Protein AF-A0A966DMR1-F1 (afdb_monomer_lite)

Foldseek 3Di:
DEAECAAADEAEDQDQDEAEDAHAYAYAYHYEYYHQHEYEQAYAEQHYNHEEEDAHHEYEYAHQQSRYHQHHAYEYDAQAAYEYDNPQDAYEHDQHAYEYEYCYHVSCWNYEYCEAHYEHNHAYEYPEATEYEYPEEEYEDQHEYELEQYEYEYEDAPNYAEYEYNAAYAYAWADDVIFNYEYDHAHEYEQQYQHQRQAYEYEDQHHEYEYAAQNSNHQHYEYEYHAHYEYEYPAQDAHEHNHAYEYHYEYEYYDQDPGGAEYEYNHAYEPQQEEYEYAYEDDPPYEYEDLHEYDRYEYEYHYAGEYEYNYAYDPPHHYEYCEHEYEYALRHPAAAYAAQYEYEHQYAAEHEHAHEYEEAYEYEYHHAYEYEDNHAYAHQEEYEFAAHEYEYQEHQQNHAYEAAQRYEYEYQYEYEEYEFQHEYEYDDDPLHFAEYEYEEYEQAFNGEYEKHAAAQPDDDEGHRIHEYEYPAEYEYRADLVGAGEYEYAYACHPPDLADKGKAFHYHHPDAYPPDDFSSYDYHDPNYDDDCNQQWDWTWDQDPVRGTIIIIWAKDKWKFWAPPRHTDAFPAEDQDNRRPLEPEEDEALDKDKTKMKMFTCIQAKKFWDFKDKAWPQPQKDWPAGWPRIAHHRGMTMTMIMGHHQAFAKTKMKIWTQMSHGPPVNTGIHMHIYGYDHDAKDDWDWEQDAFWKIKTFTGHDSFKKWKWKDKPDFQQAADDQQDDDDAQDDGSNTTTPDTGHDGIDMDTGHGQIKMKMWMWGWHDDHRRIDIDRTDGIDIYHRHDDDPPDWDDCQQQAAPDWQQPRQDTPQWGHTKDKDWPDWDKDKGWPPDDDDVPGDDTDGMDIDIDADDPIDIDIDTDGPDDPCPDDDDDDDDDDDDPCDQDADDFDFDADDDPGRDTQWTWTDGGPDPDIDIDGDD

Sequence (917 aa):
SDLTAAADQGWTNASANDFTIAGNVAGAGAIAKHGDGRIVLTGNDGTFTGPLTVQAGALQIRGTNALGSTGAGTTVADGAALELHGGGNAVDYAAEPLTISGTGVSGGGALRFVQNNVDYKGAITLAADARIQAASNSPIVSGAIAIGGYTLAVGVPADATELRLGGALSGTRAGSGEYALVKDGASRLLLTGNSIGLIGDVHLQEGEIRLGNANALGSLGTLVFGNNTVMKSASVADYSISRPLRIEGNVSFGEAATRTGTLEFGGNVDLSGGTRTVAVSNPVTKWVEFVGNLSNGNLTKAGPGLLILGGETAAGVGLSVTAGTLQGTTDNLKGDIANAGKVVFWQTEDGTYSGNLTGTGSLEKNGAGTLTLSGSSTHSGITMVNEGTLYVPGSVANSAFVVGSGGQLMGEGTVGDLMINGTVEPGTAAADVGTLNAGGVYLAGGGVLRFDIANTAGSTPGTDWDLIDASGGVTVNATEGDPFRVEVVGDGTGFDPETFFSWKIVDSALPVTAYLARRFTVDHTGFTNENMQGGSFMVAIDGDGDLALQFQIPDIEVRGGLNDTLIPDGDATPDPLDGTDFGVQSVNATYLQTFQIANPGLAPVEVSPVAIESASGFFTVTSQPPSTIESLGAGYFTVAYSPTATGTNTARVYVTNSVTGGKGVYTFDLQAIATIGAPSNLNVNAYLHEMVKIDWVKSASPVLLLHRGGADLTGGPANGTEYSEGDACGGGVVLYKGSATNLDHQVAQNTTNYYAVYSVAGSGAATVYSAGVTTWEAYTPPFLPGLILEPFSRTNGYDLAGFSRGQGWSGGWTEEASSETVSSGAGSLVPAIAYPPVGGNHAQAAVGNGQLAALTRWFTTPTLNTNLYVSWVMNVQNPGSVPYAGLEFLGGQGDTTPLFRAGLTPGSANAGIQCLL

Radius of gyration: 61.54 Å; chains: 1; bounding box: 111×116×157 Å

Structure (mmCIF, N/CA/C/O backbone):
data_AF-A0A966DMR1-F1
#
_entry.id   AF-A0A966DMR1-F1
#
loop_
_atom_site.group_PDB
_atom_site.id
_atom_site.type_symbol
_atom_site.label_atom_id
_atom_site.label_alt_id
_atom_site.label_comp_id
_atom_site.label_asym_id
_atom_site.label_entity_id
_atom_site.label_seq_id
_atom_site.pdbx_PDB_ins_code
_atom_site.Cartn_x
_atom_site.Cartn_y
_atom_site.Cartn_z
_atom_site.occupancy
_atom_site.B_iso_or_equiv
_atom_site.auth_seq_id
_atom_site.auth_comp_id
_atom_site.auth_asym_id
_atom_site.auth_atom_id
_atom_site.pdbx_PDB_model_num
ATOM 1 N N . SER A 1 1 ? -30.822 20.677 71.010 1.00 76.94 1 SER A N 1
ATOM 2 C CA . SER A 1 1 ? -29.896 20.383 72.118 1.00 76.94 1 SER A CA 1
ATOM 3 C C . SER A 1 1 ? -29.177 19.096 71.797 1.00 76.94 1 SER A C 1
ATOM 5 O O . SER A 1 1 ? -29.730 18.297 71.045 1.00 76.94 1 SER A O 1
ATOM 7 N N . ASP A 1 2 ? -27.977 18.916 72.337 1.00 87.25 2 ASP A N 1
ATOM 8 C CA . ASP A 1 2 ? -27.272 17.638 72.245 1.00 87.25 2 ASP A CA 1
ATOM 9 C C . ASP A 1 2 ? -28.062 16.538 72.967 1.00 87.25 2 ASP A C 1
ATOM 11 O O . ASP A 1 2 ? -28.862 16.810 73.871 1.00 87.25 2 ASP A O 1
ATOM 15 N N . LEU A 1 3 ? -27.858 15.304 72.523 1.00 90.44 3 LEU A N 1
ATOM 16 C CA . LEU A 1 3 ? -28.457 14.086 73.043 1.00 90.44 3 LEU A CA 1
ATOM 17 C C . LEU A 1 3 ? -27.338 13.190 73.587 1.00 90.44 3 LEU A C 1
ATOM 19 O O . LEU A 1 3 ? -26.244 13.153 73.034 1.00 90.44 3 LEU A O 1
ATOM 23 N N . THR A 1 4 ? -27.587 12.459 74.673 1.00 92.19 4 THR A N 1
ATOM 24 C CA . THR A 1 4 ? -26.608 11.515 75.234 1.00 92.19 4 THR A CA 1
ATOM 25 C C . THR A 1 4 ? -27.243 10.140 75.415 1.00 92.19 4 THR A C 1
ATOM 27 O O . THR A 1 4 ? -28.152 9.971 76.228 1.00 92.19 4 THR A O 1
ATOM 30 N N . ALA A 1 5 ? -26.751 9.149 74.675 1.00 91.50 5 ALA A N 1
ATOM 31 C CA . ALA A 1 5 ? -27.107 7.739 74.786 1.00 91.50 5 ALA A CA 1
ATOM 32 C C . ALA A 1 5 ? -26.179 7.040 75.799 1.00 91.50 5 ALA A C 1
ATOM 34 O O . ALA A 1 5 ? -25.201 6.381 75.450 1.00 91.50 5 ALA A O 1
ATOM 35 N N . ALA A 1 6 ? -26.451 7.230 77.095 1.00 90.88 6 ALA A N 1
ATOM 36 C CA . ALA A 1 6 ? -25.649 6.637 78.174 1.00 90.88 6 ALA A CA 1
ATOM 37 C C . ALA A 1 6 ? -25.904 5.127 78.398 1.00 90.88 6 ALA A C 1
ATOM 39 O O . ALA A 1 6 ? -25.091 4.461 79.031 1.00 90.88 6 ALA A O 1
ATOM 40 N N . ALA A 1 7 ? -27.021 4.601 77.892 1.00 94.25 7 ALA A N 1
ATOM 41 C CA . ALA A 1 7 ? -27.420 3.191 77.905 1.00 94.25 7 ALA A CA 1
ATOM 42 C C . ALA A 1 7 ? -28.092 2.854 76.564 1.00 94.25 7 ALA A C 1
ATOM 44 O O . ALA A 1 7 ? -28.405 3.780 75.816 1.00 94.25 7 ALA A O 1
ATOM 45 N N . ASP A 1 8 ? -28.322 1.574 76.271 1.00 96.12 8 ASP A N 1
ATOM 46 C CA . ASP A 1 8 ? -28.909 1.127 75.001 1.00 96.12 8 ASP A CA 1
ATOM 47 C C . ASP A 1 8 ? -30.300 1.737 74.742 1.00 96.12 8 ASP A C 1
ATOM 49 O O . ASP A 1 8 ? -31.153 1.791 75.631 1.00 96.12 8 ASP A O 1
ATOM 53 N N . GLN A 1 9 ? -30.539 2.195 73.510 1.00 95.25 9 GLN A N 1
ATOM 54 C CA . GLN A 1 9 ? -31.752 2.894 73.086 1.00 95.25 9 GLN A CA 1
ATOM 55 C C . GLN A 1 9 ? -32.302 2.352 71.764 1.00 95.25 9 GLN A C 1
ATOM 57 O O . GLN A 1 9 ? -31.563 2.088 70.816 1.00 95.25 9 GLN A O 1
ATOM 62 N N . GLY A 1 10 ? -33.632 2.279 71.677 1.00 95.75 10 GLY A N 1
ATOM 63 C CA . GLY A 1 10 ? -34.364 2.108 70.423 1.00 95.75 10 GLY A CA 1
ATOM 64 C C . GLY A 1 10 ? -34.939 3.443 69.949 1.00 95.75 10 GLY A C 1
ATOM 65 O O . GLY A 1 10 ? -35.741 4.061 70.649 1.00 95.75 10 GLY A O 1
ATOM 66 N N . TRP A 1 11 ? -34.551 3.899 68.762 1.00 96.62 11 TRP A N 1
ATOM 67 C CA . TRP A 1 11 ? -35.043 5.127 68.139 1.00 96.62 11 TRP A CA 1
ATOM 68 C C . TRP A 1 11 ? -36.044 4.785 67.045 1.00 96.62 11 TRP A C 1
ATOM 70 O O . TRP A 1 11 ? -35.671 4.274 65.994 1.00 96.62 11 TRP A O 1
ATOM 80 N N . THR A 1 12 ? -37.325 5.069 67.269 1.00 96.88 12 THR A N 1
ATOM 81 C CA . THR A 1 12 ? -38.387 4.719 66.314 1.00 96.88 12 THR A CA 1
ATOM 82 C C . THR A 1 12 ? -38.956 5.966 65.653 1.00 96.88 12 THR A C 1
ATOM 84 O O . THR A 1 12 ? -39.489 6.831 66.344 1.00 96.88 12 THR A O 1
ATOM 87 N N . ASN A 1 13 ? -38.911 6.031 64.319 1.00 96.50 13 ASN A N 1
ATOM 88 C CA . ASN A 1 13 ? -39.729 6.969 63.548 1.00 96.50 13 ASN A CA 1
ATOM 89 C C . ASN A 1 13 ? -40.786 6.189 62.751 1.00 96.50 13 ASN A C 1
ATOM 91 O O . ASN A 1 13 ? -40.476 5.581 61.732 1.00 96.50 13 ASN A O 1
ATOM 95 N N . ALA A 1 14 ? -42.031 6.203 63.228 1.00 93.19 14 ALA A N 1
ATOM 96 C CA . ALA A 1 14 ? -43.171 5.570 62.558 1.00 93.19 14 ALA A CA 1
ATOM 97 C C . ALA A 1 14 ? -43.926 6.525 61.605 1.00 93.19 14 ALA A C 1
ATOM 99 O O . ALA A 1 14 ? -44.940 6.144 61.027 1.00 93.19 14 ALA A O 1
ATOM 100 N N . SER A 1 15 ? -43.475 7.777 61.476 1.00 93.12 15 SER A N 1
ATOM 101 C CA . SER A 1 15 ? -44.073 8.783 60.595 1.00 93.12 15 SER A CA 1
ATOM 102 C C . SER A 1 15 ? -43.463 8.727 59.195 1.00 93.12 15 SER A C 1
ATOM 104 O O . SER A 1 15 ? -42.294 8.390 59.036 1.00 93.12 15 SER A O 1
ATOM 106 N N . ALA A 1 16 ? -44.223 9.150 58.184 1.00 88.56 16 ALA A N 1
ATOM 107 C CA . ALA A 1 16 ? -43.688 9.397 56.843 1.00 88.56 16 ALA A CA 1
ATOM 108 C C . ALA A 1 16 ? -42.803 10.660 56.769 1.00 88.56 16 ALA A C 1
ATOM 110 O O . ALA A 1 16 ? -42.079 10.848 55.796 1.00 88.56 16 ALA A O 1
ATOM 111 N N . ASN A 1 17 ? -42.865 11.534 57.781 1.00 94.00 17 ASN A N 1
ATOM 112 C CA . ASN A 1 17 ? -42.043 12.741 57.852 1.00 94.00 17 ASN A CA 1
ATOM 113 C C . ASN A 1 17 ? -40.648 12.442 58.413 1.00 94.00 17 ASN A C 1
ATOM 115 O O . ASN A 1 17 ? -40.483 11.587 59.288 1.00 94.00 17 ASN A O 1
ATOM 119 N N . ASP A 1 18 ? -39.666 13.229 57.977 1.00 95.06 18 ASP A N 1
ATOM 120 C CA . ASP A 1 18 ? -38.313 13.193 58.526 1.00 95.06 18 ASP A CA 1
ATOM 121 C C . ASP A 1 18 ? -38.302 13.611 60.000 1.00 95.06 18 ASP A C 1
ATOM 123 O O . ASP A 1 18 ? -38.848 14.652 60.374 1.00 95.06 18 ASP A O 1
ATOM 127 N N . PHE A 1 19 ? -37.625 12.823 60.835 1.00 95.69 19 PHE A N 1
ATOM 128 C CA . PHE A 1 19 ? -37.321 13.194 62.213 1.00 95.69 19 PHE A CA 1
ATOM 129 C C . PHE A 1 19 ? -35.857 13.630 62.320 1.00 95.69 19 PHE A C 1
ATOM 131 O O . PHE A 1 19 ? -34.942 12.809 62.240 1.00 95.69 19 PHE A O 1
ATOM 138 N N . THR A 1 20 ? -35.630 14.933 62.483 1.00 94.56 20 THR A N 1
ATOM 139 C CA . THR A 1 20 ? -34.283 15.520 62.491 1.00 94.56 20 THR A CA 1
ATOM 140 C C . THR A 1 20 ? -33.755 15.704 63.908 1.00 94.56 20 THR A C 1
ATOM 142 O O . THR A 1 20 ? -34.350 16.418 64.716 1.00 94.56 20 THR A O 1
ATOM 145 N N . ILE A 1 21 ? -32.585 15.131 64.181 1.00 93.44 21 ILE A N 1
ATOM 146 C CA . ILE A 1 21 ? -31.808 15.349 65.400 1.00 93.44 21 ILE A CA 1
ATOM 147 C C . ILE A 1 21 ? -30.691 16.338 65.064 1.00 93.44 21 ILE A C 1
ATOM 149 O O . ILE A 1 21 ? -29.727 16.013 64.367 1.00 93.44 21 ILE A O 1
ATOM 153 N N . ALA A 1 22 ? -30.868 17.575 65.537 1.00 90.50 22 ALA A N 1
ATOM 154 C CA . ALA A 1 22 ? -29.996 18.689 65.175 1.00 90.50 22 ALA A CA 1
ATOM 155 C C . ALA A 1 22 ? -28.710 18.798 66.016 1.00 90.50 22 ALA A C 1
ATOM 157 O O . ALA A 1 22 ? -27.737 19.388 65.553 1.00 90.50 22 ALA A O 1
ATOM 158 N N . GLY A 1 23 ? -28.723 18.287 67.254 1.00 89.50 23 GLY A N 1
ATOM 159 C CA . GLY A 1 23 ? -27.564 18.298 68.156 1.00 89.50 23 GLY A CA 1
ATOM 160 C C . GLY A 1 23 ? -26.618 17.118 67.935 1.00 89.50 23 GLY A C 1
ATOM 161 O O . GLY A 1 23 ? -26.928 16.204 67.170 1.00 89.50 23 GLY A O 1
ATOM 162 N N . ASN A 1 24 ? -25.483 17.134 68.632 1.00 92.25 24 ASN A N 1
ATOM 163 C CA . ASN A 1 24 ? -24.569 15.992 68.696 1.00 92.25 24 ASN A CA 1
ATOM 164 C C . ASN A 1 24 ? -25.189 14.855 69.538 1.00 92.25 24 ASN A C 1
ATOM 166 O O . ASN A 1 24 ? -26.094 15.094 70.341 1.00 92.25 24 ASN A O 1
ATOM 170 N N . VAL A 1 25 ? -24.737 13.619 69.333 1.00 92.75 25 VAL A N 1
ATOM 171 C CA . VAL A 1 25 ? -25.248 12.383 69.946 1.00 92.75 25 VAL A CA 1
ATOM 172 C C . VAL A 1 25 ? -24.106 11.698 70.703 1.00 92.75 25 VAL A C 1
ATOM 174 O O . VAL A 1 25 ? -23.414 10.884 70.125 1.00 92.75 25 VAL A O 1
ATOM 177 N N . ALA A 1 26 ? -23.870 11.998 71.978 1.00 92.94 26 ALA A N 1
ATOM 178 C CA . ALA A 1 26 ? -22.733 11.435 72.722 1.00 92.94 26 ALA A CA 1
ATOM 179 C C . ALA A 1 26 ? -23.096 10.137 73.477 1.00 92.94 26 ALA A C 1
ATOM 181 O O . ALA A 1 26 ? -24.272 9.818 73.648 1.00 92.94 26 ALA A O 1
ATOM 182 N N . GLY A 1 27 ? -22.105 9.426 74.026 1.00 93.50 27 GLY A N 1
ATOM 183 C CA . GLY A 1 27 ? -22.312 8.296 74.951 1.00 93.50 27 GLY A CA 1
ATOM 184 C C . GLY A 1 27 ? -21.803 6.948 74.434 1.00 93.50 27 GLY A C 1
ATOM 185 O O . GLY A 1 27 ? -21.208 6.872 73.364 1.00 93.50 27 GLY A O 1
ATOM 186 N N . ALA A 1 28 ? -21.994 5.887 75.221 1.00 94.50 28 ALA A N 1
ATOM 187 C CA . ALA A 1 28 ? -21.477 4.539 74.937 1.00 94.50 28 ALA A CA 1
ATOM 188 C C . ALA A 1 28 ? -22.575 3.484 74.707 1.00 94.50 28 ALA A C 1
ATOM 190 O O . ALA A 1 28 ? -22.264 2.330 74.426 1.00 94.50 28 ALA A O 1
ATOM 191 N N . GLY A 1 29 ? -23.849 3.855 74.864 1.00 95.56 29 GLY A N 1
ATOM 192 C CA . GLY A 1 29 ? -24.971 2.934 74.721 1.00 95.56 29 GLY A CA 1
ATOM 193 C C . GLY A 1 29 ? -25.286 2.564 73.271 1.00 95.56 29 GLY A C 1
ATOM 194 O O . GLY A 1 29 ? -25.089 3.363 72.357 1.00 95.56 29 GLY A O 1
ATOM 195 N N . ALA A 1 30 ? -25.850 1.369 73.109 1.00 96.06 30 ALA A N 1
ATOM 196 C CA . ALA A 1 30 ? -26.591 0.872 71.954 1.00 96.06 30 ALA A CA 1
ATOM 197 C C . ALA A 1 30 ? -27.463 1.930 71.259 1.00 96.06 30 ALA A C 1
ATOM 199 O O . ALA A 1 30 ? -28.297 2.503 71.952 1.00 96.06 30 ALA A O 1
ATOM 200 N N . ILE A 1 31 ? -27.415 2.137 69.937 1.00 97.00 31 ILE A N 1
ATOM 201 C CA . ILE A 1 31 ? -28.524 2.808 69.227 1.00 97.00 31 ILE A CA 1
ATOM 202 C C . ILE A 1 31 ? -29.088 1.888 68.145 1.00 97.00 31 ILE A C 1
ATOM 204 O O . ILE A 1 31 ? -28.394 1.530 67.199 1.00 97.00 31 ILE A O 1
ATOM 208 N N . ALA A 1 32 ? -30.374 1.547 68.249 1.00 97.44 32 ALA A N 1
ATOM 209 C CA . ALA A 1 32 ? -31.115 0.800 67.236 1.00 97.44 32 ALA A CA 1
ATOM 210 C C . ALA A 1 32 ? -32.217 1.668 66.607 1.00 97.44 32 ALA A C 1
ATOM 212 O O . ALA A 1 32 ? -33.194 2.028 67.260 1.00 97.44 32 ALA A O 1
ATOM 213 N N . LYS A 1 33 ? -32.083 2.007 65.323 1.00 97.06 33 LYS A N 1
ATOM 214 C CA . LYS A 1 33 ? -33.088 2.727 64.534 1.00 97.06 33 LYS A CA 1
ATOM 215 C C . LYS A 1 33 ? -34.163 1.762 64.017 1.00 97.06 33 LYS A C 1
ATOM 217 O O . LYS A 1 33 ? -33.864 0.860 63.242 1.00 97.06 33 LYS A O 1
ATOM 222 N N . HIS A 1 34 ? -35.420 2.011 64.377 1.00 96.19 34 HIS A N 1
ATOM 223 C CA . HIS A 1 34 ? -36.615 1.282 63.937 1.00 96.19 34 HIS A CA 1
ATOM 224 C C . HIS A 1 34 ? -37.635 2.203 63.239 1.00 96.19 34 HIS A C 1
ATOM 226 O O . HIS A 1 34 ? -37.501 3.434 63.240 1.00 96.19 34 HIS A O 1
ATOM 232 N N . GLY A 1 35 ? -38.689 1.600 62.681 1.00 95.56 35 GLY A N 1
ATOM 233 C CA . GLY A 1 35 ? -39.775 2.278 61.968 1.00 95.56 35 GLY A CA 1
ATOM 234 C C . GLY A 1 35 ? -39.390 2.717 60.553 1.00 95.56 35 GLY A C 1
ATOM 235 O O . GLY A 1 35 ? -38.232 3.034 60.291 1.00 95.56 35 GLY A O 1
ATOM 236 N N . ASP A 1 36 ? -40.366 2.748 59.649 1.00 93.19 36 ASP A N 1
ATOM 237 C CA . ASP A 1 36 ? -40.135 2.982 58.215 1.00 93.19 36 ASP A CA 1
ATOM 238 C C . ASP A 1 36 ? -39.713 4.426 57.895 1.00 93.19 36 ASP A C 1
ATOM 240 O O . ASP A 1 36 ? -39.089 4.689 56.866 1.00 93.19 36 ASP A O 1
ATOM 244 N N . GLY A 1 37 ? -40.013 5.366 58.796 1.00 95.38 37 GLY A N 1
ATOM 245 C CA . GLY A 1 37 ? -39.673 6.776 58.659 1.00 95.38 37 GLY A CA 1
ATOM 246 C C . GLY A 1 37 ? -38.174 7.048 58.738 1.00 95.38 37 GLY A C 1
ATOM 247 O O . GLY A 1 37 ? -37.411 6.324 59.390 1.00 95.38 37 GLY A O 1
ATOM 248 N N . ARG A 1 38 ? -37.735 8.142 58.111 1.00 97.25 38 ARG A N 1
ATOM 249 C CA . ARG A 1 38 ? -36.327 8.556 58.106 1.00 97.25 38 ARG A CA 1
ATOM 250 C C . ARG A 1 38 ? -35.947 9.312 59.381 1.00 97.25 38 ARG A C 1
ATOM 252 O O . ARG A 1 38 ? -36.681 10.199 59.815 1.00 97.25 38 ARG A O 1
ATOM 259 N N . ILE A 1 39 ? -34.796 8.993 59.974 1.00 97.44 39 ILE A N 1
ATOM 260 C CA . ILE A 1 39 ? -34.139 9.854 60.976 1.00 97.44 39 ILE A CA 1
ATOM 261 C C . ILE A 1 39 ? -32.963 10.565 60.312 1.00 97.44 39 ILE A C 1
ATOM 263 O O . ILE A 1 39 ? -32.211 9.937 59.574 1.00 97.44 39 ILE A O 1
ATOM 267 N N . VAL A 1 40 ? -32.808 11.865 60.563 1.00 96.12 40 VAL A N 1
ATOM 268 C CA . VAL A 1 40 ? -31.723 12.688 60.012 1.00 96.12 40 VAL A CA 1
ATOM 269 C C . VAL A 1 40 ? -30.817 13.162 61.144 1.00 96.12 40 VAL A C 1
ATOM 271 O O . VAL A 1 40 ? -31.265 13.901 62.019 1.00 96.12 40 VAL A O 1
ATOM 274 N N . LEU A 1 41 ? -29.543 12.774 61.113 1.00 94.75 41 LEU A N 1
ATOM 275 C CA . LEU A 1 41 ? -28.506 13.254 62.025 1.00 94.75 41 LEU A CA 1
ATOM 276 C C . LEU A 1 41 ? -27.714 14.361 61.339 1.00 94.75 41 LEU A C 1
ATOM 278 O O . LEU A 1 41 ? -26.996 14.121 60.362 1.00 94.75 41 LEU A O 1
ATOM 282 N N . THR A 1 42 ? -27.851 15.588 61.840 1.00 91.44 42 THR A N 1
ATOM 283 C CA . THR A 1 42 ? -27.077 16.727 61.321 1.00 91.44 42 THR A CA 1
ATOM 284 C C . THR A 1 42 ? -25.874 17.083 62.187 1.00 91.44 42 THR A C 1
ATOM 286 O O . THR A 1 42 ? -25.017 17.831 61.725 1.00 91.44 42 THR A O 1
ATOM 289 N N . GLY A 1 43 ? -25.811 16.564 63.418 1.00 87.50 43 GLY A N 1
ATOM 290 C CA . GLY A 1 43 ? -24.654 16.696 64.304 1.00 87.50 43 GLY A CA 1
ATOM 291 C C . GLY A 1 43 ? -23.402 16.011 63.743 1.00 87.50 43 GLY A C 1
ATOM 292 O O . GLY A 1 43 ? -23.480 15.147 62.869 1.00 87.50 43 GLY A O 1
ATOM 293 N N . ASN A 1 44 ? -22.235 16.412 64.241 1.00 87.25 44 ASN A N 1
ATOM 294 C CA . ASN A 1 44 ? -20.929 15.917 63.801 1.00 87.25 44 ASN A CA 1
ATOM 295 C C . ASN A 1 44 ? -20.149 15.380 65.010 1.00 87.25 44 ASN A C 1
ATOM 297 O O . ASN A 1 44 ? -19.250 16.050 65.519 1.00 87.25 44 ASN A O 1
ATOM 301 N N . ASP A 1 45 ? -20.532 14.205 65.507 1.00 83.31 45 ASP A N 1
ATOM 302 C CA . ASP A 1 45 ? -20.149 13.748 66.844 1.00 83.31 45 ASP A CA 1
ATOM 303 C C . ASP A 1 45 ? -18.968 12.763 66.873 1.00 83.31 45 ASP A C 1
ATOM 305 O O . ASP A 1 45 ? -19.105 11.590 66.566 1.00 83.31 45 ASP A O 1
ATOM 309 N N . GLY A 1 46 ? -17.795 13.197 67.336 1.00 80.19 46 GLY A N 1
ATOM 310 C CA . GLY A 1 46 ? -16.647 12.294 67.520 1.00 80.19 46 GLY A CA 1
ATOM 311 C C . GLY A 1 46 ? -16.639 11.480 68.825 1.00 80.19 46 GLY A C 1
ATOM 312 O O . GLY A 1 46 ? -15.686 10.744 69.066 1.00 80.19 46 GLY A O 1
ATOM 313 N N . THR A 1 47 ? -17.629 11.648 69.702 1.00 90.88 47 THR A N 1
ATOM 314 C CA . THR A 1 47 ? -17.643 11.145 71.089 1.00 90.88 47 THR A CA 1
ATOM 315 C C . THR A 1 47 ? -18.645 10.024 71.353 1.00 90.88 47 THR A C 1
ATOM 317 O O . THR A 1 47 ? -18.587 9.399 72.415 1.00 90.88 47 THR A O 1
ATOM 320 N N . PHE A 1 48 ? -19.543 9.727 70.411 1.00 93.69 48 PHE A N 1
ATOM 321 C CA . PHE A 1 48 ? -20.347 8.507 70.464 1.00 93.69 48 PHE A CA 1
ATOM 322 C C . PHE A 1 48 ? -19.456 7.276 70.277 1.00 93.69 48 PHE A C 1
ATOM 324 O O . PHE A 1 48 ? -18.660 7.209 69.345 1.00 93.69 48 PHE A O 1
ATOM 331 N N . THR A 1 49 ? -19.568 6.293 71.159 1.00 94.31 49 THR A N 1
ATOM 332 C CA . THR A 1 49 ? -18.715 5.090 71.156 1.00 94.31 49 THR A CA 1
ATOM 333 C C . THR A 1 49 ? -19.509 3.789 71.131 1.00 94.31 49 THR A C 1
ATOM 335 O O . THR A 1 49 ? -18.905 2.725 71.023 1.00 94.31 49 THR A O 1
ATOM 338 N N . GLY A 1 50 ? -20.840 3.859 71.233 1.00 93.62 50 GLY A N 1
ATOM 339 C CA . GLY A 1 50 ? -21.708 2.689 71.135 1.00 93.62 50 GLY A CA 1
ATOM 340 C C . GLY A 1 50 ? -21.893 2.230 69.683 1.00 93.62 50 GLY A C 1
ATOM 341 O O . GLY A 1 50 ? -21.691 3.019 68.762 1.00 93.62 50 GLY A O 1
ATOM 342 N N . PRO A 1 51 ? -22.275 0.965 69.442 1.00 94.50 51 PRO A N 1
ATOM 343 C CA . PRO A 1 51 ? -22.630 0.514 68.100 1.00 94.50 51 PRO A CA 1
ATOM 344 C C . PRO A 1 51 ? -23.969 1.102 67.633 1.00 94.50 51 PRO A C 1
ATOM 346 O O . PRO A 1 51 ? -24.903 1.285 68.419 1.00 94.50 51 PRO A O 1
ATOM 349 N N . LEU A 1 52 ? -24.096 1.342 66.327 1.00 96.69 52 LEU A N 1
ATOM 350 C CA . LEU A 1 52 ? -25.333 1.833 65.718 1.00 96.69 52 LEU A CA 1
ATOM 351 C C . LEU A 1 52 ? -25.923 0.786 64.768 1.00 96.69 52 LEU A C 1
ATOM 353 O O . LEU A 1 52 ? -25.241 0.255 63.899 1.00 96.69 52 LEU A O 1
ATOM 357 N N . THR A 1 53 ? -27.211 0.475 64.907 1.00 97.94 53 THR A N 1
ATOM 358 C CA . THR A 1 53 ? -27.924 -0.458 64.022 1.00 97.94 53 THR A CA 1
ATOM 359 C C . THR A 1 53 ? -29.121 0.224 63.373 1.00 97.94 53 THR A C 1
ATOM 361 O O . THR A 1 53 ? -29.981 0.753 64.069 1.00 97.94 53 THR A O 1
ATOM 364 N N . VAL A 1 54 ? -29.234 0.169 62.049 1.00 98.50 54 VAL A N 1
ATOM 365 C CA . VAL A 1 54 ? -30.424 0.583 61.297 1.00 98.50 54 VAL A CA 1
ATOM 366 C C . VAL A 1 54 ? -31.241 -0.663 60.972 1.00 98.50 54 VAL A C 1
ATOM 368 O O . VAL A 1 54 ? -30.885 -1.421 60.077 1.00 98.50 54 VAL A O 1
ATOM 371 N N . GLN A 1 55 ? -32.312 -0.902 61.731 1.00 97.50 55 GLN A N 1
ATOM 372 C CA . GLN A 1 55 ? -33.165 -2.085 61.571 1.00 97.50 55 GLN A CA 1
ATOM 373 C C . GLN A 1 55 ? -34.309 -1.884 60.574 1.00 97.50 55 GLN A C 1
ATOM 375 O O . GLN A 1 55 ? -34.745 -2.847 59.958 1.00 97.50 55 GLN A O 1
ATOM 380 N N . ALA A 1 56 ? -34.823 -0.658 60.438 1.00 95.69 56 ALA A N 1
ATOM 381 C CA . ALA A 1 56 ? -35.890 -0.326 59.494 1.00 95.69 56 ALA A CA 1
ATOM 382 C C . ALA A 1 56 ? -35.854 1.157 59.094 1.00 95.69 56 ALA A C 1
ATOM 384 O O . ALA A 1 56 ? -35.365 2.016 59.846 1.00 95.69 56 ALA A O 1
ATOM 385 N N . GLY A 1 57 ? -36.408 1.452 57.916 1.00 96.25 57 GLY A N 1
ATOM 386 C CA . GLY A 1 57 ? -36.416 2.791 57.330 1.00 96.25 57 GLY A CA 1
ATOM 387 C C . GLY A 1 57 ? -35.013 3.297 56.988 1.00 96.25 57 GLY A C 1
ATOM 388 O O . GLY A 1 57 ? -34.067 2.522 56.838 1.00 96.25 57 GLY A O 1
ATOM 389 N N . ALA A 1 58 ? -34.877 4.617 56.865 1.00 97.06 58 ALA A N 1
ATOM 390 C CA . ALA A 1 58 ? -33.606 5.262 56.543 1.00 97.06 58 ALA A CA 1
ATOM 391 C C . ALA A 1 58 ? -32.998 6.004 57.747 1.00 97.06 58 ALA A C 1
ATOM 393 O O . ALA A 1 58 ? -33.701 6.685 58.501 1.00 97.06 58 ALA A O 1
ATOM 394 N N . LEU A 1 59 ? -31.678 5.930 57.895 1.00 97.75 59 LEU A N 1
ATOM 395 C CA . LEU A 1 59 ? -30.890 6.854 58.708 1.00 97.75 59 LEU A CA 1
ATOM 396 C C . LEU A 1 59 ? -30.053 7.720 57.771 1.00 97.75 59 LEU A C 1
ATOM 398 O O . LEU A 1 59 ? -29.199 7.203 57.063 1.00 97.75 59 LEU A O 1
ATOM 402 N N . GLN A 1 60 ? -30.282 9.028 57.758 1.00 96.38 60 GLN A N 1
ATOM 403 C CA . GLN A 1 60 ? -29.500 9.968 56.962 1.00 96.38 60 GLN A CA 1
ATOM 404 C C . GLN A 1 60 ? -28.485 10.692 57.832 1.00 96.38 60 GLN A C 1
ATOM 406 O O . GLN A 1 60 ? -28.851 11.272 58.853 1.00 96.38 60 GLN A O 1
ATOM 411 N N . ILE A 1 61 ? -27.231 10.722 57.391 1.00 95.56 61 ILE A N 1
ATOM 412 C CA . ILE A 1 61 ? -26.151 11.419 58.083 1.00 95.56 61 ILE A CA 1
ATOM 413 C C . ILE A 1 61 ? -25.616 12.592 57.266 1.00 95.56 61 ILE A C 1
ATOM 415 O O . ILE A 1 61 ? -25.454 12.497 56.046 1.00 95.56 61 ILE A O 1
ATOM 419 N N . ARG A 1 62 ? -25.326 13.709 57.945 1.00 92.25 62 ARG A N 1
ATOM 420 C CA . ARG A 1 62 ? -24.797 14.925 57.299 1.00 92.25 62 ARG A CA 1
ATOM 421 C C . ARG A 1 62 ? -23.444 15.409 57.811 1.00 92.25 62 ARG A C 1
ATOM 423 O O . ARG A 1 62 ? -22.748 16.100 57.075 1.00 92.25 62 ARG A O 1
ATOM 430 N N . GLY A 1 63 ? -23.072 15.063 59.041 1.00 89.56 63 GLY A N 1
ATOM 431 C CA . GLY A 1 63 ? -21.754 15.364 59.605 1.00 89.56 63 GLY A CA 1
ATOM 432 C C . GLY A 1 63 ? -20.732 14.262 59.317 1.00 89.56 63 GLY A C 1
ATOM 433 O O . GLY A 1 63 ? -21.093 13.090 59.244 1.00 89.56 63 GLY A O 1
ATOM 434 N N . THR A 1 64 ? -19.453 14.630 59.211 1.00 92.00 64 THR A N 1
ATOM 435 C CA . THR A 1 64 ? -18.321 13.703 59.014 1.00 92.00 64 THR A CA 1
ATOM 436 C C . THR A 1 64 ? -18.301 12.552 60.027 1.00 92.00 64 THR A C 1
ATOM 438 O O . THR A 1 64 ? -18.153 11.401 59.635 1.00 92.00 64 THR A O 1
ATOM 441 N N . ASN A 1 65 ? -18.503 12.846 61.309 1.00 92.38 65 ASN A N 1
ATOM 442 C CA . ASN A 1 65 ? -18.525 11.903 62.428 1.00 92.38 65 ASN A CA 1
ATOM 443 C C . ASN A 1 65 ? -19.960 11.650 62.925 1.00 92.38 65 ASN A C 1
ATOM 445 O O . ASN A 1 65 ? -20.172 11.357 64.087 1.00 92.38 65 ASN A O 1
ATOM 449 N N . ALA A 1 66 ? -20.996 11.829 62.103 1.00 92.75 66 ALA A N 1
ATOM 450 C CA . ALA A 1 66 ? -22.386 11.709 62.571 1.00 92.75 66 ALA A CA 1
ATOM 451 C C . ALA A 1 66 ? -22.759 10.315 63.122 1.00 92.75 66 ALA A C 1
ATOM 453 O O . ALA A 1 66 ? -23.761 10.195 63.824 1.00 92.75 66 ALA A O 1
ATOM 454 N N . LEU A 1 67 ? -21.979 9.283 62.788 1.00 93.94 67 LEU A N 1
ATOM 455 C CA . LEU A 1 67 ? -22.134 7.918 63.291 1.00 93.94 67 LEU A CA 1
ATOM 456 C C . LEU A 1 67 ? -21.306 7.634 64.558 1.00 93.94 67 LEU A C 1
ATOM 458 O O . LEU A 1 67 ? -21.548 6.622 65.205 1.00 93.94 67 LEU A O 1
ATOM 462 N N . GLY A 1 68 ? -20.413 8.546 64.964 1.00 92.06 68 GLY A N 1
ATOM 463 C CA . GLY A 1 68 ? -19.585 8.403 66.157 1.00 92.06 68 GLY A CA 1
ATOM 464 C C . GLY A 1 68 ? -18.097 8.186 65.902 1.00 92.06 68 GLY A C 1
ATOM 465 O O . GLY A 1 68 ? -17.520 8.574 64.884 1.00 92.06 68 GLY A O 1
ATOM 466 N N . SER A 1 69 ? -17.453 7.587 66.902 1.00 90.44 69 SER A N 1
ATOM 467 C CA . SER A 1 69 ? -16.084 7.086 66.835 1.00 90.44 69 SER A CA 1
ATOM 468 C C . SER A 1 69 ? -16.011 5.824 65.973 1.00 90.44 69 SER A C 1
ATOM 470 O O . SER A 1 69 ? -16.919 5.000 65.947 1.00 90.44 69 SER A O 1
ATOM 472 N N . THR A 1 70 ? -14.870 5.600 65.328 1.00 88.88 70 THR A N 1
ATOM 473 C CA . THR A 1 70 ? -14.703 4.529 64.334 1.00 88.88 70 THR A CA 1
ATOM 474 C C . THR A 1 70 ? -14.540 3.120 64.929 1.00 88.88 70 THR A C 1
ATOM 476 O O . THR A 1 70 ? -14.138 2.205 64.216 1.00 88.88 70 THR A O 1
ATOM 479 N N . GLY A 1 71 ? -14.760 2.935 66.236 1.00 84.44 71 GLY A N 1
ATOM 480 C CA . GLY A 1 71 ? -14.438 1.693 66.949 1.00 84.44 71 GLY A CA 1
ATOM 481 C C . GLY A 1 71 ? -15.557 0.649 66.985 1.00 84.44 71 GLY A C 1
ATOM 482 O O . GLY A 1 71 ? -15.266 -0.541 66.914 1.00 84.44 71 GLY A O 1
ATOM 483 N N . ALA A 1 72 ? -16.819 1.075 67.110 1.00 85.88 72 ALA A N 1
ATOM 484 C CA . ALA A 1 72 ? -17.953 0.166 67.315 1.00 85.88 72 ALA A CA 1
ATOM 485 C C . ALA A 1 72 ? -18.627 -0.282 66.009 1.00 85.88 72 ALA A C 1
ATOM 487 O O . ALA A 1 72 ? -19.108 -1.412 65.922 1.00 85.88 72 ALA A O 1
ATOM 488 N N . GLY A 1 73 ? -18.609 0.584 64.993 1.00 93.12 73 GLY A N 1
ATOM 489 C CA . GLY A 1 73 ? -19.184 0.320 63.682 1.00 93.12 73 GLY A CA 1
ATOM 490 C C . GLY A 1 73 ? -20.703 0.489 63.618 1.00 93.12 73 GLY A C 1
ATOM 491 O O . GLY A 1 73 ? -21.417 0.526 64.626 1.00 93.12 73 GLY A O 1
ATOM 492 N N . THR A 1 74 ? -21.192 0.530 62.383 1.00 97.69 74 THR A N 1
ATOM 493 C CA . THR A 1 74 ? -22.606 0.661 62.045 1.00 97.69 74 THR A CA 1
ATOM 494 C C . THR A 1 74 ? -23.090 -0.580 61.287 1.00 97.69 74 THR A C 1
ATOM 496 O O . THR A 1 74 ? -22.410 -1.074 60.391 1.00 97.69 74 THR A O 1
ATOM 499 N N . THR A 1 75 ? -24.278 -1.093 61.614 1.00 98.38 75 THR A N 1
ATOM 500 C CA . THR A 1 75 ? -24.925 -2.216 60.908 1.00 98.38 75 THR A CA 1
ATOM 501 C C . THR A 1 75 ? -26.244 -1.779 60.277 1.00 98.38 75 THR A C 1
ATOM 503 O O . THR A 1 75 ? -27.092 -1.207 60.954 1.00 98.38 75 THR A O 1
ATOM 506 N N . VAL A 1 76 ? -26.456 -2.075 58.997 1.00 98.69 76 VAL A N 1
ATOM 507 C CA . VAL A 1 76 ? -27.709 -1.834 58.268 1.00 98.69 76 VAL A CA 1
ATOM 508 C C . VAL A 1 76 ? -28.348 -3.180 57.938 1.00 98.69 76 VAL A C 1
ATOM 510 O O . VAL A 1 76 ? -27.761 -3.989 57.218 1.00 98.69 76 VAL A O 1
ATOM 513 N N . ALA A 1 77 ? -29.531 -3.424 58.499 1.00 98.12 77 ALA A N 1
ATOM 514 C CA . ALA A 1 77 ? -30.295 -4.648 58.287 1.00 98.12 77 ALA A CA 1
ATOM 515 C C . ALA A 1 77 ? -30.964 -4.678 56.903 1.00 98.12 77 ALA A C 1
ATOM 517 O O . ALA A 1 77 ? -31.104 -3.648 56.240 1.00 98.12 77 ALA A O 1
ATOM 518 N N . ASP A 1 78 ? -31.423 -5.864 56.497 1.00 97.12 78 ASP A N 1
ATOM 519 C CA . ASP A 1 78 ? -32.195 -6.030 55.265 1.00 97.12 78 ASP A CA 1
ATOM 520 C C . ASP A 1 78 ? -33.441 -5.123 55.250 1.00 97.12 78 ASP A C 1
ATOM 522 O O . ASP A 1 78 ? -34.124 -4.946 56.258 1.00 97.12 78 ASP A O 1
ATOM 526 N N . GLY A 1 79 ? -33.702 -4.501 54.100 1.00 95.44 79 GLY A N 1
ATOM 527 C CA . GLY A 1 79 ? -34.765 -3.510 53.911 1.00 95.44 79 GLY A CA 1
ATOM 528 C C . GLY A 1 79 ? -34.504 -2.110 54.494 1.00 95.44 79 GLY A C 1
ATOM 529 O O . GLY A 1 79 ? -35.278 -1.197 54.201 1.00 95.44 79 GLY A O 1
ATOM 530 N N . ALA A 1 80 ? -33.430 -1.891 55.260 1.00 98.25 80 ALA A N 1
ATOM 531 C CA . ALA A 1 80 ? -33.067 -0.586 55.824 1.00 98.25 80 ALA A CA 1
ATOM 532 C C . ALA A 1 80 ? -31.984 0.138 54.999 1.00 98.25 80 ALA A C 1
ATOM 534 O O . ALA A 1 80 ? -31.330 -0.464 54.152 1.00 98.25 80 ALA A O 1
ATOM 535 N N . ALA A 1 81 ? -31.785 1.443 55.217 1.00 98.19 81 ALA A N 1
ATOM 536 C CA . ALA A 1 81 ? -30.780 2.218 54.480 1.00 98.19 81 ALA A CA 1
ATOM 537 C C . ALA A 1 81 ? -29.999 3.204 55.361 1.00 98.19 81 ALA A C 1
ATOM 539 O O . ALA A 1 81 ? -30.578 3.922 56.178 1.00 98.19 81 ALA A O 1
ATOM 540 N N . LEU A 1 82 ? -28.691 3.299 55.121 1.00 97.81 82 LEU A N 1
ATOM 541 C CA . LEU A 1 82 ? -27.858 4.433 55.516 1.00 97.81 82 LEU A CA 1
ATOM 542 C C . LEU A 1 82 ? -27.742 5.403 54.331 1.00 97.81 82 LEU A C 1
ATOM 544 O O . LEU A 1 82 ? -27.241 5.045 53.264 1.00 97.81 82 LEU A O 1
ATOM 548 N N . GLU A 1 83 ? -28.201 6.638 54.517 1.00 96.69 83 GLU A N 1
ATOM 549 C CA . GLU A 1 83 ? -28.165 7.699 53.512 1.00 96.69 83 GLU A CA 1
ATOM 550 C C . GLU A 1 83 ? -27.050 8.706 53.798 1.00 96.69 83 GLU A C 1
ATOM 552 O O . GLU A 1 83 ? -26.993 9.313 54.870 1.00 96.69 83 GLU A O 1
ATOM 557 N N . LEU A 1 84 ? -26.206 8.947 52.800 1.00 95.19 84 LEU A N 1
ATOM 558 C CA . LEU A 1 84 ? -25.120 9.918 52.869 1.00 95.19 84 LEU A CA 1
ATOM 559 C C . LEU A 1 84 ? -25.533 11.221 52.180 1.00 95.19 84 LEU A C 1
ATOM 561 O O . LEU A 1 84 ? -25.714 11.259 50.959 1.00 95.19 84 LEU A O 1
ATOM 565 N N . HIS A 1 85 ? -25.707 12.282 52.973 1.00 91.69 85 HIS A N 1
ATOM 566 C CA . HIS A 1 85 ? -26.163 13.595 52.525 1.00 91.69 85 HIS A CA 1
ATOM 567 C C . HIS A 1 85 ? -25.287 14.725 53.094 1.00 91.69 85 HIS A C 1
ATOM 569 O O . HIS A 1 85 ? -25.513 15.177 54.211 1.00 91.69 85 HIS A O 1
ATOM 575 N N . GLY A 1 86 ? -24.347 15.273 52.322 1.00 80.38 86 GLY A N 1
ATOM 576 C CA . GLY A 1 86 ? -23.435 16.348 52.756 1.00 80.38 86 GLY A CA 1
ATOM 577 C C . GLY A 1 86 ? -24.037 17.734 53.089 1.00 80.38 86 GLY A C 1
ATOM 578 O O . GLY A 1 86 ? -23.320 18.727 53.193 1.00 80.38 86 GLY A O 1
ATOM 579 N N . GLY A 1 87 ? -25.361 17.860 53.211 1.00 74.31 87 GLY A N 1
ATOM 580 C CA . GLY A 1 87 ? -26.065 19.090 53.597 1.00 74.31 87 GLY A CA 1
ATOM 581 C C . GLY A 1 87 ? -25.974 20.246 52.593 1.00 74.31 87 GLY A C 1
ATOM 582 O O . GLY A 1 87 ? -26.281 21.376 52.953 1.00 74.31 87 GLY A O 1
ATOM 583 N N . GLY A 1 88 ? -25.546 19.984 51.360 1.00 78.25 88 GLY A N 1
ATOM 584 C CA . GLY A 1 88 ? -25.203 21.002 50.354 1.00 78.25 88 GLY A CA 1
ATOM 585 C C . GLY A 1 88 ? -23.730 20.974 49.932 1.00 78.25 88 GLY A C 1
ATOM 586 O O . GLY A 1 88 ? -23.399 21.515 48.883 1.00 78.25 88 GLY A O 1
ATOM 587 N N . ASN A 1 89 ? -22.865 20.320 50.713 1.00 81.19 89 ASN A N 1
ATOM 588 C CA . ASN A 1 89 ? -21.410 20.372 50.571 1.00 81.19 89 ASN A CA 1
ATOM 589 C C . ASN A 1 89 ? -20.807 18.995 50.263 1.00 81.19 89 ASN A C 1
ATOM 591 O O . ASN A 1 89 ? -21.440 17.964 50.492 1.00 81.19 89 ASN A O 1
ATOM 595 N N . ALA A 1 90 ? -19.560 18.991 49.788 1.00 88.62 90 ALA A N 1
ATOM 596 C CA . ALA A 1 90 ? -18.739 17.786 49.776 1.00 88.62 90 ALA A CA 1
ATOM 597 C C . ALA A 1 90 ? -18.412 17.376 51.220 1.00 88.62 90 ALA A C 1
ATOM 599 O O . ALA A 1 90 ? -18.060 18.232 52.037 1.00 88.62 90 ALA A O 1
ATOM 600 N N . VAL A 1 91 ? -18.544 16.088 51.535 1.00 91.06 91 VAL A N 1
ATOM 601 C CA . VAL A 1 91 ? -18.301 15.559 52.884 1.00 91.06 91 VAL A CA 1
ATOM 602 C C . VAL A 1 91 ? -17.510 14.268 52.798 1.00 91.06 91 VAL A C 1
ATOM 604 O O . VAL A 1 91 ? -17.940 13.302 52.171 1.00 91.06 91 VAL A O 1
ATOM 607 N N . ASP A 1 92 ? -16.388 14.257 53.504 1.00 92.94 92 ASP A N 1
ATOM 608 C CA . ASP A 1 92 ? -15.625 13.060 53.811 1.00 92.94 92 ASP A CA 1
ATOM 609 C C . ASP A 1 92 ? -16.140 12.504 55.139 1.00 92.94 92 ASP A C 1
ATOM 611 O O . ASP A 1 92 ? -15.961 13.142 56.180 1.00 92.94 92 ASP A O 1
ATOM 615 N N . TYR A 1 93 ? -16.792 11.345 55.118 1.00 93.94 93 TYR A N 1
ATOM 616 C CA . TYR A 1 93 ? -17.251 10.675 56.332 1.00 93.94 93 TYR A CA 1
ATOM 617 C C . TYR A 1 93 ? -16.098 9.944 57.028 1.00 93.94 93 TYR A C 1
ATOM 619 O O . TYR A 1 93 ? -15.131 9.510 56.393 1.00 93.94 93 TYR A O 1
ATOM 627 N N . ALA A 1 94 ? -16.194 9.822 58.352 1.00 92.06 94 ALA A N 1
ATOM 628 C CA . ALA A 1 94 ? -15.229 9.111 59.176 1.00 92.06 94 ALA A CA 1
ATOM 629 C C . ALA A 1 94 ? -15.069 7.653 58.719 1.00 92.06 94 ALA A C 1
ATOM 631 O O . ALA A 1 94 ? -15.978 7.054 58.143 1.00 92.06 94 ALA A O 1
ATOM 632 N N . ALA A 1 95 ? -13.903 7.068 58.995 1.00 93.44 95 ALA A N 1
ATOM 633 C CA . ALA A 1 95 ? -13.577 5.694 58.620 1.00 93.44 95 ALA A CA 1
ATOM 634 C C . ALA A 1 95 ? -14.227 4.655 59.555 1.00 93.44 95 ALA A C 1
ATOM 636 O O . ALA A 1 95 ? -13.564 3.746 60.049 1.00 93.44 95 ALA A O 1
ATOM 637 N N . GLU A 1 96 ? -15.514 4.812 59.841 1.00 94.81 96 GLU A N 1
ATOM 638 C CA . GLU A 1 96 ? -16.260 3.896 60.695 1.00 94.81 96 GLU A CA 1
ATOM 639 C C . GLU A 1 96 ? -16.623 2.611 59.935 1.00 94.81 96 GLU A C 1
ATOM 641 O O . GLU A 1 96 ? -17.130 2.707 58.824 1.00 94.81 96 GLU A O 1
ATOM 646 N N . PRO A 1 97 ? -16.380 1.407 60.479 1.00 96.12 97 PRO A N 1
ATOM 647 C CA . PRO A 1 97 ? -16.763 0.164 59.814 1.00 96.12 97 PRO A CA 1
ATOM 648 C C . PRO A 1 97 ? -18.277 0.056 59.582 1.00 96.12 97 PRO A C 1
ATOM 650 O O . PRO A 1 97 ? -19.068 0.339 60.481 1.00 96.12 97 PRO A O 1
ATOM 653 N N . LEU A 1 98 ? -18.675 -0.424 58.404 1.00 98.19 98 LEU A N 1
ATOM 654 C CA . LEU A 1 98 ? -20.067 -0.622 58.008 1.00 98.19 98 LEU A CA 1
ATOM 655 C C . LEU A 1 98 ? -20.341 -2.091 57.706 1.00 98.19 98 LEU A C 1
ATOM 657 O O . LEU A 1 98 ? -19.640 -2.700 56.904 1.00 98.19 98 LEU A O 1
ATOM 661 N N . THR A 1 99 ? -21.408 -2.642 58.271 1.00 98.50 99 THR A N 1
ATOM 662 C CA . THR A 1 99 ? -21.962 -3.934 57.852 1.00 98.50 99 THR A CA 1
ATOM 663 C C . THR A 1 99 ? -23.302 -3.705 57.167 1.00 98.50 99 THR A C 1
ATOM 665 O O . THR A 1 99 ? -24.179 -3.087 57.763 1.00 98.50 99 THR A O 1
ATOM 668 N N . ILE A 1 100 ? -23.486 -4.177 55.932 1.00 98.62 100 ILE A N 1
ATOM 669 C CA . ILE A 1 100 ? -24.734 -3.993 55.170 1.00 98.62 100 ILE A CA 1
ATOM 670 C C . ILE A 1 100 ? -25.372 -5.322 54.767 1.00 98.62 100 ILE A C 1
ATOM 672 O O . ILE A 1 100 ? -24.687 -6.321 54.542 1.00 98.62 100 ILE A O 1
ATOM 676 N N . SER A 1 101 ? -26.699 -5.324 54.675 1.00 98.44 101 SER A N 1
ATOM 677 C CA . SER A 1 101 ? -27.521 -6.423 54.163 1.00 98.44 101 SER A CA 1
ATOM 678 C C . SER A 1 101 ? -28.684 -5.865 53.350 1.00 98.44 101 SER A C 1
ATOM 680 O O . SER A 1 101 ? -29.239 -4.825 53.697 1.00 98.44 101 SER A O 1
ATOM 682 N N . GLY A 1 102 ? -29.084 -6.574 52.301 1.00 97.69 102 GLY A N 1
ATOM 683 C CA . GLY A 1 102 ? -30.305 -6.293 51.563 1.00 97.69 102 GLY A CA 1
ATOM 684 C C . GLY A 1 102 ? -30.204 -5.203 50.501 1.00 97.69 102 GLY A C 1
ATOM 685 O O . GLY A 1 102 ? -29.211 -4.486 50.341 1.00 97.69 102 GLY A O 1
ATOM 686 N N . THR A 1 103 ? -31.298 -5.038 49.762 1.00 95.75 103 THR A N 1
ATOM 687 C CA . THR A 1 103 ? -31.418 -4.026 48.700 1.00 95.75 103 THR A CA 1
ATOM 688 C C . THR A 1 103 ? -31.698 -2.620 49.234 1.00 95.75 103 THR A C 1
ATOM 690 O O . THR A 1 103 ? -31.784 -1.675 48.452 1.00 95.75 103 THR A O 1
ATOM 693 N N . GLY A 1 104 ? -31.873 -2.486 50.549 1.00 96.25 104 GLY A N 1
ATOM 694 C CA . GLY A 1 104 ? -32.302 -1.277 51.242 1.00 96.25 104 GLY A CA 1
ATOM 695 C C . GLY A 1 104 ? -33.725 -0.822 50.919 1.00 96.25 104 GLY A C 1
ATOM 696 O O . GLY A 1 104 ? -34.484 -1.504 50.222 1.00 96.25 104 GLY A O 1
ATOM 697 N N . VAL A 1 105 ? -34.092 0.349 51.443 1.00 93.75 105 VAL A N 1
ATOM 698 C CA . VAL A 1 105 ? -35.451 0.906 51.345 1.00 93.75 105 VAL A CA 1
ATOM 699 C C . VAL A 1 105 ? -35.855 1.075 49.879 1.00 93.75 105 VAL A C 1
ATOM 701 O O . VAL A 1 105 ? -35.195 1.786 49.122 1.00 93.75 105 VAL A O 1
ATOM 704 N N . SER A 1 106 ? -36.959 0.434 49.478 1.00 91.69 106 SER A N 1
ATOM 705 C CA . SER A 1 106 ? -37.489 0.454 48.099 1.00 91.69 106 SER A CA 1
ATOM 706 C C . SER A 1 106 ? -36.475 0.037 47.018 1.00 91.69 106 SER A C 1
ATOM 708 O O . SER A 1 106 ? -36.573 0.482 45.878 1.00 91.69 106 SER A O 1
ATOM 710 N N . GLY A 1 107 ? -35.473 -0.778 47.367 1.00 91.75 107 GLY A N 1
ATOM 711 C CA . GLY A 1 107 ? -34.411 -1.182 46.439 1.00 91.75 107 GLY A CA 1
ATOM 712 C C . GLY A 1 107 ? -33.360 -0.100 46.161 1.00 91.75 107 GLY A C 1
ATOM 713 O O . GLY A 1 107 ? -32.549 -0.253 45.252 1.00 91.75 107 GLY A O 1
ATOM 714 N N . GLY A 1 108 ? -33.356 0.995 46.927 1.00 91.50 108 GLY A N 1
ATOM 715 C CA . GLY A 1 108 ? -32.466 2.140 46.738 1.00 91.50 108 GLY A CA 1
ATOM 716 C C . GLY A 1 108 ? -31.054 1.982 47.308 1.00 91.50 108 GLY A C 1
ATOM 717 O O . GLY A 1 108 ? -30.335 2.972 47.349 1.00 91.50 108 GLY A O 1
ATOM 718 N N . GLY A 1 109 ? -30.654 0.795 47.762 1.00 96.12 109 GLY A N 1
ATOM 719 C CA . GLY A 1 109 ? -29.362 0.529 48.395 1.00 96.12 109 GLY A CA 1
ATOM 720 C C . GLY A 1 109 ? -29.421 0.530 49.923 1.00 96.12 109 GLY A C 1
ATOM 721 O O . GLY A 1 109 ? -30.013 1.424 50.527 1.00 96.12 109 GLY A O 1
ATOM 722 N N . ALA A 1 110 ? -28.770 -0.454 50.550 1.00 98.12 110 ALA A N 1
ATOM 723 C CA . ALA A 1 110 ? -28.505 -0.452 51.992 1.00 98.12 110 ALA A CA 1
ATOM 724 C C . ALA A 1 110 ? -27.512 0.663 52.371 1.00 98.12 110 ALA A C 1
ATOM 726 O O . ALA A 1 110 ? -27.601 1.246 53.449 1.00 98.12 110 ALA A O 1
ATOM 727 N N . LEU A 1 111 ? -26.615 1.018 51.445 1.00 97.81 111 LEU A N 1
ATOM 728 C CA . LEU A 1 111 ? -25.862 2.270 51.462 1.00 97.81 111 LEU A CA 1
ATOM 729 C C . LEU A 1 111 ? -26.271 3.114 50.252 1.00 97.81 111 LEU A C 1
ATOM 731 O O . LEU A 1 111 ? -26.140 2.675 49.106 1.00 97.81 111 LEU A O 1
ATOM 735 N N . ARG A 1 112 ? -26.753 4.332 50.505 1.00 96.12 112 ARG A N 1
ATOM 736 C CA . ARG A 1 112 ? -27.321 5.206 49.478 1.00 96.12 112 ARG A CA 1
ATOM 737 C C . ARG A 1 112 ? -26.694 6.592 49.510 1.00 96.12 112 ARG A C 1
ATOM 739 O O . ARG A 1 112 ? -26.805 7.324 50.492 1.00 96.12 112 ARG A O 1
ATOM 746 N N . PHE A 1 113 ? -26.078 6.985 48.405 1.00 94.75 113 PHE A N 1
ATOM 747 C CA . PHE A 1 113 ? -25.529 8.324 48.222 1.00 94.75 113 PHE A CA 1
ATOM 748 C C . PHE A 1 113 ? -26.612 9.246 47.673 1.00 94.75 113 PHE A C 1
ATOM 750 O O . PHE A 1 113 ? -27.057 9.064 46.546 1.00 94.75 113 PHE A O 1
ATOM 757 N N . VAL A 1 114 ? -27.059 10.218 48.467 1.00 92.19 114 VAL A N 1
ATOM 758 C CA . VAL A 1 114 ? -28.175 11.118 48.108 1.00 92.19 114 VAL A CA 1
ATOM 759 C C . VAL A 1 114 ? -27.726 12.563 47.879 1.00 92.19 114 VAL A C 1
ATOM 761 O O . VAL A 1 114 ? -28.549 13.464 47.749 1.00 92.19 114 VAL A O 1
ATOM 764 N N . GLN A 1 115 ? -26.412 12.793 47.849 1.00 88.62 115 GLN A N 1
ATOM 765 C CA . GLN A 1 115 ? -25.770 14.089 47.646 1.00 88.62 115 GLN A CA 1
ATOM 766 C C . GLN A 1 115 ? -24.499 13.934 46.810 1.00 88.62 115 GLN A C 1
ATOM 768 O O . GLN A 1 115 ? -23.794 12.933 46.922 1.00 88.62 115 GLN A O 1
ATOM 773 N N . ASN A 1 116 ? -24.216 14.920 45.959 1.00 88.06 116 ASN A N 1
ATOM 774 C CA . ASN A 1 116 ? -23.008 14.956 45.142 1.00 88.06 116 ASN A CA 1
ATOM 775 C C . ASN A 1 116 ? -21.735 15.011 46.006 1.00 88.06 116 ASN A C 1
ATOM 777 O O . ASN A 1 116 ? -21.730 15.661 47.051 1.00 88.06 116 ASN A O 1
ATOM 781 N N . ASN A 1 117 ? -20.650 14.416 45.506 1.00 87.00 117 ASN A N 1
ATOM 782 C CA . ASN A 1 117 ? -19.282 14.562 46.023 1.00 87.00 117 ASN A CA 1
ATOM 783 C C . ASN A 1 117 ? -19.105 14.209 47.513 1.00 87.00 117 ASN A C 1
ATOM 785 O O . ASN A 1 117 ? -18.446 14.941 48.253 1.00 87.00 117 ASN A O 1
ATOM 789 N N . VAL A 1 118 ? -19.693 13.104 47.966 1.00 92.56 118 VAL A N 1
ATOM 790 C CA . VAL A 1 118 ? -19.454 12.581 49.319 1.00 92.56 118 VAL A CA 1
ATOM 791 C C . VAL A 1 118 ? -18.594 11.315 49.277 1.00 92.56 118 VAL A C 1
ATOM 793 O O . VAL A 1 118 ? -18.697 10.540 48.325 1.00 92.56 118 VAL A O 1
ATOM 796 N N . ASP A 1 119 ? -17.769 11.100 50.303 1.00 94.94 119 ASP A N 1
ATOM 797 C CA . ASP A 1 119 ? -16.854 9.956 50.413 1.00 94.94 119 ASP A CA 1
ATOM 798 C C . ASP A 1 119 ? -17.097 9.154 51.698 1.00 94.94 119 ASP A C 1
ATOM 800 O O . ASP A 1 119 ? -17.014 9.698 52.801 1.00 94.94 119 ASP A O 1
ATOM 804 N N . TYR A 1 120 ? -17.360 7.853 51.564 1.00 96.50 120 TYR A N 1
ATOM 805 C CA . TYR A 1 120 ? -17.387 6.922 52.689 1.00 96.50 120 TYR A CA 1
ATOM 806 C C . TYR A 1 120 ? -16.049 6.187 52.835 1.00 96.50 120 TYR A C 1
ATOM 808 O O . TYR A 1 120 ? -15.692 5.334 52.018 1.00 96.50 120 TYR A O 1
ATOM 816 N N . LYS A 1 121 ? -15.312 6.494 53.909 1.00 95.56 121 LYS A N 1
ATOM 817 C CA . LYS A 1 121 ? -13.947 5.983 54.141 1.00 95.56 121 LYS A CA 1
ATOM 818 C C . LYS A 1 121 ? -13.892 4.677 54.935 1.00 95.56 121 LYS A C 1
ATOM 820 O O . LYS A 1 121 ? -12.846 4.033 54.979 1.00 95.56 121 LYS A O 1
ATOM 825 N N . GLY A 1 122 ? -14.991 4.308 55.585 1.00 96.19 122 GLY A N 1
ATOM 826 C CA . GLY A 1 122 ? -15.096 3.120 56.422 1.00 96.19 122 GLY A CA 1
ATOM 827 C C . GLY A 1 122 ? -15.045 1.815 55.636 1.00 96.19 122 GLY A C 1
ATOM 828 O O . GLY A 1 122 ? -15.576 1.739 54.530 1.00 96.19 122 GLY A O 1
ATOM 829 N N . ALA A 1 123 ? -14.425 0.778 56.205 1.00 96.94 123 ALA A N 1
ATOM 830 C CA . ALA A 1 123 ? -14.457 -0.558 55.612 1.00 96.94 123 ALA A CA 1
ATOM 831 C C . ALA A 1 123 ? -15.895 -1.101 55.600 1.00 96.94 123 ALA A C 1
ATOM 833 O O . ALA A 1 123 ? -16.583 -1.035 56.615 1.00 96.94 123 ALA A O 1
ATOM 834 N N . ILE A 1 124 ? -16.334 -1.656 54.472 1.00 98.56 124 ILE A N 1
ATOM 835 C CA . ILE A 1 124 ? -17.681 -2.200 54.281 1.00 98.56 124 ILE A CA 1
ATOM 836 C C . ILE A 1 124 ? -17.607 -3.727 54.266 1.00 98.56 124 ILE A C 1
ATOM 838 O O . ILE A 1 124 ? -16.817 -4.302 53.524 1.00 98.56 124 ILE A O 1
ATOM 842 N N . THR A 1 125 ? -18.448 -4.391 55.053 1.00 98.50 125 THR A N 1
ATOM 843 C CA . THR A 1 125 ? -18.623 -5.849 55.064 1.00 98.50 125 THR A CA 1
ATOM 844 C C . THR A 1 125 ? -20.064 -6.201 54.707 1.00 98.50 125 THR A C 1
ATOM 846 O O . THR A 1 125 ? -21.002 -5.577 55.203 1.00 98.50 125 THR A O 1
ATOM 849 N N . LEU A 1 126 ? -20.266 -7.197 53.847 1.00 98.69 126 LEU A N 1
ATOM 850 C CA . LEU A 1 126 ? -21.600 -7.726 53.552 1.00 98.69 126 LEU A CA 1
ATOM 851 C C . LEU A 1 126 ? -21.948 -8.857 54.525 1.00 98.69 126 LEU A C 1
ATOM 853 O O . LEU A 1 126 ? -21.171 -9.796 54.694 1.00 98.69 126 LEU A O 1
ATOM 857 N N . ALA A 1 127 ? -23.130 -8.782 55.140 1.00 98.12 127 ALA A N 1
ATOM 858 C CA . ALA A 1 127 ? -23.694 -9.867 55.953 1.00 98.12 127 ALA A CA 1
ATOM 859 C C . ALA A 1 127 ? -24.755 -10.700 55.203 1.00 98.12 127 ALA A C 1
ATOM 861 O O . ALA A 1 127 ? -25.110 -11.786 55.657 1.00 98.12 127 ALA A O 1
ATOM 862 N N . ALA A 1 128 ? -25.210 -10.212 54.049 1.00 98.31 128 ALA A N 1
ATOM 863 C CA . ALA A 1 128 ? -26.053 -10.872 53.054 1.00 98.31 128 ALA A CA 1
ATOM 864 C C . ALA A 1 128 ? -25.847 -10.160 51.701 1.00 98.31 128 ALA A C 1
ATOM 866 O O . ALA A 1 128 ? -25.104 -9.175 51.633 1.00 98.31 128 ALA A O 1
ATOM 867 N N . ASP A 1 129 ? -26.517 -10.620 50.639 1.00 98.38 129 ASP A N 1
ATOM 868 C CA . ASP A 1 129 ? -26.582 -9.882 49.370 1.00 98.38 129 ASP A CA 1
ATOM 869 C C . ASP A 1 129 ? -27.022 -8.442 49.633 1.00 98.38 129 ASP A C 1
ATOM 871 O O . ASP A 1 129 ? -28.011 -8.212 50.330 1.00 98.38 129 ASP A O 1
ATOM 875 N N . ALA A 1 130 ? -26.268 -7.472 49.120 1.00 98.50 130 ALA A N 1
ATOM 876 C CA . ALA A 1 130 ? -26.473 -6.071 49.454 1.00 98.50 130 ALA A CA 1
ATOM 877 C C . ALA A 1 130 ? -26.306 -5.149 48.251 1.00 98.50 130 ALA A C 1
ATOM 879 O O . ALA A 1 130 ? -25.664 -5.490 47.255 1.00 98.50 130 ALA A O 1
ATOM 880 N N . ARG A 1 131 ? -26.867 -3.943 48.366 1.00 98.19 131 ARG A N 1
ATOM 881 C CA . ARG A 1 131 ? -26.801 -2.922 47.319 1.00 98.19 131 ARG A CA 1
ATOM 882 C C . ARG A 1 131 ? -26.171 -1.622 47.810 1.00 98.19 131 ARG A C 1
ATOM 884 O O . ARG A 1 131 ? -26.567 -1.090 48.848 1.00 98.19 131 ARG A O 1
ATOM 891 N N . ILE A 1 132 ? -25.246 -1.088 47.017 1.00 98.00 132 ILE A N 1
ATOM 892 C CA . ILE A 1 132 ? -24.761 0.292 47.105 1.00 98.00 132 ILE A CA 1
ATOM 893 C C . ILE A 1 132 ? -25.340 1.064 45.918 1.00 98.00 132 ILE A C 1
ATOM 895 O O . ILE A 1 132 ? -25.267 0.605 44.780 1.00 98.00 132 ILE A O 1
ATOM 899 N N . GLN A 1 133 ? -25.907 2.239 46.168 1.00 95.88 133 GLN A N 1
ATOM 900 C CA . GLN A 1 133 ? -26.572 3.032 45.136 1.00 95.88 133 GLN A CA 1
ATOM 901 C C . GLN A 1 133 ? -26.063 4.471 45.133 1.00 95.88 133 GLN A C 1
ATOM 903 O O . GLN A 1 133 ? -26.096 5.151 46.162 1.00 95.88 133 GLN A O 1
ATOM 908 N N . ALA A 1 134 ? -25.680 4.965 43.958 1.00 94.31 134 ALA A N 1
ATOM 909 C CA . ALA A 1 134 ? -25.555 6.395 43.719 1.00 94.31 134 ALA A CA 1
ATOM 910 C C . ALA A 1 134 ? -26.907 6.962 43.274 1.00 94.31 134 ALA A C 1
ATOM 912 O O . ALA A 1 134 ? -27.443 6.546 42.259 1.00 94.31 134 ALA A O 1
ATOM 913 N N . ALA A 1 135 ? -27.474 7.898 44.030 1.00 85.62 135 ALA A N 1
ATOM 914 C CA . ALA A 1 135 ? -28.618 8.721 43.617 1.00 85.62 135 ALA A CA 1
ATOM 915 C C . ALA A 1 135 ? -28.184 10.186 43.398 1.00 85.62 135 ALA A C 1
ATOM 917 O O . ALA A 1 135 ? -28.983 11.114 43.502 1.00 85.62 135 ALA A O 1
ATOM 918 N N . SER A 1 136 ? -26.883 10.397 43.189 1.00 84.81 136 SER A N 1
ATOM 919 C CA . SER A 1 136 ? -26.223 11.696 43.105 1.00 84.81 136 SER A CA 1
ATOM 920 C C . SER A 1 136 ? -24.912 11.596 42.317 1.00 84.81 136 SER A C 1
ATOM 922 O O . SER A 1 136 ? -24.438 10.504 42.002 1.00 84.81 136 SER A O 1
ATOM 924 N N . ASN A 1 137 ? -24.308 12.743 42.000 1.00 86.56 137 ASN A N 1
ATOM 925 C CA . ASN A 1 137 ? -23.142 12.823 41.125 1.00 86.56 137 ASN A CA 1
ATOM 926 C C . ASN A 1 137 ? -21.816 12.632 41.868 1.00 86.56 137 ASN A C 1
ATOM 928 O O . ASN A 1 137 ? -21.530 13.314 42.854 1.00 86.56 137 ASN A O 1
ATOM 932 N N . SER A 1 138 ? -20.992 11.731 41.337 1.00 87.81 138 SER A N 1
ATOM 933 C CA . SER A 1 138 ? -19.607 11.475 41.743 1.00 87.81 138 SER A CA 1
ATOM 934 C C . SER A 1 138 ? -19.355 11.144 43.234 1.00 87.81 138 SER A C 1
ATOM 936 O O . SER A 1 138 ? -18.362 11.631 43.784 1.00 87.81 138 SER A O 1
ATOM 938 N N . PRO A 1 139 ? -20.188 10.336 43.930 1.00 93.69 139 PRO A N 1
ATOM 939 C CA . PRO A 1 139 ? -19.813 9.773 45.229 1.00 93.69 139 PRO A CA 1
ATOM 940 C C . PRO A 1 139 ? -18.611 8.820 45.157 1.00 93.69 139 PRO A C 1
ATOM 942 O O . PRO A 1 139 ? -18.313 8.223 44.116 1.00 93.69 139 PRO A O 1
ATOM 945 N N . ILE A 1 140 ? -17.951 8.647 46.304 1.00 95.38 140 ILE A N 1
ATOM 946 C CA . ILE A 1 140 ? -16.781 7.786 46.481 1.00 95.38 140 ILE A CA 1
ATOM 947 C C . ILE A 1 140 ? -17.009 6.829 47.661 1.00 95.38 140 ILE A C 1
ATOM 949 O O . ILE A 1 140 ? -17.544 7.199 48.704 1.00 95.38 140 ILE A O 1
ATOM 953 N N . VAL A 1 141 ? -16.587 5.577 47.494 1.00 97.19 141 VAL A N 1
ATOM 954 C CA . VAL A 1 141 ? -16.361 4.627 48.590 1.00 97.19 141 VAL A CA 1
ATOM 955 C C . VAL A 1 141 ? -14.859 4.373 48.678 1.00 97.19 141 VAL A C 1
ATOM 957 O O . VAL A 1 141 ? -14.324 3.547 47.936 1.00 97.19 141 VAL A O 1
ATOM 960 N N . SER A 1 142 ? -14.151 5.103 49.536 1.00 96.44 142 SER A N 1
ATOM 961 C CA . SER A 1 142 ? -12.704 4.928 49.724 1.00 96.44 142 SER A CA 1
ATOM 962 C C . SER A 1 142 ? -12.342 3.713 50.585 1.00 96.44 142 SER A C 1
ATOM 964 O O . SER A 1 142 ? -11.238 3.182 50.458 1.00 96.44 142 SER A O 1
ATOM 966 N N . GLY A 1 143 ? -13.250 3.258 51.452 1.00 96.38 143 GLY A N 1
ATOM 967 C CA . GLY A 1 143 ? -13.031 2.076 52.286 1.00 96.38 143 GLY A CA 1
ATOM 968 C C . GLY A 1 143 ? -13.040 0.762 51.499 1.00 96.38 143 GLY A C 1
ATOM 969 O O . GLY A 1 143 ? -13.711 0.638 50.475 1.00 96.38 143 GLY A O 1
ATOM 970 N N . ALA A 1 144 ? -12.280 -0.233 51.970 1.00 97.75 144 ALA A N 1
ATOM 971 C CA . ALA A 1 144 ? -12.279 -1.576 51.384 1.00 97.75 144 ALA A CA 1
ATOM 972 C C . ALA A 1 144 ? -13.657 -2.242 51.523 1.00 97.75 144 ALA A C 1
ATOM 974 O O . ALA A 1 144 ? -14.342 -2.021 52.521 1.00 97.75 144 ALA A O 1
ATOM 975 N N . ILE A 1 145 ? -14.041 -3.072 50.551 1.00 98.56 145 ILE A N 1
ATOM 976 C CA . ILE A 1 145 ? -15.347 -3.737 50.521 1.00 98.56 145 ILE A CA 1
ATOM 977 C C . ILE A 1 145 ? -15.154 -5.256 50.522 1.00 98.56 145 ILE A C 1
ATOM 979 O O . ILE A 1 145 ? -14.731 -5.844 49.526 1.00 98.56 145 ILE A O 1
ATOM 983 N N . ALA A 1 146 ? -15.484 -5.883 51.648 1.00 98.38 146 ALA A N 1
ATOM 984 C CA . ALA A 1 146 ? -15.494 -7.325 51.838 1.00 98.38 146 ALA A CA 1
ATOM 985 C C . ALA A 1 146 ? -16.885 -7.894 51.512 1.00 98.38 146 ALA A C 1
ATOM 987 O O . ALA A 1 146 ? -17.801 -7.867 52.334 1.00 98.38 146 ALA A O 1
ATOM 988 N N . ILE A 1 147 ? -17.035 -8.413 50.294 1.00 98.50 147 ILE A N 1
ATOM 989 C CA . ILE A 1 147 ? -18.267 -9.013 49.756 1.00 98.50 147 ILE A CA 1
ATOM 990 C C . ILE A 1 147 ? -18.463 -10.437 50.306 1.00 98.50 147 ILE A C 1
ATOM 992 O O . ILE A 1 147 ? -19.588 -10.875 50.537 1.00 98.50 147 ILE A O 1
ATOM 996 N N . GLY A 1 148 ? -17.372 -11.177 50.536 1.00 97.19 148 GLY A N 1
ATOM 997 C CA . GLY A 1 148 ? -17.436 -12.564 51.008 1.00 97.19 148 GLY A CA 1
ATOM 998 C C . GLY A 1 148 ? -18.109 -13.497 49.993 1.00 97.19 148 GLY A C 1
ATOM 999 O O . GLY A 1 148 ? -17.789 -13.458 48.804 1.00 97.19 148 GLY A O 1
ATOM 1000 N N . GLY A 1 149 ? -19.029 -14.341 50.468 1.00 97.44 149 GLY A N 1
ATOM 1001 C CA . GLY A 1 149 ? -19.811 -15.275 49.645 1.00 97.44 149 GLY A CA 1
ATOM 1002 C C . GLY A 1 149 ? -21.106 -14.695 49.064 1.00 97.44 149 GLY A C 1
ATOM 1003 O O . GLY A 1 149 ? -21.931 -15.459 48.573 1.00 97.44 149 GLY A O 1
ATOM 1004 N N . TYR A 1 150 ? -21.304 -13.378 49.144 1.00 98.19 150 TYR A N 1
ATOM 1005 C CA . TYR A 1 150 ? -22.535 -12.693 48.741 1.00 98.19 150 TYR A CA 1
ATOM 1006 C C . TYR A 1 150 ? -22.385 -11.955 47.404 1.00 98.19 150 TYR A C 1
ATOM 1008 O O . TYR A 1 150 ? -21.329 -11.985 46.769 1.00 98.19 150 TYR A O 1
ATOM 1016 N N . THR A 1 151 ? -23.453 -11.287 46.975 1.00 98.44 151 THR A N 1
ATOM 1017 C CA . THR A 1 151 ? -23.459 -10.341 45.857 1.00 98.44 151 THR A CA 1
ATOM 1018 C C . THR A 1 151 ? -23.479 -8.907 46.359 1.00 98.44 151 THR A C 1
ATOM 1020 O O . THR A 1 151 ? -24.353 -8.514 47.131 1.00 98.44 151 THR A O 1
ATOM 1023 N N . LEU A 1 152 ? -22.561 -8.098 45.837 1.00 98.56 152 LEU A N 1
ATOM 1024 C CA . LEU A 1 152 ? -22.658 -6.649 45.880 1.00 98.56 152 LEU A CA 1
ATOM 1025 C C . LEU A 1 152 ? -23.267 -6.139 44.570 1.00 98.56 152 LEU A C 1
ATOM 1027 O O . LEU A 1 152 ? -22.614 -6.165 43.527 1.00 98.56 152 LEU A O 1
ATOM 1031 N N . ALA A 1 153 ? -24.498 -5.639 44.631 1.00 98.25 153 ALA A N 1
ATOM 1032 C CA . ALA A 1 153 ? -25.097 -4.871 43.546 1.00 98.25 153 ALA A CA 1
ATOM 1033 C C . ALA A 1 153 ? -24.699 -3.393 43.664 1.00 98.25 153 ALA A C 1
ATOM 1035 O O . ALA A 1 153 ? -24.801 -2.788 44.733 1.00 98.25 153 ALA A O 1
ATOM 1036 N N . VAL A 1 154 ? -24.260 -2.798 42.561 1.00 98.19 154 VAL A N 1
ATOM 1037 C CA . VAL A 1 154 ? -23.832 -1.404 42.486 1.00 98.19 154 VAL A CA 1
ATOM 1038 C C . VAL A 1 154 ? -24.650 -0.697 41.424 1.00 98.19 154 VAL A C 1
ATOM 1040 O O . VAL A 1 154 ? -24.435 -0.921 40.234 1.00 98.19 154 VAL A O 1
ATOM 1043 N N . GLY A 1 155 ? -25.550 0.179 41.865 1.00 96.19 155 GLY A N 1
ATOM 1044 C CA . GLY A 1 155 ? -26.415 0.931 40.968 1.00 96.19 155 GLY A CA 1
ATOM 1045 C C . GLY A 1 155 ? -25.956 2.351 40.732 1.00 96.19 155 GLY A C 1
ATOM 1046 O O . GLY A 1 155 ? -25.804 3.137 41.671 1.00 96.19 155 GLY A O 1
ATOM 1047 N N . VAL A 1 156 ? -25.777 2.677 39.451 1.00 95.94 156 VAL A N 1
ATOM 1048 C CA . VAL A 1 156 ? -25.469 4.031 38.978 1.00 95.94 156 VAL A CA 1
ATOM 1049 C C . VAL A 1 156 ? -26.499 4.414 37.906 1.00 95.94 156 VAL A C 1
ATOM 1051 O O . VAL A 1 156 ? -26.301 4.123 36.726 1.00 95.94 156 VAL A O 1
ATOM 1054 N N . PRO A 1 157 ? -27.642 4.985 38.310 1.00 92.88 157 PRO A N 1
ATOM 1055 C CA . PRO A 1 157 ? -28.768 5.292 37.439 1.00 92.88 157 PRO A CA 1
ATOM 1056 C C . PRO A 1 157 ? -28.445 6.473 36.511 1.00 92.88 157 PRO A C 1
ATOM 1058 O O . PRO A 1 157 ? -27.447 7.168 36.696 1.00 92.88 157 PRO A O 1
ATOM 1061 N N . ALA A 1 158 ? -29.286 6.691 35.497 1.00 91.31 158 ALA A N 1
ATOM 1062 C CA . ALA A 1 158 ? -29.044 7.672 34.432 1.00 91.31 158 ALA A CA 1
ATOM 1063 C C . ALA A 1 158 ? -28.958 9.136 34.915 1.00 91.31 158 ALA A C 1
ATOM 1065 O O . ALA A 1 158 ? -28.393 9.982 34.227 1.00 91.31 158 ALA A O 1
ATOM 1066 N N . ASP A 1 159 ? -29.524 9.444 36.081 1.00 87.56 159 ASP A N 1
ATOM 1067 C CA . ASP A 1 159 ? -29.480 10.751 36.741 1.00 87.56 159 ASP A CA 1
ATOM 1068 C C . ASP A 1 159 ? -28.182 10.999 37.532 1.00 87.56 159 ASP A C 1
ATOM 1070 O O . ASP A 1 159 ? -27.896 12.145 37.883 1.00 87.56 159 ASP A O 1
ATOM 1074 N N . ALA A 1 160 ? -27.372 9.960 37.764 1.00 89.88 160 ALA A N 1
ATOM 1075 C CA . ALA A 1 160 ? -26.036 10.067 38.343 1.00 89.88 160 ALA A CA 1
ATOM 1076 C C . ALA A 1 160 ? -24.951 10.090 37.250 1.00 89.88 160 ALA A C 1
ATOM 1078 O O . ALA A 1 160 ? -25.065 9.421 36.227 1.00 89.88 160 ALA A O 1
ATOM 1079 N N . THR A 1 161 ? -23.849 10.809 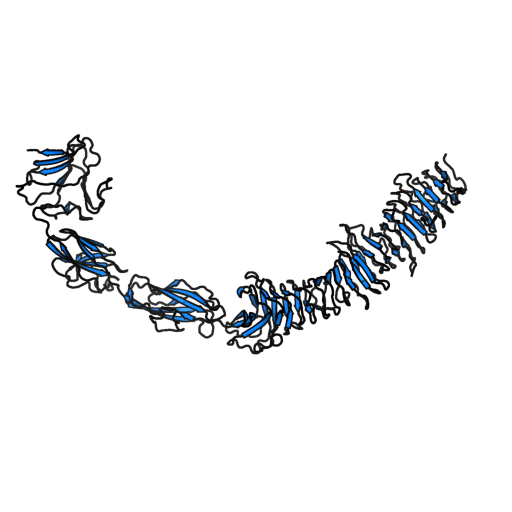37.473 1.00 89.12 161 THR A N 1
ATOM 1080 C CA . THR A 1 161 ? -22.701 10.835 36.544 1.00 89.12 161 THR A CA 1
ATOM 1081 C C . THR A 1 161 ? -21.767 9.635 36.696 1.00 89.12 161 THR A C 1
ATOM 1083 O O . THR A 1 161 ? -21.281 9.090 35.704 1.00 89.12 161 THR A O 1
ATOM 1086 N N . GLU A 1 162 ? -21.455 9.260 37.935 1.00 93.81 162 GLU A N 1
ATOM 1087 C CA . GLU A 1 162 ? -20.456 8.245 38.280 1.00 93.81 162 GLU A CA 1
ATOM 1088 C C . GLU A 1 162 ? -20.592 7.830 39.750 1.00 93.81 162 GLU A C 1
ATOM 1090 O O . GLU A 1 162 ? -20.894 8.677 40.582 1.00 93.81 162 GLU A O 1
ATOM 1095 N N . LEU A 1 163 ? -20.276 6.575 40.079 1.00 96.00 163 LEU A N 1
ATOM 1096 C CA . LEU A 1 163 ? -19.891 6.137 41.428 1.00 96.00 163 LEU A CA 1
ATOM 1097 C C . LEU A 1 163 ? -18.464 5.590 41.380 1.00 96.00 163 LEU A C 1
ATOM 1099 O O . LEU A 1 163 ? -18.151 4.764 40.520 1.00 96.00 163 LEU A O 1
ATOM 1103 N N . ARG A 1 164 ? -17.598 6.020 42.301 1.00 96.62 164 ARG A N 1
ATOM 1104 C CA . ARG A 1 164 ? -16.229 5.507 42.408 1.00 96.62 164 ARG A CA 1
ATOM 1105 C C . ARG A 1 164 ? -16.088 4.545 43.583 1.00 96.62 164 ARG A C 1
ATOM 1107 O O . ARG A 1 164 ? -16.315 4.928 44.726 1.00 96.62 164 ARG A O 1
ATOM 1114 N N . LEU A 1 165 ? -15.601 3.336 43.318 1.00 97.50 165 LEU A N 1
ATOM 1115 C CA . LEU A 1 165 ? -15.118 2.422 44.355 1.00 97.50 165 LEU A CA 1
ATOM 1116 C C . LEU A 1 165 ? -13.594 2.549 44.440 1.00 97.50 165 LEU A C 1
ATOM 1118 O O . LEU A 1 165 ? -12.843 2.102 43.566 1.00 97.50 165 LEU A O 1
ATOM 1122 N N . GLY A 1 166 ? -13.159 3.271 45.469 1.00 95.88 166 GLY A N 1
ATOM 1123 C CA . GLY A 1 166 ? -11.768 3.589 45.762 1.00 95.88 166 GLY A CA 1
ATOM 1124 C C . GLY A 1 166 ? -11.032 2.480 46.504 1.00 95.88 166 GLY A C 1
ATOM 1125 O O . GLY A 1 166 ? -9.864 2.234 46.206 1.00 95.88 166 GLY A O 1
ATOM 1126 N N . GLY A 1 167 ? -11.711 1.807 47.435 1.00 96.44 167 GLY A N 1
ATOM 1127 C CA . GLY A 1 167 ? -11.144 0.708 48.212 1.00 96.44 167 GLY A CA 1
ATOM 1128 C C . GLY A 1 167 ? -11.049 -0.610 47.442 1.00 96.44 167 GLY A C 1
ATOM 1129 O O . GLY A 1 167 ? -11.713 -0.815 46.426 1.00 96.44 167 GLY A O 1
ATOM 1130 N N . ALA A 1 168 ? -10.201 -1.518 47.932 1.00 97.31 168 ALA A N 1
ATOM 1131 C CA . ALA A 1 168 ? -10.067 -2.864 47.375 1.00 97.31 168 ALA A CA 1
ATOM 1132 C C . ALA A 1 168 ? -11.357 -3.676 47.575 1.00 97.31 168 ALA A C 1
ATOM 1134 O O . ALA A 1 168 ? -11.919 -3.680 48.673 1.00 97.31 168 ALA A O 1
ATOM 1135 N N . LEU A 1 169 ? -11.791 -4.384 46.530 1.00 98.25 169 LEU A N 1
ATOM 1136 C CA . LEU A 1 169 ? -12.896 -5.342 46.597 1.00 98.25 169 LEU A CA 1
ATOM 1137 C C . LEU A 1 169 ? -12.356 -6.751 46.886 1.00 98.25 169 LEU A C 1
ATOM 1139 O O . LEU A 1 169 ? -11.330 -7.155 46.328 1.00 98.25 169 LEU A O 1
ATOM 1143 N N . SER A 1 170 ? -13.064 -7.516 47.717 1.00 97.88 170 SER A N 1
ATOM 1144 C CA . SER A 1 170 ? -12.835 -8.954 47.891 1.00 97.88 170 SER A CA 1
ATOM 1145 C C . SER A 1 170 ? -14.145 -9.731 47.913 1.00 97.88 170 SER A C 1
ATOM 1147 O O . SER A 1 170 ? -15.118 -9.282 48.507 1.00 97.88 170 SER A O 1
ATOM 1149 N N . GLY A 1 171 ? -14.193 -10.894 47.267 1.00 97.62 171 GLY A N 1
ATOM 1150 C CA . GLY A 1 171 ? -15.420 -11.681 47.139 1.00 97.62 171 GLY A CA 1
ATOM 1151 C C . GLY A 1 171 ? -15.212 -12.945 46.319 1.00 97.62 171 GLY A C 1
ATOM 1152 O O . GLY A 1 171 ? -14.388 -12.960 45.406 1.00 97.62 171 GLY A O 1
ATOM 1153 N N . THR A 1 172 ? -15.948 -14.004 46.655 1.00 97.50 172 THR A N 1
ATOM 1154 C CA . THR A 1 172 ? -15.717 -15.360 46.131 1.00 97.50 172 THR A CA 1
ATOM 1155 C C . THR A 1 172 ? -16.911 -15.958 45.395 1.00 97.50 172 THR A C 1
ATOM 1157 O O . THR A 1 172 ? -16.799 -17.066 44.880 1.00 97.50 172 THR A O 1
ATOM 1160 N N . ARG A 1 173 ? -18.061 -15.275 45.366 1.00 97.56 173 ARG A N 1
ATOM 1161 C CA . ARG A 1 173 ? -19.284 -15.806 44.754 1.00 97.56 173 ARG A CA 1
ATOM 1162 C C . ARG A 1 173 ? -19.133 -15.933 43.236 1.00 97.56 173 ARG A C 1
ATOM 1164 O O . ARG A 1 173 ? -18.840 -14.948 42.562 1.00 97.56 173 ARG A O 1
ATOM 1171 N N . ALA A 1 174 ? -19.332 -17.135 42.711 1.00 94.81 174 ALA A N 1
ATOM 1172 C CA . ALA A 1 174 ? -19.221 -17.458 41.292 1.00 94.81 174 ALA A CA 1
ATOM 1173 C C . ALA A 1 174 ? -20.193 -18.585 40.932 1.00 94.81 174 ALA A C 1
ATOM 1175 O O . ALA A 1 174 ? -20.523 -19.407 41.789 1.00 94.81 174 ALA A O 1
ATOM 1176 N N . GLY A 1 175 ? -20.613 -18.647 39.670 1.00 89.62 175 GLY A N 1
ATOM 1177 C CA . GLY A 1 175 ? -21.544 -19.658 39.177 1.00 89.62 175 GLY A CA 1
ATOM 1178 C C . GLY A 1 175 ? -22.538 -19.108 38.157 1.00 89.62 175 GLY A C 1
ATOM 1179 O O . GLY A 1 175 ? -22.657 -17.906 37.924 1.00 89.62 175 GLY A O 1
ATOM 1180 N N . SER A 1 176 ? -23.297 -20.002 37.525 1.00 86.69 176 SER A N 1
ATOM 1181 C CA . SER A 1 176 ? -24.315 -19.596 36.552 1.00 86.69 176 SER A CA 1
ATOM 1182 C C . SER A 1 176 ? -25.421 -18.778 37.226 1.00 86.69 176 SER A C 1
ATOM 1184 O O . SER A 1 176 ? -26.242 -19.328 37.954 1.00 86.69 176 SER A O 1
ATOM 1186 N N . GLY A 1 177 ? -25.462 -17.475 36.943 1.00 88.06 177 GLY A N 1
ATOM 1187 C CA . GLY A 1 177 ? -26.418 -16.540 37.546 1.00 88.06 177 GLY A CA 1
ATOM 1188 C C . GLY A 1 177 ? -26.007 -16.031 38.931 1.00 88.06 177 GLY A C 1
ATOM 1189 O O . GLY A 1 177 ? -26.783 -15.319 39.563 1.00 88.06 177 GLY A O 1
ATOM 1190 N N . GLU A 1 178 ? -24.800 -16.362 39.395 1.00 94.44 178 GLU A N 1
ATOM 1191 C CA . GLU A 1 178 ? -24.262 -15.941 40.686 1.00 94.44 178 GLU A CA 1
ATOM 1192 C C . GLU A 1 178 ? -23.014 -15.079 40.500 1.00 94.44 178 GLU A C 1
ATOM 1194 O O . GLU A 1 178 ? -22.074 -15.472 39.817 1.00 94.44 178 GLU A O 1
ATOM 1199 N N . TYR A 1 179 ? -22.982 -13.907 41.137 1.00 97.44 179 TYR A N 1
ATOM 1200 C CA . TYR A 1 179 ? -21.929 -12.916 40.907 1.00 97.44 179 TYR A CA 1
ATOM 1201 C C . TYR A 1 179 ? -21.482 -12.287 42.222 1.00 97.44 179 TYR A C 1
ATOM 1203 O O . TYR A 1 179 ? -22.320 -11.902 43.035 1.00 97.44 179 TYR A O 1
ATOM 1211 N N . ALA A 1 180 ? -20.179 -12.121 42.428 1.00 98.06 180 ALA A N 1
ATOM 1212 C CA . ALA A 1 180 ? -19.659 -11.351 43.554 1.00 98.06 180 ALA A CA 1
ATOM 1213 C C . ALA A 1 180 ? -19.968 -9.856 43.383 1.00 98.06 180 ALA A C 1
ATOM 1215 O O . ALA A 1 180 ? -20.374 -9.193 44.335 1.00 98.06 180 ALA A O 1
ATOM 1216 N N . LEU A 1 181 ? -19.826 -9.330 42.164 1.00 98.31 181 LEU A N 1
ATOM 1217 C CA . LEU A 1 181 ? -20.102 -7.930 41.844 1.00 98.31 181 LEU A CA 1
ATOM 1218 C C . LEU A 1 181 ? -21.072 -7.836 40.666 1.00 98.31 181 LEU A C 1
ATOM 1220 O O . LEU A 1 181 ? -20.806 -8.385 39.599 1.00 98.31 181 LEU A O 1
ATOM 1224 N N . VAL A 1 182 ? -22.160 -7.092 40.845 1.00 98.12 182 VAL A N 1
ATOM 1225 C CA . VAL A 1 182 ? -23.107 -6.743 39.782 1.00 98.12 182 VAL A CA 1
ATOM 1226 C C . VAL A 1 182 ? -23.131 -5.232 39.630 1.00 98.12 182 VAL A C 1
ATOM 1228 O O . VAL A 1 182 ? -23.370 -4.519 40.599 1.00 98.12 182 VAL A O 1
ATOM 1231 N N . LYS A 1 183 ? -22.914 -4.736 38.415 1.00 97.19 183 LYS A N 1
ATOM 1232 C CA . LYS A 1 183 ? -23.111 -3.328 38.068 1.00 97.19 183 LYS A CA 1
ATOM 1233 C C . LYS A 1 183 ? -24.371 -3.186 37.220 1.00 97.19 183 LYS A C 1
ATOM 1235 O O . LYS A 1 183 ? -24.436 -3.742 36.124 1.00 97.19 183 LYS A O 1
ATOM 1240 N N . ASP A 1 184 ? -25.324 -2.404 37.719 1.00 95.25 184 ASP A N 1
ATOM 1241 C CA . ASP A 1 184 ? -26.544 -1.993 37.021 1.00 95.25 184 ASP A CA 1
ATOM 1242 C C . ASP A 1 184 ? -26.675 -0.451 36.979 1.00 95.25 184 ASP A C 1
ATOM 1244 O O . ASP A 1 184 ? -25.829 0.298 37.490 1.00 95.25 184 ASP A O 1
ATOM 1248 N N . GLY A 1 185 ? -27.686 0.057 36.284 1.00 94.06 185 GLY A N 1
ATOM 1249 C CA . GLY A 1 185 ? -27.851 1.475 35.979 1.00 94.06 185 GLY A CA 1
ATOM 1250 C C . GLY A 1 185 ? -27.041 1.939 34.759 1.00 94.06 185 GLY A C 1
ATOM 1251 O O . GLY A 1 185 ? -25.918 1.500 34.517 1.00 94.06 185 GLY A O 1
ATOM 1252 N N . ALA A 1 186 ? -27.594 2.880 33.995 1.00 93.38 186 ALA A N 1
ATOM 1253 C CA . ALA A 1 186 ? -27.026 3.339 32.723 1.00 93.38 186 ALA A CA 1
ATOM 1254 C C . ALA A 1 186 ? -25.673 4.080 32.827 1.00 93.38 186 ALA A C 1
ATOM 1256 O O . ALA A 1 186 ? -24.960 4.200 31.831 1.00 93.38 186 ALA A O 1
ATOM 1257 N N . SER A 1 187 ? -25.306 4.581 34.007 1.00 94.50 187 SER A N 1
ATOM 1258 C CA . SER A 1 187 ? -24.148 5.461 34.200 1.00 94.50 187 SER A CA 1
ATOM 1259 C C . SER A 1 187 ? -22.893 4.719 34.672 1.00 94.50 187 SER A C 1
ATOM 1261 O O . SER A 1 187 ? -22.872 3.493 34.818 1.00 94.50 187 SER A O 1
ATOM 1263 N N . ARG A 1 188 ? -21.797 5.464 34.860 1.00 94.50 188 ARG A N 1
ATOM 1264 C CA . ARG A 1 188 ? -20.445 4.920 35.031 1.00 94.50 188 ARG A CA 1
ATOM 1265 C C . ARG A 1 188 ? -20.146 4.418 36.447 1.00 94.50 188 ARG A C 1
ATOM 1267 O O . ARG A 1 188 ? -20.346 5.132 37.423 1.00 94.50 188 ARG A O 1
ATOM 1274 N N . LEU A 1 189 ? -19.541 3.239 36.551 1.00 97.25 189 LEU A N 1
ATOM 1275 C CA . LEU A 1 189 ? -18.836 2.771 37.746 1.00 97.25 189 LEU A CA 1
ATOM 1276 C C . LEU A 1 189 ? -17.326 2.847 37.517 1.00 97.25 189 LEU A C 1
ATOM 1278 O O . LEU A 1 189 ? -16.805 2.193 36.617 1.00 97.25 189 LEU A O 1
ATOM 1282 N N . LEU A 1 190 ? -16.620 3.621 38.338 1.00 95.75 190 LEU A N 1
ATOM 1283 C CA . LEU A 1 190 ? -15.162 3.716 38.301 1.00 95.75 190 LEU A CA 1
ATOM 1284 C C . LEU A 1 190 ? -14.544 2.881 39.421 1.00 95.75 190 LEU A C 1
ATOM 1286 O O . LEU A 1 190 ? -14.757 3.150 40.602 1.00 95.75 190 LEU A O 1
ATOM 1290 N N . LEU A 1 191 ? -13.728 1.899 39.050 1.00 96.56 191 LEU A N 1
ATOM 1291 C CA . LEU A 1 191 ? -13.013 1.039 39.987 1.00 96.56 191 LEU A CA 1
ATOM 1292 C C . LEU A 1 191 ? -11.549 1.458 40.059 1.00 96.56 191 LEU A C 1
ATOM 1294 O O . LEU A 1 191 ? -10.814 1.290 39.090 1.00 96.56 191 LEU A O 1
ATOM 1298 N N . THR A 1 192 ? -11.103 1.999 41.193 1.00 95.38 192 THR A N 1
ATOM 1299 C CA . THR A 1 192 ? -9.690 2.392 41.369 1.00 95.38 192 THR A CA 1
ATOM 1300 C C . THR A 1 192 ? -8.945 1.592 42.427 1.00 95.38 192 THR A C 1
ATOM 1302 O O . THR A 1 192 ? -7.728 1.732 42.517 1.00 95.38 192 THR A O 1
ATOM 1305 N N . GLY A 1 193 ? -9.645 0.774 43.215 1.00 94.75 193 GLY A N 1
ATOM 1306 C CA . GLY A 1 193 ? -9.029 -0.124 44.190 1.00 94.75 193 GLY A CA 1
ATOM 1307 C C . GLY A 1 193 ? -8.205 -1.237 43.536 1.00 94.75 193 GLY A C 1
ATOM 1308 O O . GLY A 1 193 ? -8.429 -1.598 42.382 1.00 94.75 193 GLY A O 1
ATOM 1309 N N . ASN A 1 194 ? -7.235 -1.776 44.275 1.00 95.25 194 ASN A N 1
ATOM 1310 C CA . ASN A 1 194 ? -6.479 -2.966 43.880 1.00 95.25 194 ASN A CA 1
ATOM 1311 C C . ASN A 1 194 ? -7.212 -4.218 44.392 1.00 95.25 194 ASN A C 1
ATOM 1313 O O . ASN A 1 194 ? -7.054 -4.597 45.551 1.00 95.25 194 ASN A O 1
ATOM 1317 N N . SER A 1 195 ? -8.042 -4.831 43.551 1.00 96.69 195 SER A N 1
ATOM 1318 C CA . SER A 1 195 ? -9.048 -5.824 43.955 1.00 96.69 195 SER A CA 1
ATOM 1319 C C . SER A 1 195 ? -8.598 -7.271 43.742 1.00 96.69 195 SER A C 1
ATOM 1321 O O . SER A 1 195 ? -9.374 -8.108 43.295 1.00 96.69 195 SER A O 1
ATOM 1323 N N . ILE A 1 196 ? -7.347 -7.604 44.079 1.00 95.12 196 ILE A N 1
ATOM 1324 C CA . ILE A 1 196 ? -6.812 -8.976 43.930 1.00 95.12 196 ILE A CA 1
ATOM 1325 C C . ILE A 1 196 ? -7.622 -10.048 44.681 1.00 95.12 196 ILE A C 1
ATOM 1327 O O . ILE A 1 196 ? -7.564 -11.219 44.324 1.00 95.12 196 ILE A O 1
ATOM 1331 N N . GLY A 1 197 ? -8.375 -9.663 45.717 1.00 95.50 197 GLY A N 1
ATOM 1332 C CA . GLY A 1 197 ? -9.246 -10.566 46.472 1.00 95.50 197 GLY A CA 1
ATOM 1333 C C . GLY A 1 197 ? -10.617 -10.802 45.832 1.00 95.50 197 GLY A C 1
ATOM 1334 O O . GLY A 1 197 ? -11.409 -11.570 46.379 1.00 95.50 197 GLY A O 1
ATOM 1335 N N . LEU A 1 198 ? -10.941 -10.124 44.726 1.00 97.25 198 LEU A N 1
ATOM 1336 C CA . LEU A 1 198 ? -12.168 -10.340 43.964 1.00 97.25 198 LEU A CA 1
ATOM 1337 C C . LEU A 1 198 ? -11.955 -11.516 43.004 1.00 97.25 198 LEU A C 1
ATOM 1339 O O . LEU A 1 198 ? -11.495 -11.347 41.876 1.00 97.25 198 LEU A O 1
ATOM 1343 N N . ILE A 1 199 ? -12.253 -12.717 43.493 1.00 96.12 199 ILE A N 1
ATOM 1344 C CA . ILE A 1 199 ? -12.048 -13.983 42.774 1.00 96.12 199 ILE A CA 1
ATOM 1345 C C . ILE A 1 199 ? -13.353 -14.603 42.254 1.00 96.12 199 ILE A C 1
ATOM 1347 O O . ILE A 1 199 ? -13.312 -15.570 41.499 1.00 96.12 199 ILE A O 1
ATOM 1351 N N . GLY A 1 200 ? -14.503 -14.073 42.680 1.00 97.06 200 GLY A N 1
ATOM 1352 C CA . GLY A 1 200 ? -15.825 -14.446 42.181 1.00 97.06 200 GLY A CA 1
ATOM 1353 C C . GLY A 1 200 ? -16.171 -13.799 40.837 1.00 97.06 200 GLY A C 1
ATOM 1354 O O . GLY A 1 200 ? -15.425 -12.952 40.348 1.00 97.06 200 GLY A O 1
ATOM 1355 N N . ASP A 1 201 ? -17.309 -14.165 40.245 1.00 97.81 201 ASP A N 1
ATOM 1356 C CA . ASP A 1 201 ? -17.758 -13.648 38.946 1.00 97.81 201 ASP A CA 1
ATOM 1357 C C . ASP A 1 201 ? -18.189 -12.171 39.038 1.00 97.81 201 ASP A C 1
ATOM 1359 O O . ASP A 1 201 ? -18.735 -11.722 40.050 1.00 97.81 201 ASP A O 1
ATOM 1363 N N . VAL A 1 202 ? -17.961 -11.406 37.967 1.00 97.94 202 VAL A N 1
ATOM 1364 C CA . VAL A 1 202 ? -18.346 -9.990 37.859 1.00 97.94 202 VAL A CA 1
ATOM 1365 C C . VAL A 1 202 ? -19.295 -9.824 36.685 1.00 97.94 202 VAL A C 1
ATOM 1367 O O . VAL A 1 202 ? -18.966 -10.242 35.580 1.00 97.94 202 VAL A O 1
ATOM 1370 N N . HIS A 1 203 ? -20.439 -9.183 36.899 1.00 97.88 203 HIS A N 1
ATOM 1371 C CA . HIS A 1 203 ? -21.437 -8.948 35.864 1.00 97.88 203 HIS A CA 1
ATOM 1372 C C . HIS A 1 203 ? -21.695 -7.457 35.678 1.00 97.88 203 HIS A C 1
ATOM 1374 O O . HIS A 1 203 ? -22.210 -6.778 36.565 1.00 97.88 203 HIS A O 1
ATOM 1380 N N . LEU A 1 204 ? -21.365 -6.949 34.497 1.00 97.88 204 LEU A N 1
ATOM 1381 C CA . LEU A 1 204 ? -21.824 -5.655 34.028 1.00 97.88 204 LEU A CA 1
ATOM 1382 C C . LEU A 1 204 ? -23.140 -5.868 33.278 1.00 97.88 204 LEU A C 1
ATOM 1384 O O . LEU A 1 204 ? -23.114 -6.374 32.165 1.00 97.88 204 LEU A O 1
ATOM 1388 N N . GLN A 1 205 ? -24.281 -5.543 33.884 1.00 96.38 205 GLN A N 1
ATOM 1389 C CA . GLN A 1 205 ? -25.593 -5.752 33.255 1.00 96.38 205 GLN A CA 1
ATOM 1390 C C . GLN A 1 205 ? -25.916 -4.651 32.243 1.00 96.38 205 GLN A C 1
ATOM 1392 O O . GLN A 1 205 ? -26.423 -4.935 31.160 1.00 96.38 205 GLN A O 1
ATOM 1397 N N . GLU A 1 206 ? -25.593 -3.405 32.594 1.00 93.94 206 GLU A N 1
ATOM 1398 C CA . GLU A 1 206 ? -25.779 -2.223 31.753 1.00 93.94 206 GLU A CA 1
ATOM 1399 C C . GLU A 1 206 ? -24.809 -1.089 32.137 1.00 93.94 206 GLU A C 1
ATOM 1401 O O . GLU A 1 206 ? -24.207 -1.072 33.221 1.00 93.94 206 GLU A O 1
ATOM 1406 N N . GLY A 1 207 ? -24.673 -0.116 31.234 1.00 94.44 207 GLY A N 1
ATOM 1407 C CA . GLY A 1 207 ? -23.894 1.099 31.456 1.00 94.44 207 GLY A CA 1
ATOM 1408 C C . GLY A 1 207 ? -22.385 0.906 31.309 1.00 94.44 207 GLY A C 1
ATOM 1409 O O . GLY A 1 207 ? -21.907 -0.018 30.649 1.00 94.44 207 GLY A O 1
ATOM 1410 N N . GLU A 1 208 ? -21.621 1.823 31.902 1.00 94.88 208 GLU A N 1
ATOM 1411 C CA . GLU A 1 208 ? -20.163 1.864 31.768 1.00 94.88 208 GLU A CA 1
ATOM 1412 C C . GLU A 1 208 ? -19.456 1.338 33.022 1.00 94.88 208 GLU A C 1
ATOM 1414 O O . GLU A 1 208 ? -19.767 1.743 34.145 1.00 94.88 208 GLU A O 1
ATOM 1419 N N . ILE A 1 209 ? -18.431 0.510 32.822 1.00 95.31 209 ILE A N 1
ATOM 1420 C CA . ILE A 1 209 ? -17.376 0.273 33.802 1.00 95.31 209 ILE A CA 1
ATOM 1421 C C . ILE A 1 209 ? -16.078 0.925 33.330 1.00 95.31 209 ILE A C 1
ATOM 1423 O O . ILE A 1 209 ? -15.666 0.795 32.175 1.00 95.31 209 ILE A O 1
ATOM 1427 N N . ARG A 1 210 ? -15.406 1.627 34.236 1.00 92.75 210 ARG A N 1
ATOM 1428 C CA . ARG A 1 210 ? -14.106 2.230 33.972 1.00 92.75 210 ARG A CA 1
ATOM 1429 C C . ARG A 1 210 ? -13.080 1.714 34.966 1.00 92.75 210 ARG A C 1
ATOM 1431 O O . ARG A 1 210 ? -13.297 1.771 36.175 1.00 92.75 210 ARG A O 1
ATOM 1438 N N . LEU A 1 211 ? -11.956 1.221 34.456 1.00 92.69 211 LEU A N 1
ATOM 1439 C CA . LEU A 1 211 ? -10.874 0.689 35.281 1.00 92.69 211 LEU A CA 1
ATOM 1440 C C . LEU A 1 211 ? -9.812 1.752 35.546 1.00 92.69 211 LEU A C 1
ATOM 1442 O O . LEU A 1 211 ? -9.325 2.397 34.623 1.00 92.69 211 LEU A O 1
ATOM 1446 N N . GLY A 1 212 ? -9.430 1.919 36.807 1.00 92.19 212 GLY A N 1
ATOM 1447 C CA . GLY A 1 212 ? -8.321 2.774 37.227 1.00 92.19 212 GLY A CA 1
ATOM 1448 C C . GLY A 1 212 ? -6.963 2.071 37.256 1.00 92.19 212 GLY A C 1
ATOM 1449 O O . GLY A 1 212 ? -5.939 2.745 37.329 1.00 92.19 212 GLY A O 1
ATOM 1450 N N . ASN A 1 213 ? -6.941 0.736 37.240 1.00 91.06 213 ASN A N 1
ATOM 1451 C CA . ASN A 1 213 ? -5.740 -0.100 37.229 1.00 91.06 213 ASN A CA 1
ATOM 1452 C C . ASN A 1 213 ? -6.084 -1.525 36.739 1.00 91.06 213 ASN A C 1
ATOM 1454 O O . ASN A 1 213 ? -7.257 -1.897 36.720 1.00 91.06 213 ASN A O 1
ATOM 1458 N N . ALA A 1 214 ? -5.071 -2.328 36.394 1.00 88.94 214 ALA A N 1
ATOM 1459 C CA . ALA A 1 214 ? -5.251 -3.686 35.858 1.00 88.94 214 ALA A CA 1
ATOM 1460 C C . ALA A 1 214 ? -5.912 -4.672 36.846 1.00 88.94 214 ALA A C 1
ATOM 1462 O O . ALA A 1 214 ? -6.643 -5.567 36.439 1.00 88.94 214 ALA A O 1
ATOM 1463 N N . ASN A 1 215 ? -5.727 -4.473 38.153 1.00 93.31 215 ASN A N 1
ATOM 1464 C CA . ASN A 1 215 ? -6.262 -5.356 39.193 1.00 93.31 215 ASN A CA 1
ATOM 1465 C C . ASN A 1 215 ? -7.647 -4.925 39.697 1.00 93.31 215 ASN A C 1
ATOM 1467 O O . ASN A 1 215 ? -8.159 -5.507 40.655 1.00 93.31 215 ASN A O 1
ATOM 1471 N N . ALA A 1 216 ? -8.261 -3.902 39.100 1.00 94.69 216 ALA A N 1
ATOM 1472 C CA . ALA A 1 216 ? -9.521 -3.332 39.571 1.00 94.69 216 ALA A CA 1
ATOM 1473 C C . ALA A 1 216 ? -10.674 -4.355 39.605 1.00 94.69 216 ALA A C 1
ATOM 1475 O O . ALA A 1 216 ? -11.571 -4.236 40.442 1.00 94.69 216 ALA A O 1
ATOM 1476 N N . LEU A 1 217 ? -10.610 -5.376 38.743 1.00 94.56 217 LEU A N 1
ATOM 1477 C CA . LEU A 1 217 ? -11.565 -6.485 38.648 1.00 94.56 217 LEU A CA 1
ATOM 1478 C C . LEU A 1 217 ? -11.050 -7.814 39.229 1.00 94.56 217 LEU A C 1
ATOM 1480 O O . LEU A 1 217 ? -11.743 -8.823 39.111 1.00 94.56 217 LEU A O 1
ATOM 1484 N N . GLY A 1 218 ? -9.856 -7.849 39.827 1.00 93.12 218 GLY A N 1
ATOM 1485 C CA . GLY A 1 218 ? -9.200 -9.107 40.204 1.00 93.12 218 GLY A CA 1
ATOM 1486 C C . GLY A 1 218 ? -8.838 -9.987 38.995 1.00 93.12 218 GLY A C 1
ATOM 1487 O O . GLY A 1 218 ? -9.022 -9.592 37.843 1.00 93.12 218 GLY A O 1
ATOM 1488 N N . SER A 1 219 ? -8.291 -11.178 39.251 1.00 89.38 219 SER A N 1
ATOM 1489 C CA . SER A 1 219 ? -7.721 -12.059 38.213 1.00 89.38 219 SER A CA 1
ATOM 1490 C C . SER A 1 219 ? -8.451 -13.392 38.010 1.00 89.38 219 SER A C 1
ATOM 1492 O O . SER A 1 219 ? -8.126 -14.110 37.070 1.00 89.38 219 SER A O 1
ATOM 1494 N N . LEU A 1 220 ? -9.426 -13.737 38.858 1.00 93.06 220 LEU A N 1
ATOM 1495 C CA . LEU A 1 220 ? -10.137 -15.024 38.831 1.00 93.06 220 LEU A CA 1
ATOM 1496 C C . LEU A 1 220 ? -11.647 -14.841 38.721 1.00 93.06 220 LEU A C 1
ATOM 1498 O O . LEU A 1 220 ? -12.175 -13.841 39.190 1.00 93.06 220 LEU A O 1
ATOM 1502 N N . GLY A 1 221 ? -12.334 -15.841 38.172 1.00 94.88 221 GLY A N 1
ATOM 1503 C CA . GLY A 1 221 ? -13.767 -15.786 37.892 1.00 94.88 221 GLY A CA 1
ATOM 1504 C C . GLY A 1 221 ? -14.062 -15.156 36.530 1.00 94.88 221 GLY A C 1
ATOM 1505 O O . GLY A 1 221 ? -13.221 -14.496 35.920 1.00 94.88 221 GLY A O 1
ATOM 1506 N N . THR A 1 222 ? -15.281 -15.347 36.048 1.00 96.88 222 THR A N 1
ATOM 1507 C CA . THR A 1 222 ? -15.749 -14.865 34.745 1.00 96.88 222 THR A CA 1
ATOM 1508 C C . THR A 1 222 ? -16.112 -13.385 34.828 1.00 96.88 222 THR A C 1
ATOM 1510 O O . THR A 1 222 ? -16.672 -12.922 35.824 1.00 96.88 222 THR A O 1
ATOM 1513 N N . LEU A 1 223 ? -15.772 -12.616 33.799 1.00 97.25 223 LEU A N 1
ATOM 1514 C CA . LEU A 1 223 ? -16.290 -11.275 33.555 1.00 97.25 223 LEU A CA 1
ATOM 1515 C C . LEU A 1 223 ? -17.427 -11.375 32.534 1.00 97.25 223 LEU A C 1
ATOM 1517 O O . LEU A 1 223 ? -17.224 -11.846 31.418 1.00 97.25 223 LEU A O 1
ATOM 1521 N N . VAL A 1 224 ? -18.625 -10.954 32.924 1.00 97.94 224 VAL A N 1
ATOM 1522 C CA . VAL A 1 224 ? -19.848 -11.081 32.129 1.00 97.94 224 VAL A CA 1
ATOM 1523 C C . VAL A 1 224 ? -20.325 -9.703 31.693 1.00 97.94 224 VAL A C 1
ATOM 1525 O O . VAL A 1 224 ? -20.490 -8.813 32.528 1.00 97.94 224 VAL A O 1
ATOM 1528 N N . PHE A 1 225 ? -20.567 -9.537 30.396 1.00 97.94 225 PHE A N 1
ATOM 1529 C CA . PHE A 1 225 ? -21.131 -8.324 29.813 1.00 97.94 225 PHE A CA 1
ATOM 1530 C C . PHE A 1 225 ? -22.539 -8.583 29.289 1.00 97.94 225 PHE A C 1
ATOM 1532 O O . PHE A 1 225 ? -22.733 -9.364 28.357 1.00 97.94 225 PHE A O 1
ATOM 1539 N N . GLY A 1 226 ? -23.507 -7.875 29.860 1.00 97.00 226 GLY A N 1
ATOM 1540 C CA . GLY A 1 226 ? -24.856 -7.739 29.336 1.00 97.00 226 GLY A CA 1
ATOM 1541 C C . GLY A 1 226 ? -24.916 -6.824 28.111 1.00 97.00 226 GLY A C 1
ATOM 1542 O O . GLY A 1 226 ? -23.904 -6.431 27.523 1.00 97.00 226 GLY A O 1
ATOM 1543 N N . ASN A 1 227 ? -26.133 -6.472 27.708 1.00 95.12 227 ASN A N 1
ATOM 1544 C CA . ASN A 1 227 ? -26.367 -5.665 26.515 1.00 95.12 227 ASN A CA 1
ATOM 1545 C C . ASN A 1 227 ? -26.125 -4.167 26.755 1.00 95.12 227 ASN A C 1
ATOM 1547 O O . ASN A 1 227 ? -26.455 -3.641 27.812 1.00 95.12 227 ASN A O 1
ATOM 1551 N N . ASN A 1 228 ? -25.617 -3.466 25.737 1.00 91.12 228 ASN A N 1
ATOM 1552 C CA . ASN A 1 228 ? -25.295 -2.032 25.771 1.00 91.12 228 ASN A CA 1
ATOM 1553 C C . ASN A 1 228 ? -24.301 -1.654 26.877 1.00 91.12 228 ASN A C 1
ATOM 1555 O O . ASN A 1 228 ? -24.364 -0.569 27.457 1.00 91.12 228 ASN A O 1
ATOM 1559 N N . THR A 1 229 ? -23.386 -2.565 27.177 1.00 96.50 229 THR A N 1
ATOM 1560 C CA . THR A 1 229 ? -22.372 -2.363 28.201 1.00 96.50 229 THR A CA 1
ATOM 1561 C C . THR A 1 229 ? -21.104 -1.792 27.592 1.00 96.50 229 THR A C 1
ATOM 1563 O O . THR A 1 229 ? -20.759 -2.053 26.436 1.00 96.50 229 THR A O 1
ATOM 1566 N N . VAL A 1 230 ? -20.413 -0.965 28.370 1.00 94.50 230 VAL A N 1
ATOM 1567 C CA . VAL A 1 230 ? -19.222 -0.253 27.917 1.00 94.50 230 VAL A CA 1
ATOM 1568 C C . VAL A 1 230 ? -18.094 -0.471 28.909 1.00 94.50 230 VAL A C 1
ATOM 1570 O O . VAL A 1 230 ? -18.287 -0.301 30.110 1.00 94.50 230 VAL A O 1
ATOM 1573 N N . MET A 1 231 ? -16.902 -0.795 28.420 1.00 93.44 231 MET A N 1
ATOM 1574 C CA . MET A 1 231 ? -15.703 -0.852 29.250 1.00 93.44 231 MET A CA 1
ATOM 1575 C C . MET A 1 231 ? -14.608 0.067 28.723 1.00 93.44 231 MET A C 1
ATOM 1577 O O . MET A 1 231 ? -14.251 0.041 27.543 1.00 93.44 231 MET A O 1
ATOM 1581 N N . LYS A 1 232 ? -14.055 0.871 29.636 1.00 88.94 232 LYS A N 1
ATOM 1582 C CA . LYS A 1 232 ? -13.012 1.861 29.349 1.00 88.94 232 LYS A CA 1
ATOM 1583 C C . LYS A 1 232 ? -11.863 1.781 30.348 1.00 88.94 232 LYS A C 1
ATOM 1585 O O . LYS A 1 232 ? -12.040 1.394 31.503 1.00 88.94 232 LYS A O 1
ATOM 1590 N N . SER A 1 233 ? -10.693 2.233 29.915 1.00 86.19 233 SER A N 1
ATOM 1591 C CA . SER A 1 233 ? -9.584 2.568 30.810 1.00 86.19 233 SER A CA 1
ATOM 1592 C C . SER A 1 233 ? -9.740 4.005 31.325 1.00 86.19 233 SER A C 1
ATOM 1594 O O . SER A 1 233 ? -10.266 4.867 30.626 1.00 86.19 233 SER A O 1
ATOM 1596 N N . ALA A 1 234 ? -9.308 4.290 32.555 1.00 83.50 234 ALA A N 1
ATOM 1597 C CA . ALA A 1 234 ? -9.207 5.656 33.077 1.00 83.50 234 ALA A CA 1
ATOM 1598 C C . ALA A 1 234 ? -7.884 6.353 32.690 1.00 83.50 234 ALA A C 1
ATOM 1600 O O . ALA A 1 234 ? -7.690 7.537 33.005 1.00 83.50 234 ALA A O 1
ATOM 1601 N N . SER A 1 235 ? -6.960 5.623 32.055 1.00 83.75 235 SER A N 1
ATOM 1602 C CA . SER A 1 235 ? -5.575 6.023 31.806 1.00 83.75 235 SER A CA 1
ATOM 1603 C C . SER A 1 235 ? -5.085 5.592 30.416 1.00 83.75 235 SER A C 1
ATOM 1605 O O . SER A 1 235 ? -5.674 4.751 29.747 1.00 83.75 235 SER A O 1
ATOM 1607 N N . VAL A 1 236 ? -3.939 6.133 30.007 1.00 85.06 236 VAL A N 1
ATOM 1608 C CA . VAL A 1 236 ? -3.190 5.695 28.813 1.00 85.06 236 VAL A CA 1
ATOM 1609 C C . VAL A 1 236 ? -2.423 4.382 29.029 1.00 85.06 236 VAL A C 1
ATOM 1611 O O . VAL A 1 236 ? -1.755 3.910 28.117 1.00 85.06 236 VAL A O 1
ATOM 1614 N N . ALA A 1 237 ? -2.473 3.818 30.240 1.00 87.50 237 ALA A N 1
ATOM 1615 C CA . ALA A 1 237 ? -1.833 2.549 30.566 1.00 87.50 237 ALA A CA 1
ATOM 1616 C C . ALA A 1 237 ? -2.573 1.369 29.924 1.00 87.50 237 ALA A C 1
ATOM 1618 O O . ALA A 1 237 ? -3.807 1.343 29.914 1.00 87.50 237 ALA A O 1
ATOM 1619 N N . ASP A 1 238 ? -1.800 0.401 29.438 1.00 88.88 238 ASP A N 1
ATOM 1620 C CA . ASP A 1 238 ? -2.305 -0.867 28.921 1.00 88.88 238 ASP A CA 1
ATOM 1621 C C . ASP A 1 238 ? -2.787 -1.739 30.095 1.00 88.88 238 ASP A C 1
ATOM 1623 O O . ASP A 1 238 ? -2.115 -1.830 31.129 1.00 88.88 238 ASP A O 1
ATOM 1627 N N . TYR A 1 239 ? -3.958 -2.362 29.957 1.00 90.44 239 TYR A N 1
ATOM 1628 C CA . TYR A 1 239 ? -4.542 -3.244 30.966 1.00 90.44 239 TYR A CA 1
ATOM 1629 C C . TYR A 1 239 ? -4.795 -4.633 30.384 1.00 90.44 239 TYR A C 1
ATOM 1631 O O . TYR A 1 239 ? -5.572 -4.784 29.443 1.00 90.44 239 TYR A O 1
ATOM 1639 N N . SER A 1 240 ? -4.179 -5.639 31.009 1.00 91.25 240 SER A N 1
ATOM 1640 C CA . SER A 1 240 ? -4.470 -7.051 30.759 1.00 91.25 240 SER A CA 1
ATOM 1641 C C . SER A 1 240 ? -5.462 -7.562 31.801 1.00 91.25 240 SER A C 1
ATOM 1643 O O . SER A 1 240 ? -5.281 -7.385 33.009 1.00 91.25 240 SER A O 1
ATOM 1645 N N . ILE A 1 241 ? -6.547 -8.153 31.316 1.00 91.94 241 ILE A N 1
ATOM 1646 C CA . ILE A 1 241 ? -7.662 -8.689 32.085 1.00 91.94 241 ILE A CA 1
ATOM 1647 C C . ILE A 1 241 ? -7.617 -10.204 31.906 1.00 91.94 241 ILE A C 1
ATOM 1649 O O . ILE A 1 241 ? -8.078 -10.746 30.905 1.00 91.94 241 ILE A O 1
ATOM 1653 N N . SER A 1 242 ? -7.059 -10.910 32.888 1.00 90.75 242 SER A N 1
ATOM 1654 C CA . SER A 1 242 ? -6.850 -12.366 32.807 1.00 90.75 242 SER A CA 1
ATOM 1655 C C . SER A 1 242 ? -8.128 -13.200 32.982 1.00 90.75 242 SER A C 1
ATOM 1657 O O . SER A 1 242 ? -8.089 -14.425 32.890 1.00 90.75 242 SER A O 1
ATOM 1659 N N . ARG A 1 243 ? -9.262 -12.553 33.264 1.00 94.00 243 ARG A N 1
ATOM 1660 C CA . ARG A 1 243 ? -10.553 -13.209 33.503 1.00 94.00 243 ARG A CA 1
ATOM 1661 C C . ARG A 1 243 ? -11.113 -13.783 32.193 1.00 94.00 243 ARG A C 1
ATOM 1663 O O . ARG A 1 243 ? -11.076 -13.074 31.186 1.00 94.00 243 ARG A O 1
ATOM 1670 N N . PRO A 1 244 ? -11.700 -14.996 32.191 1.00 96.19 244 PRO A N 1
ATOM 1671 C CA . PRO A 1 244 ? -12.568 -15.435 31.103 1.00 96.19 244 PRO A CA 1
ATOM 1672 C C . PRO A 1 244 ? -13.692 -14.427 30.865 1.00 96.19 244 PRO A C 1
ATOM 1674 O O . PRO A 1 244 ? -14.228 -13.849 31.814 1.00 96.19 244 PRO A O 1
ATOM 1677 N N . LEU A 1 245 ? -14.050 -14.230 29.605 1.00 97.31 245 LEU A N 1
ATOM 1678 C CA . LEU A 1 245 ? -15.020 -13.247 29.156 1.00 97.31 245 LEU A CA 1
ATOM 1679 C C . LEU A 1 245 ? -16.275 -13.956 28.643 1.00 97.31 245 LEU A C 1
ATOM 1681 O O . LEU A 1 245 ? -16.189 -14.804 27.762 1.00 97.31 245 LEU A O 1
ATOM 1685 N N . ARG A 1 246 ? -17.451 -13.579 29.146 1.00 97.69 246 ARG A N 1
ATOM 1686 C CA . ARG A 1 246 ? -18.746 -14.009 28.602 1.00 97.69 246 ARG A CA 1
ATOM 1687 C C . ARG A 1 246 ? -19.548 -12.799 28.141 1.00 97.69 246 ARG A C 1
ATOM 1689 O O . ARG A 1 246 ? -19.823 -11.898 28.930 1.00 97.69 246 ARG A O 1
ATOM 1696 N N . ILE A 1 247 ? -19.933 -12.780 26.872 1.00 98.12 247 ILE A N 1
ATOM 1697 C CA . ILE A 1 247 ? -20.650 -11.674 26.237 1.00 98.12 247 ILE A CA 1
ATOM 1698 C C . ILE A 1 247 ? -22.082 -12.113 25.931 1.00 98.12 247 ILE A C 1
ATOM 1700 O O . ILE A 1 247 ? -22.333 -12.886 25.009 1.00 98.12 247 ILE A O 1
ATOM 1704 N N . GLU A 1 248 ? -23.031 -11.597 26.707 1.00 97.06 248 GLU A N 1
ATOM 1705 C CA . GLU A 1 248 ? -24.466 -11.901 26.637 1.00 97.06 248 GLU A CA 1
ATOM 1706 C C . GLU A 1 248 ? -25.273 -10.881 25.828 1.00 97.06 248 GLU A C 1
ATOM 1708 O O . GLU A 1 248 ? -26.451 -11.104 25.531 1.00 97.06 248 GLU A O 1
ATOM 1713 N N . GLY A 1 249 ? -24.648 -9.778 25.418 1.00 96.69 249 GLY A N 1
ATOM 1714 C CA . GLY A 1 249 ? -25.259 -8.718 24.622 1.00 96.69 249 GLY A CA 1
ATOM 1715 C C . GLY A 1 249 ? -24.246 -7.972 23.755 1.00 96.69 249 GLY A C 1
ATOM 1716 O O . GLY A 1 249 ? -23.108 -8.401 23.608 1.00 96.69 249 GLY A O 1
ATOM 1717 N N . ASN A 1 250 ? -24.662 -6.866 23.144 1.00 96.44 250 ASN A N 1
ATOM 1718 C CA . ASN A 1 250 ? -23.752 -6.009 22.386 1.00 96.44 250 ASN A CA 1
ATOM 1719 C C . ASN A 1 250 ? -22.925 -5.148 23.341 1.00 96.44 250 ASN A C 1
ATOM 1721 O O . ASN A 1 250 ? -23.468 -4.582 24.292 1.00 96.44 250 ASN A O 1
ATOM 1725 N N . VAL A 1 251 ? -21.630 -5.024 23.063 1.00 97.25 251 VAL A N 1
ATOM 1726 C CA . VAL A 1 251 ? -20.662 -4.383 23.960 1.00 97.25 251 VAL A CA 1
ATOM 1727 C C . VAL A 1 251 ? -19.837 -3.343 23.220 1.00 97.25 251 VAL A C 1
ATOM 1729 O O . VAL A 1 251 ? -19.637 -3.423 22.006 1.00 97.25 251 VAL A O 1
ATOM 1732 N N . SER A 1 252 ? -19.339 -2.357 23.959 1.00 94.75 252 SER A N 1
ATOM 1733 C CA . SER A 1 252 ? -18.365 -1.393 23.453 1.00 94.75 252 SER A CA 1
ATOM 1734 C C . SER A 1 252 ? -17.111 -1.371 24.317 1.00 94.75 252 SER A C 1
ATOM 1736 O O . SER A 1 252 ? -17.182 -1.262 25.540 1.00 94.75 252 SER A O 1
ATOM 1738 N N . PHE A 1 253 ? -15.953 -1.413 23.670 1.00 93.38 253 PHE A N 1
ATOM 1739 C CA . PHE A 1 253 ? -14.650 -1.329 24.314 1.00 93.38 253 PHE A CA 1
ATOM 1740 C C . PHE A 1 253 ? -13.897 -0.084 23.853 1.00 93.38 253 PHE A C 1
ATOM 1742 O O . PHE A 1 253 ? -14.022 0.361 22.708 1.00 93.38 253 PHE A O 1
ATOM 1749 N N . GLY A 1 254 ? -13.096 0.471 24.757 1.00 86.06 254 GLY A N 1
ATOM 1750 C CA . GLY A 1 254 ? -12.284 1.652 24.486 1.00 86.06 254 GLY A CA 1
ATOM 1751 C C . GLY A 1 254 ? -13.060 2.966 24.601 1.00 86.06 254 GLY A C 1
ATOM 1752 O O . GLY A 1 254 ? -14.265 3.011 24.854 1.00 86.06 254 GLY A O 1
ATOM 1753 N N . GLU A 1 255 ? -12.345 4.072 24.437 1.00 78.31 255 GLU A N 1
ATOM 1754 C CA . GLU A 1 255 ? -12.868 5.428 24.593 1.00 78.31 255 GLU A CA 1
ATOM 1755 C C . GLU A 1 255 ? -12.634 6.243 23.323 1.00 78.31 255 GLU A C 1
ATOM 1757 O O . GLU A 1 255 ? -11.673 6.014 22.607 1.00 78.31 255 GLU A O 1
ATOM 1762 N N . ALA A 1 256 ? -13.510 7.209 23.038 1.00 64.69 256 ALA A N 1
ATOM 1763 C CA . ALA A 1 256 ? -13.390 8.073 21.861 1.00 64.69 256 ALA A CA 1
ATOM 1764 C C . ALA A 1 256 ? -12.332 9.194 22.008 1.00 64.69 256 ALA A C 1
ATOM 1766 O O . ALA A 1 256 ? -12.079 9.922 21.050 1.00 64.69 256 ALA A O 1
ATOM 1767 N N . ALA A 1 257 ? -11.745 9.367 23.200 1.00 63.72 257 ALA A N 1
ATOM 1768 C CA . ALA A 1 257 ? -10.775 10.413 23.542 1.00 63.72 257 ALA A CA 1
ATOM 1769 C C . ALA A 1 257 ? -9.352 9.846 23.737 1.00 63.72 257 ALA A C 1
ATOM 1771 O O . ALA A 1 257 ? -9.166 8.643 23.869 1.00 63.72 257 ALA A O 1
ATOM 1772 N N . THR A 1 258 ? -8.341 10.719 23.836 1.00 58.78 258 THR A N 1
ATOM 1773 C CA . THR A 1 258 ? -6.889 10.409 23.873 1.00 58.78 258 THR A CA 1
ATOM 1774 C C . THR A 1 258 ? -6.373 9.617 25.093 1.00 58.78 258 THR A C 1
ATOM 1776 O O . THR A 1 258 ? -5.167 9.555 25.319 1.00 58.78 258 THR A O 1
ATOM 1779 N N . ARG A 1 259 ? -7.244 9.022 25.917 1.00 65.12 259 ARG A N 1
ATOM 1780 C CA . ARG A 1 259 ? -6.891 8.416 27.216 1.00 65.12 259 ARG A CA 1
ATOM 1781 C C . ARG A 1 259 ? -7.077 6.895 27.252 1.00 65.12 259 ARG A C 1
ATOM 1783 O O . ARG A 1 259 ? -7.655 6.389 28.207 1.00 65.12 259 ARG A O 1
ATOM 1790 N N . THR A 1 260 ? -6.595 6.168 26.246 1.00 66.38 260 THR A N 1
ATOM 1791 C CA . THR A 1 260 ? -6.707 4.698 26.214 1.00 66.38 260 THR A CA 1
ATOM 1792 C C . THR A 1 260 ? -5.363 4.027 25.981 1.00 66.38 260 THR A C 1
ATOM 1794 O O . THR A 1 260 ? -4.739 4.255 24.945 1.00 66.38 260 THR A O 1
ATOM 1797 N N . GLY A 1 261 ? -4.947 3.175 26.917 1.00 79.75 261 GLY A N 1
ATOM 1798 C CA . GLY A 1 261 ? -4.046 2.063 26.608 1.00 79.75 261 GLY A CA 1
ATOM 1799 C C . GLY A 1 261 ? -4.801 0.882 25.988 1.00 79.75 261 GLY A C 1
ATOM 1800 O O . GLY A 1 261 ? -6.026 0.933 25.837 1.00 79.75 261 GLY A O 1
ATOM 1801 N N . THR A 1 262 ? -4.073 -0.175 25.638 1.00 87.31 262 THR A N 1
ATOM 1802 C CA . THR A 1 262 ? -4.622 -1.454 25.169 1.00 87.31 262 THR A CA 1
ATOM 1803 C C . THR A 1 262 ? -5.533 -2.078 26.231 1.00 87.31 262 THR A C 1
ATOM 1805 O O . THR A 1 262 ? -5.247 -1.999 27.428 1.00 87.31 262 THR A O 1
ATOM 1808 N N . LEU A 1 263 ? -6.627 -2.706 25.792 1.00 90.62 263 LEU A N 1
ATOM 1809 C CA . LEU A 1 263 ? -7.430 -3.617 26.614 1.00 90.62 263 LEU A CA 1
ATOM 1810 C C . LEU A 1 263 ? -7.240 -5.037 26.086 1.00 90.62 263 LEU A C 1
ATOM 1812 O O . LEU A 1 263 ? -7.740 -5.375 25.014 1.00 90.62 263 LEU A O 1
ATOM 1816 N N . GLU A 1 264 ? -6.514 -5.847 26.841 1.00 93.25 264 GLU A N 1
ATOM 1817 C CA . GLU A 1 264 ? -6.197 -7.226 26.487 1.00 93.25 264 GLU A CA 1
ATOM 1818 C C . GLU A 1 264 ? -7.010 -8.180 27.365 1.00 93.25 264 GLU A C 1
ATOM 1820 O O . GLU A 1 264 ? -7.016 -8.058 28.590 1.00 93.25 264 GLU A O 1
ATOM 1825 N N . PHE A 1 265 ? -7.706 -9.130 26.748 1.00 94.12 265 PHE A N 1
ATOM 1826 C CA . PHE A 1 265 ? -8.466 -10.168 27.436 1.00 94.12 265 PHE A CA 1
ATOM 1827 C C . PHE A 1 265 ? -7.727 -11.501 27.310 1.00 94.12 265 PHE A C 1
ATOM 1829 O O . PHE A 1 265 ? -7.730 -12.131 26.252 1.00 94.12 265 PHE A O 1
ATOM 1836 N N . GLY A 1 266 ? -7.080 -11.911 28.404 1.00 94.00 266 GLY A N 1
ATOM 1837 C CA . GLY A 1 266 ? -6.242 -13.113 28.461 1.00 94.00 266 GLY A CA 1
ATOM 1838 C C . GLY A 1 266 ? -7.026 -14.423 28.576 1.00 94.00 266 GLY A C 1
ATOM 1839 O O . GLY A 1 266 ? -6.523 -15.478 28.202 1.00 94.00 266 GLY A O 1
ATOM 1840 N N . GLY A 1 267 ? -8.248 -14.376 29.113 1.00 95.94 267 GLY A N 1
ATOM 1841 C CA . GLY A 1 267 ? -9.118 -15.546 29.231 1.00 95.94 267 GLY A CA 1
ATOM 1842 C C . GLY A 1 267 ? -9.959 -15.793 27.975 1.00 95.94 267 GLY A C 1
ATOM 1843 O O . GLY A 1 267 ? -10.169 -14.888 27.171 1.00 95.94 267 GLY A O 1
ATOM 1844 N N . ASN A 1 268 ? -10.478 -17.017 27.827 1.00 97.25 268 ASN A N 1
ATOM 1845 C CA . ASN A 1 268 ? -11.366 -17.386 26.716 1.00 97.25 268 ASN A CA 1
ATOM 1846 C C . ASN A 1 268 ? -12.591 -16.466 26.628 1.00 97.25 268 ASN A C 1
ATOM 1848 O O . ASN A 1 268 ? -13.130 -16.049 27.656 1.00 97.25 268 ASN A O 1
ATOM 1852 N N . VAL A 1 269 ? -13.052 -16.219 25.403 1.00 98.38 269 VAL A N 1
ATOM 1853 C CA . VAL A 1 269 ? -14.204 -15.380 25.073 1.00 98.38 269 VAL A CA 1
ATOM 1854 C C . VAL A 1 269 ? -15.371 -16.252 24.597 1.00 98.38 269 VAL A C 1
ATOM 1856 O O . VAL A 1 269 ? -15.314 -16.892 23.548 1.00 98.38 269 VAL A O 1
ATOM 1859 N N . ASP A 1 270 ? -16.453 -16.264 25.367 1.00 97.94 270 ASP A N 1
ATOM 1860 C CA . ASP A 1 270 ? -17.713 -16.954 25.075 1.00 97.94 270 ASP A CA 1
ATOM 1861 C C . ASP A 1 270 ? -18.778 -15.936 24.628 1.00 97.94 270 ASP A C 1
ATOM 1863 O O . ASP A 1 270 ? -19.129 -15.018 25.373 1.00 97.94 270 ASP A O 1
ATOM 1867 N N . LEU A 1 271 ? -19.308 -16.093 23.412 1.00 98.31 271 LEU A N 1
ATOM 1868 C CA . LEU A 1 271 ? -20.333 -15.221 22.820 1.00 98.31 271 LEU A CA 1
ATOM 1869 C C . LEU A 1 271 ? -21.777 -15.619 23.189 1.00 98.31 271 LEU A C 1
ATOM 1871 O O . LEU A 1 271 ? -22.740 -15.024 22.688 1.00 98.31 271 LEU A O 1
ATOM 1875 N N . SER A 1 272 ? -21.933 -16.592 24.093 1.00 97.19 272 SER A N 1
ATOM 1876 C CA . SER A 1 272 ? -23.184 -17.072 24.698 1.00 97.19 272 SER A CA 1
ATOM 1877 C C . SER A 1 272 ? -24.275 -17.504 23.705 1.00 97.19 272 SER A C 1
ATOM 1879 O O . SER A 1 272 ? -25.469 -17.288 23.913 1.00 97.19 272 SER A O 1
ATOM 1881 N N . GLY A 1 273 ? -23.862 -18.104 22.594 1.00 96.88 273 GLY A N 1
ATOM 1882 C CA . GLY A 1 273 ? -24.693 -18.656 21.522 1.00 96.88 273 GLY A CA 1
ATOM 1883 C C . GLY A 1 273 ? -25.323 -17.624 20.581 1.00 96.88 273 GLY A C 1
ATOM 1884 O O . GLY A 1 273 ? -26.013 -18.006 19.638 1.00 96.88 273 GLY A O 1
ATOM 1885 N N . GLY A 1 274 ? -25.118 -16.325 20.820 1.00 96.62 274 GLY A N 1
ATOM 1886 C CA . GLY A 1 274 ? -25.722 -15.239 20.043 1.00 96.62 274 GLY A CA 1
ATOM 1887 C C . GLY A 1 274 ? -24.776 -14.612 19.020 1.00 96.62 274 GLY A C 1
ATOM 1888 O O . GLY A 1 274 ? -23.572 -14.851 19.024 1.00 96.62 274 GLY A O 1
ATOM 1889 N N . THR A 1 275 ? -25.319 -13.747 18.161 1.00 98.00 275 THR A N 1
ATOM 1890 C CA . THR A 1 275 ? -24.496 -12.793 17.400 1.00 98.00 275 THR A CA 1
ATOM 1891 C C . THR A 1 275 ? -24.248 -11.567 18.269 1.00 98.00 275 THR A C 1
ATOM 1893 O O . THR A 1 275 ? -25.202 -10.954 18.751 1.00 98.00 275 THR A O 1
ATOM 1896 N N . ARG A 1 276 ? -22.978 -11.237 18.508 1.00 98.25 276 ARG A N 1
ATOM 1897 C CA . ARG A 1 276 ? -22.550 -10.170 19.415 1.00 98.25 276 ARG A CA 1
ATOM 1898 C C . ARG A 1 276 ? -21.796 -9.105 18.651 1.00 98.25 276 ARG A C 1
ATOM 1900 O O . ARG A 1 276 ? -20.747 -9.367 18.063 1.00 98.25 276 ARG A O 1
ATOM 1907 N N . THR A 1 277 ? -22.308 -7.885 18.711 1.00 98.38 277 THR A N 1
ATOM 1908 C CA . THR A 1 277 ? -21.574 -6.725 18.226 1.00 98.38 277 THR A CA 1
ATOM 1909 C C . THR A 1 277 ? -20.556 -6.300 19.272 1.00 98.38 277 THR A C 1
ATOM 1911 O O . THR A 1 277 ? -20.926 -5.922 20.384 1.00 98.38 277 THR A O 1
ATOM 1914 N N . VAL A 1 278 ? -19.281 -6.325 18.893 1.00 97.69 278 VAL A N 1
ATOM 1915 C CA . VAL A 1 278 ? -18.170 -5.761 19.659 1.00 97.69 278 VAL A CA 1
ATOM 1916 C C . VAL A 1 278 ? -17.734 -4.483 18.958 1.00 97.69 278 VAL A C 1
ATOM 1918 O O . VAL A 1 278 ? -17.048 -4.508 17.932 1.00 97.69 278 VAL A O 1
ATOM 1921 N N . ALA A 1 279 ? -18.169 -3.346 19.495 1.00 95.81 279 ALA A N 1
ATOM 1922 C CA . ALA A 1 279 ? -17.764 -2.043 18.997 1.00 95.81 279 ALA A CA 1
ATOM 1923 C C . ALA A 1 279 ? -16.454 -1.612 19.662 1.00 95.81 279 ALA A C 1
ATOM 1925 O O . ALA A 1 279 ? -16.410 -1.381 20.868 1.00 95.81 279 ALA A O 1
ATOM 1926 N N . VAL A 1 280 ? -15.387 -1.463 18.881 1.00 93.75 280 VAL A N 1
ATOM 1927 C CA . VAL A 1 280 ? -14.132 -0.891 19.383 1.00 93.75 280 VAL A CA 1
ATOM 1928 C C . VAL A 1 280 ? -14.092 0.586 19.018 1.00 93.75 280 VAL A C 1
ATOM 1930 O O . VAL A 1 280 ? -14.093 0.958 17.840 1.00 93.75 280 VAL A O 1
ATOM 1933 N N . SER A 1 281 ? -14.105 1.435 20.042 1.00 87.69 281 SER A N 1
ATOM 1934 C CA . SER A 1 281 ? -13.962 2.882 19.886 1.00 87.69 281 SER A CA 1
ATOM 1935 C C . SER A 1 281 ? -12.548 3.231 19.415 1.00 87.69 281 SER A C 1
ATOM 1937 O O . SER A 1 281 ? -11.619 2.451 19.594 1.00 87.69 281 SER A O 1
ATOM 1939 N N . ASN A 1 282 ? -12.392 4.388 18.772 1.00 75.88 282 ASN A N 1
ATOM 1940 C CA . ASN A 1 282 ? -11.143 4.784 18.118 1.00 75.88 282 ASN A CA 1
ATOM 1941 C C . ASN A 1 282 ? -9.971 4.834 19.117 1.00 75.88 282 ASN A C 1
ATOM 1943 O O . ASN A 1 282 ? -10.079 5.552 20.108 1.00 75.88 282 ASN A O 1
ATOM 1947 N N . PRO A 1 283 ? -8.808 4.245 18.796 1.00 59.97 283 PRO A N 1
ATOM 1948 C CA . PRO A 1 283 ? -7.657 5.136 18.821 1.00 59.97 283 PRO A CA 1
ATOM 1949 C C . PRO A 1 283 ? -6.711 4.882 17.654 1.00 59.97 283 PRO A C 1
ATOM 1951 O O . PRO A 1 283 ? -6.338 3.757 17.346 1.00 59.97 283 PRO A O 1
ATOM 1954 N N . VAL A 1 284 ? -6.195 5.972 17.096 1.00 49.31 284 VAL A N 1
ATOM 1955 C CA . VAL A 1 284 ? -5.080 5.981 16.134 1.00 49.31 284 VAL A CA 1
ATOM 1956 C C . VAL A 1 284 ? -3.762 5.487 16.789 1.00 49.31 284 VAL A C 1
ATOM 1958 O O . VAL A 1 284 ? -2.705 5.556 16.178 1.00 49.31 284 VAL A O 1
ATOM 1961 N N . THR A 1 285 ? -3.785 4.970 18.031 1.00 53.09 285 THR A N 1
ATOM 1962 C CA . THR A 1 285 ? -2.577 4.555 18.770 1.00 53.09 285 THR A CA 1
ATOM 1963 C C . THR A 1 285 ? -2.627 3.205 19.508 1.00 53.09 285 THR A C 1
ATOM 1965 O O . THR A 1 285 ? -1.556 2.742 19.895 1.00 53.09 285 THR A O 1
ATOM 1968 N N . LYS A 1 286 ? -3.785 2.557 19.740 1.00 83.44 286 LYS A N 1
ATOM 1969 C CA . LYS A 1 286 ? -3.901 1.317 20.559 1.00 83.44 286 LYS A CA 1
ATOM 1970 C C . LYS A 1 286 ? -5.054 0.403 20.094 1.00 83.44 286 LYS A C 1
ATOM 1972 O O . LYS A 1 286 ? -5.805 0.777 19.197 1.00 83.44 286 LYS A O 1
ATOM 1977 N N . TRP A 1 287 ? -5.199 -0.786 20.690 1.00 90.12 287 TRP A N 1
ATOM 1978 C CA . TRP A 1 287 ? -6.164 -1.814 20.263 1.00 90.12 287 TRP A CA 1
ATOM 1979 C C . TRP A 1 287 ? -6.889 -2.516 21.420 1.00 90.12 287 TRP A C 1
ATOM 1981 O O . TRP A 1 287 ? -6.544 -2.360 22.592 1.00 90.12 287 TRP A O 1
ATOM 1991 N N . VAL A 1 288 ? -7.925 -3.280 21.071 1.00 93.44 288 VAL A N 1
ATOM 1992 C CA . VAL A 1 288 ? -8.531 -4.299 21.938 1.00 93.44 288 VAL A CA 1
ATOM 1993 C C . VAL A 1 288 ? -8.091 -5.662 21.426 1.00 93.44 288 VAL A C 1
ATOM 1995 O O . VAL A 1 288 ? -8.103 -5.883 20.217 1.00 93.44 288 VAL A O 1
ATOM 1998 N N . GLU A 1 289 ? -7.717 -6.568 22.321 1.00 95.38 289 GLU A N 1
ATOM 1999 C CA . GLU A 1 289 ? -7.231 -7.897 21.952 1.00 95.38 289 GLU A CA 1
ATOM 2000 C C . GLU A 1 289 ? -7.945 -8.998 22.722 1.00 95.38 289 GLU A C 1
ATOM 2002 O O . GLU A 1 289 ? -8.056 -8.950 23.947 1.00 95.38 289 GLU A O 1
ATOM 2007 N N . PHE A 1 290 ? -8.408 -10.007 21.991 1.00 97.50 290 PHE A N 1
ATOM 2008 C CA . PHE A 1 290 ? -8.856 -11.275 22.549 1.00 97.50 290 PHE A CA 1
ATOM 2009 C C . PHE A 1 290 ? -7.728 -12.291 22.395 1.00 97.50 290 PHE A C 1
ATOM 2011 O O . PHE A 1 290 ? -7.589 -12.922 21.350 1.00 97.50 290 PHE A O 1
ATOM 2018 N N . VAL A 1 291 ? -6.901 -12.416 23.434 1.00 97.19 291 VAL A N 1
ATOM 2019 C CA . VAL A 1 291 ? -5.795 -13.386 23.471 1.00 97.19 291 VAL A CA 1
ATOM 2020 C C . VAL A 1 291 ? -6.333 -14.795 23.709 1.00 97.19 291 VAL A C 1
ATOM 2022 O O . VAL A 1 291 ? -5.808 -15.758 23.161 1.00 97.19 291 VAL A O 1
ATOM 2025 N N . GLY A 1 292 ? -7.391 -14.931 24.512 1.00 96.12 292 GLY A N 1
ATOM 2026 C CA . GLY A 1 292 ? -8.074 -16.209 24.706 1.00 96.12 292 GLY A CA 1
ATOM 2027 C C . GLY A 1 292 ? -8.941 -16.620 23.511 1.00 96.12 292 GLY A C 1
ATOM 2028 O O . GLY A 1 292 ? -9.346 -15.792 22.696 1.00 96.12 292 GLY A O 1
ATOM 2029 N N . ASN A 1 293 ? -9.267 -17.913 23.437 1.00 96.94 293 ASN A N 1
ATOM 2030 C CA . ASN A 1 293 ? -10.037 -18.486 22.328 1.00 96.94 293 ASN A CA 1
ATOM 2031 C C . ASN A 1 293 ? -11.459 -17.911 22.251 1.00 96.94 293 ASN A C 1
ATOM 2033 O O . ASN A 1 293 ? -12.123 -17.764 23.279 1.00 96.94 293 ASN A O 1
ATOM 2037 N N . LEU A 1 294 ? -11.950 -17.665 21.035 1.00 98.12 294 LEU A N 1
ATOM 2038 C CA . LEU A 1 294 ? -13.299 -17.169 20.753 1.00 98.12 294 LEU A CA 1
ATOM 2039 C C . LEU A 1 294 ? -14.253 -18.333 20.459 1.00 98.12 294 LEU A C 1
ATOM 2041 O O . LEU A 1 294 ? -13.954 -19.189 19.629 1.00 98.12 294 LEU A O 1
ATOM 2045 N N . SER A 1 295 ? -15.419 -18.378 21.106 1.00 98.00 295 SER A N 1
ATOM 2046 C CA . SER A 1 295 ? -16.328 -19.526 20.998 1.00 98.00 295 SER A CA 1
ATOM 2047 C C . SER A 1 295 ? -17.812 -19.181 21.134 1.00 98.00 295 SER A C 1
ATOM 2049 O O . SER A 1 295 ? -18.180 -18.104 21.602 1.00 98.00 295 SER A O 1
ATOM 2051 N N . ASN A 1 296 ? -18.656 -20.151 20.753 1.00 97.00 296 ASN A N 1
ATOM 2052 C CA . ASN A 1 296 ? -20.083 -20.215 21.077 1.00 97.00 296 ASN A CA 1
ATOM 2053 C C . ASN A 1 296 ? -20.887 -18.971 20.648 1.00 97.00 296 ASN A C 1
ATOM 2055 O O . ASN A 1 296 ? -21.411 -18.252 21.488 1.00 97.00 296 ASN A O 1
ATOM 2059 N N . GLY A 1 297 ? -21.001 -18.703 19.346 1.00 97.38 297 GLY A N 1
ATOM 2060 C CA . GLY A 1 297 ? -21.802 -17.598 18.799 1.00 97.38 297 GLY A CA 1
ATOM 2061 C C . GLY A 1 297 ? -21.149 -16.971 17.571 1.00 97.38 297 GLY A C 1
ATOM 2062 O O . GLY A 1 297 ? -20.256 -17.572 16.994 1.00 97.38 297 GLY A O 1
ATOM 2063 N N . ASN A 1 298 ? -21.563 -15.762 17.188 1.00 98.12 298 ASN A N 1
ATOM 2064 C CA . ASN A 1 298 ? -20.977 -15.015 16.068 1.00 98.12 298 ASN A CA 1
ATOM 2065 C C . ASN A 1 298 ? -20.476 -13.647 16.531 1.00 98.12 298 ASN A C 1
ATOM 2067 O O . ASN A 1 298 ? -21.131 -12.987 17.340 1.00 98.12 298 ASN A O 1
ATOM 2071 N N . LEU A 1 299 ? -19.353 -13.193 15.985 1.00 98.56 299 LEU A N 1
ATOM 2072 C CA . LEU A 1 299 ? -18.757 -11.897 16.291 1.00 98.56 299 LEU A CA 1
ATOM 2073 C C . LEU A 1 299 ? -19.005 -10.905 15.148 1.00 98.56 299 LEU A C 1
ATOM 2075 O O . LEU A 1 299 ? -18.601 -11.129 14.007 1.00 98.56 299 LEU A O 1
ATOM 2079 N N . THR A 1 300 ? -19.612 -9.765 15.473 1.00 98.56 300 THR A N 1
ATOM 2080 C CA . THR A 1 300 ? -19.683 -8.599 14.587 1.00 98.56 300 THR A CA 1
ATOM 2081 C C . THR A 1 300 ? -18.761 -7.508 15.111 1.00 98.56 300 THR A C 1
ATOM 2083 O O . THR A 1 300 ? -19.056 -6.843 16.104 1.00 98.56 300 THR A O 1
ATOM 2086 N N . LYS A 1 301 ? -17.635 -7.290 14.435 1.00 98.00 301 LYS A N 1
ATOM 2087 C CA . LYS A 1 301 ? -16.731 -6.178 14.715 1.00 98.00 301 LYS A CA 1
ATOM 2088 C C . LYS A 1 301 ? -17.332 -4.871 14.194 1.00 98.00 301 LYS A C 1
ATOM 2090 O O . LYS A 1 301 ? -17.538 -4.701 12.994 1.00 98.00 301 LYS A O 1
ATOM 2095 N N . ALA A 1 302 ? -17.554 -3.927 15.104 1.00 96.81 302 ALA A N 1
ATOM 2096 C CA . ALA A 1 302 ? -18.025 -2.578 14.809 1.00 96.81 302 ALA A CA 1
ATOM 2097 C C . ALA A 1 302 ? -17.095 -1.510 15.409 1.00 96.81 302 ALA A C 1
ATOM 2099 O O . ALA A 1 302 ? -16.094 -1.814 16.067 1.00 96.81 302 ALA A O 1
ATOM 2100 N N . GLY A 1 303 ? -17.438 -0.239 15.195 1.00 94.00 303 GLY A N 1
ATOM 2101 C CA . GLY A 1 303 ? -16.646 0.903 15.651 1.00 94.00 303 GLY A CA 1
ATOM 2102 C C . GLY A 1 303 ? -15.330 1.077 14.874 1.00 94.00 303 GLY A C 1
ATOM 2103 O O . GLY A 1 303 ? -14.850 0.136 14.244 1.00 94.00 303 GLY A O 1
ATOM 2104 N N . PRO A 1 304 ? -14.744 2.282 14.881 1.00 91.62 304 PRO A N 1
ATOM 2105 C CA . PRO A 1 304 ? -13.596 2.611 14.035 1.00 91.62 304 PRO A CA 1
ATOM 2106 C C . PRO A 1 304 ? -12.269 1.966 14.471 1.00 91.62 304 PRO A C 1
ATOM 2108 O O . PRO A 1 304 ? -11.345 1.923 13.669 1.00 91.62 304 PRO A O 1
ATOM 2111 N N . GLY A 1 305 ? -12.148 1.482 15.713 1.00 92.25 305 GLY A N 1
ATOM 2112 C CA . GLY A 1 305 ? -10.883 0.976 16.258 1.00 92.25 305 GLY A CA 1
ATOM 2113 C C . GLY A 1 305 ? -10.483 -0.423 15.771 1.00 92.25 305 GLY A C 1
ATOM 2114 O O . GLY A 1 305 ? -11.210 -1.073 15.012 1.00 92.25 305 GLY A O 1
ATOM 2115 N N . LEU A 1 306 ? -9.326 -0.890 16.247 1.00 94.50 306 LEU A N 1
ATOM 2116 C CA . LEU A 1 306 ? -8.747 -2.205 15.954 1.00 94.50 306 LEU A CA 1
ATOM 2117 C C . LEU A 1 306 ? -9.158 -3.247 17.006 1.00 94.50 306 LEU A C 1
ATOM 2119 O O . LEU A 1 306 ? -8.930 -3.044 18.200 1.00 94.50 306 LEU A O 1
ATOM 2123 N N . LEU A 1 307 ? -9.732 -4.362 16.547 1.00 96.75 307 LEU A N 1
ATOM 2124 C CA . LEU A 1 307 ? -9.878 -5.595 17.323 1.00 96.75 307 LEU A CA 1
ATOM 2125 C C . LEU A 1 307 ? -8.900 -6.642 16.787 1.00 96.75 307 LEU A C 1
ATOM 2127 O O . LEU A 1 307 ? -8.952 -6.965 15.601 1.00 96.75 307 LEU A O 1
ATOM 2131 N N . ILE A 1 308 ? -8.053 -7.175 17.662 1.00 97.19 308 ILE A N 1
ATOM 2132 C CA . ILE A 1 308 ? -7.146 -8.285 17.365 1.00 97.19 308 ILE A CA 1
ATOM 2133 C C . ILE A 1 308 ? -7.729 -9.570 17.956 1.00 97.19 308 ILE A C 1
ATOM 2135 O O . ILE A 1 308 ? -8.115 -9.600 19.127 1.00 97.19 308 ILE A O 1
ATOM 2139 N N . LEU A 1 309 ? -7.787 -10.626 17.148 1.00 98.31 309 LEU A N 1
ATOM 2140 C CA . LEU A 1 309 ? -7.990 -11.992 17.620 1.00 98.31 309 LEU A CA 1
ATOM 2141 C C . LEU A 1 309 ? -6.613 -12.657 17.714 1.00 98.31 309 LEU A C 1
ATOM 2143 O O . LEU A 1 309 ? -5.955 -12.862 16.697 1.00 98.31 309 LEU A O 1
ATOM 2147 N N . GLY A 1 310 ? -6.162 -12.925 18.938 1.00 96.25 310 GLY A N 1
ATOM 2148 C CA . GLY A 1 310 ? -4.910 -13.627 19.224 1.00 96.25 310 GLY A CA 1
ATOM 2149 C C . GLY A 1 310 ? -5.124 -15.121 19.483 1.00 96.25 310 GLY A C 1
ATOM 2150 O O . GLY A 1 310 ? -4.313 -15.937 19.056 1.00 96.25 310 GLY A O 1
ATOM 2151 N N . GLY A 1 311 ? -6.233 -15.485 20.135 1.00 95.69 311 GLY A N 1
ATOM 2152 C CA . GLY A 1 311 ? -6.613 -16.878 20.396 1.00 95.69 311 GLY A CA 1
ATOM 2153 C C . GLY A 1 311 ? -7.364 -17.532 19.236 1.00 95.69 311 GLY A C 1
ATOM 2154 O O . GLY A 1 311 ? -7.869 -16.849 18.346 1.00 95.69 311 GLY A O 1
ATOM 2155 N N . GLU A 1 312 ? -7.478 -18.862 19.252 1.00 95.75 312 GLU A N 1
ATOM 2156 C CA . GLU A 1 312 ? -8.172 -19.617 18.201 1.00 95.75 312 GLU A CA 1
ATOM 2157 C C . GLU A 1 312 ? -9.674 -19.286 18.169 1.00 95.75 312 GLU A C 1
ATOM 2159 O O . GLU A 1 312 ? -10.338 -19.223 19.209 1.00 95.75 312 GLU A O 1
ATOM 2164 N N . THR A 1 313 ? -10.238 -19.147 16.967 1.00 96.88 313 THR A N 1
ATOM 2165 C CA . THR A 1 313 ? -11.692 -19.066 16.773 1.00 96.88 313 THR A CA 1
ATOM 2166 C C . THR A 1 313 ? -12.267 -20.466 16.576 1.00 96.88 313 THR A C 1
ATOM 2168 O O . THR A 1 313 ? -11.910 -21.172 15.629 1.00 96.88 313 THR A O 1
ATOM 2171 N N . ALA A 1 314 ? -13.168 -20.874 17.470 1.00 96.00 314 ALA A N 1
ATOM 2172 C CA . ALA A 1 314 ? -13.790 -22.191 17.448 1.00 96.00 314 ALA A CA 1
ATOM 2173 C C . ALA A 1 314 ? -14.645 -22.418 16.188 1.00 96.00 314 ALA A C 1
ATOM 2175 O O . ALA A 1 314 ? -15.254 -21.497 15.639 1.00 96.00 314 ALA A O 1
ATOM 2176 N N . ALA A 1 315 ? -14.748 -23.680 15.763 1.00 93.75 315 ALA A N 1
ATOM 2177 C CA . ALA A 1 315 ? -15.574 -24.062 14.622 1.00 93.75 315 ALA A CA 1
ATOM 2178 C C . ALA A 1 315 ? -17.044 -23.638 14.809 1.00 93.75 315 ALA A C 1
ATOM 2180 O O . ALA A 1 315 ? -17.633 -23.833 15.873 1.00 93.75 315 ALA A O 1
ATOM 2181 N N . GLY A 1 316 ? -17.640 -23.083 13.751 1.00 92.69 316 GLY A N 1
ATOM 2182 C CA . GLY A 1 316 ? -19.024 -22.601 13.748 1.00 92.69 316 GLY A CA 1
ATOM 2183 C C . GLY A 1 316 ? -19.208 -21.159 14.232 1.00 92.69 316 GLY A C 1
ATOM 2184 O O . GLY A 1 316 ? -20.324 -20.655 14.144 1.00 92.69 316 GLY A O 1
ATOM 2185 N N . VAL A 1 317 ? -18.148 -20.485 14.696 1.00 97.00 317 VAL A N 1
ATOM 2186 C CA . VAL A 1 317 ? -18.199 -19.048 14.992 1.00 97.00 317 VAL A CA 1
ATOM 2187 C C . VAL A 1 317 ? -18.132 -18.248 13.694 1.00 97.00 317 VAL A C 1
ATOM 2189 O O . VAL A 1 317 ? -17.123 -18.279 12.993 1.00 97.00 317 VAL A O 1
ATOM 2192 N N . GLY A 1 318 ? -19.203 -17.523 13.370 1.00 96.75 318 GLY A N 1
ATOM 2193 C CA . GLY A 1 318 ? -19.238 -16.603 12.235 1.00 96.75 318 GLY A CA 1
ATOM 2194 C C . GLY A 1 318 ? -18.590 -15.259 12.565 1.00 96.75 318 GLY A C 1
ATOM 2195 O O . GLY A 1 318 ? -18.768 -14.727 13.664 1.00 96.75 318 GLY A O 1
ATOM 2196 N N . LEU A 1 319 ? -17.878 -14.682 11.598 1.00 98.44 319 LEU A N 1
ATOM 2197 C CA . LEU A 1 319 ? -17.193 -13.400 11.728 1.00 98.44 319 LEU A CA 1
ATOM 2198 C C . LEU A 1 319 ? -17.772 -12.382 10.734 1.00 98.44 319 LEU A C 1
ATOM 2200 O O . LEU A 1 319 ? -18.046 -12.681 9.575 1.00 98.44 319 LEU A O 1
ATOM 2204 N N . SER A 1 320 ? -17.966 -11.145 11.181 1.00 98.44 320 SER A N 1
ATOM 2205 C CA . SER A 1 320 ? -18.403 -10.037 10.323 1.00 98.44 320 SER A CA 1
ATOM 2206 C C . SER A 1 320 ? -17.769 -8.726 10.770 1.00 98.44 320 SER A C 1
ATOM 2208 O O . SER A 1 320 ? -17.528 -8.519 11.958 1.00 98.44 320 SER A O 1
ATOM 2210 N N . VAL A 1 321 ? -17.504 -7.826 9.827 1.00 98.69 321 VAL A N 1
ATOM 2211 C CA . VAL A 1 321 ? -16.901 -6.513 10.071 1.00 98.69 321 VAL A CA 1
ATOM 2212 C C . VAL A 1 321 ? -17.796 -5.453 9.451 1.00 98.69 321 VAL A C 1
ATOM 2214 O O . VAL A 1 321 ? -17.909 -5.367 8.233 1.00 98.69 321 VAL A O 1
ATOM 2217 N N . THR A 1 322 ? -18.422 -4.618 10.277 1.00 98.19 322 THR A N 1
ATOM 2218 C CA . THR A 1 322 ? -19.241 -3.494 9.797 1.00 98.19 322 THR A CA 1
ATOM 2219 C C . THR A 1 322 ? -18.465 -2.180 9.763 1.00 98.19 322 THR A C 1
ATOM 2221 O O . THR A 1 322 ? -18.856 -1.271 9.040 1.00 98.19 322 THR A O 1
ATOM 2224 N N . ALA A 1 323 ? -17.407 -2.045 10.575 1.00 96.06 323 ALA A N 1
ATOM 2225 C CA . ALA A 1 323 ? -16.534 -0.870 10.620 1.00 96.06 323 ALA A CA 1
ATOM 2226 C C . ALA A 1 323 ? -15.196 -1.159 11.333 1.00 96.06 323 ALA A C 1
ATOM 2228 O O . ALA A 1 323 ? -15.091 -2.078 12.155 1.00 96.06 323 ALA A O 1
ATOM 2229 N N . GLY A 1 324 ? -14.200 -0.308 11.065 1.00 94.88 324 GLY A N 1
ATOM 2230 C CA . GLY A 1 324 ? -12.861 -0.390 11.652 1.00 94.88 324 GLY A CA 1
ATOM 2231 C C . GLY A 1 324 ? -12.082 -1.606 11.162 1.00 94.88 324 GLY A C 1
ATOM 2232 O O . GLY A 1 324 ? -12.362 -2.127 10.082 1.00 94.88 324 GLY A O 1
ATOM 2233 N N . THR A 1 325 ? -11.126 -2.059 11.973 1.00 96.94 325 THR A N 1
ATOM 2234 C CA . THR A 1 325 ? -10.212 -3.146 11.600 1.00 96.94 325 THR A CA 1
ATOM 2235 C C . THR A 1 325 ? -10.433 -4.382 12.467 1.00 96.94 325 THR A C 1
ATOM 2237 O O . THR A 1 325 ? -10.463 -4.278 13.696 1.00 96.94 325 THR A O 1
ATOM 2240 N N . LEU A 1 326 ? -10.564 -5.543 11.827 1.00 98.25 326 LEU A N 1
ATOM 2241 C CA . LEU A 1 326 ? -10.406 -6.859 12.444 1.00 98.25 326 LEU A CA 1
ATOM 2242 C C . LEU A 1 326 ? -9.064 -7.439 11.990 1.00 98.25 326 LEU A C 1
ATOM 2244 O O . LEU A 1 326 ? -8.813 -7.516 10.789 1.00 98.25 326 LEU A O 1
ATOM 2248 N N . GLN A 1 327 ? -8.209 -7.823 12.930 1.00 98.31 327 GLN A N 1
ATOM 2249 C CA . GLN A 1 327 ? -6.895 -8.392 12.642 1.00 98.31 327 GLN A CA 1
ATOM 2250 C C . GLN A 1 327 ? -6.744 -9.774 13.265 1.00 98.31 327 GLN A C 1
ATOM 2252 O O . GLN A 1 327 ? -7.249 -10.021 14.360 1.00 98.31 327 GLN A O 1
ATOM 2257 N N . GLY A 1 328 ? -6.001 -10.637 12.580 1.00 98.31 328 GLY A N 1
ATOM 2258 C CA . GLY A 1 328 ? -5.671 -11.969 13.053 1.00 98.31 328 GLY A CA 1
ATOM 2259 C C . GLY A 1 328 ? -4.774 -12.736 12.082 1.00 98.31 328 GLY A C 1
ATOM 2260 O O . GLY A 1 328 ? -4.127 -12.135 11.224 1.00 98.31 328 GLY A O 1
ATOM 2261 N N . THR A 1 329 ? -4.751 -14.058 12.216 1.00 98.00 329 THR A N 1
ATOM 2262 C CA . THR A 1 329 ? -4.079 -15.011 11.313 1.00 98.00 329 THR A CA 1
ATOM 2263 C C . THR A 1 329 ? -5.107 -16.002 10.771 1.00 98.00 329 THR A C 1
ATOM 2265 O O . THR A 1 329 ? -6.274 -15.981 11.165 1.00 98.00 329 THR A O 1
ATOM 2268 N N . THR A 1 330 ? -4.694 -16.928 9.911 1.00 97.00 330 THR A N 1
ATOM 2269 C CA . THR A 1 330 ? -5.552 -18.042 9.469 1.00 97.00 330 THR A CA 1
ATOM 2270 C C . THR A 1 330 ? -6.020 -18.975 10.599 1.00 97.00 330 THR A C 1
ATOM 2272 O O . THR A 1 330 ? -6.958 -19.747 10.403 1.00 97.00 330 THR A O 1
ATOM 2275 N N . ASP A 1 331 ? -5.434 -18.896 11.799 1.00 93.44 331 ASP A N 1
ATOM 2276 C CA . ASP A 1 331 ? -5.858 -19.702 12.956 1.00 93.44 331 ASP A CA 1
ATOM 2277 C C . ASP A 1 331 ? -7.125 -19.164 13.628 1.00 93.44 331 ASP A C 1
ATOM 2279 O O . ASP A 1 331 ? -7.870 -19.912 14.273 1.00 93.44 331 ASP A O 1
ATOM 2283 N N . ASN A 1 332 ? -7.393 -17.869 13.474 1.00 95.94 332 ASN A N 1
ATOM 2284 C CA . ASN A 1 332 ? -8.465 -17.175 14.183 1.00 95.94 332 ASN A CA 1
ATOM 2285 C C . ASN A 1 332 ? -9.403 -16.382 13.262 1.00 95.94 332 ASN A C 1
ATOM 2287 O O . ASN A 1 332 ? -10.582 -16.229 13.583 1.00 95.94 332 ASN A O 1
ATOM 2291 N N . LEU A 1 333 ? -8.956 -15.979 12.076 1.00 97.88 333 LEU A N 1
ATOM 2292 C CA . LEU A 1 333 ? -9.823 -15.540 10.990 1.00 97.88 333 LEU A CA 1
ATOM 2293 C C . LEU A 1 333 ? -10.244 -16.780 10.190 1.00 97.88 333 LEU A C 1
ATOM 2295 O O . LEU A 1 333 ? -9.508 -17.253 9.329 1.00 97.88 333 LEU A O 1
ATOM 2299 N N . LYS A 1 334 ? -11.418 -17.337 10.508 1.00 94.25 334 LYS A N 1
ATOM 2300 C CA . LYS A 1 334 ? -11.955 -18.580 9.924 1.00 94.25 334 LYS A CA 1
ATOM 2301 C C . LYS A 1 334 ? -13.383 -18.387 9.407 1.00 94.25 334 LYS A C 1
ATOM 2303 O O . LYS A 1 334 ? -14.114 -17.531 9.901 1.00 94.25 334 LYS A O 1
ATOM 2308 N N . GLY A 1 335 ? -13.788 -19.250 8.472 1.00 95.19 335 GLY A N 1
ATOM 2309 C CA . GLY A 1 335 ? -15.119 -19.219 7.854 1.00 95.19 335 GLY A CA 1
ATOM 2310 C C . GLY A 1 335 ? -15.317 -18.013 6.937 1.00 95.19 335 GLY A C 1
ATOM 2311 O O . GLY A 1 335 ? -14.375 -17.278 6.681 1.00 95.19 335 GLY A O 1
ATOM 2312 N N . ASP A 1 336 ? -16.531 -17.820 6.423 1.00 96.69 336 ASP A N 1
ATOM 2313 C CA . ASP A 1 336 ? -16.850 -16.644 5.608 1.00 96.69 336 ASP A CA 1
ATOM 2314 C C . ASP A 1 336 ? -16.837 -15.366 6.461 1.00 96.69 336 ASP A C 1
ATOM 2316 O O . ASP A 1 336 ? -17.364 -15.353 7.578 1.00 96.69 336 ASP A O 1
ATOM 2320 N N . ILE A 1 337 ? -16.295 -14.274 5.911 1.00 98.31 337 ILE A N 1
ATOM 2321 C CA . ILE A 1 337 ? -16.297 -12.957 6.560 1.00 98.31 337 ILE A CA 1
ATOM 2322 C C . ILE A 1 337 ? -17.005 -11.947 5.660 1.00 98.31 337 ILE A C 1
ATOM 2324 O O . ILE A 1 337 ? -16.538 -11.597 4.573 1.00 98.31 337 ILE A O 1
ATOM 2328 N N . ALA A 1 338 ? -18.120 -11.412 6.156 1.00 98.25 338 ALA A N 1
ATOM 2329 C CA . ALA A 1 338 ? -18.742 -10.222 5.586 1.00 98.25 338 ALA A CA 1
ATOM 2330 C C . ALA A 1 338 ? -17.942 -8.982 6.010 1.00 98.25 338 ALA A C 1
ATOM 2332 O O . ALA A 1 338 ? -17.997 -8.576 7.172 1.00 98.25 338 ALA A O 1
ATOM 2333 N N . ASN A 1 339 ? -17.186 -8.393 5.087 1.00 98.31 339 ASN A N 1
ATOM 2334 C CA . ASN A 1 339 ? -16.258 -7.294 5.321 1.00 98.31 339 ASN A CA 1
ATOM 2335 C C . ASN A 1 339 ? -16.759 -5.983 4.693 1.00 98.31 339 ASN A C 1
ATOM 2337 O O . ASN A 1 339 ? -16.691 -5.783 3.483 1.00 98.31 339 ASN A O 1
ATOM 2341 N N . ALA A 1 340 ? -17.216 -5.052 5.527 1.00 98.38 340 ALA A N 1
ATOM 2342 C CA . ALA A 1 340 ? -17.508 -3.664 5.158 1.00 98.38 340 ALA A CA 1
ATOM 2343 C C . ALA A 1 340 ? -16.505 -2.658 5.764 1.00 98.38 340 ALA A C 1
ATOM 2345 O O . ALA A 1 340 ? -16.665 -1.452 5.588 1.00 98.38 340 ALA A O 1
ATOM 2346 N N . GLY A 1 341 ? -15.490 -3.140 6.491 1.00 97.81 341 GLY A N 1
ATOM 2347 C CA . GLY A 1 341 ? -14.432 -2.335 7.102 1.00 97.81 341 GLY A CA 1
ATOM 2348 C C . GLY A 1 341 ? -13.065 -2.706 6.533 1.00 97.81 341 GLY A C 1
ATOM 2349 O O . GLY A 1 341 ? -12.826 -2.563 5.337 1.00 97.81 341 GLY A O 1
ATOM 2350 N N . LYS A 1 342 ? -12.166 -3.181 7.394 1.00 98.19 342 LYS A N 1
ATOM 2351 C CA . LYS A 1 342 ? -10.857 -3.709 7.010 1.00 98.19 342 LYS A CA 1
ATOM 2352 C C . LYS A 1 342 ? -10.595 -5.033 7.725 1.00 98.19 342 LYS A C 1
ATOM 2354 O O . LYS A 1 342 ? -10.772 -5.123 8.941 1.00 98.19 342 LYS A O 1
ATOM 2359 N N . VAL A 1 343 ? -10.133 -6.032 6.980 1.00 98.75 343 VAL A N 1
ATOM 2360 C CA . VAL A 1 343 ? -9.608 -7.294 7.520 1.00 98.75 343 VAL A CA 1
ATOM 2361 C C . VAL A 1 343 ? -8.101 -7.324 7.289 1.00 98.75 343 VAL A C 1
ATOM 2363 O O . VAL A 1 343 ? -7.645 -7.051 6.181 1.00 98.75 343 VAL A O 1
ATOM 2366 N N . VAL A 1 344 ? -7.334 -7.627 8.335 1.00 98.69 344 VAL A N 1
ATOM 2367 C CA . VAL A 1 344 ? -5.870 -7.738 8.283 1.00 98.69 344 VAL A CA 1
ATOM 2368 C C . VAL A 1 344 ? -5.457 -9.155 8.641 1.00 98.69 344 VAL A C 1
ATOM 2370 O O . VAL A 1 344 ? -5.698 -9.602 9.762 1.00 98.69 344 VAL A O 1
ATOM 2373 N N . PHE A 1 345 ? -4.771 -9.822 7.721 1.00 98.75 345 PHE A N 1
ATOM 2374 C CA . PHE A 1 345 ? -4.022 -11.036 8.017 1.00 98.75 345 PHE A CA 1
ATOM 2375 C C . PHE A 1 345 ? -2.582 -10.648 8.353 1.00 98.75 345 PHE A C 1
ATOM 2377 O O . PHE A 1 345 ? -1.810 -10.264 7.473 1.00 98.75 345 PHE A O 1
ATOM 2384 N N . TRP A 1 346 ? -2.225 -10.729 9.635 1.00 98.06 346 TRP A N 1
ATOM 2385 C CA . TRP A 1 346 ? -0.854 -10.561 10.116 1.00 98.06 346 TRP A CA 1
ATOM 2386 C C . TRP A 1 346 ? -0.164 -11.925 10.154 1.00 98.06 346 TRP A C 1
ATOM 2388 O O . TRP A 1 346 ? -0.028 -12.553 11.199 1.00 98.06 346 TRP A O 1
ATOM 2398 N N . GLN A 1 347 ? 0.209 -12.422 8.982 1.00 98.12 347 GLN A N 1
ATOM 2399 C CA . GLN A 1 347 ? 0.559 -13.821 8.778 1.00 98.12 347 GLN A CA 1
ATOM 2400 C C . GLN A 1 347 ? 2.088 -13.986 8.762 1.00 98.12 347 GLN A C 1
ATOM 2402 O O . GLN A 1 347 ? 2.742 -13.697 7.763 1.00 98.12 347 GLN A O 1
ATOM 2407 N N . THR A 1 348 ? 2.679 -14.401 9.885 1.00 97.56 348 THR A N 1
ATOM 2408 C CA . THR A 1 348 ? 4.139 -14.605 10.013 1.00 97.56 348 THR A CA 1
ATOM 2409 C C . THR A 1 348 ? 4.606 -15.996 9.594 1.00 97.56 348 THR A C 1
ATOM 2411 O O . THR A 1 348 ? 5.759 -16.148 9.210 1.00 97.56 348 THR A O 1
ATOM 2414 N N . GLU A 1 349 ? 3.721 -16.987 9.661 1.00 97.81 349 GLU A N 1
ATOM 2415 C CA . GLU A 1 349 ? 3.934 -18.366 9.204 1.00 97.81 349 GLU A CA 1
ATOM 2416 C C . GLU A 1 349 ? 2.922 -18.693 8.106 1.00 97.81 349 GLU A C 1
ATOM 2418 O O . GLU A 1 349 ? 1.880 -18.048 8.040 1.00 97.81 349 GLU A O 1
ATOM 2423 N N . ASP A 1 350 ? 3.189 -19.671 7.247 1.00 97.81 350 ASP A N 1
ATOM 2424 C CA . ASP A 1 350 ? 2.280 -19.995 6.145 1.00 97.81 350 ASP A CA 1
ATOM 2425 C C . ASP A 1 350 ? 0.908 -20.470 6.646 1.00 97.81 350 ASP A C 1
ATOM 2427 O O . ASP A 1 350 ? 0.795 -21.213 7.621 1.00 97.81 350 ASP A O 1
ATOM 2431 N N . GLY A 1 351 ? -0.159 -20.053 5.967 1.00 97.50 351 GLY A N 1
ATOM 2432 C CA . GLY A 1 351 ? -1.526 -20.371 6.361 1.00 97.50 351 GLY A CA 1
ATOM 2433 C C . GLY A 1 351 ? -2.502 -20.357 5.194 1.00 97.50 351 GLY A C 1
ATOM 2434 O O . GLY A 1 351 ? -2.329 -19.626 4.220 1.00 97.50 351 GLY A O 1
ATOM 2435 N N . THR A 1 352 ? -3.564 -21.158 5.297 1.00 97.38 352 THR A N 1
ATOM 2436 C CA . THR A 1 352 ? -4.646 -21.206 4.302 1.00 97.38 352 THR A CA 1
ATOM 2437 C C . THR A 1 352 ? -5.939 -20.651 4.877 1.00 97.38 352 THR A C 1
ATOM 2439 O O . THR A 1 352 ? -6.431 -21.125 5.898 1.00 97.38 352 THR A O 1
ATOM 2442 N N . TYR A 1 353 ? -6.526 -19.684 4.176 1.00 97.25 353 TYR A N 1
ATOM 2443 C CA . TYR A 1 353 ? -7.879 -19.208 4.420 1.00 97.25 353 TYR A CA 1
ATOM 2444 C C . TYR A 1 353 ? -8.810 -19.725 3.316 1.00 97.25 353 TYR A C 1
ATOM 2446 O O . TYR A 1 353 ? -8.642 -19.423 2.131 1.00 97.25 353 TYR A O 1
ATOM 2454 N N . SER A 1 354 ? -9.786 -20.545 3.709 1.00 94.56 354 SER A N 1
ATOM 2455 C CA . SER A 1 354 ? -10.756 -21.168 2.790 1.00 94.56 354 SER A CA 1
ATOM 2456 C C . SER A 1 354 ? -12.128 -20.504 2.788 1.00 94.56 354 SER A C 1
ATOM 2458 O O . SER A 1 354 ? -12.990 -20.899 2.010 1.00 94.56 354 SER A O 1
ATOM 2460 N N . GLY A 1 355 ? -12.344 -19.522 3.664 1.00 94.81 355 GLY A N 1
ATOM 2461 C CA . GLY A 1 355 ? -13.576 -18.744 3.679 1.00 94.81 355 GLY A CA 1
ATOM 2462 C C . GLY A 1 355 ? -13.645 -17.754 2.521 1.00 94.81 355 GLY A C 1
ATOM 2463 O O . GLY A 1 355 ? -12.630 -17.381 1.932 1.00 94.81 355 GLY A O 1
ATOM 2464 N N . ASN A 1 356 ? -14.848 -17.279 2.225 1.00 96.06 356 ASN A N 1
ATOM 2465 C CA . ASN A 1 356 ? -15.056 -16.191 1.280 1.00 96.06 356 ASN A CA 1
ATOM 2466 C C . ASN A 1 356 ? -15.044 -14.849 2.022 1.00 96.06 356 ASN A C 1
ATOM 2468 O O . ASN A 1 356 ? -15.733 -14.669 3.030 1.00 96.06 356 ASN A O 1
ATOM 2472 N N . LEU A 1 357 ? -14.287 -13.880 1.509 1.00 97.88 357 LEU A N 1
ATOM 2473 C CA . LEU A 1 357 ? -14.426 -12.478 1.899 1.00 97.88 357 LEU A CA 1
ATOM 2474 C C . LEU A 1 357 ? -15.466 -11.817 0.992 1.00 97.88 357 LEU A C 1
ATOM 2476 O O . LEU A 1 357 ? -15.422 -11.959 -0.228 1.00 97.88 357 LEU A O 1
ATOM 2480 N N . THR A 1 358 ? -16.424 -11.104 1.575 1.00 98.00 358 THR A N 1
ATOM 2481 C CA . THR A 1 358 ? -17.506 -10.430 0.834 1.00 98.00 358 THR A CA 1
ATOM 2482 C C . THR A 1 358 ? -17.658 -8.983 1.296 1.00 98.00 358 THR A C 1
ATOM 2484 O O . THR A 1 358 ? -17.176 -8.630 2.366 1.00 98.00 358 THR A O 1
ATOM 2487 N N . GLY A 1 359 ? -18.341 -8.131 0.526 1.00 98.06 359 GLY A N 1
ATOM 2488 C CA . GLY A 1 359 ? -18.637 -6.745 0.918 1.00 98.06 359 GLY A CA 1
ATOM 2489 C C . GLY A 1 359 ? -17.642 -5.701 0.398 1.00 98.06 359 GLY A C 1
ATOM 2490 O O . GLY A 1 359 ? -16.818 -5.972 -0.464 1.00 98.06 359 GLY A O 1
ATOM 2491 N N . THR A 1 360 ? -17.753 -4.460 0.866 1.00 98.00 360 THR A N 1
ATOM 2492 C CA . THR A 1 360 ? -17.010 -3.313 0.306 1.00 98.00 360 THR A CA 1
ATOM 2493 C C . THR A 1 360 ? -15.688 -3.012 1.012 1.00 98.00 360 THR A C 1
ATOM 2495 O O . THR A 1 360 ? -15.014 -2.046 0.665 1.00 98.00 360 THR A O 1
ATOM 2498 N N . GLY A 1 361 ? -15.348 -3.774 2.050 1.00 98.19 361 GLY A N 1
ATOM 2499 C CA . GLY A 1 361 ? -14.176 -3.546 2.884 1.00 98.19 361 GLY A CA 1
ATOM 2500 C C . GLY A 1 361 ? -12.864 -3.969 2.227 1.00 98.19 361 GLY A C 1
ATOM 2501 O O . GLY A 1 361 ? -12.848 -4.760 1.284 1.00 98.19 361 GLY A O 1
ATOM 2502 N N . SER A 1 362 ? -11.756 -3.441 2.744 1.00 98.38 362 SER A N 1
ATOM 2503 C CA . SER A 1 362 ? -10.402 -3.749 2.272 1.00 98.38 362 SER A CA 1
ATOM 2504 C C . SER A 1 362 ? -9.826 -4.997 2.941 1.00 98.38 362 SER A C 1
ATOM 2506 O O . SER A 1 362 ? -10.170 -5.315 4.087 1.00 98.38 362 SER A O 1
ATOM 2508 N N . LEU A 1 363 ? -8.890 -5.644 2.255 1.00 98.62 363 LEU A N 1
ATOM 2509 C CA . LEU A 1 363 ? -8.057 -6.729 2.766 1.00 98.62 363 LEU A CA 1
ATOM 2510 C C . LEU A 1 363 ? -6.605 -6.251 2.839 1.00 98.62 363 LEU A C 1
ATOM 2512 O O . LEU A 1 363 ? -6.118 -5.610 1.913 1.00 98.62 363 LEU A O 1
ATOM 2516 N N . GLU A 1 364 ? -5.901 -6.574 3.917 1.00 98.69 364 GLU A N 1
ATOM 2517 C CA . GLU A 1 364 ? -4.466 -6.323 4.028 1.00 98.69 364 GLU A CA 1
ATOM 2518 C C . GLU A 1 364 ? -3.724 -7.580 4.471 1.00 98.69 364 GLU A C 1
ATOM 2520 O O . GLU A 1 364 ? -4.113 -8.237 5.440 1.00 98.69 364 GLU A O 1
ATOM 2525 N N . LYS A 1 365 ? -2.638 -7.883 3.765 1.00 98.50 365 LYS A N 1
ATOM 2526 C CA . LYS A 1 365 ? -1.699 -8.952 4.079 1.00 98.50 365 LYS A CA 1
ATOM 2527 C C . LYS A 1 365 ? -0.386 -8.340 4.573 1.00 98.50 365 LYS A C 1
ATOM 2529 O O . LYS A 1 365 ? 0.268 -7.594 3.847 1.00 98.50 365 LYS A O 1
ATOM 2534 N N . ASN A 1 366 ? -0.020 -8.692 5.803 1.00 98.38 366 ASN A N 1
ATOM 2535 C CA . ASN A 1 366 ? 1.236 -8.347 6.472 1.00 98.38 366 ASN A CA 1
ATOM 2536 C C . ASN A 1 366 ? 1.953 -9.627 6.943 1.00 98.38 366 ASN A C 1
ATOM 2538 O O . ASN A 1 366 ? 1.365 -10.716 6.919 1.00 98.38 366 ASN A O 1
ATOM 2542 N N . GLY A 1 367 ? 3.191 -9.490 7.424 1.00 98.12 367 GLY A N 1
ATOM 2543 C CA . GLY A 1 367 ? 4.001 -10.594 7.936 1.00 98.12 367 GLY A CA 1
ATOM 2544 C C . GLY A 1 367 ? 4.650 -11.432 6.831 1.00 98.12 367 GLY A C 1
ATOM 2545 O O . GLY A 1 367 ? 4.159 -11.495 5.707 1.00 98.12 367 GLY A O 1
ATOM 2546 N N . ALA A 1 368 ? 5.767 -12.081 7.160 1.00 97.31 368 ALA A N 1
ATOM 2547 C CA . ALA A 1 368 ? 6.630 -12.747 6.184 1.00 97.31 368 ALA A CA 1
ATOM 2548 C C . ALA A 1 368 ? 6.059 -14.043 5.573 1.00 97.31 368 ALA A C 1
ATOM 2550 O O . ALA A 1 368 ? 6.539 -14.464 4.526 1.00 97.31 368 ALA A O 1
ATOM 2551 N N . GLY A 1 369 ? 5.066 -14.675 6.206 1.00 98.12 369 GLY A N 1
ATOM 2552 C CA . GLY A 1 369 ? 4.512 -15.952 5.753 1.00 98.12 369 GLY A CA 1
ATOM 2553 C C . GLY A 1 369 ? 3.608 -15.820 4.527 1.00 98.12 369 GLY A C 1
ATOM 2554 O O . GLY A 1 369 ? 3.149 -14.729 4.175 1.00 98.12 369 GLY A O 1
ATOM 2555 N N . THR A 1 370 ? 3.300 -16.951 3.908 1.00 98.19 370 THR A N 1
ATOM 2556 C CA . THR A 1 370 ? 2.374 -17.076 2.782 1.00 98.19 370 THR A CA 1
ATOM 2557 C C . THR A 1 370 ? 0.933 -17.150 3.276 1.00 98.19 370 THR A C 1
ATOM 2559 O O . THR A 1 370 ? 0.569 -18.038 4.046 1.00 98.19 370 THR A O 1
ATOM 2562 N N . LEU A 1 371 ? 0.072 -16.253 2.796 1.00 98.25 371 LEU A N 1
ATOM 2563 C CA . LEU A 1 371 ? -1.378 -16.400 2.919 1.00 98.25 371 LEU A CA 1
ATOM 2564 C C . LEU A 1 371 ? -1.923 -17.038 1.642 1.00 98.25 371 LEU A C 1
ATOM 2566 O O . LEU A 1 371 ? -1.944 -16.398 0.597 1.00 98.25 371 LEU A O 1
ATOM 2570 N N . THR A 1 372 ? -2.410 -18.272 1.738 1.00 97.69 372 THR A N 1
ATOM 2571 C CA . THR A 1 372 ? -3.163 -18.922 0.660 1.00 97.69 372 THR A CA 1
ATOM 2572 C C . THR A 1 372 ? -4.637 -18.550 0.761 1.00 97.69 372 THR A C 1
ATOM 2574 O O . THR A 1 372 ? -5.333 -18.977 1.686 1.00 97.69 372 THR A O 1
ATOM 2577 N N . LEU A 1 373 ? -5.133 -17.773 -0.201 1.00 97.00 373 LEU A N 1
ATOM 2578 C CA . LEU A 1 373 ? -6.532 -17.362 -0.294 1.00 97.00 373 LEU A CA 1
ATOM 2579 C C . LEU A 1 373 ? -7.289 -18.299 -1.248 1.00 97.00 373 LEU A C 1
ATOM 2581 O O . LEU A 1 373 ? -7.463 -18.015 -2.428 1.00 97.00 373 LEU A O 1
ATOM 2585 N N . SER A 1 374 ? -7.707 -19.452 -0.720 1.00 93.31 374 SER A N 1
ATOM 2586 C CA . SER A 1 374 ? -8.332 -20.535 -1.506 1.00 93.31 374 SER A CA 1
ATOM 2587 C C . SER A 1 374 ? -9.835 -20.357 -1.765 1.00 93.31 374 SER A C 1
ATOM 2589 O O . SER A 1 374 ? -10.384 -20.992 -2.663 1.00 93.31 374 SER A O 1
ATOM 2591 N N . GLY A 1 375 ? -10.509 -19.504 -0.986 1.00 88.94 375 GLY A N 1
ATOM 2592 C CA . GLY A 1 375 ? -11.919 -19.164 -1.194 1.00 88.94 375 GLY A CA 1
ATOM 2593 C C . GLY A 1 375 ? -12.150 -18.270 -2.421 1.00 88.94 375 GLY A C 1
ATOM 2594 O O . GLY A 1 375 ? -11.245 -17.589 -2.898 1.00 88.94 375 GLY A O 1
ATOM 2595 N N . SER A 1 376 ? -13.390 -18.229 -2.914 1.00 91.81 376 SER A N 1
ATOM 2596 C CA . SER A 1 376 ? -13.817 -17.308 -3.979 1.00 91.81 376 SER A CA 1
ATOM 2597 C C . SER A 1 376 ? -14.338 -16.014 -3.358 1.00 91.81 376 SER A C 1
ATOM 2599 O O . SER A 1 376 ? -15.526 -15.866 -3.060 1.00 91.81 376 SER A O 1
ATOM 2601 N N . SER A 1 377 ? -13.426 -15.080 -3.111 1.00 95.94 377 SER A N 1
ATOM 2602 C CA . SER A 1 377 ? -13.741 -13.818 -2.448 1.00 95.94 377 SER A CA 1
ATOM 2603 C C . SER A 1 377 ? -14.321 -12.800 -3.433 1.00 95.94 377 SER A C 1
ATOM 2605 O O . SER A 1 377 ? -13.846 -12.635 -4.550 1.00 95.94 377 SER A O 1
ATOM 2607 N N . THR A 1 378 ? -15.368 -12.095 -3.012 1.00 96.62 378 THR A N 1
ATOM 2608 C CA . THR A 1 378 ? -16.095 -11.103 -3.826 1.00 96.62 378 THR A CA 1
ATOM 2609 C C . THR A 1 378 ? -16.027 -9.699 -3.237 1.00 96.62 378 THR A C 1
ATOM 2611 O O . THR A 1 378 ? -16.781 -8.821 -3.666 1.00 96.62 378 THR A O 1
ATOM 2614 N N . HIS A 1 379 ? -15.154 -9.471 -2.247 1.00 97.81 379 HIS A N 1
ATOM 2615 C CA . HIS A 1 379 ? -14.971 -8.142 -1.680 1.00 97.81 379 HIS A CA 1
ATOM 2616 C C . HIS A 1 379 ? -14.456 -7.158 -2.731 1.00 97.81 379 HIS A C 1
ATOM 2618 O O . HIS A 1 379 ? -13.664 -7.519 -3.597 1.00 97.81 379 HIS A O 1
ATOM 2624 N N . SER A 1 380 ? -14.924 -5.914 -2.659 1.00 97.69 380 SER A N 1
ATOM 2625 C CA . SER A 1 380 ? -14.607 -4.885 -3.657 1.00 97.69 380 SER A CA 1
ATOM 2626 C C . SER A 1 380 ? -13.651 -3.803 -3.158 1.00 97.69 380 SER A C 1
ATOM 2628 O O . SER A 1 380 ? -13.223 -2.954 -3.936 1.00 97.69 380 SER A O 1
ATOM 2630 N N . GLY A 1 381 ? -13.345 -3.770 -1.857 1.00 98.19 381 GLY A N 1
ATOM 2631 C CA . GLY A 1 381 ? -12.312 -2.879 -1.332 1.00 98.19 381 GLY A CA 1
ATOM 2632 C C . GLY A 1 381 ? -10.921 -3.346 -1.757 1.00 98.19 381 GLY A C 1
ATOM 2633 O O . GLY A 1 381 ? -10.745 -4.495 -2.153 1.00 98.19 381 GLY A O 1
ATOM 2634 N N . ILE A 1 382 ? -9.931 -2.457 -1.670 1.00 98.25 382 ILE A N 1
ATOM 2635 C CA . ILE A 1 382 ? -8.548 -2.742 -2.090 1.00 98.25 382 ILE A CA 1
ATOM 2636 C C . ILE A 1 382 ? -7.978 -3.933 -1.306 1.00 98.25 382 ILE A C 1
ATOM 2638 O O . ILE A 1 382 ? -8.148 -4.011 -0.086 1.00 98.25 382 ILE A O 1
ATOM 2642 N N . THR A 1 383 ? -7.276 -4.823 -2.006 1.00 98.56 383 THR A N 1
ATOM 2643 C CA . THR A 1 383 ? -6.393 -5.834 -1.423 1.00 98.56 383 THR A CA 1
ATOM 2644 C C . THR A 1 383 ? -4.960 -5.316 -1.460 1.00 98.56 383 THR A C 1
ATOM 2646 O O . THR A 1 383 ? -4.399 -5.101 -2.531 1.00 98.56 383 THR A O 1
ATOM 2649 N N . MET A 1 384 ? -4.371 -5.087 -0.289 1.00 98.56 384 MET A N 1
ATOM 2650 C CA . MET A 1 384 ? -2.996 -4.613 -0.140 1.00 98.56 384 MET A CA 1
ATOM 2651 C C . MET A 1 384 ? -2.095 -5.751 0.343 1.00 98.56 384 MET A C 1
ATOM 2653 O O . MET A 1 384 ? -2.371 -6.354 1.381 1.00 98.56 384 MET A O 1
ATOM 2657 N N . VAL A 1 385 ? -1.004 -6.013 -0.374 1.00 98.75 385 VAL A N 1
ATOM 2658 C CA . VAL A 1 385 ? 0.043 -6.960 0.035 1.00 98.75 385 VAL A CA 1
ATOM 2659 C C . VAL A 1 385 ? 1.274 -6.157 0.430 1.00 98.75 385 VAL A C 1
ATOM 2661 O O . VAL A 1 385 ? 2.030 -5.717 -0.432 1.00 98.75 385 VAL A O 1
ATOM 2664 N N . ASN A 1 386 ? 1.452 -5.912 1.727 1.00 98.25 386 ASN A N 1
ATOM 2665 C CA . ASN A 1 386 ? 2.572 -5.105 2.218 1.00 98.25 386 ASN A CA 1
ATOM 2666 C C . ASN A 1 386 ? 3.849 -5.934 2.384 1.00 98.25 386 ASN A C 1
ATOM 2668 O O . ASN A 1 386 ? 4.936 -5.442 2.089 1.00 98.25 386 ASN A O 1
ATOM 2672 N N . GLU A 1 387 ? 3.705 -7.166 2.883 1.00 98.00 387 GLU A N 1
ATOM 2673 C CA . GLU A 1 387 ? 4.805 -8.061 3.252 1.00 98.00 387 GLU A CA 1
ATOM 2674 C C . GLU A 1 387 ? 4.454 -9.535 3.004 1.00 98.00 387 GLU A C 1
ATOM 2676 O O . GLU A 1 387 ? 3.293 -9.955 3.139 1.00 98.00 387 GLU A O 1
ATOM 2681 N N . GLY A 1 388 ? 5.490 -10.324 2.706 1.00 98.06 388 GLY A N 1
ATOM 2682 C CA . GLY A 1 388 ? 5.378 -11.758 2.453 1.00 98.06 388 GLY A CA 1
ATOM 2683 C C . GLY A 1 388 ? 4.561 -12.054 1.198 1.00 98.06 388 GLY A C 1
ATOM 2684 O O . GLY A 1 388 ? 4.389 -11.191 0.335 1.00 98.06 388 GLY A O 1
ATOM 2685 N N . THR A 1 389 ? 4.030 -13.270 1.117 1.00 98.31 389 THR A N 1
ATOM 2686 C CA . THR A 1 389 ? 3.376 -13.754 -0.102 1.00 98.31 389 THR A CA 1
ATOM 2687 C C . THR A 1 389 ? 1.865 -13.872 0.079 1.00 98.31 389 THR A C 1
ATOM 2689 O O . THR A 1 389 ? 1.373 -14.399 1.081 1.00 98.31 389 THR A O 1
ATOM 2692 N N . LEU A 1 390 ? 1.104 -13.378 -0.892 1.00 98.25 390 LEU A N 1
ATOM 2693 C CA . LEU A 1 390 ? -0.307 -13.701 -1.074 1.00 98.25 390 LEU A CA 1
ATOM 2694 C C . LEU A 1 390 ? -0.414 -14.668 -2.255 1.00 98.25 390 LEU A C 1
ATOM 2696 O O . LEU A 1 390 ? -0.113 -14.293 -3.383 1.00 98.25 390 LEU A O 1
ATOM 2700 N N . TYR A 1 391 ? -0.840 -15.900 -1.992 1.00 98.00 391 TYR A N 1
ATOM 2701 C CA . TYR A 1 391 ? -1.066 -16.921 -3.011 1.00 98.00 391 TYR A CA 1
ATOM 2702 C C . TYR A 1 391 ? -2.564 -17.029 -3.317 1.00 98.00 391 TYR A C 1
ATOM 2704 O O . TYR A 1 391 ? -3.368 -17.303 -2.418 1.00 98.00 391 TYR A O 1
ATOM 2712 N N . VAL A 1 392 ? -2.951 -16.801 -4.574 1.00 97.44 392 VAL A N 1
ATOM 2713 C CA . VAL A 1 392 ? -4.350 -16.786 -5.029 1.00 97.44 392 VAL A CA 1
ATOM 2714 C C . VAL A 1 392 ? -4.584 -17.904 -6.052 1.00 97.44 392 VAL A C 1
ATOM 2716 O O . VAL A 1 392 ? -4.438 -17.679 -7.250 1.00 97.44 392 VAL A O 1
ATOM 2719 N N . PRO A 1 393 ? -4.991 -19.109 -5.613 1.00 94.88 393 PRO A N 1
ATOM 2720 C CA . PRO A 1 393 ? -5.417 -20.178 -6.521 1.00 94.88 393 PRO A CA 1
ATOM 2721 C C . PRO A 1 393 ? -6.888 -20.043 -6.967 1.00 94.88 393 PRO A C 1
ATOM 2723 O O . PRO A 1 393 ? -7.340 -20.777 -7.838 1.00 94.88 393 PRO A O 1
ATOM 2726 N N . GLY A 1 394 ? -7.666 -19.164 -6.319 1.00 89.62 394 GLY A N 1
ATOM 2727 C CA . GLY A 1 394 ? -9.097 -18.954 -6.565 1.00 89.62 394 GLY A CA 1
ATOM 2728 C C . GLY A 1 394 ? -9.405 -17.654 -7.316 1.00 89.62 394 GLY A C 1
ATOM 2729 O O . GLY A 1 394 ? -8.692 -17.254 -8.228 1.00 89.62 394 GLY A O 1
ATOM 2730 N N . SER A 1 395 ? -10.481 -16.965 -6.927 1.00 92.75 395 SER A N 1
ATOM 2731 C CA . SER A 1 395 ? -10.877 -15.685 -7.533 1.00 92.75 395 SER A CA 1
ATOM 2732 C C . SER A 1 395 ? -11.091 -14.599 -6.479 1.00 92.75 395 SER A C 1
ATOM 2734 O O . SER A 1 395 ? -11.736 -14.830 -5.455 1.00 92.75 395 SER A O 1
ATOM 2736 N N . VAL A 1 396 ? -10.556 -13.413 -6.767 1.00 95.44 396 VAL A N 1
ATOM 2737 C CA . VAL A 1 396 ? -10.698 -12.140 -6.045 1.00 95.44 396 VAL A CA 1
ATOM 2738 C C . VAL A 1 396 ? -10.895 -10.995 -7.061 1.00 95.44 396 VAL A C 1
ATOM 2740 O O . VAL A 1 396 ? -10.401 -9.881 -6.898 1.00 95.44 396 VAL A O 1
ATOM 2743 N N . ALA A 1 397 ? -11.619 -11.278 -8.148 1.00 95.19 397 ALA A N 1
ATOM 2744 C CA . ALA A 1 397 ? -11.715 -10.417 -9.333 1.00 95.19 397 ALA A CA 1
ATOM 2745 C C . ALA A 1 397 ? -12.332 -9.024 -9.082 1.00 95.19 397 ALA A C 1
ATOM 2747 O O . ALA A 1 397 ? -12.102 -8.092 -9.846 1.00 95.19 397 ALA A O 1
ATOM 2748 N N . ASN A 1 398 ? -13.120 -8.861 -8.014 1.00 96.25 398 ASN A N 1
ATOM 2749 C CA . ASN A 1 398 ? -13.815 -7.602 -7.717 1.00 96.25 398 ASN A CA 1
ATOM 2750 C C . ASN A 1 398 ? -12.951 -6.582 -6.957 1.00 96.25 398 ASN A C 1
ATOM 2752 O O . ASN A 1 398 ? -13.379 -5.441 -6.776 1.00 96.25 398 ASN A O 1
ATOM 2756 N N . SER A 1 399 ? -11.783 -6.994 -6.463 1.00 97.06 399 SER A N 1
ATOM 2757 C CA . SER A 1 399 ? -10.896 -6.170 -5.646 1.00 97.06 399 SER A CA 1
ATOM 2758 C C . SER A 1 399 ? -9.727 -5.681 -6.487 1.00 97.06 399 SER A C 1
ATOM 2760 O O . SER A 1 399 ? -9.064 -6.486 -7.133 1.00 97.06 399 SER A O 1
ATOM 2762 N N . ALA A 1 400 ? -9.431 -4.382 -6.444 1.00 97.25 400 ALA A N 1
ATOM 2763 C CA . ALA A 1 400 ? -8.151 -3.883 -6.939 1.00 97.25 400 ALA A CA 1
ATOM 2764 C C . ALA A 1 400 ? -7.017 -4.349 -6.009 1.00 97.25 400 ALA A C 1
ATOM 2766 O O . ALA A 1 400 ? -7.127 -4.242 -4.784 1.00 97.25 400 ALA A O 1
ATOM 2767 N N . PHE A 1 401 ? -5.929 -4.840 -6.589 1.00 97.56 401 PHE A N 1
ATOM 2768 C CA . PHE A 1 401 ? -4.739 -5.330 -5.912 1.00 97.56 401 PHE A CA 1
ATOM 2769 C C . PHE A 1 401 ? -3.622 -4.297 -5.968 1.00 97.56 401 PHE A C 1
ATOM 2771 O O . PHE A 1 401 ? -3.293 -3.754 -7.021 1.00 97.56 401 PHE A O 1
ATOM 2778 N N . VAL A 1 402 ? -2.986 -4.076 -4.825 1.00 98.56 402 VAL A N 1
ATOM 2779 C CA . VAL A 1 402 ? -1.724 -3.348 -4.739 1.00 98.56 402 VAL A CA 1
ATOM 2780 C C . VAL A 1 402 ? -0.705 -4.268 -4.092 1.00 98.56 402 VAL A C 1
ATOM 2782 O O . VAL A 1 402 ? -0.800 -4.589 -2.906 1.00 98.56 402 VAL A O 1
ATOM 2785 N N . VAL A 1 403 ? 0.277 -4.691 -4.881 1.00 98.69 403 VAL A N 1
ATOM 2786 C CA . VAL A 1 403 ? 1.455 -5.392 -4.376 1.00 98.69 403 VAL A CA 1
ATOM 2787 C C . VAL A 1 403 ? 2.457 -4.319 -3.977 1.00 98.69 403 VAL A C 1
ATOM 2789 O O . VAL A 1 403 ? 3.004 -3.630 -4.840 1.00 98.69 403 VAL A O 1
ATOM 2792 N N . GLY A 1 404 ? 2.624 -4.103 -2.673 1.00 98.19 404 GLY A N 1
ATOM 2793 C CA . GLY A 1 404 ? 3.603 -3.172 -2.118 1.00 98.19 404 GLY A CA 1
ATOM 2794 C C . GLY A 1 404 ? 5.028 -3.694 -2.295 1.00 98.19 404 GLY A C 1
ATOM 2795 O O . GLY A 1 404 ? 5.226 -4.879 -2.529 1.00 98.19 404 GLY A O 1
ATOM 2796 N N . SER A 1 405 ? 6.036 -2.833 -2.154 1.00 97.12 405 SER A N 1
ATOM 2797 C CA . SER A 1 405 ? 7.442 -3.176 -2.442 1.00 97.12 405 SER A CA 1
ATOM 2798 C C . SER A 1 405 ? 8.025 -4.320 -1.598 1.00 97.12 405 SER A C 1
ATOM 2800 O O . SER A 1 405 ? 9.038 -4.893 -1.980 1.00 97.12 405 SER A O 1
ATOM 2802 N N . GLY A 1 406 ? 7.429 -4.632 -0.440 1.00 96.94 406 GLY A N 1
ATOM 2803 C CA . GLY A 1 406 ? 7.799 -5.782 0.398 1.00 96.94 406 GLY A CA 1
ATOM 2804 C C . GLY A 1 406 ? 6.922 -7.023 0.190 1.00 96.94 406 GLY A C 1
ATOM 2805 O O . GLY A 1 406 ? 7.153 -8.044 0.838 1.00 96.94 406 GLY A O 1
ATOM 2806 N N . GLY A 1 407 ? 5.902 -6.925 -0.664 1.00 98.25 407 GLY A N 1
ATOM 2807 C CA . GLY A 1 407 ? 4.917 -7.966 -0.918 1.00 98.25 407 GLY A CA 1
ATOM 2808 C C . GLY A 1 407 ? 5.181 -8.735 -2.208 1.00 98.25 407 GLY A C 1
ATOM 2809 O O . GLY A 1 407 ? 5.760 -8.215 -3.165 1.00 98.25 407 GLY A O 1
ATOM 2810 N N . GLN A 1 408 ? 4.687 -9.969 -2.232 1.00 98.38 408 GLN A N 1
ATOM 2811 C CA . GLN A 1 408 ? 4.660 -10.834 -3.402 1.00 98.38 408 GLN A CA 1
ATOM 2812 C C . GLN A 1 408 ? 3.234 -11.332 -3.658 1.00 98.38 408 GLN A C 1
ATOM 2814 O O . GLN A 1 408 ? 2.535 -11.735 -2.725 1.00 98.38 408 GLN A O 1
ATOM 2819 N N . LEU A 1 409 ? 2.808 -11.331 -4.918 1.00 98.31 409 LEU A N 1
ATOM 2820 C CA . LEU A 1 409 ? 1.597 -12.017 -5.370 1.00 98.31 409 LEU A CA 1
ATOM 2821 C C . LEU A 1 409 ? 1.992 -13.228 -6.216 1.00 98.31 409 LEU A C 1
ATOM 2823 O O . LEU A 1 409 ? 2.780 -13.087 -7.148 1.00 98.31 409 LEU A O 1
ATOM 2827 N N . MET A 1 410 ? 1.410 -14.382 -5.895 1.00 96.94 410 MET A N 1
ATOM 2828 C CA . MET A 1 410 ? 1.542 -15.621 -6.663 1.00 96.94 410 MET A CA 1
ATOM 2829 C C . MET A 1 410 ? 0.176 -16.242 -6.949 1.00 96.94 410 MET A C 1
ATOM 2831 O O . MET A 1 410 ? -0.818 -15.916 -6.287 1.00 96.94 410 MET A O 1
ATOM 2835 N N . GLY A 1 411 ? 0.142 -17.195 -7.875 1.00 95.75 411 GLY A N 1
ATOM 2836 C CA . GLY A 1 411 ? -1.032 -18.006 -8.169 1.00 95.75 411 GLY A CA 1
ATOM 2837 C C . GLY A 1 411 ? -1.445 -17.997 -9.629 1.00 95.75 411 GLY A C 1
ATOM 2838 O O . GLY A 1 411 ? -0.954 -17.224 -10.446 1.00 95.75 411 GLY A O 1
ATOM 2839 N N . GLU A 1 412 ? -2.406 -18.867 -9.920 1.00 95.19 412 GLU A N 1
ATOM 2840 C CA . GLU A 1 412 ? -3.027 -19.018 -11.242 1.00 95.19 412 GLU A CA 1
ATOM 2841 C C . GLU A 1 412 ? -4.476 -18.494 -11.266 1.00 95.19 412 GLU A C 1
ATOM 2843 O O . GLU A 1 412 ? -5.259 -18.732 -12.186 1.00 95.19 412 GLU A O 1
ATOM 2848 N N . GLY A 1 413 ? -4.880 -17.835 -10.180 1.00 95.19 413 GLY A N 1
ATOM 2849 C CA . GLY A 1 413 ? -6.237 -17.368 -9.975 1.00 95.19 413 GLY A CA 1
ATOM 2850 C C . GLY A 1 413 ? -6.591 -16.118 -10.775 1.00 95.19 413 GLY A C 1
ATOM 2851 O O . GLY A 1 413 ? -5.912 -15.709 -11.718 1.00 95.19 413 GLY A O 1
ATOM 2852 N N . THR A 1 414 ? -7.686 -15.479 -10.365 1.00 96.31 414 THR A N 1
ATOM 2853 C CA . THR A 1 414 ? -8.131 -14.192 -10.914 1.00 96.31 414 THR A CA 1
ATOM 2854 C C . THR A 1 414 ? -8.087 -13.105 -9.853 1.00 96.31 414 THR A C 1
ATOM 2856 O O . THR A 1 414 ? -8.717 -13.242 -8.806 1.00 96.31 414 THR A O 1
ATOM 2859 N N . VAL A 1 415 ? -7.419 -11.995 -10.143 1.00 97.69 415 VAL A N 1
ATOM 2860 C CA . VAL A 1 415 ? -7.427 -10.759 -9.351 1.00 97.69 415 VAL A CA 1
ATOM 2861 C C . VAL A 1 415 ? -8.093 -9.631 -10.144 1.00 97.69 415 VAL A C 1
ATOM 2863 O O . VAL A 1 415 ? -8.299 -9.754 -11.350 1.00 97.69 415 VAL A O 1
ATOM 2866 N N . GLY A 1 416 ? -8.499 -8.548 -9.477 1.00 97.81 416 GLY A N 1
ATOM 2867 C CA . GLY A 1 416 ? -8.972 -7.349 -10.176 1.00 97.81 416 GLY A CA 1
ATOM 2868 C C . GLY A 1 416 ? -7.814 -6.546 -10.772 1.00 97.81 416 GLY A C 1
ATOM 2869 O O . GLY A 1 416 ? -6.780 -7.101 -11.143 1.00 97.81 416 GLY A O 1
ATOM 2870 N N . ASP A 1 417 ? -7.973 -5.227 -10.863 1.00 98.38 417 ASP A N 1
ATOM 2871 C CA . ASP A 1 417 ? -6.905 -4.335 -11.329 1.00 98.38 417 ASP A CA 1
ATOM 2872 C C . ASP A 1 417 ? -5.636 -4.508 -10.481 1.00 98.38 417 ASP A C 1
ATOM 2874 O O . ASP A 1 417 ? -5.695 -4.392 -9.260 1.00 98.38 417 ASP A O 1
ATOM 2878 N N . LEU A 1 418 ? -4.494 -4.770 -11.113 1.00 98.62 418 LEU A N 1
ATOM 2879 C CA . LEU A 1 418 ? -3.248 -5.161 -10.461 1.00 98.62 418 LEU A CA 1
ATOM 2880 C C . LEU A 1 418 ? -2.189 -4.059 -10.571 1.00 98.62 418 LEU A C 1
ATOM 2882 O O . LEU A 1 418 ? -1.665 -3.792 -11.650 1.00 98.62 418 LEU A O 1
ATOM 2886 N N . MET A 1 419 ? -1.825 -3.448 -9.443 1.00 98.56 419 MET A N 1
ATOM 2887 C CA . MET A 1 419 ? -0.692 -2.528 -9.335 1.00 98.56 419 MET A CA 1
ATOM 2888 C C . MET A 1 419 ? 0.533 -3.231 -8.746 1.00 98.56 419 MET A C 1
ATOM 2890 O O . MET A 1 419 ? 0.510 -3.679 -7.597 1.00 98.56 419 MET A O 1
ATOM 2894 N N . ILE A 1 420 ? 1.620 -3.273 -9.517 1.00 98.69 420 ILE A N 1
ATOM 2895 C CA . ILE A 1 420 ? 2.841 -4.014 -9.188 1.00 98.69 420 ILE A CA 1
ATOM 2896 C C . ILE A 1 420 ? 3.932 -3.037 -8.741 1.00 98.69 420 ILE A C 1
ATOM 2898 O O . ILE A 1 420 ? 4.612 -2.449 -9.579 1.00 98.69 420 ILE A O 1
ATOM 2902 N N . ASN A 1 421 ? 4.089 -2.853 -7.424 1.00 98.31 421 ASN A N 1
ATOM 2903 C CA . ASN A 1 421 ? 5.237 -2.151 -6.822 1.00 98.31 421 ASN A CA 1
ATOM 2904 C C . ASN A 1 421 ? 6.229 -3.123 -6.161 1.00 98.31 421 ASN A C 1
ATOM 2906 O O . ASN A 1 421 ? 7.377 -2.758 -5.934 1.00 98.31 421 ASN A O 1
ATOM 2910 N N . GLY A 1 422 ? 5.767 -4.321 -5.792 1.00 98.44 422 GLY A N 1
ATOM 2911 C CA . GLY A 1 422 ? 6.589 -5.438 -5.324 1.00 98.44 422 GLY A CA 1
ATOM 2912 C C . GLY A 1 422 ? 6.773 -6.489 -6.407 1.00 98.44 422 GLY A C 1
ATOM 2913 O O . GLY A 1 422 ? 6.937 -6.148 -7.575 1.00 98.44 422 GLY A O 1
ATOM 2914 N N . THR A 1 423 ? 6.733 -7.762 -6.019 1.00 98.50 423 THR A N 1
ATOM 2915 C CA . THR A 1 423 ? 6.954 -8.898 -6.926 1.00 98.50 423 THR A CA 1
ATOM 2916 C C . THR A 1 423 ? 5.644 -9.572 -7.326 1.00 98.50 423 THR A C 1
ATOM 2918 O O . THR A 1 423 ? 4.797 -9.855 -6.480 1.00 98.50 423 THR A O 1
ATOM 2921 N N . VAL A 1 424 ? 5.480 -9.870 -8.609 1.00 98.56 424 VAL A N 1
ATOM 2922 C CA . VAL A 1 424 ? 4.454 -10.789 -9.117 1.00 98.56 424 VAL A CA 1
ATOM 2923 C C . VAL A 1 424 ? 5.156 -11.962 -9.784 1.00 98.56 424 VAL A C 1
ATOM 2925 O O . VAL A 1 424 ? 6.094 -11.750 -10.546 1.00 98.56 424 VAL A O 1
ATOM 2928 N N . GLU A 1 425 ? 4.709 -13.170 -9.469 1.00 97.06 425 GLU A N 1
ATOM 2929 C CA . GLU A 1 425 ? 5.239 -14.436 -9.986 1.00 97.06 425 GLU A CA 1
ATOM 2930 C C . GLU A 1 425 ? 4.031 -15.353 -10.239 1.00 97.06 425 GLU A C 1
ATOM 2932 O O . GLU A 1 425 ? 3.478 -15.906 -9.280 1.00 97.06 425 GLU A O 1
ATOM 2937 N N . PRO A 1 426 ? 3.493 -15.392 -11.474 1.00 97.31 426 PRO A N 1
ATOM 2938 C CA . PRO A 1 426 ? 2.443 -16.340 -11.842 1.00 97.31 426 PRO A CA 1
ATOM 2939 C C . PRO A 1 426 ? 2.866 -17.786 -11.542 1.00 97.31 426 PRO A C 1
ATOM 2941 O O . PRO A 1 426 ? 4.047 -18.081 -11.492 1.00 97.31 426 PRO A O 1
ATOM 2944 N N . GLY A 1 427 ? 1.898 -18.679 -11.308 1.00 94.56 427 GLY A N 1
ATOM 2945 C CA . GLY A 1 427 ? 2.181 -20.101 -11.057 1.00 94.56 427 GLY A CA 1
ATOM 2946 C C . GLY A 1 427 ? 1.913 -20.582 -9.629 1.00 94.56 427 GLY A C 1
ATOM 2947 O O . GLY A 1 427 ? 1.499 -19.824 -8.743 1.00 94.56 427 GLY A O 1
ATOM 2948 N N . THR A 1 428 ? 2.053 -21.898 -9.423 1.00 90.38 428 THR A N 1
ATOM 2949 C CA . THR A 1 428 ? 1.658 -22.576 -8.167 1.00 90.38 428 THR A CA 1
ATOM 2950 C C . THR A 1 428 ? 2.758 -22.654 -7.111 1.00 90.38 428 THR A C 1
ATOM 2952 O O . THR A 1 428 ? 2.466 -22.847 -5.926 1.00 90.38 428 THR A O 1
ATOM 2955 N N . ALA A 1 429 ? 4.009 -22.478 -7.525 1.00 88.19 429 ALA A N 1
ATOM 2956 C CA . ALA A 1 429 ? 5.191 -22.436 -6.681 1.00 88.19 429 ALA A CA 1
ATOM 2957 C C . ALA A 1 429 ? 6.242 -21.527 -7.329 1.00 88.19 429 ALA A C 1
ATOM 2959 O O . ALA A 1 429 ? 6.058 -21.061 -8.447 1.00 88.19 429 ALA A O 1
ATOM 2960 N N . ALA A 1 430 ? 7.338 -21.270 -6.618 1.00 82.25 430 ALA A N 1
ATOM 2961 C CA . ALA A 1 430 ? 8.437 -20.507 -7.192 1.00 82.25 430 ALA A CA 1
ATOM 2962 C C . ALA A 1 430 ? 9.102 -21.287 -8.335 1.00 82.25 430 ALA A C 1
ATOM 2964 O O . ALA A 1 430 ? 9.379 -22.479 -8.160 1.00 82.25 430 ALA A O 1
ATOM 2965 N N . ALA A 1 431 ? 9.419 -20.602 -9.434 1.00 81.44 431 ALA A N 1
ATOM 2966 C CA . ALA A 1 431 ? 9.963 -21.190 -10.660 1.00 81.44 431 ALA A CA 1
ATOM 2967 C C . ALA A 1 431 ? 9.023 -22.162 -11.411 1.00 81.44 431 ALA A C 1
ATOM 2969 O O . ALA A 1 431 ? 9.490 -22.927 -12.262 1.00 81.44 431 ALA A O 1
ATOM 2970 N N . ASP A 1 432 ? 7.723 -22.159 -11.096 1.00 90.75 432 ASP A N 1
ATOM 2971 C CA . ASP A 1 432 ? 6.705 -22.919 -11.824 1.00 90.75 432 ASP A CA 1
ATOM 2972 C C . ASP A 1 432 ? 5.948 -21.983 -12.767 1.00 90.75 432 ASP A C 1
ATOM 2974 O O . ASP A 1 432 ? 5.334 -21.022 -12.325 1.00 90.75 432 ASP A O 1
ATOM 2978 N N . VAL A 1 433 ? 5.888 -22.343 -14.047 1.00 94.12 433 VAL A N 1
ATOM 2979 C CA . VAL A 1 433 ? 5.125 -21.585 -15.047 1.00 94.12 433 VAL A CA 1
ATOM 2980 C C . VAL A 1 433 ? 3.616 -21.612 -14.779 1.00 94.12 433 VAL A C 1
ATOM 2982 O O . VAL A 1 433 ? 3.054 -22.671 -14.488 1.00 94.12 433 VAL A O 1
ATOM 2985 N N . GLY A 1 434 ? 2.935 -20.478 -14.955 1.00 95.88 434 GLY A N 1
ATOM 2986 C CA . GLY A 1 434 ? 1.476 -20.408 -14.854 1.00 95.88 434 GLY A CA 1
ATOM 2987 C C . GLY A 1 434 ? 0.839 -19.154 -15.451 1.00 95.88 434 GLY A C 1
ATOM 2988 O O . GLY A 1 434 ? 1.499 -18.292 -16.025 1.00 95.88 434 GLY A O 1
ATOM 2989 N N . THR A 1 435 ? -0.492 -19.055 -15.341 1.00 97.56 435 THR A N 1
ATOM 2990 C CA . THR A 1 435 ? -1.263 -17.885 -15.812 1.00 97.56 435 THR A CA 1
ATOM 2991 C C . THR A 1 435 ? -1.973 -17.185 -14.666 1.00 97.56 435 THR A C 1
ATOM 2993 O O . THR A 1 435 ? -2.908 -17.740 -14.096 1.00 97.56 435 THR A O 1
ATOM 2996 N N . LEU A 1 436 ? -1.601 -15.939 -14.378 1.00 98.19 436 LEU A N 1
ATOM 2997 C CA . LEU A 1 436 ? -2.336 -15.076 -13.458 1.00 98.19 436 LEU A CA 1
ATOM 2998 C C . LEU A 1 436 ? -3.320 -14.202 -14.239 1.00 98.19 436 LEU A C 1
ATOM 3000 O O . LEU A 1 436 ? -2.918 -13.409 -15.085 1.00 98.19 436 LEU A O 1
ATOM 3004 N N . ASN A 1 437 ? -4.608 -14.284 -13.916 1.00 98.12 437 ASN A N 1
ATOM 3005 C CA . ASN A 1 437 ? -5.628 -13.463 -14.566 1.00 98.12 437 ASN A CA 1
ATOM 3006 C C . ASN A 1 437 ? -5.813 -12.154 -13.789 1.00 98.12 437 ASN A C 1
ATOM 3008 O O . ASN A 1 437 ? -6.004 -12.184 -12.571 1.00 98.12 437 ASN A O 1
ATOM 3012 N N . ALA A 1 438 ? -5.815 -11.013 -14.471 1.00 98.38 438 ALA A N 1
ATOM 3013 C CA . ALA A 1 438 ? -5.961 -9.690 -13.871 1.00 98.38 438 ALA A CA 1
ATOM 3014 C C . ALA A 1 438 ? -7.004 -8.822 -14.600 1.00 98.38 438 ALA A C 1
ATOM 3016 O O . ALA A 1 438 ? -7.424 -9.096 -15.728 1.00 98.38 438 ALA A O 1
ATOM 3017 N N . GLY A 1 439 ? -7.428 -7.743 -13.939 1.00 97.94 439 GLY A N 1
ATOM 3018 C CA . GLY A 1 439 ? -8.144 -6.627 -14.561 1.00 97.94 439 GLY A CA 1
ATOM 3019 C C . GLY A 1 439 ? -7.222 -5.825 -15.488 1.00 97.94 439 GLY A C 1
ATOM 3020 O O . GLY A 1 439 ? -6.611 -6.361 -16.411 1.00 97.94 439 GLY A O 1
ATOM 3021 N N . GLY A 1 440 ? -7.086 -4.524 -15.239 1.00 97.81 440 GLY A N 1
ATOM 3022 C CA . GLY A 1 440 ? -5.973 -3.736 -15.774 1.00 97.81 440 GLY A CA 1
ATOM 3023 C C . GLY A 1 440 ? -4.662 -4.012 -15.031 1.00 97.81 440 GLY A C 1
ATOM 3024 O O . GLY A 1 440 ? -4.676 -4.323 -13.843 1.00 97.81 440 GLY A O 1
ATOM 3025 N N . VAL A 1 441 ? -3.521 -3.856 -15.703 1.00 98.69 441 VAL A N 1
ATOM 3026 C CA . VAL A 1 441 ? -2.187 -4.054 -15.106 1.00 98.69 441 VAL A CA 1
ATOM 3027 C C . VAL A 1 441 ? -1.422 -2.733 -15.085 1.00 98.69 441 VAL A C 1
ATOM 3029 O O . VAL A 1 441 ? -1.292 -2.052 -16.101 1.00 98.69 441 VAL A O 1
ATOM 3032 N N . TYR A 1 442 ? -0.884 -2.367 -13.924 1.00 98.62 442 TYR A N 1
ATOM 3033 C CA . TYR A 1 442 ? -0.141 -1.129 -13.701 1.00 98.62 442 TYR A CA 1
ATOM 3034 C C . TYR A 1 442 ? 1.274 -1.455 -13.222 1.00 98.62 442 TYR A C 1
ATOM 3036 O O . TYR A 1 442 ? 1.479 -1.869 -12.079 1.00 98.62 442 TYR A O 1
ATOM 3044 N N . LEU A 1 443 ? 2.255 -1.236 -14.095 1.00 98.69 443 LEU A N 1
ATOM 3045 C CA . LEU A 1 443 ? 3.664 -1.544 -13.847 1.00 98.69 443 LEU A CA 1
ATOM 3046 C C . LEU A 1 443 ? 4.349 -0.318 -13.229 1.00 98.69 443 LEU A C 1
ATOM 3048 O O . LEU A 1 443 ? 4.588 0.669 -13.931 1.00 98.69 443 LEU A O 1
ATOM 3052 N N . ALA A 1 444 ? 4.604 -0.331 -11.918 1.00 98.19 444 ALA A N 1
ATOM 3053 C CA . ALA A 1 444 ? 5.223 0.791 -11.207 1.00 98.19 444 ALA A CA 1
ATOM 3054 C C . ALA A 1 444 ? 6.760 0.720 -11.233 1.00 98.19 444 ALA A C 1
ATOM 3056 O O . ALA A 1 444 ? 7.339 -0.340 -11.449 1.00 98.19 444 ALA A O 1
ATOM 3057 N N . GLY A 1 445 ? 7.435 1.850 -11.005 1.00 97.81 445 GLY A N 1
ATOM 3058 C CA . GLY A 1 445 ? 8.893 1.851 -10.834 1.00 97.81 445 GLY A CA 1
ATOM 3059 C C . GLY A 1 445 ? 9.315 0.978 -9.649 1.00 97.81 445 GLY A C 1
ATOM 3060 O O . GLY A 1 445 ? 8.602 0.919 -8.645 1.00 97.81 445 GLY A O 1
ATOM 3061 N N . GLY A 1 446 ? 10.403 0.223 -9.809 1.00 96.06 446 GLY A N 1
ATOM 3062 C CA . GLY A 1 446 ? 10.895 -0.724 -8.804 1.00 96.06 446 GLY A CA 1
ATOM 3063 C C . GLY A 1 446 ? 10.082 -2.019 -8.666 1.00 96.06 446 GLY A C 1
ATOM 3064 O O . GLY A 1 446 ? 10.543 -2.936 -7.988 1.00 96.06 446 GLY A O 1
ATOM 3065 N N . GLY A 1 447 ? 8.916 -2.124 -9.318 1.00 98.50 447 GLY A N 1
ATOM 3066 C CA . GLY A 1 447 ? 8.138 -3.361 -9.388 1.00 98.50 447 GLY A CA 1
ATOM 3067 C C . GLY A 1 447 ? 8.859 -4.453 -10.178 1.00 98.50 447 GLY A C 1
ATOM 3068 O O . GLY A 1 447 ? 9.672 -4.160 -11.057 1.00 98.50 447 GLY A O 1
ATOM 3069 N N . VAL A 1 448 ? 8.553 -5.710 -9.858 1.00 98.62 448 VAL A N 1
ATOM 3070 C CA . VAL A 1 448 ? 9.194 -6.900 -10.424 1.00 98.62 448 VAL A CA 1
ATOM 3071 C C . VAL A 1 448 ? 8.133 -7.858 -10.958 1.00 98.62 448 VAL A C 1
ATOM 3073 O O . VAL A 1 448 ? 7.214 -8.237 -10.232 1.00 98.62 448 VAL A O 1
ATOM 3076 N N . LEU A 1 449 ? 8.291 -8.285 -12.208 1.00 98.44 449 LEU A N 1
ATOM 3077 C CA . LEU A 1 449 ? 7.700 -9.518 -12.720 1.00 98.44 449 LEU A CA 1
ATOM 3078 C C . LEU A 1 449 ? 8.792 -10.584 -12.725 1.00 98.44 449 LEU A C 1
ATOM 3080 O O . LEU A 1 449 ? 9.772 -10.440 -13.458 1.00 98.44 449 LEU A O 1
ATOM 3084 N N . ARG A 1 450 ? 8.631 -11.633 -11.922 1.00 97.19 450 ARG A N 1
ATOM 3085 C CA . ARG A 1 450 ? 9.390 -12.866 -12.129 1.00 97.19 450 ARG A CA 1
ATOM 3086 C C . ARG A 1 450 ? 8.714 -13.646 -13.234 1.00 97.19 450 ARG A C 1
ATOM 3088 O O . ARG A 1 450 ? 7.496 -13.786 -13.226 1.00 97.19 450 ARG A O 1
ATOM 3095 N N . PHE A 1 451 ? 9.517 -13.997 -14.221 1.00 96.56 451 PHE A N 1
ATOM 3096 C CA . PHE A 1 451 ? 9.089 -14.561 -15.479 1.00 96.56 451 PHE A CA 1
ATOM 3097 C C . PHE A 1 451 ? 9.798 -15.892 -15.679 1.00 96.56 451 PHE A C 1
ATOM 3099 O O . PHE A 1 451 ? 10.961 -15.938 -16.099 1.00 96.56 451 PHE A O 1
ATOM 3106 N N . ASP A 1 452 ? 9.081 -16.958 -15.359 1.00 95.12 452 ASP A N 1
ATOM 3107 C CA . ASP A 1 452 ? 9.553 -18.320 -15.488 1.00 95.12 452 ASP A CA 1
ATOM 3108 C C . ASP A 1 452 ? 9.380 -18.814 -16.930 1.00 95.12 452 ASP A C 1
ATOM 3110 O O . ASP A 1 452 ? 8.348 -18.612 -17.571 1.00 95.12 452 ASP A O 1
ATOM 3114 N N . ILE A 1 453 ? 10.410 -19.474 -17.461 1.00 93.38 453 ILE A N 1
ATOM 3115 C CA . ILE A 1 453 ? 10.420 -20.107 -18.781 1.00 93.38 453 ILE A CA 1
ATOM 3116 C C . ILE A 1 453 ? 10.801 -21.577 -18.610 1.00 93.38 453 ILE A C 1
ATOM 3118 O O . ILE A 1 453 ? 11.957 -21.912 -18.347 1.00 93.38 453 ILE A O 1
ATOM 3122 N N . ALA A 1 454 ? 9.839 -22.467 -18.833 1.00 91.69 454 ALA A N 1
ATOM 3123 C CA . ALA A 1 454 ? 10.062 -23.910 -18.841 1.00 91.69 454 ALA A CA 1
ATOM 3124 C C . ALA A 1 454 ? 10.579 -24.413 -20.201 1.00 91.69 454 ALA A C 1
ATOM 3126 O O . ALA A 1 454 ? 11.329 -25.386 -20.265 1.00 91.69 454 ALA A O 1
ATOM 3127 N N . ASN A 1 455 ? 10.176 -23.777 -21.306 1.00 90.62 455 ASN A N 1
ATOM 3128 C CA . ASN A 1 455 ? 10.560 -24.183 -22.657 1.00 90.62 455 ASN A CA 1
ATOM 3129 C C . ASN A 1 455 ? 10.610 -22.985 -23.614 1.00 90.62 455 ASN A C 1
ATOM 3131 O O . ASN A 1 455 ? 9.590 -22.482 -24.081 1.00 90.62 455 ASN A O 1
ATOM 3135 N N . THR A 1 456 ? 11.819 -22.563 -23.972 1.00 90.12 456 THR A N 1
ATOM 3136 C CA . THR A 1 456 ? 12.045 -21.351 -24.780 1.00 90.12 456 THR A CA 1
ATOM 3137 C C . THR A 1 456 ? 11.571 -21.485 -26.227 1.00 90.12 456 THR A C 1
ATOM 3139 O O . THR A 1 456 ? 11.144 -20.497 -26.819 1.00 90.12 456 THR A O 1
ATOM 3142 N N . ALA A 1 457 ? 11.594 -22.702 -26.781 1.00 86.06 457 ALA A N 1
ATOM 3143 C CA . ALA A 1 457 ? 11.111 -23.016 -28.127 1.00 86.06 457 ALA A CA 1
ATOM 3144 C C . ALA A 1 457 ? 9.610 -23.364 -28.164 1.00 86.06 457 ALA A C 1
ATOM 3146 O O . ALA A 1 457 ? 9.084 -23.745 -29.213 1.00 86.06 457 ALA A O 1
ATOM 3147 N N . GLY A 1 458 ? 8.936 -23.289 -27.013 1.00 87.88 458 GLY A N 1
ATOM 3148 C CA . GLY A 1 458 ? 7.498 -23.472 -26.890 1.00 87.88 458 GLY A CA 1
ATOM 3149 C C . GLY A 1 458 ? 6.689 -22.403 -27.627 1.00 87.88 458 GLY A C 1
ATOM 3150 O O . GLY A 1 458 ? 7.226 -21.460 -28.203 1.00 87.88 458 GLY A O 1
ATOM 3151 N N . SER A 1 459 ? 5.365 -22.539 -27.599 1.00 90.06 459 SER A N 1
ATOM 3152 C CA . SER A 1 459 ? 4.446 -21.569 -28.227 1.00 90.06 459 SER A CA 1
ATOM 3153 C C . SER A 1 459 ? 3.191 -21.279 -27.402 1.00 90.06 459 SER A C 1
ATOM 3155 O O . SER A 1 459 ? 2.299 -20.582 -27.881 1.00 90.06 459 SER A O 1
ATOM 3157 N N . THR A 1 460 ? 3.110 -21.809 -26.178 1.00 93.62 460 THR A N 1
ATOM 3158 C CA . THR A 1 460 ? 1.921 -21.740 -25.325 1.00 93.62 460 THR A CA 1
ATOM 3159 C C . THR A 1 460 ? 2.222 -20.923 -24.062 1.00 93.62 460 THR A C 1
ATOM 3161 O O . THR A 1 460 ? 2.733 -21.485 -23.087 1.00 93.62 460 THR A O 1
ATOM 3164 N N . PRO A 1 461 ? 1.905 -19.612 -24.039 1.00 94.62 461 PRO A N 1
ATOM 3165 C CA . PRO A 1 461 ? 1.944 -18.814 -22.815 1.00 94.62 461 PRO A CA 1
ATOM 3166 C C . PRO A 1 461 ? 1.150 -19.472 -21.680 1.00 94.62 461 PRO A C 1
ATOM 3168 O O . PRO A 1 461 ? 0.126 -20.112 -21.921 1.00 94.62 461 PRO A O 1
ATOM 3171 N N . GLY A 1 462 ? 1.632 -19.339 -20.449 1.00 93.31 462 GLY A N 1
ATOM 3172 C CA . GLY A 1 462 ? 1.062 -19.975 -19.264 1.00 93.31 462 GLY A CA 1
ATOM 3173 C C . GLY A 1 462 ? 1.393 -21.461 -19.095 1.00 93.31 462 GLY A C 1
ATOM 3174 O O . GLY A 1 462 ? 0.972 -22.062 -18.112 1.00 93.31 462 GLY A O 1
ATOM 3175 N N . THR A 1 463 ? 2.080 -22.086 -20.057 1.00 93.12 463 THR A N 1
ATOM 3176 C CA . THR A 1 463 ? 2.506 -23.500 -19.999 1.00 93.12 463 THR A CA 1
ATOM 3177 C C . THR A 1 463 ? 3.978 -23.675 -20.351 1.00 93.12 463 THR A C 1
ATOM 3179 O O . THR A 1 463 ? 4.666 -24.465 -19.719 1.00 93.12 463 THR A O 1
ATOM 3182 N N . ASP A 1 464 ? 4.466 -22.977 -21.377 1.00 93.75 464 ASP A N 1
ATOM 3183 C CA . ASP A 1 464 ? 5.882 -22.984 -21.756 1.00 93.75 464 ASP A CA 1
ATOM 3184 C C . ASP A 1 464 ? 6.667 -21.867 -21.031 1.00 93.75 464 ASP A C 1
ATOM 3186 O O . ASP A 1 464 ? 7.875 -21.990 -20.823 1.00 93.75 464 ASP A O 1
ATOM 3190 N N . TRP A 1 465 ? 5.979 -20.793 -20.635 1.00 95.38 465 TRP A N 1
ATOM 3191 C CA . TRP A 1 465 ? 6.470 -19.666 -19.835 1.00 95.38 465 TRP A CA 1
ATOM 3192 C C . TRP A 1 465 ? 5.302 -18.987 -19.110 1.00 95.38 465 TRP A C 1
ATOM 3194 O O . TRP A 1 465 ? 4.148 -19.252 -19.446 1.00 95.38 465 TRP A O 1
ATOM 3204 N N . ASP A 1 466 ? 5.581 -18.106 -18.157 1.00 97.06 466 ASP A N 1
ATOM 3205 C CA . ASP A 1 466 ? 4.557 -17.386 -17.394 1.00 97.06 466 ASP A CA 1
ATOM 3206 C C . ASP A 1 466 ? 3.681 -16.449 -18.221 1.00 97.06 466 ASP A C 1
ATOM 3208 O O . ASP A 1 466 ? 4.103 -15.857 -19.207 1.00 97.06 466 ASP A O 1
ATOM 3212 N N . LEU A 1 467 ? 2.450 -16.228 -17.774 1.00 97.94 467 LEU A N 1
ATOM 3213 C CA . LEU A 1 467 ? 1.580 -15.225 -18.370 1.00 97.94 467 LEU A CA 1
ATOM 3214 C C . LEU A 1 467 ? 0.820 -14.438 -17.305 1.00 97.94 467 LEU A C 1
ATOM 3216 O O . LEU A 1 467 ? 0.256 -15.005 -16.370 1.00 97.94 467 LEU A O 1
ATOM 3220 N N . ILE A 1 468 ? 0.719 -13.124 -17.503 1.00 98.50 468 ILE A N 1
ATOM 3221 C CA . ILE A 1 468 ? -0.384 -12.343 -16.941 1.00 98.50 468 ILE A CA 1
ATOM 3222 C C . ILE A 1 468 ? -1.435 -12.141 -18.037 1.00 98.50 468 ILE A C 1
ATOM 3224 O O . ILE A 1 468 ? -1.161 -11.485 -19.037 1.00 98.50 468 ILE A O 1
ATOM 3228 N N . ASP A 1 469 ? -2.632 -12.689 -17.850 1.00 98.25 469 ASP A N 1
ATOM 3229 C CA . ASP A 1 469 ? -3.775 -12.468 -18.744 1.00 98.25 469 ASP A CA 1
ATOM 3230 C C . ASP A 1 469 ? -4.599 -11.283 -18.219 1.00 98.25 469 ASP A C 1
ATOM 3232 O O . ASP A 1 469 ? -5.290 -11.375 -17.199 1.00 98.25 469 ASP A O 1
ATOM 3236 N N . ALA A 1 470 ? -4.462 -10.127 -18.866 1.00 98.12 470 ALA A N 1
ATOM 3237 C CA . ALA A 1 470 ? -5.090 -8.876 -18.473 1.00 98.12 470 ALA A CA 1
ATOM 3238 C C . ALA A 1 470 ? -6.372 -8.631 -19.278 1.00 98.12 470 ALA A C 1
ATOM 3240 O O . ALA A 1 470 ? -6.359 -8.209 -20.435 1.00 98.12 470 ALA A O 1
ATOM 3241 N N . SER A 1 471 ? -7.515 -8.770 -18.606 1.00 97.56 471 SER A N 1
ATOM 3242 C CA . SER A 1 471 ? -8.831 -8.437 -19.172 1.00 97.56 471 SER A CA 1
ATOM 3243 C C . SER A 1 471 ? -9.039 -6.932 -19.425 1.00 97.56 471 SER A C 1
ATOM 3245 O O . SER A 1 471 ? -10.000 -6.537 -20.092 1.00 97.56 471 SER A O 1
ATOM 3247 N N . GLY A 1 472 ? -8.158 -6.084 -18.882 1.00 96.81 472 GLY A N 1
ATOM 3248 C CA . GLY A 1 472 ? -8.075 -4.645 -19.125 1.00 96.81 472 GLY A CA 1
ATOM 3249 C C . GLY A 1 472 ? -6.863 -4.244 -19.975 1.00 96.81 472 GLY A C 1
ATOM 3250 O O . GLY A 1 472 ? -6.366 -5.007 -20.794 1.00 96.81 472 GLY A O 1
ATOM 3251 N N . GLY A 1 473 ? -6.402 -3.001 -19.807 1.00 95.50 473 GLY A N 1
ATOM 3252 C CA . GLY A 1 473 ? -5.194 -2.500 -20.473 1.00 95.50 473 GLY A CA 1
ATOM 3253 C C . GLY A 1 473 ? -3.975 -2.519 -19.563 1.00 95.50 473 GLY A C 1
ATOM 3254 O O . GLY A 1 473 ? -4.105 -2.579 -18.337 1.00 95.50 473 GLY A O 1
ATOM 3255 N N . VAL A 1 474 ? -2.792 -2.387 -20.160 1.00 98.56 474 VAL A N 1
ATOM 3256 C CA . VAL A 1 474 ? -1.534 -2.243 -19.419 1.00 98.56 474 VAL A CA 1
ATOM 3257 C C . VAL A 1 474 ? -1.094 -0.781 -19.395 1.00 98.56 474 VAL A C 1
ATOM 3259 O O . VAL A 1 474 ? -1.065 -0.100 -20.420 1.00 98.56 474 VAL A O 1
ATOM 3262 N N . THR A 1 475 ? -0.723 -0.280 -18.220 1.00 98.50 475 THR A N 1
ATOM 3263 C CA . THR A 1 475 ? -0.152 1.061 -18.045 1.00 98.50 475 THR A CA 1
ATOM 3264 C C . THR A 1 475 ? 1.246 0.964 -17.449 1.00 98.50 475 THR A C 1
ATOM 3266 O O . THR A 1 475 ? 1.425 0.465 -16.336 1.00 98.50 475 THR A O 1
ATOM 3269 N N . VAL A 1 476 ? 2.243 1.491 -18.162 1.00 98.50 476 VAL A N 1
ATOM 3270 C CA . VAL A 1 476 ? 3.631 1.547 -17.681 1.00 98.50 476 VAL A CA 1
ATOM 3271 C C . VAL A 1 476 ? 3.865 2.854 -16.919 1.00 98.50 476 VAL A C 1
ATOM 3273 O O . VAL A 1 476 ? 4.171 3.895 -17.507 1.00 98.50 476 VAL A O 1
ATOM 3276 N N . ASN A 1 477 ? 3.716 2.797 -15.594 1.00 98.00 477 ASN A N 1
ATOM 3277 C CA . ASN A 1 477 ? 3.961 3.916 -14.677 1.00 98.00 477 ASN A CA 1
ATOM 3278 C C . ASN A 1 477 ? 5.440 4.072 -14.293 1.00 98.00 477 ASN A C 1
ATOM 3280 O O . ASN A 1 477 ? 5.823 5.123 -13.777 1.00 98.00 477 ASN A O 1
ATOM 3284 N N . ALA A 1 478 ? 6.260 3.046 -14.534 1.00 97.94 478 ALA A N 1
ATOM 3285 C CA . ALA A 1 478 ? 7.704 3.103 -14.351 1.00 97.94 478 ALA A CA 1
ATOM 3286 C C . ALA A 1 478 ? 8.346 4.261 -15.132 1.00 97.94 478 ALA A C 1
ATOM 3288 O O . ALA A 1 478 ? 7.827 4.747 -16.143 1.00 97.94 478 ALA A O 1
ATOM 3289 N N . THR A 1 479 ? 9.505 4.708 -14.659 1.00 97.81 479 THR A N 1
ATOM 3290 C CA . THR A 1 479 ? 10.268 5.796 -15.280 1.00 97.81 479 THR A CA 1
ATOM 3291 C C . THR A 1 479 ? 11.670 5.314 -15.629 1.00 97.81 479 THR A C 1
ATOM 3293 O O . THR A 1 479 ? 12.100 4.268 -15.172 1.00 97.81 479 THR A O 1
ATOM 3296 N N . GLU A 1 480 ? 12.422 6.069 -16.425 1.00 94.94 480 GLU A N 1
ATOM 3297 C CA . GLU A 1 480 ? 13.820 5.706 -16.723 1.00 94.94 480 GLU A CA 1
ATOM 3298 C C . GLU A 1 480 ? 14.732 5.749 -15.495 1.00 94.94 480 GLU A C 1
ATOM 3300 O O . GLU A 1 480 ? 15.712 5.016 -15.428 1.00 94.94 480 GLU A O 1
ATOM 3305 N N . GLY A 1 481 ? 14.422 6.614 -14.522 1.00 95.94 481 GLY A N 1
ATOM 3306 C CA . GLY A 1 481 ? 15.173 6.692 -13.267 1.00 95.94 481 GLY A CA 1
ATOM 3307 C C . GLY A 1 481 ? 14.796 5.602 -12.262 1.00 95.94 481 GLY A C 1
ATOM 3308 O O . GLY A 1 481 ? 15.523 5.407 -11.294 1.00 95.94 481 GLY A O 1
ATOM 3309 N N . ASP A 1 482 ? 13.671 4.923 -12.486 1.00 97.38 482 ASP A N 1
ATOM 3310 C CA . ASP A 1 482 ? 13.137 3.863 -11.634 1.00 97.38 482 ASP A CA 1
ATOM 3311 C C . ASP A 1 482 ? 12.342 2.871 -12.507 1.00 97.38 482 ASP A C 1
ATOM 3313 O O . ASP A 1 482 ? 11.114 2.995 -12.635 1.00 97.38 482 ASP A O 1
ATOM 3317 N N . PRO A 1 483 ? 13.049 1.986 -13.237 1.00 98.06 483 PRO A N 1
ATOM 3318 C CA . PRO A 1 483 ? 12.445 1.097 -14.221 1.00 98.06 483 PRO A CA 1
ATOM 3319 C C . PRO A 1 483 ? 11.704 -0.072 -13.561 1.00 98.06 483 PRO A C 1
ATOM 3321 O O . PRO A 1 483 ? 12.027 -0.488 -12.448 1.00 98.06 483 PRO A O 1
ATOM 3324 N N . PHE A 1 484 ? 10.734 -0.634 -14.282 1.00 98.62 484 PHE A N 1
ATOM 3325 C CA . PHE A 1 484 ? 10.132 -1.924 -13.950 1.00 98.62 484 PHE A CA 1
ATOM 3326 C C . PHE A 1 484 ? 11.123 -3.048 -14.284 1.00 98.62 484 PHE A C 1
ATOM 3328 O O . PHE A 1 484 ? 11.825 -2.986 -15.299 1.00 98.62 484 PHE A O 1
ATOM 3335 N N . ARG A 1 485 ? 11.208 -4.073 -13.441 1.00 98.50 485 ARG A N 1
ATOM 3336 C CA . ARG A 1 485 ? 12.137 -5.196 -13.602 1.00 98.50 485 ARG A CA 1
ATOM 3337 C C . ARG A 1 485 ? 11.408 -6.440 -14.088 1.00 98.50 485 ARG A C 1
ATOM 3339 O O . ARG A 1 485 ? 10.375 -6.804 -13.541 1.00 98.50 485 ARG A O 1
ATOM 3346 N N . VAL A 1 486 ? 11.973 -7.099 -15.093 1.00 98.38 486 VAL A N 1
ATOM 3347 C CA . VAL A 1 486 ? 11.604 -8.467 -15.473 1.00 98.38 486 VAL A CA 1
ATOM 3348 C C . VAL A 1 486 ? 12.770 -9.373 -15.096 1.00 98.38 486 VAL A C 1
ATOM 3350 O O . VAL A 1 486 ? 13.872 -9.197 -15.612 1.00 98.38 486 VAL A O 1
ATOM 3353 N N . GLU A 1 487 ? 12.544 -10.287 -14.159 1.00 97.12 487 GLU A N 1
ATOM 3354 C CA . GLU A 1 487 ? 13.513 -11.291 -13.711 1.00 97.12 487 GLU A CA 1
ATOM 3355 C C . GLU A 1 487 ? 13.226 -12.601 -14.447 1.00 97.12 487 GLU A C 1
ATOM 3357 O O . GLU A 1 487 ? 12.211 -13.239 -14.196 1.00 97.12 487 GLU A O 1
ATOM 3362 N N . VAL A 1 488 ? 14.097 -12.981 -15.378 1.00 94.75 488 VAL A N 1
ATOM 3363 C CA . VAL A 1 488 ? 13.959 -14.190 -16.195 1.00 94.75 488 VAL A CA 1
ATOM 3364 C C . VAL A 1 488 ? 14.578 -15.371 -15.461 1.00 94.75 488 VAL A C 1
ATOM 3366 O O . VAL A 1 488 ? 15.760 -15.343 -15.099 1.00 94.75 488 VAL A O 1
ATOM 3369 N N . VAL A 1 489 ? 13.789 -16.424 -15.290 1.00 92.62 489 VAL A N 1
ATOM 3370 C CA . VAL A 1 489 ? 14.176 -17.662 -14.610 1.00 92.62 489 VAL A CA 1
ATOM 3371 C C . VAL A 1 489 ? 13.828 -18.839 -15.521 1.00 92.62 489 VAL A C 1
ATOM 3373 O O . VAL A 1 489 ? 12.791 -18.838 -16.171 1.00 92.62 489 VAL A O 1
ATOM 3376 N N . GLY A 1 490 ? 14.707 -19.834 -15.646 1.00 86.31 490 GLY A N 1
ATOM 3377 C CA . GLY A 1 490 ? 14.433 -21.000 -16.497 1.00 86.31 490 GLY A CA 1
ATOM 3378 C C . GLY A 1 490 ? 15.685 -21.701 -17.004 1.00 86.31 490 GLY A C 1
ATOM 3379 O O . GLY A 1 490 ? 16.775 -21.129 -16.984 1.00 86.31 490 GLY A O 1
ATOM 3380 N N . ASP A 1 491 ? 15.548 -22.943 -17.476 1.00 74.81 491 ASP A N 1
ATOM 3381 C CA . ASP A 1 491 ? 16.703 -23.801 -17.774 1.00 74.81 491 ASP A CA 1
ATOM 3382 C C . ASP A 1 491 ? 17.280 -23.674 -19.205 1.00 74.81 491 ASP A C 1
ATOM 3384 O O . ASP A 1 491 ? 18.168 -24.429 -19.607 1.00 74.81 491 ASP A O 1
ATOM 3388 N N . GLY A 1 492 ? 16.809 -22.692 -19.984 1.00 74.56 492 GLY A N 1
ATOM 3389 C CA . GLY A 1 492 ? 17.283 -22.427 -21.346 1.00 74.56 492 GLY A CA 1
ATOM 3390 C C . GLY A 1 492 ? 16.995 -23.552 -22.348 1.00 74.56 492 GLY A C 1
ATOM 3391 O O . GLY A 1 492 ? 17.510 -23.515 -23.468 1.00 74.56 492 GLY A O 1
ATOM 3392 N N . THR A 1 493 ? 16.186 -24.555 -21.989 1.00 82.31 493 THR A N 1
ATOM 3393 C CA . THR A 1 493 ? 15.853 -25.664 -22.889 1.00 82.31 493 THR A CA 1
ATOM 3394 C C . THR A 1 493 ? 15.211 -25.139 -24.172 1.00 82.31 493 THR A C 1
ATOM 3396 O O . THR A 1 493 ? 14.216 -24.413 -24.135 1.00 82.31 493 THR A O 1
ATOM 3399 N N . GLY A 1 494 ? 15.793 -25.505 -25.320 1.00 81.00 494 GLY A N 1
ATOM 3400 C CA . GLY A 1 494 ? 15.355 -25.059 -26.648 1.00 81.00 494 GLY A CA 1
ATOM 3401 C C . GLY A 1 494 ? 15.942 -23.721 -27.113 1.00 81.00 494 GLY A C 1
ATOM 3402 O O . GLY A 1 494 ? 15.629 -23.295 -28.222 1.00 81.00 494 GLY A O 1
ATOM 3403 N N . PHE A 1 495 ? 16.791 -23.078 -26.306 1.00 88.44 495 PHE A N 1
ATOM 3404 C CA . PHE A 1 495 ? 17.298 -21.746 -26.610 1.00 88.44 495 PHE A CA 1
ATOM 3405 C C . PHE A 1 495 ? 18.449 -21.816 -27.608 1.00 88.44 495 PHE A C 1
ATOM 3407 O O . PHE A 1 495 ? 19.484 -22.432 -27.341 1.00 88.44 495 PHE A O 1
ATOM 3414 N N . ASP A 1 496 ? 18.272 -21.138 -28.735 1.00 85.31 496 ASP A N 1
ATOM 3415 C CA . ASP A 1 496 ? 19.303 -20.930 -29.742 1.00 85.31 496 ASP A CA 1
ATOM 3416 C C . ASP A 1 496 ? 19.614 -19.428 -29.838 1.00 85.31 496 ASP A C 1
ATOM 3418 O O . ASP A 1 496 ? 18.774 -18.676 -30.332 1.00 85.31 496 ASP A O 1
ATOM 3422 N N . PRO A 1 497 ? 20.796 -18.962 -29.395 1.00 79.31 497 PRO A N 1
ATOM 3423 C CA . PRO A 1 497 ? 21.128 -17.538 -29.379 1.00 79.31 497 PRO A CA 1
ATOM 3424 C C . PRO A 1 497 ? 21.155 -16.882 -30.772 1.00 79.31 497 PRO A C 1
ATOM 3426 O O . PRO A 1 497 ? 21.170 -15.658 -30.859 1.00 79.31 497 PRO A O 1
ATOM 3429 N N . GLU A 1 498 ? 21.150 -17.660 -31.859 1.00 77.62 498 GLU A N 1
ATOM 3430 C CA . GLU A 1 498 ? 21.064 -17.145 -33.234 1.00 77.62 498 GLU A CA 1
ATOM 3431 C C . GLU A 1 498 ? 19.613 -16.942 -33.706 1.00 77.62 498 GLU A C 1
ATOM 3433 O O . GLU A 1 498 ? 19.369 -16.370 -34.772 1.00 77.62 498 GLU A O 1
ATOM 3438 N N . THR A 1 499 ? 18.635 -17.392 -32.916 1.00 80.88 499 THR A N 1
ATOM 3439 C CA . THR A 1 499 ? 17.212 -17.328 -33.244 1.00 80.88 499 THR A CA 1
ATOM 3440 C C . THR A 1 499 ? 16.531 -16.163 -32.525 1.00 80.88 499 THR A C 1
ATOM 3442 O O . THR A 1 499 ? 16.801 -15.862 -31.364 1.00 80.88 499 THR A O 1
ATOM 3445 N N . PHE A 1 500 ? 15.604 -15.501 -33.219 1.00 83.56 500 PHE A N 1
ATOM 3446 C CA . PHE A 1 500 ? 14.721 -14.515 -32.603 1.00 83.56 500 PHE A CA 1
ATOM 3447 C C . PHE A 1 500 ? 13.686 -15.198 -31.705 1.00 83.56 500 PHE A C 1
ATOM 3449 O O . PHE A 1 500 ? 12.943 -16.059 -32.180 1.00 83.56 500 PHE A O 1
ATOM 3456 N N . PHE A 1 501 ? 13.570 -14.742 -30.458 1.00 88.94 501 PHE A N 1
ATOM 3457 C CA . PHE A 1 501 ? 12.497 -15.156 -29.556 1.00 88.94 501 PHE A CA 1
ATOM 3458 C C . PHE A 1 501 ? 11.637 -13.974 -29.120 1.00 88.94 501 PHE A C 1
ATOM 3460 O O . PHE A 1 501 ? 12.141 -12.873 -28.896 1.00 88.94 501 PHE A O 1
ATOM 3467 N N . SER A 1 502 ? 10.340 -14.235 -28.961 1.00 92.62 502 SER A N 1
ATOM 3468 C CA . SER A 1 502 ? 9.358 -13.308 -28.401 1.00 92.62 502 SER A CA 1
ATOM 3469 C C . SER A 1 502 ? 8.375 -14.092 -27.539 1.00 92.62 502 SER A C 1
ATOM 3471 O O . SER A 1 502 ? 7.549 -14.834 -28.067 1.00 92.62 502 SER A O 1
ATOM 3473 N N . TRP A 1 503 ? 8.456 -13.920 -26.223 1.00 95.12 503 TRP A N 1
ATOM 3474 C CA . TRP A 1 503 ? 7.563 -14.543 -25.250 1.00 95.12 503 TRP A CA 1
ATOM 3475 C C . TRP A 1 503 ? 6.611 -13.495 -24.690 1.00 95.12 503 TRP A C 1
ATOM 3477 O O . TRP A 1 503 ? 7.041 -12.538 -24.047 1.00 95.12 503 TRP A O 1
ATOM 3487 N N . LYS A 1 504 ? 5.314 -13.654 -24.947 1.00 96.62 504 LYS A N 1
ATOM 3488 C CA . LYS A 1 504 ? 4.279 -12.765 -24.406 1.00 96.62 504 LYS A CA 1
ATOM 3489 C C . LYS A 1 504 ? 4.276 -12.862 -22.878 1.00 96.62 504 LYS A C 1
ATOM 3491 O O . LYS A 1 504 ? 4.087 -13.957 -22.360 1.00 96.62 504 LYS A O 1
ATOM 3496 N N . ILE A 1 505 ? 4.505 -11.740 -22.190 1.00 97.69 505 ILE A N 1
ATOM 3497 C CA . ILE A 1 505 ? 4.560 -11.662 -20.718 1.00 97.69 505 ILE A CA 1
ATOM 3498 C C . ILE A 1 505 ? 3.252 -11.137 -20.121 1.00 97.69 505 ILE A C 1
ATOM 3500 O O . ILE A 1 505 ? 2.874 -11.520 -19.015 1.00 97.69 505 ILE A O 1
ATOM 3504 N N . VAL A 1 506 ? 2.547 -10.273 -20.859 1.00 98.19 506 VAL A N 1
ATOM 3505 C CA . VAL A 1 506 ? 1.202 -9.812 -20.508 1.00 98.19 506 VAL A CA 1
ATOM 3506 C C . VAL A 1 506 ? 0.343 -9.827 -21.765 1.00 98.19 506 VAL A C 1
ATOM 3508 O O . VAL A 1 506 ? 0.628 -9.064 -22.683 1.00 98.19 506 VAL A O 1
ATOM 3511 N N . ASP A 1 507 ? -0.689 -10.666 -21.791 1.00 97.62 507 ASP A N 1
ATOM 3512 C CA . ASP A 1 507 ? -1.737 -10.640 -22.819 1.00 97.62 507 ASP A CA 1
ATOM 3513 C C . ASP A 1 507 ? -2.755 -9.566 -22.437 1.00 97.62 507 ASP A C 1
ATOM 3515 O O . ASP A 1 507 ? -3.268 -9.579 -21.319 1.00 97.62 507 ASP A O 1
ATOM 3519 N N . SER A 1 508 ? -2.972 -8.570 -23.294 1.00 96.44 508 SER A N 1
ATOM 3520 C CA . SER A 1 508 ? -3.737 -7.374 -22.955 1.00 96.44 508 SER A CA 1
ATOM 3521 C C . SER A 1 508 ? -4.967 -7.211 -23.840 1.00 96.44 508 SER A C 1
ATOM 3523 O O . SER A 1 508 ? -4.895 -7.014 -25.050 1.00 96.44 508 SER A O 1
ATOM 3525 N N . ALA A 1 509 ? -6.150 -7.203 -23.223 1.00 96.38 509 ALA A N 1
ATOM 3526 C CA . ALA A 1 509 ? -7.401 -7.002 -23.953 1.00 96.38 509 ALA A CA 1
ATOM 3527 C C . ALA A 1 509 ? -7.584 -5.556 -24.467 1.00 96.38 509 ALA A C 1
ATOM 3529 O O . ALA A 1 509 ? -8.392 -5.306 -25.367 1.00 96.38 509 ALA A O 1
ATOM 3530 N N . LEU A 1 510 ? -6.873 -4.584 -23.879 1.00 96.31 510 LEU A N 1
ATOM 3531 C CA . LEU A 1 510 ? -6.838 -3.177 -24.293 1.00 96.31 510 LEU A CA 1
ATOM 3532 C C . LEU A 1 510 ? -5.384 -2.694 -24.461 1.00 96.31 510 LEU A C 1
ATOM 3534 O O . LEU A 1 510 ? -4.497 -3.219 -23.795 1.00 96.31 510 LEU A O 1
ATOM 3538 N N . PRO A 1 511 ? -5.130 -1.638 -25.264 1.00 96.06 511 PRO A N 1
ATOM 3539 C CA . PRO A 1 511 ? -3.772 -1.236 -25.627 1.00 96.06 511 PRO A CA 1
ATOM 3540 C C . PRO A 1 511 ? -2.838 -0.967 -24.442 1.00 96.06 511 PRO A C 1
ATOM 3542 O O . PRO A 1 511 ? -3.226 -0.324 -23.461 1.00 96.06 511 PRO A O 1
ATOM 3545 N N . VAL A 1 512 ? -1.568 -1.341 -24.604 1.00 97.94 512 VAL A N 1
ATOM 3546 C CA . VAL A 1 512 ? -0.481 -0.929 -23.712 1.00 97.94 512 VAL A CA 1
ATOM 3547 C C . VAL A 1 512 ? -0.230 0.576 -23.858 1.00 97.94 512 VAL A C 1
ATOM 3549 O O . VAL A 1 512 ? -0.023 1.100 -24.954 1.00 97.94 512 VAL A O 1
ATOM 3552 N N . THR A 1 513 ? -0.222 1.301 -22.741 1.00 97.81 513 THR A N 1
ATOM 3553 C CA . THR A 1 513 ? -0.022 2.757 -22.705 1.00 97.81 513 THR A CA 1
ATOM 3554 C C . THR A 1 513 ? 1.249 3.147 -21.955 1.00 97.81 513 THR A C 1
ATOM 3556 O O . THR A 1 513 ? 1.698 2.462 -21.036 1.00 97.81 513 THR A O 1
ATOM 3559 N N . ALA A 1 514 ? 1.841 4.279 -22.356 1.00 96.56 514 ALA A N 1
ATOM 3560 C CA . ALA A 1 514 ? 3.069 4.842 -21.778 1.00 96.56 514 ALA A CA 1
ATOM 3561 C C . ALA A 1 514 ? 4.321 3.934 -21.854 1.00 96.56 514 ALA A C 1
ATOM 3563 O O . ALA A 1 514 ? 5.298 4.165 -21.137 1.00 96.56 514 ALA A O 1
ATOM 3564 N N . TYR A 1 515 ? 4.314 2.942 -22.751 1.00 96.69 515 TYR A N 1
ATOM 3565 C CA . TYR A 1 515 ? 5.467 2.089 -23.026 1.00 96.69 515 TYR A CA 1
ATOM 3566 C C . TYR A 1 515 ? 6.649 2.893 -23.592 1.00 96.69 515 TYR A C 1
ATOM 3568 O O . TYR A 1 515 ? 6.499 3.679 -24.528 1.00 96.69 515 TYR A O 1
ATOM 3576 N N . LEU A 1 516 ? 7.833 2.653 -23.027 1.00 92.31 516 LEU A N 1
ATOM 3577 C CA . LEU A 1 516 ? 9.144 2.985 -23.581 1.00 92.31 516 LEU A CA 1
ATOM 3578 C C . LEU A 1 516 ? 10.107 1.880 -23.125 1.00 92.31 516 LEU A C 1
ATOM 3580 O O . LEU A 1 516 ? 10.156 1.613 -21.926 1.00 92.31 516 LEU A O 1
ATOM 3584 N N . ALA A 1 517 ? 10.903 1.296 -24.027 1.00 89.19 517 ALA A N 1
ATOM 3585 C CA . ALA A 1 517 ? 11.831 0.199 -23.701 1.00 89.19 517 ALA A CA 1
ATOM 3586 C C . ALA A 1 517 ? 12.732 0.514 -22.488 1.00 89.19 517 ALA A C 1
ATOM 3588 O O . ALA A 1 517 ? 12.858 -0.281 -21.565 1.00 89.19 517 ALA A O 1
ATOM 3589 N N . ARG A 1 518 ? 13.254 1.745 -22.424 1.00 89.06 518 ARG A N 1
ATOM 3590 C CA . ARG A 1 518 ? 14.099 2.279 -21.336 1.00 89.06 518 ARG A CA 1
ATOM 3591 C C . ARG A 1 518 ? 13.433 2.404 -19.954 1.00 89.06 518 ARG A C 1
ATOM 3593 O O . ARG A 1 518 ? 14.092 2.783 -18.994 1.00 89.06 518 ARG A O 1
ATOM 3600 N N . ARG A 1 519 ? 12.130 2.132 -19.837 1.00 96.12 519 ARG A N 1
ATOM 3601 C CA . ARG A 1 519 ? 11.416 2.030 -18.547 1.00 96.12 519 ARG A CA 1
ATOM 3602 C C . ARG A 1 519 ? 11.428 0.612 -17.985 1.00 96.12 519 ARG A C 1
ATOM 3604 O O . ARG A 1 519 ? 10.833 0.384 -16.936 1.00 96.12 519 ARG A O 1
ATOM 3611 N N . PHE A 1 520 ? 12.086 -0.312 -18.675 1.00 97.31 520 PHE A N 1
ATOM 3612 C CA . PHE A 1 520 ? 12.258 -1.690 -18.264 1.00 97.31 520 PHE A CA 1
ATOM 3613 C C . PHE A 1 520 ? 13.736 -2.004 -18.077 1.00 97.31 520 PHE A C 1
ATOM 3615 O O . PHE A 1 520 ? 14.605 -1.465 -18.760 1.00 97.31 520 PHE A O 1
ATOM 3622 N N . THR A 1 521 ? 14.007 -2.918 -17.159 1.00 96.31 521 THR A N 1
ATOM 3623 C CA . THR A 1 521 ? 15.293 -3.601 -17.047 1.00 96.31 521 THR A CA 1
ATOM 3624 C C . THR A 1 521 ? 15.024 -5.091 -17.002 1.00 96.31 521 THR A C 1
ATOM 3626 O O . THR A 1 521 ? 14.064 -5.520 -16.365 1.00 96.31 521 THR A O 1
ATOM 3629 N N . VAL A 1 522 ? 15.854 -5.868 -17.690 1.00 95.50 522 VAL A N 1
ATOM 3630 C CA . VAL A 1 522 ? 15.754 -7.324 -17.672 1.00 95.50 522 VAL A CA 1
ATOM 3631 C C . VAL A 1 522 ? 16.955 -7.885 -16.929 1.00 95.50 522 VAL A C 1
ATOM 3633 O O . VAL A 1 522 ? 18.100 -7.628 -17.302 1.00 95.50 522 VAL A O 1
ATOM 3636 N N . ASP A 1 523 ? 16.684 -8.638 -15.872 1.00 94.12 523 ASP A N 1
ATOM 3637 C CA . ASP A 1 523 ? 17.667 -9.459 -15.179 1.00 94.12 523 ASP A CA 1
ATOM 3638 C C . ASP A 1 523 ? 17.491 -10.903 -15.652 1.00 94.12 523 ASP A C 1
ATOM 3640 O O . ASP A 1 523 ? 16.411 -11.462 -15.528 1.00 94.12 523 ASP A O 1
ATOM 3644 N N . HIS A 1 524 ? 18.532 -11.497 -16.227 1.00 90.62 524 HIS A N 1
ATOM 3645 C CA . HIS A 1 524 ? 18.514 -12.874 -16.731 1.00 90.62 524 HIS A CA 1
ATOM 3646 C C . HIS A 1 524 ? 19.488 -13.778 -15.968 1.00 90.62 524 HIS A C 1
ATOM 3648 O O . HIS A 1 524 ? 19.867 -14.839 -16.454 1.00 90.62 524 HIS A O 1
ATOM 3654 N N . THR A 1 525 ? 19.922 -13.373 -14.771 1.00 89.12 525 THR A N 1
ATOM 3655 C CA . THR A 1 525 ? 20.836 -14.176 -13.942 1.00 89.12 525 THR A CA 1
ATOM 3656 C C . THR A 1 525 ? 20.241 -15.526 -13.527 1.00 89.12 525 THR A C 1
ATOM 3658 O O . THR A 1 525 ? 20.997 -16.459 -13.258 1.00 89.12 525 THR A O 1
ATOM 3661 N N . GLY A 1 526 ? 18.907 -15.643 -13.509 1.00 87.88 526 GLY A N 1
ATOM 3662 C CA . GLY A 1 526 ? 18.171 -16.886 -13.272 1.00 87.88 526 GLY A CA 1
ATOM 3663 C C . GLY A 1 526 ? 17.982 -17.778 -14.507 1.00 87.88 526 GLY A C 1
ATOM 3664 O O . GLY A 1 526 ? 17.455 -18.881 -14.369 1.00 87.88 526 GLY A O 1
ATOM 3665 N N . PHE A 1 527 ? 18.404 -17.340 -15.698 1.00 88.56 527 PHE A N 1
ATOM 3666 C CA . PHE A 1 527 ? 18.257 -18.086 -16.949 1.00 88.56 527 PHE A CA 1
ATOM 3667 C C . PHE A 1 527 ? 19.529 -18.888 -17.263 1.00 88.56 527 PHE A C 1
ATOM 3669 O O . PHE A 1 527 ? 20.592 -18.319 -17.526 1.00 88.56 527 PHE A O 1
ATOM 3676 N N . THR A 1 528 ? 19.460 -20.223 -17.237 1.00 76.75 528 THR A N 1
ATOM 3677 C CA . THR A 1 528 ? 20.651 -21.073 -17.389 1.00 76.75 528 THR A CA 1
ATOM 3678 C C . THR A 1 528 ? 21.003 -21.315 -18.860 1.00 76.75 528 THR A C 1
ATOM 3680 O O . THR A 1 528 ? 20.633 -22.326 -19.449 1.00 76.75 528 THR A O 1
ATOM 3683 N N . ASN A 1 529 ? 21.776 -20.410 -19.461 1.00 71.19 529 ASN A N 1
ATOM 3684 C CA . ASN A 1 529 ? 22.538 -20.673 -20.686 1.00 71.19 529 ASN A CA 1
ATOM 3685 C C . ASN A 1 529 ? 23.784 -19.768 -20.720 1.00 71.19 529 ASN A C 1
ATOM 3687 O O . ASN A 1 529 ? 23.684 -18.554 -20.570 1.00 71.19 529 ASN A O 1
ATOM 3691 N N . GLU A 1 530 ? 24.977 -20.352 -20.869 1.00 60.78 530 GLU A N 1
ATOM 3692 C CA . GLU A 1 530 ? 26.244 -19.617 -20.723 1.00 60.78 530 GLU A CA 1
ATOM 3693 C C . GLU A 1 530 ? 26.633 -18.793 -21.963 1.00 60.78 530 GLU A C 1
ATOM 3695 O O . GLU A 1 530 ? 27.486 -17.910 -21.860 1.00 60.78 530 GLU A O 1
ATOM 3700 N N . ASN A 1 531 ? 26.041 -19.051 -23.138 1.00 75.81 531 ASN A N 1
ATOM 3701 C CA . ASN A 1 531 ? 26.432 -18.380 -24.379 1.00 75.81 531 ASN A CA 1
ATOM 3702 C C . ASN A 1 531 ? 25.268 -17.628 -25.034 1.00 75.81 531 ASN A C 1
ATOM 3704 O O . ASN A 1 531 ? 24.587 -18.150 -25.912 1.00 75.81 531 ASN A O 1
ATOM 3708 N N . MET A 1 532 ? 25.114 -16.358 -24.664 1.00 76.88 532 MET A N 1
ATOM 3709 C CA . MET A 1 532 ? 24.150 -15.431 -25.274 1.00 76.88 532 MET A CA 1
ATOM 3710 C C . MET A 1 532 ? 24.617 -14.861 -26.625 1.00 76.88 532 MET A C 1
ATOM 3712 O O . MET A 1 532 ? 23.927 -14.029 -27.196 1.00 76.88 532 MET A O 1
ATOM 3716 N N . GLN A 1 533 ? 25.816 -15.217 -27.112 1.00 74.81 533 GLN A N 1
ATOM 3717 C CA . GLN A 1 533 ? 26.451 -14.645 -28.314 1.00 74.81 533 GLN A CA 1
ATOM 3718 C C . GLN A 1 533 ? 26.449 -13.097 -28.387 1.00 74.81 533 GLN A C 1
ATOM 3720 O O . GLN A 1 533 ? 26.549 -12.517 -29.465 1.00 74.81 533 GLN A O 1
ATOM 3725 N N . GLY A 1 534 ? 26.381 -12.403 -27.247 1.00 70.06 534 GLY A N 1
ATOM 3726 C CA . GLY A 1 534 ? 26.276 -10.937 -27.193 1.00 70.06 534 GLY A CA 1
ATOM 3727 C C . GLY A 1 534 ? 24.861 -10.383 -27.408 1.00 70.06 534 GLY A C 1
ATOM 3728 O O . GLY A 1 534 ? 24.703 -9.166 -27.451 1.00 70.06 534 GLY A O 1
ATOM 3729 N N . GLY A 1 535 ? 23.847 -11.243 -27.525 1.00 76.62 535 GLY A N 1
ATOM 3730 C CA . GLY A 1 535 ? 22.440 -10.857 -27.519 1.00 76.62 535 GLY A CA 1
ATOM 3731 C C . GLY A 1 535 ? 21.949 -10.394 -26.151 1.00 76.62 535 GLY A C 1
ATOM 3732 O O . GLY A 1 535 ? 22.590 -10.619 -25.119 1.00 76.62 535 GLY A O 1
ATOM 3733 N N . SER A 1 536 ? 20.805 -9.720 -26.150 1.00 80.94 536 SER A N 1
ATOM 3734 C CA . SER A 1 536 ? 20.191 -9.159 -24.952 1.00 80.94 536 SER A CA 1
ATOM 3735 C C . SER A 1 536 ? 18.688 -9.402 -24.929 1.00 80.94 536 SER A C 1
ATOM 3737 O O . SER A 1 536 ? 18.027 -9.508 -25.965 1.00 80.94 536 SER A O 1
ATOM 3739 N N . PHE A 1 537 ? 18.154 -9.496 -23.714 1.00 88.75 537 PHE A N 1
ATOM 3740 C CA . PHE A 1 537 ? 16.719 -9.502 -23.492 1.00 88.75 537 PHE A CA 1
ATOM 3741 C C . PHE A 1 537 ? 16.197 -8.073 -23.376 1.00 88.75 537 PHE A C 1
ATOM 3743 O O . PHE A 1 537 ? 16.796 -7.232 -22.700 1.00 88.75 537 PHE A O 1
ATOM 3750 N N . MET A 1 538 ? 15.039 -7.815 -23.972 1.00 90.56 538 MET A N 1
ATOM 3751 C CA . MET A 1 538 ? 14.323 -6.555 -23.827 1.00 90.56 538 MET A CA 1
ATOM 3752 C C . MET A 1 538 ? 12.821 -6.771 -23.737 1.00 90.56 538 MET A C 1
ATOM 3754 O O . MET A 1 538 ? 12.287 -7.745 -24.254 1.00 90.56 538 MET A O 1
ATOM 3758 N N . VAL A 1 539 ? 12.133 -5.831 -23.096 1.00 95.12 539 VAL A N 1
ATOM 3759 C CA . VAL A 1 539 ? 10.671 -5.796 -23.102 1.00 95.12 539 VAL A CA 1
ATOM 3760 C C . VAL A 1 539 ? 10.212 -4.925 -24.264 1.00 95.12 539 VAL A C 1
ATOM 3762 O O . VAL A 1 539 ? 10.577 -3.748 -24.345 1.00 95.12 539 VAL A O 1
ATOM 3765 N N . ALA A 1 540 ? 9.395 -5.492 -25.140 1.00 93.56 540 ALA A N 1
ATOM 37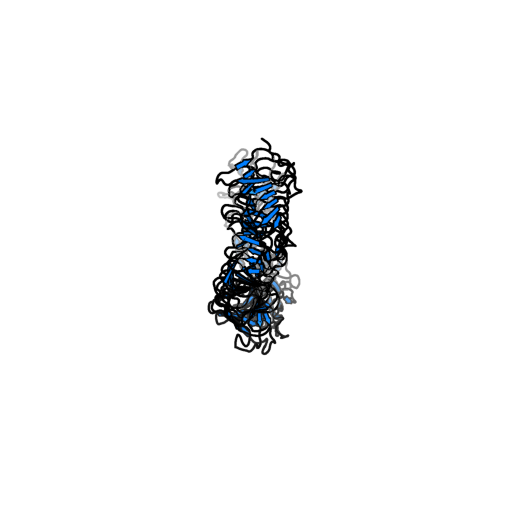66 C CA . ALA A 1 540 ? 8.879 -4.866 -26.347 1.00 93.56 540 ALA A CA 1
ATOM 3767 C C . ALA A 1 540 ? 7.370 -5.072 -26.488 1.00 93.56 540 ALA A C 1
ATOM 3769 O O . ALA A 1 540 ? 6.765 -5.851 -25.754 1.00 93.56 540 ALA A O 1
ATOM 3770 N N . ILE A 1 541 ? 6.775 -4.341 -27.429 1.00 94.44 541 ILE A N 1
ATOM 3771 C CA . ILE A 1 541 ? 5.414 -4.608 -27.886 1.00 94.44 541 ILE A CA 1
ATOM 3772 C C . ILE A 1 541 ? 5.499 -5.617 -29.030 1.00 94.44 541 ILE A C 1
ATOM 3774 O O . ILE A 1 541 ? 6.266 -5.402 -29.972 1.00 94.44 541 ILE A O 1
ATOM 3778 N N . ASP A 1 542 ? 4.761 -6.717 -28.938 1.00 91.44 542 ASP A N 1
ATOM 3779 C CA . ASP A 1 542 ? 4.739 -7.741 -29.980 1.00 91.44 542 ASP A CA 1
ATOM 3780 C C . ASP A 1 542 ? 3.812 -7.374 -31.157 1.00 91.44 542 ASP A C 1
ATOM 3782 O O . ASP A 1 542 ? 3.282 -6.264 -31.255 1.00 91.44 542 ASP A O 1
ATOM 3786 N N . GLY A 1 543 ? 3.650 -8.306 -32.102 1.00 86.88 543 GLY A N 1
ATOM 3787 C CA . GLY A 1 543 ? 2.804 -8.104 -33.281 1.00 86.88 543 GLY A CA 1
ATOM 3788 C C . GLY A 1 543 ? 1.308 -7.971 -32.975 1.00 86.88 543 GLY A C 1
ATOM 3789 O O . GLY A 1 543 ? 0.586 -7.413 -33.804 1.00 86.88 543 GLY A O 1
ATOM 3790 N N . ASP A 1 544 ? 0.862 -8.440 -31.807 1.00 88.31 544 ASP A N 1
ATOM 3791 C CA . ASP A 1 544 ? -0.532 -8.382 -31.360 1.00 88.31 544 ASP A CA 1
ATOM 3792 C C . ASP A 1 544 ? -0.829 -7.083 -30.587 1.00 88.31 544 ASP A C 1
ATOM 3794 O O . ASP A 1 544 ? -1.989 -6.695 -30.440 1.00 88.31 544 ASP A O 1
ATOM 3798 N N . GLY A 1 545 ? 0.213 -6.346 -30.182 1.00 92.75 545 GLY A N 1
ATOM 3799 C CA . GLY A 1 545 ? 0.101 -5.120 -29.391 1.00 92.75 545 GLY A CA 1
ATOM 3800 C C . GLY A 1 545 ? 0.314 -5.332 -27.890 1.00 92.75 545 GLY A C 1
ATOM 3801 O O . GLY A 1 545 ? 0.105 -4.389 -27.122 1.00 92.75 545 GLY A O 1
ATOM 3802 N N . ASP A 1 546 ? 0.762 -6.523 -27.497 1.00 95.94 546 ASP A N 1
ATOM 3803 C CA . ASP A 1 546 ? 0.947 -6.967 -26.118 1.00 95.94 546 ASP A CA 1
ATOM 3804 C C . ASP A 1 546 ? 2.386 -6.772 -25.636 1.00 95.94 546 ASP A C 1
ATOM 3806 O O . ASP A 1 546 ? 3.307 -6.602 -26.436 1.00 95.94 546 ASP A O 1
ATOM 3810 N N . LEU A 1 547 ? 2.612 -6.808 -24.317 1.00 97.50 547 LEU A N 1
ATOM 3811 C CA . LEU A 1 547 ? 3.979 -6.806 -23.790 1.00 97.50 547 LEU A CA 1
ATOM 3812 C C . LEU A 1 547 ? 4.597 -8.195 -23.933 1.00 97.50 547 LEU A C 1
ATOM 3814 O O . LEU A 1 547 ? 4.064 -9.187 -23.431 1.00 97.50 547 LEU A O 1
ATOM 3818 N N . ALA A 1 548 ? 5.784 -8.238 -24.527 1.00 96.81 548 ALA A N 1
ATOM 3819 C CA . ALA A 1 548 ? 6.585 -9.439 -24.678 1.00 96.81 548 ALA A CA 1
ATOM 3820 C C . ALA A 1 548 ? 8.031 -9.213 -24.231 1.00 96.81 548 ALA A C 1
ATOM 3822 O O . ALA A 1 548 ? 8.593 -8.126 -24.375 1.00 96.81 548 ALA A O 1
ATOM 3823 N N . LEU A 1 549 ? 8.642 -10.274 -23.717 1.00 95.56 549 LEU A N 1
ATOM 3824 C CA . LEU A 1 549 ? 10.076 -10.396 -23.549 1.00 95.56 549 LEU A CA 1
ATOM 3825 C C . LEU A 1 549 ? 10.658 -10.911 -24.864 1.00 95.56 549 LEU A C 1
ATOM 3827 O O . LEU A 1 549 ? 10.276 -11.975 -25.342 1.00 95.56 549 LEU A O 1
ATOM 3831 N N . GLN A 1 550 ? 11.585 -10.170 -25.447 1.00 91.94 550 GLN A N 1
ATOM 3832 C CA . GLN A 1 550 ? 12.246 -10.529 -26.693 1.00 91.94 550 GLN A CA 1
ATOM 3833 C C . GLN A 1 550 ? 13.733 -10.751 -26.454 1.00 91.94 550 GLN A C 1
ATOM 3835 O O . GLN A 1 550 ? 14.347 -10.017 -25.682 1.00 91.94 550 GLN A O 1
ATOM 3840 N N . PHE A 1 551 ? 14.308 -11.749 -27.123 1.00 88.06 551 PHE A N 1
ATOM 3841 C CA . PHE A 1 551 ? 15.753 -11.974 -27.161 1.00 88.06 551 PHE A CA 1
ATOM 3842 C C . PHE A 1 551 ? 16.268 -11.762 -28.582 1.00 88.06 551 PHE A C 1
ATOM 3844 O O . PHE A 1 551 ? 15.773 -12.403 -29.516 1.00 88.06 551 PHE A O 1
ATOM 3851 N N . GLN A 1 552 ? 17.243 -10.860 -28.746 1.00 76.88 552 GLN A N 1
ATOM 3852 C CA . GLN A 1 552 ? 17.813 -10.507 -30.051 1.00 76.88 552 GLN A CA 1
ATOM 3853 C C . GLN A 1 552 ? 19.318 -10.221 -29.965 1.00 76.88 552 GLN A C 1
ATOM 3855 O O . GLN A 1 552 ? 19.828 -9.824 -28.917 1.00 76.88 552 GLN A O 1
ATOM 3860 N N . ILE A 1 553 ? 20.021 -10.375 -31.091 1.00 76.81 553 ILE A N 1
ATOM 3861 C CA . ILE A 1 553 ? 21.455 -10.081 -31.236 1.00 76.81 553 ILE A CA 1
ATOM 3862 C C . ILE A 1 553 ? 21.702 -8.690 -31.859 1.00 76.81 553 ILE A C 1
ATOM 3864 O O . ILE A 1 553 ? 20.892 -8.232 -32.673 1.00 76.81 553 ILE A O 1
ATOM 3868 N N . PRO A 1 554 ? 22.795 -7.995 -31.490 1.00 81.00 554 PRO A N 1
ATOM 3869 C CA . PRO A 1 554 ? 23.183 -6.728 -32.114 1.00 81.00 554 PRO A CA 1
ATOM 3870 C C . PRO A 1 554 ? 23.769 -6.954 -33.520 1.00 81.00 554 PRO A C 1
ATOM 3872 O O . PRO A 1 554 ? 24.376 -7.993 -33.774 1.00 81.00 554 PRO A O 1
ATOM 3875 N N . ASP A 1 555 ? 23.636 -5.974 -34.423 1.00 86.19 555 ASP A N 1
ATOM 3876 C CA . ASP A 1 555 ? 24.252 -6.008 -35.761 1.00 86.19 555 ASP A CA 1
ATOM 3877 C C . ASP A 1 555 ? 24.768 -4.620 -36.172 1.00 86.19 555 ASP A C 1
ATOM 3879 O O . ASP A 1 555 ? 24.335 -3.601 -35.644 1.00 86.19 555 ASP A O 1
ATOM 3883 N N . ILE A 1 556 ? 25.713 -4.564 -37.108 1.00 91.44 556 ILE A N 1
ATOM 3884 C CA . ILE A 1 556 ? 26.363 -3.327 -37.545 1.00 91.44 556 ILE A CA 1
ATOM 3885 C C . ILE A 1 556 ? 26.571 -3.300 -39.063 1.00 91.44 556 ILE A C 1
ATOM 3887 O O . ILE A 1 556 ? 26.979 -4.288 -39.687 1.00 91.44 556 ILE A O 1
ATOM 3891 N N . GLU A 1 557 ? 26.327 -2.122 -39.633 1.00 94.69 557 GLU A N 1
ATOM 3892 C CA . GLU A 1 557 ? 26.625 -1.749 -41.013 1.00 94.69 557 GLU A CA 1
ATOM 3893 C C . GLU A 1 557 ? 27.331 -0.389 -41.048 1.00 94.69 557 GLU A C 1
ATOM 3895 O O . GLU A 1 557 ? 27.003 0.513 -40.275 1.00 94.69 557 GLU A O 1
ATOM 3900 N N . VAL A 1 558 ? 28.269 -0.206 -41.980 1.00 95.62 558 VAL A N 1
ATOM 3901 C CA . VAL A 1 558 ? 28.892 1.098 -42.251 1.00 95.62 558 VAL A CA 1
ATOM 3902 C C . VAL A 1 558 ? 28.518 1.552 -43.655 1.00 95.62 558 VAL A C 1
ATOM 3904 O O . VAL A 1 558 ? 28.522 0.762 -44.597 1.00 95.62 558 VAL A O 1
ATOM 3907 N N . ARG A 1 559 ? 28.150 2.825 -43.796 1.00 95.06 559 ARG A N 1
ATOM 3908 C CA . ARG A 1 559 ? 27.646 3.421 -45.036 1.00 95.06 559 ARG A CA 1
ATOM 3909 C C . ARG A 1 559 ? 28.336 4.749 -45.324 1.00 95.06 559 ARG A C 1
ATOM 3911 O O . ARG A 1 559 ? 28.699 5.479 -44.400 1.00 95.06 559 ARG A O 1
ATOM 3918 N N . GLY A 1 560 ? 28.502 5.082 -46.598 1.00 91.62 560 GLY A N 1
ATOM 3919 C CA . GLY A 1 560 ? 29.143 6.325 -47.020 1.00 91.62 560 GLY A CA 1
ATOM 3920 C C . GLY A 1 560 ? 28.758 6.771 -48.430 1.00 91.62 560 GLY A C 1
ATOM 3921 O O . GLY A 1 560 ? 27.956 6.136 -49.118 1.00 91.62 560 GLY A O 1
ATOM 3922 N N . GLY A 1 561 ? 29.339 7.896 -48.852 1.00 85.75 561 GLY A N 1
ATOM 3923 C CA . GLY A 1 561 ? 29.231 8.394 -50.222 1.00 85.75 561 GLY A CA 1
ATOM 3924 C C . GLY A 1 561 ? 27.853 8.943 -50.590 1.00 85.75 561 GLY A C 1
ATOM 3925 O O . GLY A 1 561 ? 27.163 9.561 -49.779 1.00 85.75 561 GLY A O 1
ATOM 3926 N N . LEU A 1 562 ? 27.472 8.778 -51.857 1.00 76.62 562 LEU A N 1
ATOM 3927 C CA . LEU A 1 562 ? 26.182 9.240 -52.367 1.00 76.62 562 LEU A CA 1
ATOM 3928 C C . LEU A 1 562 ? 25.108 8.175 -52.084 1.00 76.62 562 LEU A C 1
ATOM 3930 O O . LEU A 1 562 ? 25.261 7.023 -52.478 1.00 76.62 562 LEU A O 1
ATOM 3934 N N . ASN A 1 563 ? 23.990 8.581 -51.471 1.00 80.75 563 ASN A N 1
ATOM 3935 C CA . ASN A 1 563 ? 22.853 7.721 -51.090 1.00 80.75 563 ASN A CA 1
ATOM 3936 C C . ASN A 1 563 ? 23.140 6.663 -50.000 1.00 80.75 563 ASN A C 1
ATOM 3938 O O . ASN A 1 563 ? 22.485 5.622 -50.005 1.00 80.75 563 ASN A O 1
ATOM 3942 N N . ASP A 1 564 ? 24.079 6.916 -49.081 1.00 87.00 564 ASP A N 1
ATOM 3943 C CA . ASP A 1 564 ? 24.374 6.032 -47.936 1.00 87.00 564 ASP A CA 1
ATOM 3944 C C . ASP A 1 564 ? 24.631 4.568 -48.356 1.00 87.00 564 ASP A C 1
ATOM 3946 O O . ASP A 1 564 ? 24.049 3.604 -47.835 1.00 87.00 564 ASP A O 1
ATOM 3950 N N . THR A 1 565 ? 25.506 4.411 -49.353 1.00 92.38 565 THR A N 1
ATOM 3951 C CA . THR A 1 565 ? 25.869 3.113 -49.930 1.00 92.38 565 THR A CA 1
ATOM 3952 C C . THR A 1 565 ? 26.599 2.265 -48.886 1.00 92.38 565 THR A C 1
ATOM 3954 O O . THR A 1 565 ? 27.442 2.775 -48.152 1.00 92.38 565 THR A O 1
ATOM 3957 N N . LEU A 1 566 ? 26.248 0.976 -48.795 1.00 94.12 566 LEU A N 1
ATOM 3958 C CA . LEU A 1 566 ? 26.855 0.024 -47.858 1.00 94.12 566 LEU A CA 1
ATOM 3959 C C . LEU A 1 566 ? 28.324 -0.227 -48.216 1.00 94.12 566 LEU A C 1
ATOM 3961 O O . LEU A 1 566 ? 28.605 -0.645 -49.335 1.00 94.12 566 LEU A O 1
ATOM 3965 N N . ILE A 1 567 ? 29.211 -0.051 -47.238 1.00 95.56 567 ILE A N 1
ATOM 3966 C CA . ILE A 1 567 ? 30.635 -0.390 -47.311 1.00 95.56 567 ILE A CA 1
ATOM 3967 C C . ILE A 1 567 ? 30.808 -1.758 -46.643 1.00 95.56 567 ILE A C 1
ATOM 3969 O O . ILE A 1 567 ? 30.547 -1.858 -45.442 1.00 95.56 567 ILE A O 1
ATOM 3973 N N . PRO A 1 568 ? 31.195 -2.826 -47.359 1.00 94.25 568 PRO A N 1
ATOM 3974 C CA . PRO A 1 568 ? 31.392 -4.148 -46.764 1.00 94.25 568 PRO A CA 1
ATOM 3975 C C . PRO A 1 568 ? 32.474 -4.165 -45.671 1.00 94.25 568 PRO A C 1
ATOM 3977 O O . PRO A 1 568 ? 33.450 -3.423 -45.735 1.00 94.25 568 PRO A O 1
ATOM 3980 N N . ASP A 1 569 ? 32.332 -5.043 -44.675 1.00 93.81 569 ASP A N 1
ATOM 3981 C CA . ASP A 1 569 ? 33.397 -5.258 -43.689 1.00 93.81 569 ASP A CA 1
ATOM 3982 C C . ASP A 1 569 ? 34.618 -5.928 -44.337 1.00 93.81 569 ASP A C 1
ATOM 3984 O O . ASP A 1 569 ? 34.494 -6.918 -45.063 1.00 93.81 569 ASP A O 1
ATOM 3988 N N . GLY A 1 570 ? 35.803 -5.385 -44.071 1.00 92.19 570 GLY A N 1
ATOM 3989 C CA . GLY A 1 570 ? 37.068 -5.811 -44.655 1.00 92.19 570 GLY A CA 1
ATOM 3990 C C . GLY A 1 570 ? 37.313 -5.275 -46.064 1.00 92.19 570 GLY A C 1
ATOM 3991 O O . GLY A 1 570 ? 38.183 -5.811 -46.757 1.00 92.19 570 GLY A O 1
ATOM 3992 N N . ASP A 1 571 ? 36.571 -4.254 -46.506 1.00 94.56 571 ASP A N 1
ATOM 3993 C CA . ASP A 1 571 ? 36.729 -3.705 -47.850 1.00 94.56 571 ASP A CA 1
ATOM 3994 C C . ASP A 1 571 ? 38.127 -3.101 -48.060 1.00 94.56 571 ASP A C 1
ATOM 3996 O O . ASP A 1 571 ? 38.576 -2.218 -47.332 1.00 94.56 571 ASP A O 1
ATOM 4000 N N . ALA A 1 572 ? 38.832 -3.599 -49.073 1.00 94.69 572 ALA A N 1
ATOM 4001 C CA . ALA A 1 572 ? 40.181 -3.176 -49.433 1.00 94.69 572 ALA A CA 1
ATOM 4002 C C . ALA A 1 572 ? 40.232 -2.380 -50.748 1.00 94.69 572 ALA A C 1
ATOM 4004 O O . ALA A 1 572 ? 41.324 -2.067 -51.230 1.00 94.69 572 ALA A O 1
ATOM 4005 N N . THR A 1 573 ? 39.081 -2.104 -51.374 1.00 94.62 573 THR A N 1
ATOM 4006 C CA . THR A 1 573 ? 39.004 -1.475 -52.699 1.00 94.62 573 THR A CA 1
ATOM 4007 C C . THR A 1 573 ? 38.210 -0.172 -52.635 1.00 94.62 573 THR A C 1
ATOM 4009 O O . THR A 1 573 ? 37.003 -0.201 -52.833 1.00 94.62 573 THR A O 1
ATOM 4012 N N . PRO A 1 574 ? 38.878 0.976 -52.423 1.00 95.56 574 PRO A N 1
ATOM 4013 C CA . PRO A 1 574 ? 38.203 2.268 -52.376 1.00 95.56 574 PRO A CA 1
ATOM 4014 C C . PRO A 1 574 ? 37.367 2.568 -53.634 1.00 95.56 574 PRO A C 1
ATOM 4016 O O . PRO A 1 574 ? 37.852 2.398 -54.757 1.00 95.56 574 PRO A O 1
ATOM 4019 N N . ASP A 1 575 ? 36.140 3.051 -53.440 1.00 93.12 575 ASP A N 1
ATOM 4020 C CA . ASP A 1 575 ? 35.146 3.371 -54.467 1.00 93.12 575 ASP A CA 1
ATOM 4021 C C . ASP A 1 575 ? 34.631 4.822 -54.296 1.00 93.12 575 ASP A C 1
ATOM 4023 O O . ASP A 1 575 ? 34.277 5.261 -53.196 1.00 93.12 575 ASP A O 1
ATOM 4027 N N . PRO A 1 576 ? 34.556 5.622 -55.373 1.00 89.81 576 PRO A N 1
ATOM 4028 C CA . PRO A 1 576 ? 33.906 6.930 -55.330 1.00 89.81 576 PRO A CA 1
ATOM 4029 C C . PRO A 1 576 ? 32.412 6.902 -54.949 1.00 89.81 576 PRO A C 1
ATOM 4031 O O . PRO A 1 576 ? 31.885 7.924 -54.506 1.00 89.81 576 PRO A O 1
ATOM 4034 N N . LEU A 1 577 ? 31.696 5.788 -55.156 1.00 90.62 577 LEU A N 1
ATOM 4035 C CA . LEU A 1 577 ? 30.251 5.683 -54.904 1.00 90.62 577 LEU A CA 1
ATOM 4036 C C . LEU A 1 577 ? 29.901 5.623 -53.414 1.00 90.62 577 LEU A C 1
ATOM 4038 O O . LEU A 1 577 ? 28.933 6.265 -52.996 1.00 90.62 577 LEU A O 1
ATOM 4042 N N . ASP A 1 578 ? 30.692 4.901 -52.623 1.00 92.69 578 ASP A N 1
ATOM 4043 C CA . ASP A 1 578 ? 30.542 4.797 -51.166 1.00 92.69 578 ASP A CA 1
ATOM 4044 C C . ASP A 1 578 ? 31.430 5.797 -50.397 1.00 92.69 578 ASP A C 1
ATOM 4046 O O . ASP A 1 578 ? 31.439 5.840 -49.165 1.00 92.69 578 ASP A O 1
ATOM 4050 N N . GLY A 1 579 ? 32.135 6.667 -51.128 1.00 92.38 579 GLY A N 1
ATOM 4051 C CA . GLY A 1 579 ? 32.929 7.760 -50.575 1.00 92.38 579 GLY A CA 1
ATOM 4052 C C . GLY A 1 579 ? 34.248 7.322 -49.942 1.00 92.38 579 GLY A C 1
ATOM 4053 O O . GLY A 1 579 ? 34.904 8.145 -49.299 1.00 92.38 579 GLY A O 1
ATOM 4054 N N . THR A 1 580 ? 34.658 6.063 -50.106 1.00 96.12 580 THR A N 1
ATOM 4055 C CA . THR A 1 580 ? 35.970 5.592 -49.647 1.00 96.12 580 THR A CA 1
ATOM 4056 C C . THR A 1 580 ? 37.116 6.089 -50.544 1.00 96.12 580 THR A C 1
ATOM 4058 O O . THR A 1 580 ? 38.243 6.255 -50.066 1.00 96.12 580 THR A O 1
ATOM 4061 N N . ASP A 1 581 ? 36.838 6.446 -51.805 1.00 94.81 581 ASP A N 1
ATOM 4062 C CA . ASP A 1 581 ? 37.750 7.216 -52.665 1.00 94.81 581 ASP A CA 1
ATOM 4063 C C . ASP A 1 581 ? 37.384 8.713 -52.694 1.00 94.81 581 ASP A C 1
ATOM 4065 O O . ASP A 1 581 ? 36.382 9.136 -53.273 1.00 94.81 581 ASP A O 1
ATOM 4069 N N . PHE A 1 582 ? 38.247 9.549 -52.109 1.00 93.50 582 PHE A N 1
ATOM 4070 C CA . PHE A 1 582 ? 38.114 11.012 -52.109 1.00 93.50 582 PHE A CA 1
ATOM 4071 C C . PHE A 1 582 ? 38.486 11.628 -53.470 1.00 93.50 582 PHE A C 1
ATOM 4073 O O . PHE A 1 582 ? 38.348 12.841 -53.663 1.00 93.50 582 PHE A O 1
ATOM 4080 N N . GLY A 1 583 ? 39.002 10.831 -54.406 1.00 90.38 583 GLY A N 1
ATOM 4081 C CA . GLY A 1 583 ? 39.399 11.254 -55.737 1.00 90.38 583 GLY A CA 1
ATOM 4082 C C . GLY A 1 583 ? 40.600 12.201 -55.741 1.00 90.38 583 GLY A C 1
ATOM 4083 O O . GLY A 1 583 ? 41.482 12.170 -54.876 1.00 90.38 583 GLY A O 1
ATOM 4084 N N . VAL A 1 584 ? 40.657 13.055 -56.765 1.00 89.44 584 VAL A N 1
ATOM 4085 C CA . VAL A 1 584 ? 41.760 14.001 -56.967 1.00 89.44 584 VAL A CA 1
ATOM 4086 C C . VAL A 1 584 ? 41.498 15.297 -56.208 1.00 89.44 584 VAL A C 1
ATOM 4088 O O . VAL A 1 584 ? 40.549 16.019 -56.502 1.00 89.44 584 VAL A O 1
ATOM 4091 N N . GLN A 1 585 ? 42.387 15.621 -55.276 1.00 89.31 585 GLN A N 1
ATOM 4092 C CA . GLN A 1 585 ? 42.265 16.751 -54.363 1.00 89.31 585 GLN A CA 1
ATOM 4093 C C . GLN A 1 585 ? 43.522 17.624 -54.357 1.00 89.31 585 GLN A C 1
ATOM 4095 O O . GLN A 1 585 ? 44.604 17.179 -54.737 1.00 89.31 585 GLN A O 1
ATOM 4100 N N . SER A 1 586 ? 43.399 18.890 -53.957 1.00 85.06 586 SER A N 1
ATOM 4101 C CA . SER A 1 586 ? 44.529 19.828 -53.926 1.00 85.06 586 SER A CA 1
ATOM 4102 C C . SER A 1 586 ? 45.311 19.753 -52.616 1.00 85.06 586 SER A C 1
ATOM 4104 O O . SER A 1 586 ? 44.732 19.646 -51.540 1.00 85.06 586 SER A O 1
ATOM 4106 N N . VAL A 1 587 ? 46.633 19.888 -52.691 1.00 86.44 587 VAL A N 1
ATOM 4107 C CA . VAL A 1 587 ? 47.482 20.063 -51.503 1.00 86.44 587 VAL A CA 1
ATOM 4108 C C . VAL A 1 587 ? 47.168 21.368 -50.758 1.00 86.44 587 VAL A C 1
ATOM 4110 O O . VAL A 1 587 ? 46.769 22.369 -51.360 1.00 86.44 587 VAL A O 1
ATOM 4113 N N . ASN A 1 588 ? 47.406 21.358 -49.444 1.00 83.19 588 ASN A N 1
ATOM 4114 C CA . ASN A 1 588 ? 47.180 22.445 -48.484 1.00 83.19 588 ASN A CA 1
ATOM 4115 C C . ASN A 1 588 ? 45.705 22.845 -48.295 1.00 83.19 588 ASN A C 1
ATOM 4117 O O . ASN A 1 588 ? 45.413 23.947 -47.833 1.00 83.19 588 ASN A O 1
ATOM 4121 N N . ALA A 1 589 ? 44.782 21.944 -48.630 1.00 85.31 589 ALA A N 1
ATOM 4122 C CA . ALA A 1 589 ? 43.358 22.043 -48.331 1.00 85.31 589 ALA A CA 1
ATOM 4123 C C . ALA A 1 589 ? 42.909 20.846 -47.481 1.00 85.31 589 ALA A C 1
ATOM 4125 O O . ALA A 1 589 ? 43.612 19.840 -47.406 1.00 85.31 589 ALA A O 1
ATOM 4126 N N . THR A 1 590 ? 41.738 20.961 -46.857 1.00 91.44 590 THR A N 1
ATOM 4127 C CA . THR A 1 590 ? 41.112 19.877 -46.092 1.00 91.44 590 THR A CA 1
ATOM 4128 C C . THR A 1 590 ? 39.797 19.488 -46.745 1.00 91.44 590 THR A C 1
ATOM 4130 O O . THR A 1 590 ? 38.959 20.351 -47.005 1.00 91.44 590 THR A O 1
ATOM 4133 N N . TYR A 1 591 ? 39.611 18.190 -46.956 1.00 92.38 591 TYR A N 1
ATOM 4134 C CA . TYR A 1 591 ? 38.416 17.598 -47.548 1.00 92.38 591 TYR A CA 1
ATOM 4135 C C . TYR A 1 591 ? 37.755 16.685 -46.528 1.00 92.38 591 TYR A C 1
ATOM 4137 O O . TYR A 1 591 ? 38.440 15.887 -45.898 1.00 92.38 591 TYR A O 1
ATOM 4145 N N . LEU A 1 592 ? 36.447 16.830 -46.332 1.00 94.56 592 LEU A N 1
ATOM 4146 C CA . LEU A 1 592 ? 35.697 16.094 -45.318 1.00 94.56 592 LEU A CA 1
ATOM 4147 C C . LEU A 1 592 ? 34.778 15.079 -45.989 1.00 94.56 592 LEU A C 1
ATOM 4149 O O . LEU A 1 592 ? 34.068 15.436 -46.926 1.00 94.56 592 LEU A O 1
ATOM 4153 N N . GLN A 1 593 ? 34.757 13.860 -45.458 1.00 94.94 593 GLN A N 1
ATOM 4154 C CA . GLN A 1 593 ? 33.789 12.826 -45.803 1.00 94.94 593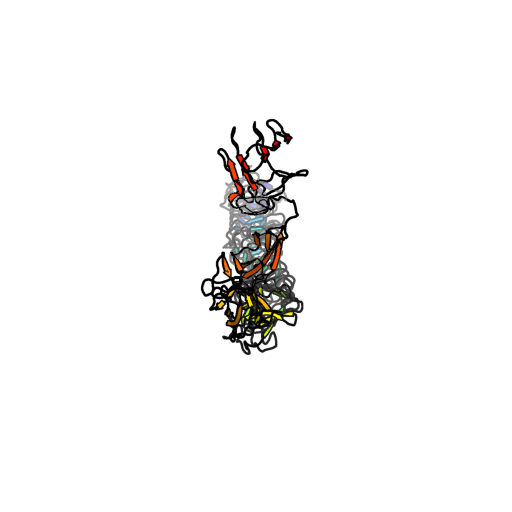 GLN A CA 1
ATOM 4155 C C . GLN A 1 593 ? 33.141 12.305 -44.520 1.00 94.94 593 GLN A C 1
ATOM 4157 O O . GLN A 1 593 ? 33.837 11.951 -43.564 1.00 94.94 593 GLN A O 1
ATOM 4162 N N . THR A 1 594 ? 31.811 12.273 -44.490 1.00 95.19 594 THR A N 1
ATOM 4163 C CA . THR A 1 594 ? 31.040 11.725 -43.370 1.00 95.19 594 THR A CA 1
ATOM 4164 C C . THR A 1 594 ? 30.583 10.313 -43.712 1.00 95.19 594 THR A C 1
ATOM 4166 O O . THR A 1 594 ? 30.127 10.060 -44.827 1.00 95.19 594 THR A O 1
ATOM 4169 N N . PHE A 1 595 ? 30.714 9.419 -42.740 1.00 96.75 595 PHE A N 1
ATOM 4170 C CA . PHE A 1 595 ? 30.279 8.032 -42.797 1.00 96.75 595 PHE A CA 1
ATOM 4171 C C . PHE A 1 595 ? 29.230 7.792 -41.716 1.00 96.75 595 PHE A C 1
ATOM 4173 O O . PHE A 1 595 ? 29.293 8.373 -40.627 1.00 96.75 595 PHE A O 1
ATOM 4180 N N . GLN A 1 596 ? 28.272 6.931 -42.025 1.00 96.62 596 GLN A N 1
ATOM 4181 C CA . GLN A 1 596 ? 27.231 6.481 -41.120 1.00 96.62 596 GLN A CA 1
ATOM 4182 C C . GLN A 1 596 ? 27.588 5.089 -40.597 1.00 96.62 596 GLN A C 1
ATOM 4184 O O . GLN A 1 596 ? 27.999 4.217 -41.355 1.00 96.62 596 GLN A O 1
ATOM 4189 N N . ILE A 1 597 ? 27.394 4.875 -39.302 1.00 96.62 597 ILE A N 1
ATOM 4190 C CA . ILE A 1 597 ? 27.361 3.553 -38.683 1.00 96.62 597 ILE A CA 1
ATOM 4191 C C . ILE A 1 597 ? 25.901 3.297 -38.334 1.00 96.62 597 ILE A C 1
ATOM 4193 O O . ILE A 1 597 ? 25.330 4.030 -37.529 1.00 96.62 597 ILE A O 1
ATOM 4197 N N . ALA A 1 598 ? 25.287 2.305 -38.959 1.00 93.38 598 ALA A N 1
ATOM 4198 C CA . ALA A 1 598 ? 23.910 1.916 -38.707 1.00 93.38 598 ALA A CA 1
ATOM 4199 C C . ALA A 1 598 ? 23.877 0.633 -37.873 1.00 93.38 598 ALA A C 1
ATOM 4201 O O . ALA A 1 598 ? 24.670 -0.282 -38.095 1.00 93.38 598 ALA A O 1
ATOM 4202 N N . ASN A 1 599 ? 22.940 0.572 -36.930 1.00 91.50 599 ASN A N 1
ATOM 4203 C CA . ASN A 1 599 ? 22.597 -0.642 -36.204 1.00 91.50 599 ASN A CA 1
ATOM 4204 C C . ASN A 1 599 ? 21.276 -1.183 -36.773 1.00 91.50 599 ASN A C 1
ATOM 4206 O O . ASN A 1 599 ? 20.213 -0.743 -36.334 1.00 91.50 599 ASN A O 1
ATOM 4210 N N . PRO A 1 600 ? 21.300 -2.084 -37.774 1.00 84.44 600 PRO A N 1
ATOM 4211 C CA . PRO A 1 600 ? 20.081 -2.736 -38.253 1.00 84.44 600 PRO A CA 1
ATOM 4212 C C . PRO A 1 600 ? 19.546 -3.773 -37.253 1.00 84.44 600 PRO A C 1
ATOM 4214 O O . PRO A 1 600 ? 18.418 -4.243 -37.406 1.00 84.44 600 PRO A O 1
ATOM 4217 N N . GLY A 1 601 ? 20.346 -4.132 -36.245 1.00 77.44 601 GLY A N 1
ATOM 4218 C CA . GLY A 1 601 ? 19.942 -4.984 -35.144 1.00 77.44 601 GLY A CA 1
ATOM 4219 C C . GLY A 1 601 ? 18.992 -4.274 -34.184 1.00 77.44 601 GLY A C 1
ATOM 4220 O O . GLY A 1 601 ? 18.824 -3.049 -34.175 1.00 77.44 601 GLY A O 1
ATOM 4221 N N . LEU A 1 602 ? 18.350 -5.086 -33.354 1.00 71.06 602 LEU A N 1
ATOM 4222 C CA . LEU A 1 602 ? 17.379 -4.619 -32.371 1.00 71.06 602 LEU A CA 1
ATOM 4223 C C . LEU A 1 602 ? 17.949 -4.579 -30.943 1.00 71.06 602 LEU A C 1
ATOM 4225 O O . LEU A 1 602 ? 17.281 -4.100 -30.035 1.00 71.06 602 LEU A O 1
ATOM 4229 N N . ALA A 1 603 ? 19.212 -4.978 -30.757 1.00 77.12 603 ALA A N 1
ATOM 4230 C CA . ALA A 1 603 ? 19.987 -4.729 -29.542 1.00 77.12 603 ALA A CA 1
ATOM 4231 C C . ALA A 1 603 ? 20.981 -3.566 -29.759 1.00 77.12 603 ALA A C 1
ATOM 4233 O O . ALA A 1 603 ? 21.508 -3.438 -30.867 1.00 77.12 603 ALA A O 1
ATOM 4234 N N . PRO A 1 604 ? 21.266 -2.721 -28.746 1.00 83.44 604 PRO A N 1
ATOM 4235 C CA . PRO A 1 604 ? 22.236 -1.633 -28.870 1.00 83.44 604 PRO A CA 1
ATOM 4236 C C . PRO A 1 604 ? 23.645 -2.125 -29.220 1.00 83.44 604 PRO A C 1
ATOM 4238 O O . PRO A 1 604 ? 24.092 -3.171 -28.746 1.00 83.44 604 PRO A O 1
ATOM 4241 N N . VAL A 1 605 ? 24.363 -1.336 -30.018 1.00 88.81 605 VAL A N 1
ATOM 4242 C CA . VAL A 1 605 ? 25.772 -1.568 -30.353 1.00 88.81 605 VAL A CA 1
ATOM 4243 C C . VAL A 1 605 ? 26.629 -0.538 -29.632 1.00 88.81 605 VAL A C 1
ATOM 4245 O O . VAL A 1 605 ? 26.479 0.664 -29.853 1.00 88.81 605 VAL A O 1
ATOM 4248 N N . GLU A 1 606 ? 27.562 -1.000 -28.806 1.00 92.19 606 GLU A N 1
ATOM 4249 C CA . GLU A 1 606 ? 28.597 -0.153 -28.219 1.00 92.19 606 GLU A CA 1
ATOM 4250 C C . GLU A 1 606 ? 29.728 0.036 -29.233 1.00 92.19 606 GLU A C 1
ATOM 4252 O O . GLU A 1 606 ? 30.242 -0.933 -29.795 1.00 92.19 606 GLU A O 1
ATOM 4257 N N . VAL A 1 607 ? 30.127 1.284 -29.465 1.00 94.31 607 VAL A N 1
ATOM 4258 C CA . VAL A 1 607 ? 31.122 1.690 -30.460 1.00 94.31 607 VAL A CA 1
ATOM 4259 C C . VAL A 1 607 ? 32.254 2.440 -29.763 1.00 94.31 607 VAL A C 1
ATOM 4261 O O . VAL A 1 607 ? 32.056 3.454 -29.092 1.00 94.31 607 VAL A O 1
ATOM 4264 N N . SER A 1 608 ? 33.479 1.946 -29.929 1.00 95.06 608 SER A N 1
ATOM 4265 C CA . SER A 1 608 ? 34.684 2.655 -29.490 1.00 95.06 608 SER A CA 1
ATOM 4266 C C . SER A 1 608 ? 35.024 3.799 -30.455 1.00 95.06 608 SER A C 1
ATOM 4268 O O . SER A 1 608 ? 34.602 3.760 -31.611 1.00 95.06 608 SER A O 1
ATOM 4270 N N . PRO A 1 609 ? 35.826 4.801 -30.041 1.00 96.19 609 PRO A N 1
ATOM 4271 C CA . PRO A 1 609 ? 36.274 5.853 -30.949 1.00 96.19 609 PRO A CA 1
ATOM 4272 C C . PRO A 1 609 ? 36.883 5.266 -32.225 1.00 96.19 609 PRO A C 1
ATOM 4274 O O . PRO A 1 609 ? 37.816 4.463 -32.160 1.00 96.19 609 PRO A O 1
ATOM 4277 N N . VAL A 1 610 ? 36.358 5.684 -33.376 1.00 96.94 610 VAL A N 1
ATOM 4278 C CA . VAL A 1 610 ? 36.815 5.238 -34.691 1.00 96.94 610 VAL A CA 1
ATOM 4279 C C . VAL A 1 610 ? 38.279 5.620 -34.852 1.00 96.94 610 VAL A C 1
ATOM 4281 O O . VAL A 1 610 ? 38.658 6.781 -34.650 1.00 96.94 610 VAL A O 1
ATOM 4284 N N . ALA A 1 611 ? 39.093 4.632 -35.211 1.00 95.19 611 ALA A N 1
ATOM 4285 C CA . ALA A 1 611 ? 40.521 4.790 -35.422 1.00 95.19 611 ALA A CA 1
ATOM 4286 C C . ALA A 1 611 ? 40.852 4.751 -36.914 1.00 95.19 611 ALA A C 1
ATOM 4288 O O . ALA A 1 611 ? 40.162 4.118 -37.712 1.00 95.19 611 ALA A O 1
ATOM 4289 N N . ILE A 1 612 ? 41.932 5.435 -37.287 1.00 95.88 612 ILE A N 1
ATOM 4290 C CA . ILE A 1 612 ? 42.429 5.456 -38.658 1.00 95.88 612 ILE A CA 1
ATOM 4291 C C . ILE A 1 612 ? 43.943 5.270 -38.670 1.00 95.88 612 ILE A C 1
ATOM 4293 O O . ILE A 1 612 ? 44.674 5.940 -37.940 1.00 95.88 612 ILE A O 1
ATOM 4297 N N . GLU A 1 613 ? 44.411 4.356 -39.508 1.00 95.88 613 GLU A N 1
ATOM 4298 C CA . GLU A 1 613 ? 45.826 4.107 -39.747 1.00 95.88 613 GLU A CA 1
ATOM 4299 C C . GLU A 1 613 ? 46.209 4.706 -41.100 1.00 95.88 613 GLU A C 1
ATOM 4301 O O . GLU A 1 613 ? 45.796 4.226 -42.152 1.00 95.88 613 GLU A O 1
ATOM 4306 N N . SER A 1 614 ? 46.983 5.789 -41.071 1.00 90.81 614 SER A N 1
ATOM 4307 C CA . SER A 1 614 ? 47.377 6.547 -42.259 1.00 90.81 614 SER A CA 1
ATOM 4308 C C . SER A 1 614 ? 48.889 6.716 -42.285 1.00 90.81 614 SER A C 1
ATOM 4310 O O . SER A 1 614 ? 49.444 7.498 -41.513 1.00 90.81 614 SER A O 1
ATOM 4312 N N . ALA A 1 615 ? 49.567 6.025 -43.206 1.00 85.62 615 ALA A N 1
ATOM 4313 C CA . ALA A 1 615 ? 51.024 6.107 -43.343 1.00 85.62 615 ALA A CA 1
ATOM 4314 C C . ALA A 1 615 ? 51.514 7.529 -43.686 1.00 85.62 615 ALA A C 1
ATOM 4316 O O . ALA A 1 615 ? 52.615 7.918 -43.303 1.00 85.62 615 ALA A O 1
ATOM 4317 N N . SER A 1 616 ? 50.688 8.313 -44.388 1.00 86.56 616 SER A N 1
ATOM 4318 C CA . SER A 1 616 ? 50.970 9.715 -44.727 1.00 86.56 616 SER A CA 1
ATOM 4319 C C . SER A 1 616 ? 50.656 10.696 -43.591 1.00 86.56 616 SER A C 1
ATOM 4321 O O . SER A 1 616 ? 51.142 11.824 -43.599 1.00 86.56 616 SER A O 1
ATOM 4323 N N . GLY A 1 617 ? 49.811 10.297 -42.634 1.00 89.56 617 GLY A N 1
ATOM 4324 C CA . GLY A 1 617 ? 49.234 11.186 -41.624 1.00 89.56 617 GLY A CA 1
ATOM 4325 C C . GLY A 1 617 ? 48.179 12.168 -42.156 1.00 89.56 617 GLY A C 1
ATOM 4326 O O . GLY A 1 617 ? 47.697 12.995 -41.389 1.00 89.56 617 GLY A O 1
ATOM 4327 N N . PHE A 1 618 ? 47.798 12.099 -43.439 1.00 94.44 618 PHE A N 1
ATOM 4328 C CA . PHE A 1 618 ? 46.868 13.070 -44.036 1.00 94.44 618 PHE A CA 1
ATOM 4329 C C . PHE A 1 618 ? 45.393 12.780 -43.770 1.00 94.44 618 PHE A C 1
ATOM 4331 O O . PHE A 1 618 ? 44.592 13.709 -43.812 1.00 94.44 618 PHE A O 1
ATOM 4338 N N . PHE A 1 619 ? 45.030 11.528 -43.490 1.00 96.62 619 PHE A N 1
ATOM 4339 C CA . PHE A 1 619 ? 43.689 11.173 -43.040 1.00 96.62 619 PHE A CA 1
ATOM 4340 C C . PHE A 1 619 ? 43.588 11.207 -41.514 1.00 96.62 619 PHE A C 1
ATOM 4342 O O . PHE A 1 619 ? 44.402 10.596 -40.822 1.00 96.62 619 PHE A O 1
ATOM 4349 N N . THR A 1 620 ? 42.575 11.897 -40.993 1.00 95.44 620 THR A N 1
ATOM 4350 C CA . THR A 1 620 ? 42.299 12.008 -39.552 1.00 95.44 620 THR A CA 1
ATOM 4351 C C . THR A 1 620 ? 40.798 11.966 -39.282 1.00 95.44 620 THR A C 1
ATOM 4353 O O . THR A 1 620 ? 40.010 12.457 -40.086 1.00 95.44 620 THR A O 1
ATOM 4356 N N . VAL A 1 621 ? 40.374 11.403 -38.148 1.00 96.31 621 VAL A N 1
ATOM 4357 C CA . VAL A 1 621 ? 38.969 11.476 -37.713 1.00 96.31 621 VAL A CA 1
ATOM 4358 C C . VAL A 1 621 ? 38.754 12.800 -36.982 1.00 96.31 621 VAL A C 1
ATOM 4360 O O . VAL A 1 621 ? 39.418 13.077 -35.986 1.00 96.31 621 VAL A O 1
ATOM 4363 N N . THR A 1 622 ? 37.840 13.632 -37.481 1.00 95.19 622 THR A N 1
ATOM 4364 C CA . THR A 1 622 ? 37.553 14.973 -36.931 1.00 95.19 622 THR A CA 1
ATOM 4365 C C . THR A 1 622 ? 36.259 15.034 -36.126 1.00 95.19 622 THR A C 1
ATOM 4367 O O . THR A 1 622 ? 36.072 15.956 -35.334 1.00 95.19 622 THR A O 1
ATOM 4370 N N . SER A 1 623 ? 35.383 14.041 -36.280 1.00 96.56 623 SER A N 1
ATOM 4371 C CA . SER A 1 623 ? 34.156 13.877 -35.500 1.00 96.56 623 SER A CA 1
ATOM 4372 C C . SER A 1 623 ? 33.907 12.392 -35.254 1.00 96.56 623 SER A C 1
ATOM 4374 O O . SER A 1 623 ? 34.073 11.595 -36.176 1.00 96.56 623 SER A O 1
ATOM 4376 N N . GLN A 1 624 ? 33.551 12.041 -34.018 1.00 96.62 624 GLN A N 1
ATOM 4377 C CA . GLN A 1 624 ? 33.306 10.672 -33.559 1.00 96.62 624 GLN A CA 1
ATOM 4378 C C . GLN A 1 624 ? 31.796 10.391 -33.464 1.00 96.62 624 GLN A C 1
ATOM 4380 O O . GLN A 1 624 ? 31.037 11.326 -33.189 1.00 96.62 624 GLN A O 1
ATOM 4385 N N . PRO A 1 625 ? 31.362 9.129 -33.637 1.00 95.69 625 PRO A N 1
ATOM 4386 C CA . PRO A 1 625 ? 29.972 8.743 -33.436 1.00 95.69 625 PRO A CA 1
ATOM 4387 C C . PRO A 1 625 ? 29.635 8.689 -31.932 1.00 95.69 625 PRO A C 1
ATOM 4389 O O . PRO A 1 625 ? 30.542 8.719 -31.092 1.00 95.69 625 PRO A O 1
ATOM 4392 N N . PRO A 1 626 ? 28.344 8.608 -31.559 1.00 93.75 626 PRO A N 1
ATOM 4393 C CA . PRO A 1 626 ? 27.943 8.249 -30.200 1.00 93.75 626 PRO A CA 1
ATOM 4394 C C . PRO A 1 626 ? 28.587 6.925 -29.760 1.00 93.75 626 PRO A C 1
ATOM 4396 O O . PRO A 1 626 ? 28.787 6.037 -30.586 1.00 93.75 626 PRO A O 1
ATOM 4399 N N . SER A 1 627 ? 28.878 6.781 -28.462 1.00 93.25 627 SER A N 1
ATOM 4400 C CA . SER A 1 627 ? 29.455 5.545 -27.908 1.00 93.25 627 SER A CA 1
ATOM 4401 C C . SER A 1 627 ? 28.485 4.364 -27.919 1.00 93.25 627 SER A C 1
ATOM 4403 O O . SER A 1 627 ? 28.931 3.228 -27.875 1.00 93.25 627 SER A O 1
ATOM 4405 N N . THR A 1 628 ? 27.182 4.631 -28.016 1.00 91.19 628 THR A N 1
ATOM 4406 C CA . THR A 1 628 ? 26.125 3.621 -28.110 1.00 91.19 628 THR A CA 1
ATOM 4407 C C . THR A 1 628 ? 25.203 3.993 -29.264 1.00 91.19 628 THR A C 1
ATOM 4409 O O . THR A 1 628 ? 24.750 5.138 -29.359 1.00 91.19 628 THR A O 1
ATOM 4412 N N . ILE A 1 629 ? 24.926 3.035 -30.145 1.00 91.50 629 ILE A N 1
ATOM 4413 C CA . ILE A 1 629 ? 23.954 3.168 -31.228 1.00 91.50 629 ILE A CA 1
ATOM 4414 C C . ILE A 1 629 ? 22.777 2.254 -30.902 1.00 91.50 629 ILE A C 1
ATOM 4416 O O . ILE A 1 629 ? 22.886 1.029 -30.962 1.00 91.50 629 ILE A O 1
ATOM 4420 N N . GLU A 1 630 ? 21.656 2.872 -30.540 1.00 85.94 630 GLU A N 1
ATOM 4421 C CA . GLU A 1 630 ? 20.410 2.178 -30.207 1.00 85.94 630 GLU A CA 1
ATOM 4422 C C . GLU A 1 630 ? 19.890 1.324 -31.373 1.00 85.94 630 GLU A C 1
ATOM 4424 O O . GLU A 1 630 ? 20.291 1.500 -32.526 1.00 85.94 630 GLU A O 1
ATOM 4429 N N . SER A 1 631 ? 18.964 0.418 -31.067 1.00 80.75 631 SER A N 1
ATOM 4430 C CA . SER A 1 631 ? 18.271 -0.425 -32.047 1.00 80.75 631 SER A CA 1
ATOM 4431 C C . SER A 1 631 ? 17.705 0.385 -33.218 1.00 80.75 631 SER A C 1
ATOM 4433 O O . SER A 1 631 ? 17.026 1.392 -32.987 1.00 80.75 631 SER A O 1
ATOM 4435 N N . LEU A 1 632 ? 17.931 -0.060 -34.458 1.00 79.94 632 LEU A N 1
ATOM 4436 C CA . LEU A 1 632 ? 17.522 0.643 -35.690 1.00 79.94 632 LEU A CA 1
ATOM 4437 C C . LEU A 1 632 ? 18.054 2.088 -35.805 1.00 79.94 632 LEU A C 1
ATOM 4439 O O . LEU A 1 632 ? 17.568 2.877 -36.620 1.00 79.94 632 LEU A O 1
ATOM 4443 N N . GLY A 1 633 ? 19.023 2.457 -34.965 1.00 88.44 633 GLY A N 1
ATOM 4444 C CA . GLY A 1 633 ? 19.625 3.779 -34.896 1.00 88.44 633 GLY A CA 1
ATOM 4445 C C . GLY A 1 633 ? 20.840 3.926 -35.807 1.00 88.44 633 GLY A C 1
ATOM 4446 O O . GLY A 1 633 ? 21.329 2.973 -36.416 1.00 88.44 633 GLY A O 1
ATOM 4447 N N . ALA A 1 634 ? 21.358 5.153 -35.874 1.00 94.12 634 ALA A N 1
ATOM 4448 C CA . ALA A 1 634 ? 22.580 5.454 -36.606 1.00 94.12 634 ALA A CA 1
ATOM 4449 C C . ALA A 1 634 ? 23.452 6.485 -35.878 1.00 94.12 634 ALA A C 1
ATOM 4451 O O . ALA A 1 634 ? 22.955 7.471 -35.328 1.00 94.12 634 ALA A O 1
ATOM 4452 N N . GLY A 1 635 ? 24.763 6.265 -35.919 1.00 95.25 635 GLY A N 1
ATOM 4453 C CA . GLY A 1 635 ? 25.807 7.211 -35.544 1.00 95.25 635 GLY A CA 1
ATOM 4454 C C . GLY A 1 635 ? 26.559 7.712 -36.776 1.00 95.25 635 GLY A C 1
ATOM 4455 O O . GLY A 1 635 ? 26.509 7.094 -37.836 1.00 95.25 635 GLY A O 1
ATOM 4456 N N . TYR A 1 636 ? 27.278 8.826 -36.644 1.00 95.81 636 TYR A N 1
ATOM 4457 C CA . TYR A 1 636 ? 28.056 9.397 -37.746 1.00 95.81 636 TYR A CA 1
ATOM 4458 C C . TYR A 1 636 ? 29.456 9.765 -37.284 1.00 95.81 636 TYR A C 1
ATOM 4460 O O . TYR A 1 636 ? 29.629 10.295 -36.189 1.00 95.81 636 TYR A O 1
ATOM 4468 N N . PHE A 1 637 ? 30.444 9.545 -38.142 1.00 96.94 637 PHE A N 1
ATOM 4469 C CA . PHE A 1 637 ? 31.806 10.023 -37.937 1.00 96.94 637 PHE A CA 1
ATOM 4470 C C . PHE A 1 637 ? 32.319 10.698 -39.204 1.00 96.94 637 PHE A C 1
ATOM 4472 O O . PHE A 1 637 ? 31.844 10.429 -40.305 1.00 96.94 637 PHE A O 1
ATOM 4479 N N . THR A 1 638 ? 33.262 11.627 -39.059 1.00 96.88 638 THR A N 1
ATOM 4480 C CA . THR A 1 638 ? 33.797 12.390 -40.198 1.00 96.88 638 THR A CA 1
ATOM 4481 C C . THR A 1 638 ? 35.301 12.218 -40.299 1.00 96.88 638 THR A C 1
ATOM 4483 O O . THR A 1 638 ? 36.030 12.471 -39.337 1.00 96.88 638 THR A O 1
ATOM 4486 N N . VAL A 1 639 ? 35.762 11.831 -41.485 1.00 97.12 639 VAL A N 1
ATOM 4487 C CA . VAL A 1 639 ? 37.176 11.722 -41.842 1.00 97.12 639 VAL A CA 1
ATOM 4488 C C . VAL A 1 639 ? 37.584 12.952 -42.647 1.00 97.12 639 VAL A C 1
ATOM 4490 O O . VAL A 1 639 ? 36.921 13.334 -43.609 1.00 97.12 639 VAL A O 1
ATOM 4493 N N . ALA A 1 640 ? 38.686 13.577 -42.247 1.00 95.94 640 ALA A N 1
ATOM 4494 C CA . ALA A 1 640 ? 39.326 14.673 -42.953 1.00 95.94 640 ALA A CA 1
ATOM 4495 C C . ALA A 1 640 ? 40.577 14.186 -43.686 1.00 95.94 640 ALA A C 1
ATOM 4497 O O . ALA A 1 640 ? 41.419 13.525 -43.080 1.00 95.94 640 ALA A O 1
ATOM 4498 N N . TYR A 1 641 ? 40.722 14.574 -44.951 1.00 95.69 641 TYR A N 1
ATOM 4499 C CA . TYR A 1 641 ? 41.924 14.404 -45.759 1.00 95.69 641 TYR A CA 1
ATOM 4500 C C . TYR A 1 641 ? 42.606 15.762 -45.984 1.00 95.69 641 TYR A C 1
ATOM 4502 O O . TYR A 1 641 ? 42.047 16.636 -46.651 1.00 95.69 641 TYR A O 1
ATOM 4510 N N . SER A 1 642 ? 43.808 15.941 -45.430 1.00 92.75 642 SER A N 1
ATOM 4511 C CA . SER A 1 642 ? 44.572 17.201 -45.439 1.00 92.75 642 SER A CA 1
ATOM 4512 C C . SER A 1 642 ? 45.992 17.017 -46.000 1.00 92.75 642 SER A C 1
ATOM 4514 O O . SER A 1 642 ? 46.966 17.025 -45.242 1.00 92.75 642 SER A O 1
ATOM 4516 N N . PRO A 1 643 ? 46.154 16.825 -47.320 1.00 90.69 643 PRO A N 1
ATOM 4517 C CA . PRO A 1 643 ? 47.458 16.546 -47.913 1.00 90.69 643 PRO A CA 1
ATOM 4518 C C . PRO A 1 643 ? 48.361 17.781 -47.965 1.00 90.69 643 PRO A C 1
ATOM 4520 O O . PRO A 1 643 ? 47.959 18.833 -48.454 1.00 90.69 643 PRO A O 1
ATOM 4523 N N . THR A 1 644 ? 49.622 17.647 -47.554 1.00 85.00 644 THR A N 1
ATOM 4524 C CA . THR A 1 644 ? 50.656 18.697 -47.718 1.00 85.00 644 THR A CA 1
ATOM 4525 C C . THR A 1 644 ? 51.672 18.372 -48.815 1.00 85.00 644 THR A C 1
ATOM 4527 O O . THR A 1 644 ? 52.470 19.227 -49.201 1.00 85.00 644 THR A O 1
ATOM 4530 N N . ALA A 1 645 ? 51.616 17.155 -49.360 1.00 82.81 645 ALA A N 1
ATOM 4531 C CA . ALA A 1 645 ? 52.446 16.686 -50.460 1.00 82.81 645 ALA A CA 1
ATOM 4532 C C . ALA A 1 645 ? 51.595 15.995 -51.531 1.00 82.81 645 ALA A C 1
ATOM 4534 O O . ALA A 1 645 ? 50.557 15.404 -51.234 1.00 82.81 645 ALA A O 1
ATOM 4535 N N . THR A 1 646 ? 52.038 16.081 -52.785 1.00 83.44 646 THR A N 1
ATOM 4536 C CA . THR A 1 646 ? 51.381 15.428 -53.923 1.00 83.44 646 THR A CA 1
ATOM 4537 C C . THR A 1 646 ? 51.635 13.924 -53.929 1.00 83.44 646 THR A C 1
ATOM 4539 O O . THR A 1 646 ? 52.714 13.483 -53.538 1.00 83.44 646 THR A O 1
ATOM 4542 N N . GLY A 1 647 ? 50.694 13.150 -54.460 1.00 85.94 647 GLY A N 1
ATOM 4543 C CA . GLY A 1 647 ? 50.804 11.697 -54.582 1.00 85.94 647 GLY A CA 1
ATOM 4544 C C . GLY A 1 647 ? 49.526 10.982 -54.167 1.00 85.94 647 GLY A C 1
ATOM 4545 O O . GLY A 1 647 ? 48.583 11.601 -53.677 1.00 85.94 647 GLY A O 1
ATOM 4546 N N . THR A 1 648 ? 49.492 9.671 -54.378 1.00 90.50 648 THR A N 1
ATOM 4547 C CA . THR A 1 648 ? 48.397 8.816 -53.909 1.00 90.50 648 THR A CA 1
ATOM 4548 C C . THR A 1 648 ? 48.606 8.482 -52.437 1.00 90.50 648 THR A C 1
ATOM 4550 O O . THR A 1 648 ? 49.671 7.998 -52.061 1.00 90.50 648 THR A O 1
ATOM 4553 N N . ASN A 1 649 ? 47.587 8.720 -51.617 1.00 93.62 649 ASN A N 1
ATOM 4554 C CA . ASN A 1 649 ? 47.582 8.442 -50.188 1.00 93.62 649 ASN A CA 1
ATOM 4555 C C . ASN A 1 649 ? 46.460 7.458 -49.870 1.00 93.62 649 ASN A C 1
ATOM 4557 O O . ASN A 1 649 ? 45.360 7.578 -50.409 1.00 93.62 649 ASN A O 1
ATOM 4561 N N . THR A 1 650 ? 46.737 6.512 -48.980 1.00 94.75 650 THR A N 1
ATOM 4562 C CA . THR A 1 650 ? 45.765 5.529 -48.500 1.00 94.75 650 THR A CA 1
ATOM 4563 C C . THR A 1 650 ? 45.735 5.504 -46.976 1.00 94.75 650 THR A C 1
ATOM 4565 O O . THR A 1 650 ? 46.697 5.922 -46.319 1.00 94.75 650 THR A O 1
ATOM 4568 N N . ALA A 1 651 ? 44.627 5.031 -46.415 1.00 96.25 651 ALA A N 1
ATOM 4569 C CA . ALA A 1 651 ? 44.465 4.799 -44.984 1.00 96.25 651 ALA A CA 1
ATOM 4570 C C . ALA A 1 651 ? 43.498 3.636 -44.736 1.00 96.25 651 ALA A C 1
ATOM 4572 O O . ALA A 1 651 ? 42.691 3.337 -45.605 1.00 96.25 651 ALA A O 1
ATOM 4573 N N . ARG A 1 652 ? 43.552 3.018 -43.555 1.00 96.69 652 ARG A N 1
ATOM 4574 C CA . ARG A 1 652 ? 42.583 2.002 -43.116 1.00 96.69 652 ARG A CA 1
ATOM 4575 C C . ARG A 1 652 ? 41.787 2.505 -41.923 1.00 96.69 652 ARG A C 1
ATOM 4577 O O . ARG A 1 652 ? 42.376 3.003 -40.963 1.00 96.69 652 ARG A O 1
ATOM 4584 N N . VAL A 1 653 ? 40.467 2.377 -41.979 1.00 97.31 653 VAL A N 1
ATOM 4585 C CA . VAL A 1 653 ? 39.540 2.737 -40.901 1.00 97.31 653 VAL A CA 1
ATOM 4586 C C . VAL A 1 653 ? 39.214 1.500 -40.068 1.00 97.31 653 VAL A C 1
ATOM 4588 O O . VAL A 1 653 ? 39.035 0.412 -40.609 1.00 97.31 653 VAL A O 1
ATOM 4591 N N . TYR A 1 654 ? 39.123 1.684 -38.751 1.00 96.19 654 TYR A N 1
ATOM 4592 C CA . TYR A 1 654 ? 38.750 0.657 -37.783 1.00 96.19 654 TYR A CA 1
ATOM 4593 C C . TYR A 1 654 ? 37.596 1.163 -36.911 1.00 96.19 654 TYR A C 1
ATOM 4595 O O . TYR A 1 654 ? 37.745 2.136 -36.164 1.00 96.19 654 TYR A O 1
ATOM 4603 N N . VAL A 1 655 ? 36.456 0.481 -36.983 1.00 96.50 655 VAL A N 1
ATOM 4604 C CA . VAL A 1 655 ? 35.272 0.708 -36.147 1.00 96.50 655 VAL A CA 1
ATOM 4605 C C . VAL A 1 655 ? 35.130 -0.472 -35.185 1.00 96.50 655 VAL A C 1
ATOM 4607 O O . VAL A 1 655 ? 34.451 -1.464 -35.457 1.00 96.50 655 VAL A O 1
ATOM 4610 N N . THR A 1 656 ? 35.814 -0.382 -34.047 1.00 95.19 656 THR A N 1
ATOM 4611 C CA . THR A 1 656 ? 35.729 -1.385 -32.976 1.00 95.19 656 THR A CA 1
ATOM 4612 C C . THR A 1 656 ? 34.396 -1.261 -32.242 1.00 95.19 656 THR A C 1
ATOM 4614 O O . THR A 1 656 ? 34.032 -0.167 -31.806 1.00 95.19 656 THR A O 1
ATOM 4617 N N . ASN A 1 657 ? 33.676 -2.370 -32.093 1.00 92.62 657 ASN A N 1
ATOM 4618 C CA . ASN A 1 657 ? 32.313 -2.392 -31.574 1.00 92.62 657 ASN A CA 1
ATOM 4619 C C . ASN A 1 657 ? 31.994 -3.691 -30.803 1.00 92.62 657 ASN A C 1
ATOM 4621 O O . ASN A 1 657 ? 32.827 -4.593 -30.719 1.00 92.62 657 ASN A O 1
ATOM 4625 N N . SER A 1 658 ? 30.800 -3.773 -30.211 1.00 87.56 658 SER A N 1
ATOM 4626 C CA . SER A 1 658 ? 30.360 -4.917 -29.397 1.00 87.56 658 SER A CA 1
ATOM 4627 C C . SER A 1 658 ? 29.708 -6.073 -30.166 1.00 87.56 658 SER A C 1
ATOM 4629 O O . SER A 1 658 ? 29.325 -7.055 -29.532 1.00 87.56 658 SER A O 1
ATOM 4631 N N . VAL A 1 659 ? 29.554 -5.993 -31.493 1.00 86.38 659 VAL A N 1
ATOM 4632 C CA . VAL A 1 659 ? 28.949 -7.070 -32.296 1.00 86.38 659 VAL A CA 1
ATOM 4633 C C . VAL A 1 659 ? 29.890 -8.277 -32.353 1.00 86.38 659 VAL A C 1
ATOM 4635 O O . VAL A 1 659 ? 31.100 -8.151 -32.546 1.00 86.38 659 VAL A O 1
ATOM 4638 N N . THR A 1 660 ? 29.343 -9.476 -32.174 1.00 74.38 660 THR A N 1
ATOM 4639 C CA . THR A 1 660 ? 30.088 -10.744 -32.219 1.00 74.38 660 THR A CA 1
ATOM 4640 C C . THR A 1 660 ? 30.094 -11.318 -33.650 1.00 74.38 660 THR A C 1
ATOM 4642 O O . THR A 1 660 ? 29.854 -10.601 -34.619 1.00 74.38 660 THR A O 1
ATOM 4645 N N . GLY A 1 661 ? 30.479 -12.584 -33.855 1.00 70.38 661 GLY A N 1
ATOM 4646 C CA . GLY A 1 661 ? 30.370 -13.217 -35.183 1.00 70.38 661 GLY A CA 1
ATOM 4647 C C . GLY A 1 661 ? 31.320 -12.683 -36.269 1.00 70.38 661 GLY A C 1
ATOM 4648 O O . GLY A 1 661 ? 31.071 -12.879 -37.454 1.00 70.38 661 GLY A O 1
ATOM 4649 N N . GLY A 1 662 ? 32.418 -12.025 -35.883 1.00 72.50 662 GLY A N 1
ATOM 4650 C CA . GLY A 1 662 ? 33.451 -11.536 -36.807 1.00 72.50 662 GLY A CA 1
ATOM 4651 C C . GLY A 1 662 ? 33.371 -10.046 -37.151 1.00 72.50 662 GLY A C 1
ATOM 4652 O O . GLY A 1 662 ? 34.352 -9.529 -37.666 1.00 72.50 662 GLY A O 1
ATOM 4653 N N . LYS A 1 663 ? 32.286 -9.347 -36.782 1.00 83.12 663 LYS A N 1
ATOM 4654 C CA . LYS A 1 663 ? 32.107 -7.900 -37.025 1.00 83.12 663 LYS A CA 1
ATOM 4655 C C . LYS A 1 663 ? 32.580 -6.984 -35.885 1.00 83.12 663 LYS A C 1
ATOM 4657 O O . LYS A 1 663 ? 32.447 -5.767 -35.989 1.00 83.12 663 LYS A O 1
ATOM 4662 N N . GLY A 1 664 ? 33.146 -7.529 -34.803 1.00 85.00 664 GLY A N 1
ATOM 4663 C CA . GLY A 1 664 ? 33.562 -6.749 -33.620 1.00 85.00 664 GLY A CA 1
ATOM 4664 C C . GLY A 1 664 ? 34.653 -5.703 -33.887 1.00 85.00 664 GLY A C 1
ATOM 4665 O O . GLY A 1 664 ? 34.874 -4.801 -33.080 1.00 85.00 664 GLY A O 1
ATOM 4666 N N . VAL A 1 665 ? 35.321 -5.783 -35.041 1.00 92.19 665 VAL A N 1
ATOM 4667 C CA . VAL A 1 665 ? 36.117 -4.689 -35.602 1.00 92.19 665 VAL A CA 1
ATOM 4668 C C . VAL A 1 665 ? 35.764 -4.565 -37.079 1.00 92.19 665 VAL A C 1
ATOM 4670 O O . VAL A 1 665 ? 36.268 -5.337 -37.887 1.00 92.19 665 VAL A O 1
ATOM 4673 N N . TYR A 1 666 ? 34.923 -3.590 -37.418 1.00 94.50 666 TYR A N 1
ATOM 4674 C CA . TYR A 1 666 ? 34.550 -3.320 -38.804 1.00 94.50 666 TYR A CA 1
ATOM 4675 C C . TYR A 1 666 ? 35.661 -2.514 -39.484 1.00 94.50 666 TYR A C 1
ATOM 4677 O O . TYR A 1 666 ? 36.089 -1.489 -38.943 1.00 94.50 666 TYR A O 1
ATOM 4685 N N . THR A 1 667 ? 36.145 -2.943 -40.647 1.00 95.69 667 THR A N 1
ATOM 4686 C CA . THR A 1 667 ? 37.287 -2.298 -41.322 1.00 95.69 667 THR A CA 1
ATOM 4687 C C . THR A 1 667 ? 37.027 -1.987 -42.788 1.00 95.69 667 THR A C 1
ATOM 4689 O O . THR A 1 667 ? 36.315 -2.726 -43.455 1.00 95.69 667 THR A O 1
ATOM 4692 N N . PHE A 1 668 ? 37.617 -0.900 -43.291 1.00 96.88 668 PHE A N 1
ATOM 4693 C CA . PHE A 1 668 ? 37.632 -0.573 -44.721 1.00 96.88 668 PHE A CA 1
ATOM 4694 C C . PHE A 1 668 ? 38.788 0.378 -45.079 1.00 96.88 668 PHE A C 1
ATOM 4696 O O . PHE A 1 668 ? 39.275 1.126 -44.223 1.00 96.88 668 PHE A O 1
ATOM 4703 N N . ASP A 1 669 ? 39.239 0.349 -46.333 1.00 97.12 669 ASP A N 1
ATOM 4704 C CA . ASP A 1 669 ? 40.332 1.179 -46.849 1.00 97.12 669 ASP A CA 1
ATOM 4705 C C . ASP A 1 669 ? 39.833 2.473 -47.511 1.00 97.12 669 ASP A C 1
ATOM 4707 O O . ASP A 1 669 ? 38.763 2.529 -48.104 1.00 97.12 669 ASP A O 1
ATOM 4711 N N . LEU A 1 670 ? 40.646 3.526 -47.427 1.00 97.50 670 LEU A N 1
ATOM 4712 C CA . LEU A 1 670 ? 40.438 4.832 -48.049 1.00 97.50 670 LEU A CA 1
ATOM 4713 C C . LEU A 1 670 ? 41.540 5.130 -49.066 1.00 97.50 670 LEU A C 1
ATOM 4715 O O . LEU A 1 670 ? 42.704 4.766 -48.857 1.00 97.50 670 LEU A O 1
ATOM 4719 N N . GLN A 1 671 ? 41.206 5.890 -50.110 1.00 95.62 671 GLN A N 1
ATOM 4720 C CA . GLN A 1 671 ? 42.166 6.440 -51.069 1.00 95.62 671 GLN A CA 1
ATOM 4721 C C . GLN A 1 671 ? 41.885 7.914 -51.379 1.00 95.62 671 GLN A C 1
ATOM 4723 O O . GLN A 1 671 ? 40.755 8.388 -51.337 1.00 95.62 671 GLN A O 1
ATOM 4728 N N . ALA A 1 672 ? 42.950 8.654 -51.686 1.00 94.81 672 ALA A N 1
ATOM 4729 C CA . ALA A 1 672 ? 42.877 9.974 -52.292 1.00 94.81 672 ALA A CA 1
ATOM 4730 C C . ALA A 1 672 ? 44.147 10.266 -53.101 1.00 94.81 672 ALA A C 1
ATOM 4732 O O . ALA A 1 672 ? 45.237 9.793 -52.769 1.00 94.81 672 ALA A O 1
ATOM 4733 N N . ILE A 1 673 ? 44.048 11.112 -54.126 1.00 92.19 673 ILE A N 1
ATOM 4734 C CA . ILE A 1 673 ? 45.200 11.573 -54.912 1.00 92.19 673 ILE A CA 1
ATOM 4735 C C . ILE A 1 673 ? 45.398 13.069 -54.677 1.00 92.19 673 ILE A C 1
ATOM 4737 O O . ILE A 1 673 ? 44.576 13.887 -55.075 1.00 92.19 673 ILE A O 1
ATOM 4741 N N . ALA A 1 674 ? 46.511 13.453 -54.057 1.00 89.56 674 ALA A N 1
ATOM 4742 C CA . ALA A 1 674 ? 46.888 14.851 -53.887 1.00 89.56 674 ALA A CA 1
ATOM 4743 C C . ALA A 1 674 ? 47.609 15.404 -55.128 1.00 89.56 674 ALA A C 1
ATOM 4745 O O . ALA A 1 674 ? 48.626 14.868 -55.571 1.00 89.56 674 ALA A O 1
ATOM 4746 N N . THR A 1 675 ? 47.124 16.527 -55.649 1.00 86.12 675 THR A N 1
ATOM 4747 C CA . THR A 1 675 ? 47.675 17.278 -56.787 1.00 86.12 675 THR A CA 1
ATOM 4748 C C . THR A 1 675 ? 47.775 18.768 -56.448 1.00 86.12 675 THR A C 1
ATOM 4750 O O . THR A 1 675 ? 47.430 19.189 -55.346 1.00 86.12 675 THR A O 1
ATOM 4753 N N . ILE A 1 676 ? 48.261 19.595 -57.376 1.00 85.19 676 ILE A N 1
ATOM 4754 C CA . ILE A 1 676 ? 48.223 21.056 -57.228 1.00 85.19 676 ILE A CA 1
ATOM 4755 C C . ILE A 1 676 ? 47.117 21.613 -58.110 1.00 85.19 676 ILE A C 1
ATOM 4757 O O . ILE A 1 676 ? 47.222 21.580 -59.337 1.00 85.19 676 ILE A O 1
ATOM 4761 N N . GLY A 1 677 ? 46.089 22.183 -57.482 1.00 81.06 677 GLY A N 1
ATOM 4762 C CA . GLY A 1 677 ? 45.045 22.918 -58.184 1.00 81.06 677 GLY A CA 1
ATOM 4763 C C . GLY A 1 677 ? 45.598 24.181 -58.842 1.00 81.06 677 GLY A C 1
ATOM 4764 O O . GLY A 1 677 ? 46.310 24.961 -58.202 1.00 81.06 677 GLY A O 1
ATOM 4765 N N . ALA A 1 678 ? 45.259 24.387 -60.116 1.00 82.00 678 ALA A N 1
ATOM 4766 C CA . ALA A 1 678 ? 45.569 25.622 -60.822 1.00 82.00 678 ALA A CA 1
ATOM 4767 C C . ALA A 1 678 ? 44.789 26.809 -60.222 1.00 82.00 678 ALA A C 1
ATOM 4769 O O . ALA A 1 678 ? 43.674 26.625 -59.725 1.00 82.00 678 ALA A O 1
ATOM 4770 N N . PRO A 1 679 ? 45.347 28.029 -60.269 1.00 87.19 679 PRO A N 1
ATOM 4771 C CA . PRO A 1 679 ? 44.574 29.234 -60.006 1.00 87.19 679 PRO A CA 1
ATOM 4772 C C . PRO A 1 679 ? 43.480 29.389 -61.078 1.00 87.19 679 PRO A C 1
ATOM 4774 O O . PRO A 1 679 ? 43.451 28.662 -62.069 1.00 87.19 679 PRO A O 1
ATOM 4777 N N . SER A 1 680 ? 42.548 30.317 -60.886 1.00 87.75 680 SER A N 1
ATOM 4778 C CA . SER A 1 680 ? 41.451 30.580 -61.827 1.00 87.75 680 SER A CA 1
ATOM 4779 C C . SER A 1 680 ? 41.156 32.076 -61.936 1.00 87.75 680 SER A C 1
ATOM 4781 O O . SER A 1 680 ? 41.693 32.877 -61.173 1.00 87.75 680 SER A O 1
ATOM 4783 N N . ASN A 1 681 ? 40.313 32.461 -62.899 1.00 87.75 681 ASN A N 1
ATOM 4784 C CA . ASN A 1 681 ? 39.825 33.834 -63.079 1.00 87.75 681 ASN A CA 1
ATOM 4785 C C . ASN A 1 681 ? 40.934 34.897 -63.141 1.00 87.75 681 ASN A C 1
ATOM 4787 O O . ASN A 1 681 ? 40.804 35.956 -62.530 1.00 87.75 681 ASN A O 1
ATOM 4791 N N . LEU A 1 682 ? 42.022 34.612 -63.866 1.00 89.94 682 LEU A N 1
ATOM 4792 C CA . LEU A 1 682 ? 43.034 35.623 -64.156 1.00 89.94 682 LEU A CA 1
ATOM 4793 C C . LEU A 1 682 ? 42.398 36.724 -65.011 1.00 89.94 682 LEU A C 1
ATOM 4795 O O . LEU A 1 682 ? 41.985 36.477 -66.141 1.00 89.94 682 LEU A O 1
ATOM 4799 N N . ASN A 1 683 ? 42.309 37.922 -64.453 1.00 89.44 683 ASN A N 1
ATOM 4800 C CA . ASN A 1 683 ? 41.771 39.104 -65.092 1.00 89.44 683 ASN A CA 1
ATOM 4801 C C . ASN A 1 683 ? 42.876 40.153 -65.177 1.00 89.44 683 ASN A C 1
ATOM 4803 O O . ASN A 1 683 ? 43.459 40.535 -64.164 1.00 89.44 683 ASN A O 1
ATOM 4807 N N . VAL A 1 684 ? 43.171 40.609 -66.390 1.00 88.94 684 VAL A N 1
ATOM 4808 C CA . VAL A 1 684 ? 44.246 41.563 -66.654 1.00 88.94 684 VAL A CA 1
ATOM 4809 C C . VAL A 1 684 ? 43.647 42.752 -67.385 1.00 88.94 684 VAL A C 1
ATOM 4811 O O . VAL A 1 684 ? 43.265 42.651 -68.546 1.00 88.94 684 VAL A O 1
ATOM 4814 N N . ASN A 1 685 ? 43.564 43.889 -66.702 1.00 86.06 685 ASN A N 1
ATOM 4815 C CA . ASN A 1 685 ? 42.953 45.097 -67.238 1.00 86.06 685 ASN A CA 1
ATOM 4816 C C . ASN A 1 685 ? 43.990 46.198 -67.375 1.00 86.06 685 ASN A C 1
ATOM 4818 O O . ASN A 1 685 ? 44.533 46.683 -66.381 1.00 86.06 685 ASN A O 1
ATOM 4822 N N . ALA A 1 686 ? 44.216 46.648 -68.608 1.00 79.44 686 ALA A N 1
ATOM 4823 C CA . ALA A 1 686 ? 44.901 47.908 -68.837 1.00 79.44 686 ALA A CA 1
ATOM 4824 C C . ALA A 1 686 ? 44.032 49.045 -68.277 1.00 79.44 686 ALA A C 1
ATOM 4826 O O . ALA A 1 686 ? 42.958 49.353 -68.794 1.00 79.44 686 ALA A O 1
ATOM 4827 N N . TYR A 1 687 ? 44.496 49.667 -67.200 1.00 69.50 687 TYR A N 1
ATOM 4828 C CA . TYR A 1 687 ? 43.912 50.885 -66.670 1.00 69.50 687 TYR A CA 1
ATOM 4829 C C . TYR A 1 687 ? 44.726 52.061 -67.199 1.00 69.50 687 TYR A C 1
ATOM 4831 O O . TYR A 1 687 ? 45.861 52.289 -66.787 1.00 69.50 687 TYR A O 1
ATOM 4839 N N . LEU A 1 688 ? 44.111 52.858 -68.078 1.00 65.06 688 LEU A N 1
ATOM 4840 C CA . LEU A 1 688 ? 44.738 54.040 -68.681 1.00 65.06 688 LEU A CA 1
ATOM 4841 C C . LEU A 1 688 ? 45.970 53.657 -69.534 1.00 65.06 688 LEU A C 1
ATOM 4843 O O . LEU A 1 688 ? 46.062 52.552 -70.057 1.00 65.06 688 LEU A O 1
ATOM 4847 N N . HIS A 1 689 ? 46.896 54.594 -69.726 1.00 75.94 689 HIS A N 1
ATOM 4848 C CA . HIS A 1 689 ? 47.969 54.503 -70.717 1.00 75.94 689 HIS A CA 1
ATOM 4849 C C . HIS A 1 689 ? 49.248 53.786 -70.239 1.00 75.94 689 HIS A C 1
ATOM 4851 O O . HIS A 1 689 ? 50.117 53.530 -71.061 1.00 75.94 689 HIS A O 1
ATOM 4857 N N . GLU A 1 690 ? 49.407 53.470 -68.944 1.00 79.62 690 GLU A N 1
ATOM 4858 C CA . GLU A 1 690 ? 50.678 52.935 -68.391 1.00 79.62 690 GLU A CA 1
ATOM 4859 C C . GLU A 1 690 ? 50.511 51.943 -67.218 1.00 79.62 690 GLU A C 1
ATOM 4861 O O . GLU A 1 690 ? 51.507 51.489 -66.655 1.00 79.62 690 GLU A O 1
ATOM 4866 N N . MET A 1 691 ? 49.282 51.585 -66.828 1.00 81.88 691 MET A N 1
ATOM 4867 C CA . MET A 1 691 ? 49.026 50.685 -65.696 1.00 81.88 691 MET A CA 1
ATOM 4868 C C . MET A 1 691 ? 48.237 49.457 -66.126 1.00 81.88 691 MET A C 1
ATOM 4870 O O . MET A 1 691 ? 47.298 49.548 -66.916 1.00 81.88 691 MET A O 1
ATOM 4874 N N . VAL A 1 692 ? 48.583 48.314 -65.546 1.00 86.06 692 VAL A N 1
ATOM 4875 C CA . VAL A 1 692 ? 47.848 47.063 -65.695 1.00 86.06 692 VAL A CA 1
ATOM 4876 C C . VAL A 1 692 ? 47.462 46.557 -64.313 1.00 86.06 692 VAL A C 1
ATOM 4878 O O . VAL A 1 692 ? 48.324 46.371 -63.460 1.00 86.06 692 VAL A O 1
ATOM 4881 N N . LYS A 1 693 ? 46.168 46.335 -64.094 1.00 87.19 693 LYS A N 1
ATOM 4882 C CA . LYS A 1 693 ? 45.651 45.679 -62.892 1.00 87.19 693 LYS A CA 1
ATOM 4883 C C . LYS A 1 693 ? 45.449 44.204 -63.159 1.00 87.19 693 LYS A C 1
ATOM 4885 O O . LYS A 1 693 ? 44.848 43.848 -64.173 1.00 87.19 693 LYS A O 1
ATOM 4890 N N . ILE A 1 694 ? 45.974 43.376 -62.270 1.00 90.12 694 ILE A N 1
ATOM 4891 C CA . ILE A 1 694 ? 46.012 41.928 -62.418 1.00 90.12 694 ILE A CA 1
ATOM 4892 C C . ILE A 1 694 ? 45.315 41.342 -61.200 1.00 90.12 694 ILE A C 1
ATOM 4894 O O . ILE A 1 694 ? 45.786 41.530 -60.085 1.00 90.12 694 ILE A O 1
ATOM 4898 N N . ASP A 1 695 ? 44.226 40.618 -61.407 1.00 90.75 695 ASP A N 1
ATOM 4899 C CA . ASP A 1 695 ? 43.466 39.942 -60.358 1.00 90.75 695 ASP A CA 1
ATOM 4900 C C . ASP A 1 695 ? 43.380 38.448 -60.680 1.00 90.75 695 ASP A C 1
ATOM 4902 O O . ASP A 1 695 ? 43.261 38.066 -61.842 1.00 90.75 695 ASP A O 1
ATOM 4906 N N . TRP A 1 696 ? 43.439 37.581 -59.671 1.00 92.31 696 TRP A N 1
ATOM 4907 C CA . TRP A 1 696 ? 43.256 36.140 -59.836 1.00 92.31 696 TRP A CA 1
ATOM 4908 C C . TRP A 1 696 ? 42.626 35.506 -58.597 1.00 92.31 696 TRP A C 1
ATOM 4910 O O . TRP A 1 696 ? 42.757 35.981 -57.469 1.00 92.31 696 TRP A O 1
ATOM 4920 N N . VAL A 1 697 ? 41.989 34.356 -58.793 1.00 89.25 697 VAL A N 1
ATOM 4921 C CA . VAL A 1 697 ? 41.561 33.479 -57.704 1.00 89.25 697 VAL A CA 1
ATOM 4922 C C . VAL A 1 697 ? 42.637 32.419 -57.507 1.00 89.25 697 VAL A C 1
ATOM 4924 O O . VAL A 1 697 ? 42.848 31.558 -58.362 1.00 89.25 697 VAL A O 1
ATOM 4927 N N . LYS A 1 698 ? 43.356 32.485 -56.383 1.00 84.81 698 LYS A N 1
ATOM 4928 C CA . LYS A 1 698 ? 44.333 31.449 -56.025 1.00 84.81 698 LYS A CA 1
ATOM 4929 C C . LYS A 1 698 ? 43.631 30.148 -55.621 1.00 84.81 698 LYS A C 1
ATOM 4931 O O . LYS A 1 698 ? 42.511 30.177 -55.115 1.00 84.81 698 LYS A O 1
ATOM 4936 N N . SER A 1 699 ? 44.312 29.018 -55.790 1.00 80.12 699 SER A N 1
ATOM 4937 C CA . SER A 1 699 ? 43.941 27.781 -55.097 1.00 80.12 699 SER A CA 1
ATOM 4938 C C . SER A 1 699 ? 44.368 27.845 -53.618 1.00 80.12 699 SER A C 1
ATOM 4940 O O . SER A 1 699 ? 44.810 28.887 -53.124 1.00 80.12 699 SER A O 1
ATOM 4942 N N . ALA A 1 700 ? 44.267 26.731 -52.890 1.00 79.88 700 ALA A N 1
ATOM 4943 C CA . ALA A 1 700 ? 44.779 26.640 -51.519 1.00 79.88 700 ALA A CA 1
ATOM 4944 C C . ALA A 1 700 ? 46.309 26.833 -51.424 1.00 79.88 700 ALA A C 1
ATOM 4946 O O . ALA A 1 700 ? 46.839 27.103 -50.348 1.00 79.88 700 ALA A O 1
ATOM 4947 N N . SER A 1 701 ? 47.021 26.741 -52.551 1.00 86.12 701 SER A N 1
ATOM 4948 C CA . SER A 1 701 ? 48.471 26.924 -52.626 1.00 86.12 701 SER A CA 1
ATOM 4949 C C . SER A 1 701 ? 48.865 28.363 -53.018 1.00 86.12 701 SER A C 1
ATOM 4951 O O . SER A 1 701 ? 48.116 29.025 -53.745 1.00 86.12 701 SER A O 1
ATOM 4953 N N . PRO A 1 702 ? 50.036 28.866 -52.570 1.00 88.75 702 PRO A N 1
ATOM 4954 C CA . PRO A 1 702 ? 50.619 30.122 -53.055 1.00 88.75 702 PRO A CA 1
ATOM 4955 C C . PRO A 1 702 ? 50.748 30.166 -54.583 1.00 88.75 702 PRO A C 1
ATOM 4957 O O . PRO A 1 702 ? 50.684 29.131 -55.245 1.00 88.75 702 PRO A O 1
ATOM 4960 N N . VAL A 1 703 ? 50.961 31.355 -55.149 1.00 91.88 703 VAL A N 1
ATOM 4961 C CA . VAL A 1 703 ? 51.079 31.561 -56.597 1.00 91.88 703 VAL A CA 1
ATOM 4962 C C . VAL A 1 703 ? 52.425 32.144 -57.023 1.00 91.88 703 VAL A C 1
ATOM 4964 O O . VAL A 1 703 ? 53.135 32.770 -56.236 1.00 91.88 703 VAL A O 1
ATOM 4967 N N . LEU A 1 704 ? 52.733 31.966 -58.303 1.00 92.31 704 LEU A N 1
ATOM 4968 C CA . LEU A 1 704 ? 53.806 32.590 -59.056 1.00 92.31 704 LEU A CA 1
ATOM 4969 C C . LEU A 1 704 ? 53.195 33.283 -60.286 1.00 92.31 704 LEU A C 1
ATOM 4971 O O . LEU A 1 704 ? 52.502 32.638 -61.074 1.00 92.31 704 LEU A O 1
ATOM 4975 N N . LEU A 1 705 ? 53.446 34.582 -60.449 1.00 92.69 705 LEU A N 1
ATOM 4976 C CA . LEU A 1 705 ? 52.973 35.409 -61.564 1.00 92.69 705 LEU A CA 1
ATOM 4977 C C . LEU A 1 705 ? 54.144 35.725 -62.502 1.00 92.69 705 LEU A C 1
ATOM 4979 O O . LEU A 1 705 ? 55.158 36.272 -62.071 1.00 92.69 705 LEU A O 1
ATOM 4983 N N . LEU A 1 706 ? 53.994 35.406 -63.787 1.00 92.56 706 LEU A N 1
ATOM 4984 C CA . LEU A 1 706 ? 54.949 35.716 -64.854 1.00 92.56 706 LEU A CA 1
ATOM 4985 C C . LEU A 1 706 ? 54.488 36.926 -65.667 1.00 92.56 706 LEU A C 1
ATOM 4987 O O . LEU A 1 706 ? 53.294 37.062 -65.932 1.00 92.56 706 LEU A O 1
ATOM 4991 N N . HIS A 1 707 ? 55.435 37.751 -66.123 1.00 91.69 707 HIS A N 1
ATOM 4992 C CA . HIS A 1 707 ? 55.202 38.862 -67.054 1.00 91.69 707 HIS A CA 1
ATOM 4993 C C . HIS A 1 707 ? 56.174 38.845 -68.237 1.00 91.69 707 HIS A C 1
ATOM 4995 O O . HIS A 1 707 ? 57.355 38.515 -68.091 1.00 91.69 707 HIS A O 1
ATOM 5001 N N . ARG A 1 708 ? 55.683 39.255 -69.413 1.00 90.69 708 ARG A N 1
ATOM 5002 C CA . ARG A 1 708 ? 56.509 39.585 -70.581 1.00 90.69 708 ARG A CA 1
ATOM 5003 C C . ARG A 1 708 ? 55.915 40.738 -71.389 1.00 90.69 708 ARG A C 1
ATOM 5005 O O . ARG A 1 708 ? 54.720 40.767 -71.671 1.00 90.69 708 ARG A O 1
ATOM 5012 N N . GLY A 1 709 ? 56.770 41.671 -71.807 1.00 87.94 709 GLY A N 1
ATOM 5013 C CA . GLY A 1 709 ? 56.406 42.745 -72.733 1.00 87.94 709 GLY A CA 1
ATOM 5014 C C . GLY A 1 709 ? 56.619 42.364 -74.203 1.00 87.94 709 GLY A C 1
ATOM 5015 O O . GLY A 1 709 ? 57.608 41.718 -74.552 1.00 87.94 709 GLY A O 1
ATOM 5016 N N . GLY A 1 710 ? 55.711 42.807 -75.072 1.00 83.44 710 GLY A N 1
ATOM 5017 C CA . GLY A 1 710 ? 55.830 42.805 -76.535 1.00 83.44 710 GLY A CA 1
ATOM 5018 C C . GLY A 1 710 ? 55.510 41.488 -77.249 1.00 83.44 710 GLY A C 1
ATOM 5019 O O . GLY A 1 710 ? 55.140 41.522 -78.419 1.00 83.44 710 GLY A O 1
ATOM 5020 N N . ALA A 1 711 ? 55.619 40.344 -76.576 1.00 82.31 711 ALA A N 1
ATOM 5021 C CA . ALA A 1 711 ? 55.303 39.030 -77.132 1.00 82.31 711 ALA A CA 1
ATOM 5022 C C . ALA A 1 711 ? 54.723 38.105 -76.060 1.00 82.31 711 ALA A C 1
ATOM 5024 O O . ALA A 1 711 ? 54.945 38.322 -74.867 1.00 82.31 711 ALA A O 1
ATOM 5025 N N . ASP A 1 712 ? 54.031 37.062 -76.509 1.00 81.00 712 ASP A N 1
ATOM 5026 C CA . ASP A 1 712 ? 53.400 36.071 -75.644 1.00 81.00 712 ASP A CA 1
ATOM 5027 C C . ASP A 1 712 ? 54.426 35.282 -74.795 1.00 81.00 712 ASP A C 1
ATOM 5029 O O . ASP A 1 712 ? 55.617 35.177 -75.141 1.00 81.00 712 ASP A O 1
ATOM 5033 N N . LEU A 1 713 ? 53.985 34.725 -73.662 1.00 83.12 713 LEU A N 1
ATOM 5034 C CA . LEU A 1 713 ? 54.826 33.836 -72.849 1.00 83.12 713 LEU A CA 1
ATOM 5035 C C . LEU A 1 713 ? 54.976 32.494 -73.576 1.00 83.12 713 LEU A C 1
ATOM 5037 O O . LEU A 1 713 ? 54.010 31.910 -74.053 1.00 83.12 713 LEU A O 1
ATOM 5041 N N . THR A 1 714 ? 56.207 31.994 -73.677 1.00 81.50 714 THR A N 1
ATOM 5042 C CA . THR A 1 714 ? 56.532 30.788 -74.461 1.00 81.50 714 THR A CA 1
ATOM 5043 C C . THR A 1 714 ? 56.530 29.502 -73.628 1.00 81.50 714 THR A C 1
ATOM 5045 O O . THR A 1 714 ? 56.769 28.427 -74.171 1.00 81.50 714 THR A O 1
ATOM 5048 N N . GLY A 1 715 ? 56.297 29.597 -72.314 1.00 83.19 715 GLY A N 1
ATOM 5049 C CA . GLY A 1 715 ? 56.209 28.467 -71.388 1.00 83.19 715 GLY A CA 1
ATOM 5050 C C . GLY A 1 715 ? 55.907 28.898 -69.948 1.00 83.19 715 GLY A C 1
ATOM 5051 O O . GLY A 1 715 ? 55.678 30.077 -69.680 1.00 83.19 715 GLY A O 1
ATOM 5052 N N . GLY A 1 716 ? 55.935 27.940 -69.020 1.00 85.56 716 GLY A N 1
ATOM 5053 C CA . GLY A 1 716 ? 55.728 28.152 -67.583 1.00 85.56 716 GLY A CA 1
ATOM 5054 C C . GLY A 1 716 ? 56.901 27.659 -66.723 1.00 85.56 716 GLY A C 1
ATOM 5055 O O . GLY A 1 716 ? 57.923 27.233 -67.272 1.00 85.56 716 GLY A O 1
ATOM 5056 N N . PRO A 1 717 ? 56.775 27.718 -65.384 1.00 89.25 717 PRO A N 1
ATOM 5057 C CA . PRO A 1 717 ? 57.778 27.194 -64.460 1.00 89.25 717 PRO A CA 1
ATOM 5058 C C . PRO A 1 717 ? 57.905 25.669 -64.554 1.00 89.25 717 PRO A C 1
ATOM 5060 O O . PRO A 1 717 ? 56.919 24.960 -64.756 1.00 89.25 717 PRO A O 1
ATOM 5063 N N . ALA A 1 718 ? 59.129 25.159 -64.399 1.00 88.12 718 ALA A N 1
ATOM 5064 C CA . ALA A 1 718 ? 59.406 23.726 -64.396 1.00 88.12 718 ALA A CA 1
ATOM 5065 C C . ALA A 1 718 ? 59.298 23.129 -62.984 1.00 88.12 718 ALA A C 1
ATOM 5067 O O . ALA A 1 718 ? 59.826 23.685 -62.020 1.00 88.12 718 ALA A O 1
ATOM 5068 N N . ASN A 1 719 ? 58.677 21.952 -62.874 1.00 85.50 719 ASN A N 1
ATOM 5069 C CA . ASN A 1 719 ? 58.685 21.172 -61.634 1.00 85.50 719 ASN A CA 1
ATOM 5070 C C . ASN A 1 719 ? 60.124 20.800 -61.230 1.00 85.50 719 ASN A C 1
ATOM 5072 O O . ASN A 1 719 ? 60.974 20.527 -62.078 1.00 85.50 719 ASN A O 1
ATOM 5076 N N . GLY A 1 720 ? 60.389 20.788 -59.926 1.00 83.25 720 GLY A N 1
ATOM 5077 C CA . GLY A 1 720 ? 61.687 20.520 -59.306 1.00 83.25 720 GLY A CA 1
ATOM 5078 C C . GLY A 1 720 ? 62.644 21.715 -59.263 1.00 83.25 720 GLY A C 1
ATOM 5079 O O . GLY A 1 720 ? 63.737 21.588 -58.715 1.00 83.25 720 GLY A O 1
ATOM 5080 N N . THR A 1 721 ? 62.256 22.867 -59.821 1.00 87.31 721 THR A N 1
ATOM 5081 C CA . THR A 1 721 ? 63.059 24.102 -59.823 1.00 87.31 721 THR A CA 1
ATOM 5082 C C . THR A 1 721 ? 62.346 25.183 -59.028 1.00 87.31 721 THR A C 1
ATOM 5084 O O . THR A 1 721 ? 61.172 25.437 -59.260 1.00 87.31 721 THR A O 1
ATOM 5087 N N . GLU A 1 722 ? 63.040 25.848 -58.109 1.00 89.94 722 GLU A N 1
ATOM 5088 C CA . GLU A 1 722 ? 62.461 26.955 -57.350 1.00 89.94 722 GLU A CA 1
ATOM 5089 C C . GLU A 1 722 ? 62.817 28.305 -57.985 1.00 89.94 722 GLU A C 1
ATOM 5091 O O . GLU A 1 722 ? 63.988 28.589 -58.221 1.00 89.94 722 GLU A O 1
ATOM 5096 N N . TYR A 1 723 ? 61.803 29.138 -58.230 1.00 90.44 723 TYR A N 1
ATOM 5097 C CA . TYR A 1 723 ? 61.962 30.492 -58.772 1.00 90.44 723 TYR A CA 1
ATOM 5098 C C . TYR A 1 723 ? 61.661 31.568 -57.716 1.00 90.44 723 TYR A C 1
ATOM 5100 O O . TYR A 1 723 ? 60.792 31.372 -56.856 1.00 90.44 723 TYR A O 1
ATOM 5108 N N . SER A 1 724 ? 62.352 32.702 -57.817 1.00 89.94 724 SER A N 1
ATOM 5109 C CA . SER A 1 724 ? 62.202 33.933 -57.027 1.00 89.94 724 SER A CA 1
ATOM 5110 C C . SER A 1 724 ? 61.788 35.114 -57.916 1.00 89.94 724 SER A C 1
ATOM 5112 O O . SER A 1 724 ? 61.849 35.033 -59.141 1.00 89.94 724 SER A O 1
ATOM 5114 N N . GLU A 1 725 ? 61.344 36.221 -57.315 1.00 91.31 725 GLU A N 1
ATOM 5115 C CA . GLU A 1 725 ? 61.007 37.443 -58.062 1.00 91.31 725 GLU A CA 1
ATOM 5116 C C . GLU A 1 725 ? 62.225 37.978 -58.831 1.00 91.31 725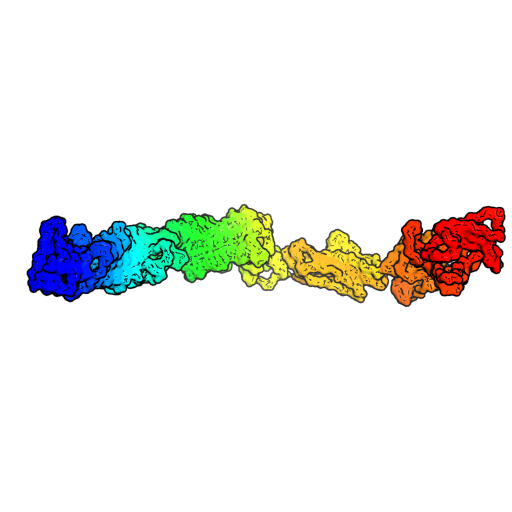 GLU A C 1
ATOM 5118 O O . GLU A 1 725 ? 63.326 38.064 -58.292 1.00 91.31 725 GLU A O 1
ATOM 5123 N N . GLY A 1 726 ? 62.025 38.323 -60.105 1.00 87.00 726 GLY A N 1
ATOM 5124 C CA . GLY A 1 726 ? 63.084 38.736 -61.028 1.00 87.00 726 GLY A CA 1
ATOM 5125 C C . GLY A 1 726 ? 63.730 37.600 -61.831 1.00 87.00 726 GLY A C 1
ATOM 5126 O O . GLY A 1 726 ? 64.426 37.887 -62.808 1.00 87.00 726 GLY A O 1
ATOM 5127 N N . ASP A 1 727 ? 63.478 36.329 -61.500 1.00 92.12 727 ASP A N 1
ATOM 5128 C CA . ASP A 1 727 ? 64.045 35.201 -62.246 1.00 92.12 727 ASP A CA 1
ATOM 5129 C C . ASP A 1 727 ? 63.428 35.060 -63.644 1.00 92.12 727 ASP A C 1
ATOM 5131 O O . ASP A 1 727 ? 62.227 35.254 -63.852 1.00 92.12 727 ASP A O 1
ATOM 5135 N N . ALA A 1 728 ? 64.247 34.661 -64.619 1.00 89.94 728 ALA A N 1
ATOM 5136 C CA . ALA A 1 728 ? 63.776 34.340 -65.962 1.00 89.94 728 ALA A CA 1
ATOM 5137 C C . ALA A 1 728 ? 63.037 32.991 -65.969 1.00 89.94 728 ALA A C 1
ATOM 5139 O O . ALA A 1 728 ? 63.581 31.965 -65.557 1.00 89.94 728 ALA A O 1
ATOM 5140 N N . CYS A 1 729 ? 61.804 32.976 -66.474 1.00 86.56 729 CYS A N 1
ATOM 5141 C CA . CYS A 1 729 ? 60.952 31.791 -66.477 1.00 86.56 729 CYS A CA 1
ATOM 5142 C C . CYS A 1 729 ? 59.935 31.853 -67.626 1.00 86.56 729 CYS A C 1
ATOM 5144 O O . CYS A 1 729 ? 59.312 32.887 -67.864 1.00 86.56 729 CYS A O 1
ATOM 5146 N N . GLY A 1 730 ? 59.785 30.762 -68.387 1.00 75.69 730 GLY A N 1
ATOM 5147 C CA . GLY A 1 730 ? 58.748 30.669 -69.423 1.00 75.69 730 GLY A CA 1
ATOM 5148 C C . GLY A 1 730 ? 58.870 31.662 -70.592 1.00 75.69 730 GLY A C 1
ATOM 5149 O O . GLY A 1 730 ? 57.895 31.934 -71.288 1.00 75.69 730 GLY A O 1
ATOM 5150 N N . GLY A 1 731 ? 60.056 32.236 -70.815 1.00 80.94 731 GLY A N 1
ATOM 5151 C CA . GLY A 1 731 ? 60.276 33.318 -71.785 1.00 80.94 731 GLY A CA 1
ATOM 5152 C C . GLY A 1 731 ? 59.909 34.718 -71.277 1.00 80.94 731 GLY A C 1
ATOM 5153 O O . GLY A 1 731 ? 60.104 35.683 -72.013 1.00 80.94 731 GLY A O 1
ATOM 5154 N N . GLY A 1 732 ? 59.416 34.831 -70.041 1.00 87.94 732 GLY A N 1
ATOM 5155 C CA . GLY A 1 732 ? 59.207 36.080 -69.310 1.00 87.94 732 GLY A CA 1
ATOM 5156 C C . GLY A 1 732 ? 60.046 36.144 -68.032 1.00 87.94 732 GLY A C 1
ATOM 5157 O O . GLY A 1 732 ? 61.061 35.455 -67.897 1.00 87.94 732 GLY A O 1
ATOM 5158 N N . VAL A 1 733 ? 59.607 36.977 -67.093 1.00 91.81 733 VAL A N 1
ATOM 5159 C CA . VAL A 1 733 ? 60.231 37.170 -65.778 1.00 91.81 733 VAL A CA 1
ATOM 5160 C C . VAL A 1 733 ? 59.188 36.949 -64.686 1.00 91.81 733 VAL A C 1
ATOM 5162 O O . VAL A 1 733 ? 58.020 37.306 -64.858 1.00 91.81 733 VAL A O 1
ATOM 5165 N N . VAL A 1 734 ? 59.596 36.354 -63.565 1.00 93.25 734 VAL A N 1
ATOM 5166 C CA . VAL A 1 734 ? 58.755 36.239 -62.370 1.00 93.25 734 VAL A CA 1
ATOM 5167 C C . VAL A 1 734 ? 58.522 37.624 -61.792 1.00 93.25 734 VAL A C 1
ATOM 5169 O O . VAL A 1 734 ? 59.437 38.260 -61.276 1.00 93.25 734 VAL A O 1
ATOM 5172 N N . LEU A 1 735 ? 57.280 38.080 -61.882 1.00 91.38 735 LEU A N 1
ATOM 5173 C CA . LEU A 1 735 ? 56.852 39.372 -61.372 1.00 91.38 735 LEU A CA 1
ATOM 5174 C C . LEU A 1 735 ? 56.497 39.304 -59.884 1.00 91.38 735 LEU A C 1
ATOM 5176 O O . LEU A 1 735 ? 56.722 40.272 -59.169 1.00 91.38 735 LEU A O 1
ATOM 5180 N N . TYR A 1 736 ? 55.932 38.182 -59.432 1.00 92.69 736 TYR A N 1
ATOM 5181 C CA . TYR A 1 736 ? 55.523 38.001 -58.039 1.00 92.69 736 TYR A CA 1
ATOM 5182 C C . TYR A 1 736 ? 55.511 36.525 -57.633 1.00 92.69 736 TYR A C 1
ATOM 5184 O O . TYR A 1 736 ? 55.107 35.668 -58.426 1.00 92.69 736 TYR A O 1
ATOM 5192 N N . LYS A 1 737 ? 55.889 36.227 -56.384 1.00 91.31 737 LYS A N 1
ATOM 5193 C CA . LYS A 1 737 ? 55.678 34.910 -55.756 1.00 91.31 737 LYS A CA 1
ATOM 5194 C C . LYS A 1 737 ? 55.155 35.082 -54.333 1.00 91.31 737 LYS A C 1
ATOM 5196 O O . LYS A 1 737 ? 55.835 35.627 -53.471 1.00 91.31 737 LYS A O 1
ATOM 5201 N N . GLY A 1 738 ? 53.966 34.555 -54.052 1.00 88.44 738 GLY A N 1
ATOM 5202 C CA . GLY A 1 738 ? 53.375 34.658 -52.720 1.00 88.44 738 GLY A CA 1
ATOM 5203 C C . GLY A 1 738 ? 51.887 34.336 -52.676 1.00 88.44 738 GLY A C 1
ATOM 5204 O O . GLY A 1 738 ? 51.368 33.593 -53.499 1.00 88.44 738 GLY A O 1
ATOM 5205 N N . SER A 1 739 ? 51.193 34.861 -51.667 1.00 88.62 739 SER A N 1
ATOM 5206 C CA . SER A 1 739 ? 49.785 34.532 -51.389 1.00 88.62 739 SER A CA 1
ATOM 5207 C C . SER A 1 739 ? 48.784 35.618 -51.787 1.00 88.62 739 SER A C 1
ATOM 5209 O O . SER A 1 739 ? 47.604 35.479 -51.454 1.00 88.62 739 SER A O 1
ATOM 5211 N N . ALA A 1 740 ? 49.227 36.684 -52.464 1.00 87.81 740 ALA A N 1
ATOM 5212 C CA . ALA A 1 740 ? 48.331 37.717 -52.971 1.00 87.81 740 ALA A CA 1
ATOM 5213 C C . ALA A 1 740 ? 47.319 37.149 -53.982 1.00 87.81 740 ALA A C 1
ATOM 5215 O O . ALA A 1 740 ? 47.486 36.054 -54.525 1.00 87.81 740 ALA A O 1
ATOM 5216 N N . THR A 1 741 ? 46.249 37.909 -54.197 1.00 87.12 741 THR A N 1
ATOM 5217 C CA . THR A 1 741 ? 45.185 37.626 -55.179 1.00 87.12 741 THR A CA 1
ATOM 5218 C C . THR A 1 741 ? 45.046 38.736 -56.217 1.00 87.12 741 THR A C 1
ATOM 5220 O O . THR A 1 741 ? 44.253 38.617 -57.143 1.00 87.12 741 THR A O 1
ATOM 5223 N N . ASN A 1 742 ? 45.828 39.807 -56.079 1.00 87.88 742 ASN A N 1
ATOM 5224 C CA . ASN A 1 742 ? 45.906 40.891 -57.038 1.00 87.88 742 ASN A CA 1
ATOM 5225 C C . ASN A 1 742 ? 47.287 41.554 -57.017 1.00 87.88 742 ASN A C 1
ATOM 5227 O O . ASN A 1 742 ? 48.054 41.391 -56.063 1.00 87.88 742 ASN A O 1
ATOM 5231 N N . LEU A 1 743 ? 47.603 42.274 -58.092 1.00 86.88 743 LEU A N 1
ATOM 5232 C CA . LEU A 1 743 ? 48.816 43.065 -58.242 1.00 86.88 743 LEU A CA 1
ATOM 5233 C C . LEU A 1 743 ? 48.607 44.190 -59.269 1.00 86.88 743 LEU A C 1
ATOM 5235 O O . LEU A 1 743 ? 48.122 43.952 -60.375 1.00 86.88 743 LEU A O 1
ATOM 5239 N N . ASP A 1 744 ? 49.040 45.403 -58.931 1.00 82.00 744 ASP A N 1
ATOM 5240 C CA . ASP A 1 744 ? 49.134 46.516 -59.879 1.00 82.00 744 ASP A CA 1
ATOM 5241 C C . ASP A 1 744 ? 50.534 46.508 -60.523 1.00 82.00 744 ASP A C 1
ATOM 5243 O O . ASP A 1 744 ? 51.542 46.618 -59.826 1.00 82.00 744 ASP A O 1
ATOM 5247 N N . HIS A 1 745 ? 50.615 46.393 -61.854 1.00 85.31 745 HIS A N 1
ATOM 5248 C CA . HIS A 1 745 ? 51.876 46.389 -62.601 1.00 85.31 745 HIS A CA 1
ATOM 5249 C C . HIS A 1 745 ? 51.979 47.579 -63.564 1.00 85.31 745 HIS A C 1
ATOM 5251 O O . HIS A 1 745 ? 51.159 47.744 -64.469 1.00 85.31 745 HIS A O 1
ATOM 5257 N N . GLN A 1 746 ? 53.018 48.399 -63.398 1.00 80.12 746 GLN A N 1
ATOM 5258 C CA . GLN A 1 746 ? 53.287 49.539 -64.274 1.00 80.12 746 GLN A CA 1
ATOM 5259 C C . GLN A 1 746 ? 54.124 49.139 -65.496 1.00 80.12 746 GLN A C 1
ATOM 5261 O O . GLN A 1 746 ? 55.199 48.555 -65.377 1.00 80.12 746 GLN A O 1
ATOM 5266 N N . VAL A 1 747 ? 53.682 49.548 -66.683 1.00 84.38 747 VAL A N 1
ATOM 5267 C CA . VAL A 1 747 ? 54.320 49.225 -67.969 1.00 84.38 747 VAL A CA 1
ATOM 5268 C C . VAL A 1 747 ? 54.503 50.492 -68.808 1.00 84.38 747 VAL A C 1
ATOM 5270 O O . VAL A 1 747 ? 54.022 51.566 -68.452 1.00 84.38 747 VAL A O 1
ATOM 5273 N N . ALA A 1 748 ? 55.293 50.429 -69.880 1.00 81.50 748 ALA A N 1
ATOM 5274 C CA . ALA A 1 748 ? 55.431 51.576 -70.780 1.00 81.50 748 ALA A CA 1
ATOM 5275 C C . ALA A 1 748 ? 54.143 51.771 -71.602 1.00 81.50 748 ALA A C 1
ATOM 5277 O O . ALA A 1 748 ? 53.433 50.802 -71.882 1.00 81.50 748 ALA A O 1
ATOM 5278 N N . GLN A 1 749 ? 53.839 53.001 -72.017 1.00 79.50 749 GLN A N 1
ATOM 5279 C CA . GLN A 1 749 ? 52.730 53.237 -72.944 1.00 79.50 749 GLN A CA 1
ATOM 5280 C C . GLN A 1 749 ? 53.004 52.651 -74.330 1.00 79.50 749 GLN A C 1
ATOM 5282 O O . GLN A 1 749 ? 54.157 52.462 -74.725 1.00 79.50 749 GLN A O 1
ATOM 5287 N N . ASN A 1 750 ? 51.934 52.431 -75.090 1.00 84.31 750 ASN A N 1
ATOM 5288 C CA . ASN A 1 750 ? 51.971 51.820 -76.413 1.00 84.31 750 ASN A CA 1
ATOM 5289 C C . ASN A 1 750 ? 52.671 50.449 -76.403 1.00 84.31 750 ASN A C 1
ATOM 5291 O O . ASN A 1 750 ? 53.406 50.111 -77.332 1.00 84.31 750 ASN A O 1
ATOM 5295 N N . THR A 1 751 ? 52.472 49.672 -75.333 1.00 85.94 751 THR A N 1
ATOM 5296 C CA . THR A 1 751 ? 53.013 48.316 -75.228 1.00 85.94 751 THR A CA 1
ATOM 5297 C C . THR A 1 751 ? 51.917 47.302 -74.962 1.00 85.94 751 THR A C 1
ATOM 5299 O O . THR A 1 751 ? 50.942 47.557 -74.258 1.00 85.94 751 THR A O 1
ATOM 5302 N N . THR A 1 752 ? 52.107 46.122 -75.536 1.00 88.75 752 THR A N 1
ATOM 5303 C CA . THR A 1 752 ? 51.312 44.938 -75.234 1.00 88.75 752 THR A CA 1
ATOM 5304 C C . THR A 1 752 ? 52.038 44.113 -74.176 1.00 88.75 752 THR A C 1
ATOM 5306 O O . THR A 1 752 ? 53.235 43.856 -74.319 1.00 88.75 752 THR A O 1
ATOM 5309 N N . ASN A 1 753 ? 51.339 43.696 -73.122 1.00 90.12 753 ASN A N 1
ATOM 5310 C CA . ASN A 1 753 ? 51.908 42.969 -71.986 1.00 90.12 753 ASN A CA 1
ATOM 5311 C C . ASN A 1 753 ? 51.133 41.681 -71.720 1.00 90.12 753 ASN A C 1
ATOM 5313 O O . ASN A 1 753 ? 49.905 41.697 -71.728 1.00 90.12 753 ASN A O 1
ATOM 5317 N N . TYR A 1 754 ? 51.859 40.597 -71.454 1.00 90.69 754 TYR A N 1
ATOM 5318 C CA . TYR A 1 754 ? 51.306 39.264 -71.235 1.00 90.69 754 TYR A CA 1
ATOM 5319 C C . TYR A 1 754 ? 51.604 38.772 -69.822 1.00 90.69 754 TYR A C 1
ATOM 5321 O O . TYR A 1 754 ? 52.721 38.956 -69.327 1.00 90.69 754 TYR A O 1
ATOM 5329 N N . TYR A 1 755 ? 50.615 38.127 -69.198 1.00 92.75 755 TYR A N 1
ATOM 5330 C CA . TYR A 1 755 ? 50.700 37.633 -67.821 1.00 92.75 755 TYR A CA 1
ATOM 5331 C C . TYR A 1 755 ? 50.145 36.221 -67.679 1.00 92.75 755 TYR A C 1
ATOM 5333 O O . TYR A 1 755 ? 49.118 35.916 -68.277 1.00 92.75 755 TYR A O 1
ATOM 5341 N N . ALA A 1 756 ? 50.777 35.392 -66.847 1.00 91.62 756 ALA A N 1
ATOM 5342 C CA . ALA A 1 756 ? 50.280 34.061 -66.486 1.00 91.62 756 ALA A CA 1
ATOM 5343 C C . ALA A 1 756 ? 50.501 33.783 -64.996 1.00 91.62 756 ALA A C 1
ATOM 5345 O O . ALA A 1 756 ? 51.532 34.172 -64.445 1.00 91.62 756 ALA A O 1
ATOM 5346 N N . VAL A 1 757 ? 49.560 33.087 -64.354 1.00 92.75 757 VAL A N 1
ATOM 5347 C CA . VAL A 1 757 ? 49.627 32.753 -62.920 1.00 92.75 757 VAL A CA 1
ATOM 5348 C C . VAL A 1 757 ? 49.620 31.242 -62.734 1.00 92.75 757 VAL A C 1
ATOM 5350 O O . VAL A 1 757 ? 48.788 30.542 -63.309 1.00 92.75 757 VAL A O 1
ATOM 5353 N N . TYR A 1 758 ? 50.522 30.748 -61.893 1.00 91.56 758 TYR A N 1
ATOM 5354 C CA . TYR A 1 758 ? 50.685 29.338 -61.549 1.00 91.56 758 TYR A CA 1
ATOM 5355 C C . TYR A 1 758 ? 50.589 29.172 -60.037 1.00 91.56 758 TYR A C 1
ATOM 5357 O O . TYR A 1 758 ? 51.153 29.976 -59.308 1.00 91.56 758 TYR A O 1
ATOM 5365 N N . SER A 1 759 ? 49.931 28.127 -59.545 1.00 90.38 759 SER A N 1
ATOM 5366 C CA . SER A 1 759 ? 50.049 27.733 -58.138 1.00 90.38 759 SER A CA 1
ATOM 5367 C C . SER A 1 759 ? 51.346 26.963 -57.914 1.00 90.38 759 SER A C 1
ATOM 5369 O O . SER A 1 759 ? 51.783 26.232 -58.803 1.00 90.38 759 SER A O 1
ATOM 5371 N N . VAL A 1 760 ? 51.944 27.114 -56.734 1.00 88.38 760 VAL A N 1
ATOM 5372 C CA . VAL A 1 760 ? 53.202 26.479 -56.330 1.00 88.38 760 VAL A CA 1
ATOM 5373 C C . VAL A 1 760 ? 53.063 25.830 -54.956 1.00 88.38 760 VAL A C 1
ATOM 5375 O O . VAL A 1 760 ? 52.515 26.433 -54.034 1.00 88.38 760 VAL A O 1
ATOM 5378 N N . ALA A 1 761 ? 53.581 24.612 -54.811 1.00 84.38 761 ALA A N 1
ATOM 5379 C CA . ALA A 1 761 ? 53.695 23.921 -53.529 1.00 84.38 761 ALA A CA 1
ATOM 5380 C C . ALA A 1 761 ? 55.046 23.199 -53.411 1.00 84.38 761 ALA A C 1
ATOM 5382 O O . ALA A 1 761 ? 55.691 22.905 -54.417 1.00 84.38 761 ALA A O 1
ATOM 5383 N N . GLY A 1 762 ? 55.466 22.909 -52.177 1.00 79.94 762 GLY A N 1
ATOM 5384 C CA . GLY A 1 762 ? 56.777 22.325 -51.880 1.00 79.94 762 GLY A CA 1
ATOM 5385 C C . GLY A 1 762 ? 57.909 23.357 -51.826 1.00 79.94 762 GLY A C 1
ATOM 5386 O O . GLY A 1 762 ? 57.683 24.562 -51.938 1.00 79.94 762 GLY A O 1
ATOM 5387 N N . SER A 1 763 ? 59.131 22.873 -51.611 1.00 79.75 763 SER A N 1
ATOM 5388 C CA . SER A 1 763 ? 60.356 23.679 -51.577 1.00 79.75 763 SER A CA 1
ATOM 5389 C C . SER A 1 763 ? 61.533 22.909 -52.182 1.00 79.75 763 SER A C 1
ATOM 5391 O O . SER A 1 763 ? 61.536 21.672 -52.217 1.00 79.75 763 SER A O 1
ATOM 5393 N N . GLY A 1 764 ? 62.538 23.627 -52.698 1.00 80.38 764 GLY A N 1
ATOM 5394 C CA . GLY A 1 764 ? 63.710 23.016 -53.332 1.00 80.38 764 GLY A CA 1
ATOM 5395 C C . GLY A 1 764 ? 63.346 22.042 -54.463 1.00 80.38 764 GLY A C 1
ATOM 5396 O O . GLY A 1 764 ? 62.479 22.327 -55.289 1.00 80.38 764 GLY A O 1
ATOM 5397 N N . ALA A 1 765 ? 63.980 20.864 -54.487 1.00 78.00 765 ALA A N 1
ATOM 5398 C CA . ALA A 1 765 ? 63.775 19.845 -55.526 1.00 78.00 765 ALA A CA 1
ATOM 5399 C C . ALA A 1 765 ? 62.369 19.207 -55.530 1.00 78.00 765 ALA A C 1
ATOM 5401 O O . ALA A 1 765 ? 62.007 18.541 -56.496 1.00 78.00 765 ALA A O 1
ATOM 5402 N N . ALA A 1 766 ? 61.580 19.407 -54.469 1.00 76.62 766 ALA A N 1
ATOM 5403 C CA . ALA A 1 766 ? 60.195 18.946 -54.377 1.00 76.62 766 ALA A CA 1
ATOM 5404 C C . ALA A 1 766 ? 59.180 20.019 -54.813 1.00 76.62 766 ALA A C 1
ATOM 5406 O O . ALA A 1 766 ? 57.977 19.796 -54.703 1.00 76.62 766 ALA A O 1
ATOM 5407 N N . THR A 1 767 ? 59.644 21.186 -55.280 1.00 84.00 767 THR A N 1
ATOM 5408 C CA . THR A 1 767 ? 58.760 22.260 -55.747 1.00 84.00 767 THR A CA 1
ATOM 5409 C C . THR A 1 767 ? 57.994 21.805 -56.978 1.00 84.00 767 THR A C 1
ATOM 5411 O O . THR A 1 767 ? 58.575 21.339 -57.955 1.00 84.00 767 THR A O 1
ATOM 5414 N N . VAL A 1 768 ? 56.683 21.966 -56.956 1.00 85.75 768 VAL A N 1
ATOM 5415 C CA . VAL A 1 768 ? 55.788 21.577 -58.041 1.00 85.75 768 VAL A CA 1
ATOM 5416 C C . VAL A 1 768 ? 54.847 22.733 -58.360 1.00 85.75 768 VAL A C 1
ATOM 5418 O O . VAL A 1 768 ? 54.446 23.493 -57.475 1.00 85.75 768 VAL A O 1
ATOM 5421 N N . TYR A 1 769 ? 54.520 22.875 -59.640 1.00 87.75 769 TYR A N 1
ATOM 5422 C CA . TYR A 1 769 ? 53.682 23.934 -60.181 1.00 87.75 769 TYR A CA 1
ATOM 5423 C C . TYR A 1 769 ? 52.445 23.348 -60.859 1.00 87.75 769 TYR A C 1
ATOM 5425 O O . TYR A 1 769 ? 52.488 22.286 -61.481 1.00 87.75 769 TYR A O 1
ATOM 5433 N N . SER A 1 770 ? 51.324 24.061 -60.750 1.00 87.3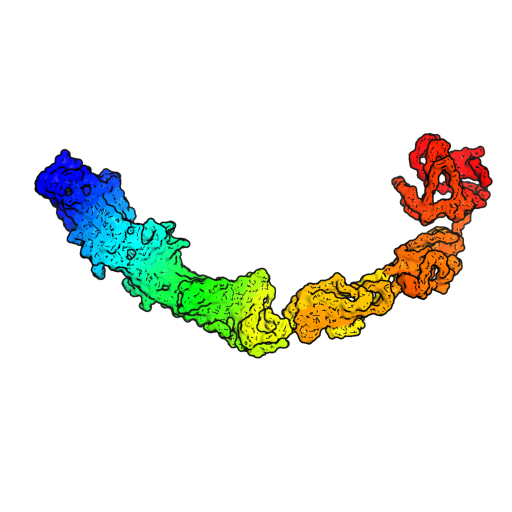8 770 SER A N 1
ATOM 5434 C CA . SER A 1 770 ? 50.117 23.753 -61.526 1.00 87.38 770 SER A CA 1
ATOM 5435 C C . SER A 1 770 ? 50.334 23.996 -63.026 1.00 87.38 770 SER A C 1
ATOM 5437 O O . SER A 1 770 ? 51.266 24.701 -63.399 1.00 87.38 770 SER A O 1
ATOM 5439 N N . ALA A 1 771 ? 49.398 23.560 -63.876 1.00 80.38 771 ALA A N 1
ATOM 5440 C CA . ALA A 1 771 ? 49.385 23.915 -65.303 1.00 80.38 771 ALA A CA 1
ATOM 5441 C C . ALA A 1 771 ? 49.262 25.436 -65.578 1.00 80.38 771 ALA A C 1
ATOM 5443 O O . ALA A 1 771 ? 49.641 25.887 -66.656 1.00 80.38 771 ALA A O 1
ATOM 5444 N N . GLY A 1 772 ? 48.786 26.216 -64.596 1.00 79.50 772 GLY A N 1
ATOM 5445 C CA . GLY A 1 772 ? 48.616 27.670 -64.670 1.00 79.50 772 GLY A CA 1
ATOM 5446 C C . GLY A 1 772 ? 47.375 28.124 -65.442 1.00 79.50 772 GLY A C 1
ATOM 5447 O O . GLY A 1 772 ? 46.776 27.359 -66.195 1.00 79.50 772 GLY A O 1
ATOM 5448 N N . VAL A 1 773 ? 46.981 29.385 -65.249 1.00 84.12 773 VAL A N 1
ATOM 5449 C CA . VAL A 1 773 ? 46.013 30.073 -66.121 1.00 84.12 773 VAL A CA 1
ATOM 5450 C C . VAL A 1 773 ? 46.807 30.819 -67.181 1.00 84.12 773 VAL A C 1
ATOM 5452 O O . VAL A 1 773 ? 47.653 31.655 -66.849 1.00 84.12 773 VAL A O 1
ATOM 5455 N N . THR A 1 774 ? 46.568 30.463 -68.443 1.00 71.12 774 THR A N 1
ATOM 5456 C CA . THR A 1 774 ? 47.356 30.905 -69.600 1.00 71.12 774 THR A CA 1
ATOM 5457 C C . THR A 1 774 ? 47.205 32.395 -69.897 1.00 71.12 774 THR A C 1
ATOM 5459 O O . THR A 1 774 ? 46.382 33.089 -69.303 1.00 71.12 774 THR A O 1
ATOM 5462 N N . THR A 1 775 ? 48.046 32.871 -70.812 1.00 69.56 775 THR A N 1
ATOM 5463 C CA . THR A 1 775 ? 48.403 34.272 -71.008 1.00 69.56 775 THR A CA 1
ATOM 5464 C C . THR A 1 775 ? 47.232 35.200 -71.309 1.00 69.56 775 THR A C 1
ATOM 5466 O O . THR A 1 775 ? 46.401 34.930 -72.171 1.00 69.56 775 THR A O 1
ATOM 5469 N N . TRP A 1 776 ? 47.189 36.329 -70.605 1.00 76.88 776 TRP A N 1
ATOM 5470 C CA . TRP A 1 776 ? 46.244 37.413 -70.873 1.00 76.88 776 TRP A CA 1
ATOM 5471 C C . TRP A 1 776 ? 46.971 38.657 -71.364 1.00 76.88 776 TRP A C 1
ATOM 5473 O O . TRP A 1 776 ? 47.990 39.049 -70.793 1.00 76.88 776 TRP A O 1
ATOM 5483 N N . GLU A 1 777 ? 46.425 39.263 -72.416 1.00 85.44 777 GLU A N 1
ATOM 5484 C CA . GLU A 1 777 ? 46.971 40.441 -73.080 1.00 85.44 777 GLU A CA 1
ATOM 5485 C C . GLU A 1 777 ? 46.377 41.728 -72.493 1.00 85.44 777 GLU A C 1
ATOM 5487 O O . GLU A 1 777 ? 45.163 41.926 -72.494 1.00 85.44 777 GLU A O 1
ATOM 5492 N N . ALA A 1 778 ? 47.240 42.642 -72.057 1.00 86.19 778 ALA A N 1
ATOM 5493 C CA . ALA A 1 778 ? 46.876 44.019 -71.761 1.00 86.19 778 ALA A CA 1
ATOM 5494 C C . ALA A 1 778 ? 47.655 44.978 -72.662 1.00 86.19 778 ALA A C 1
ATOM 5496 O O . ALA A 1 778 ? 48.879 45.103 -72.557 1.00 86.19 778 ALA A O 1
ATOM 5497 N N . TYR A 1 779 ? 46.926 45.676 -73.533 1.00 87.19 779 TYR A N 1
ATOM 5498 C CA . TYR A 1 779 ? 47.466 46.755 -74.353 1.00 87.19 779 TYR A CA 1
ATOM 5499 C C . TYR A 1 779 ? 47.260 48.100 -73.662 1.00 87.19 779 TYR A C 1
ATOM 5501 O O . TYR A 1 779 ? 46.128 48.513 -73.404 1.00 87.19 779 TYR A O 1
ATOM 5509 N N . THR A 1 780 ? 48.355 48.802 -73.387 1.00 83.19 780 THR A N 1
ATOM 5510 C CA . THR A 1 780 ? 48.317 50.165 -72.862 1.00 83.19 780 THR A CA 1
ATOM 5511 C C . THR A 1 780 ? 48.397 51.170 -74.021 1.00 83.19 780 THR A C 1
ATOM 5513 O O . THR A 1 780 ? 49.439 51.277 -74.671 1.00 83.19 780 THR A O 1
ATOM 5516 N N . PRO A 1 781 ? 47.323 51.917 -74.343 1.00 79.88 781 PRO A N 1
ATOM 5517 C CA . PRO A 1 781 ? 47.320 52.825 -75.493 1.00 79.88 781 PRO A CA 1
ATOM 5518 C C . PRO A 1 781 ? 48.200 54.067 -75.252 1.00 79.88 781 PRO A C 1
ATOM 5520 O O . PRO A 1 781 ? 48.426 54.433 -74.100 1.00 79.88 781 PRO A O 1
ATOM 5523 N N . PRO A 1 782 ? 48.650 54.782 -76.300 1.00 79.88 782 PRO A N 1
ATOM 5524 C CA . PRO A 1 782 ? 49.349 56.066 -76.146 1.00 79.88 782 PRO A CA 1
ATOM 5525 C C . PRO A 1 782 ? 48.412 57.168 -75.620 1.00 79.88 782 PRO A C 1
ATOM 5527 O O . PRO A 1 782 ? 47.207 57.109 -75.889 1.00 79.88 782 PRO A O 1
ATOM 5530 N N . PHE A 1 783 ? 48.916 58.187 -74.905 1.00 77.44 783 PHE A N 1
ATOM 5531 C CA . PHE A 1 783 ? 48.049 59.318 -74.523 1.00 77.44 783 PHE A CA 1
ATOM 5532 C C . PHE A 1 783 ? 47.664 60.190 -75.731 1.00 77.44 783 PHE A C 1
ATOM 5534 O O . PHE A 1 783 ? 48.297 60.174 -76.789 1.00 77.44 783 PHE A O 1
ATOM 5541 N N . LEU A 1 784 ? 46.616 61.002 -75.556 1.00 76.75 784 LEU A N 1
ATOM 5542 C CA . LEU A 1 784 ? 46.159 61.951 -76.570 1.00 76.75 784 LEU A CA 1
ATOM 5543 C C . LEU A 1 784 ? 47.253 62.980 -76.927 1.00 76.75 784 LEU A C 1
ATOM 5545 O O . LEU A 1 784 ? 47.958 63.458 -76.031 1.00 76.75 784 LEU A O 1
ATOM 5549 N N . PRO A 1 785 ? 47.378 63.384 -78.207 1.00 72.44 785 PRO A N 1
ATOM 5550 C CA . PRO A 1 785 ? 48.312 64.431 -78.614 1.00 72.44 785 PRO A CA 1
ATOM 5551 C C . PRO A 1 785 ? 48.075 65.741 -77.848 1.00 72.44 785 PRO A C 1
ATOM 5553 O O . PRO A 1 785 ? 46.947 66.221 -77.768 1.00 72.44 785 PRO A O 1
ATOM 5556 N N . GLY A 1 786 ? 49.138 66.325 -77.287 1.00 71.00 786 GLY A N 1
ATOM 5557 C CA . GLY A 1 786 ? 49.082 67.595 -76.548 1.00 71.00 786 GLY A CA 1
ATOM 5558 C C . GLY A 1 786 ? 48.613 67.498 -75.089 1.00 71.00 786 GLY A C 1
ATOM 5559 O O . GLY A 1 786 ? 48.697 68.491 -74.371 1.00 71.00 786 GLY A O 1
ATOM 5560 N N . LEU A 1 787 ? 48.169 66.326 -74.617 1.00 77.44 787 LEU A N 1
ATOM 5561 C CA . LEU A 1 787 ? 47.890 66.107 -73.196 1.00 77.44 787 LEU A CA 1
ATOM 5562 C C . LEU A 1 787 ? 49.206 65.977 -72.425 1.00 77.44 787 LEU A C 1
ATOM 5564 O O . LEU A 1 787 ? 50.023 65.112 -72.742 1.00 77.44 787 LEU A O 1
ATOM 5568 N N . ILE A 1 788 ? 49.373 66.796 -71.390 1.00 78.56 788 ILE A N 1
ATOM 5569 C CA . ILE A 1 788 ? 50.429 66.648 -70.390 1.00 78.56 788 ILE A CA 1
ATOM 5570 C C . ILE A 1 788 ? 49.766 66.126 -69.121 1.00 78.56 788 ILE A C 1
ATOM 5572 O O . ILE A 1 788 ? 48.850 66.759 -68.597 1.00 78.56 788 ILE A O 1
ATOM 5576 N N . LEU A 1 789 ? 50.177 64.949 -68.655 1.00 80.06 789 LEU A N 1
ATOM 5577 C CA . LEU A 1 789 ? 49.543 64.285 -67.519 1.00 80.06 789 LEU A CA 1
ATOM 5578 C C . LEU A 1 789 ? 50.598 63.659 -66.620 1.00 80.06 789 LEU A C 1
ATOM 5580 O O . LEU A 1 789 ? 51.515 62.994 -67.095 1.00 80.06 789 LEU A O 1
ATOM 5584 N N . GLU A 1 790 ? 50.429 63.875 -65.319 1.00 79.31 790 GLU A N 1
ATOM 5585 C CA . GLU A 1 790 ? 51.229 63.279 -64.254 1.00 79.31 790 GLU A CA 1
ATOM 5586 C C . GLU A 1 790 ? 50.510 62.033 -63.690 1.00 79.31 790 GLU A C 1
ATOM 5588 O O . GLU A 1 790 ? 49.488 62.177 -63.005 1.00 79.31 790 GLU A O 1
ATOM 5593 N N . PRO A 1 791 ? 50.988 60.806 -63.986 1.00 74.12 791 PRO A N 1
ATOM 5594 C CA . PRO A 1 791 ? 50.371 59.585 -63.485 1.00 74.12 791 PRO A CA 1
ATOM 5595 C C . PRO A 1 791 ? 50.742 59.224 -62.042 1.00 74.12 791 PRO A C 1
ATOM 5597 O O . PRO A 1 791 ? 50.154 58.275 -61.526 1.00 74.12 791 PRO A O 1
ATOM 5600 N N . PHE A 1 792 ? 51.648 59.951 -61.376 1.00 75.25 792 PHE A N 1
ATOM 5601 C CA . PHE A 1 792 ? 52.085 59.660 -60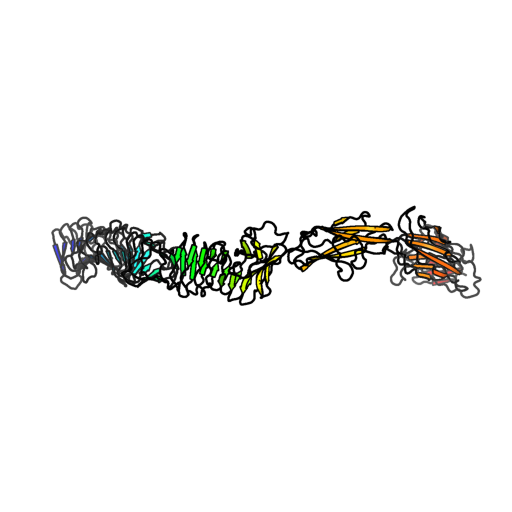.003 1.00 75.25 792 PHE A CA 1
ATOM 5602 C C . PHE A 1 792 ? 50.917 59.400 -59.041 1.00 75.25 792 PHE A C 1
ATOM 5604 O O . PHE A 1 792 ? 50.925 58.430 -58.290 1.00 75.25 792 PHE A O 1
ATOM 5611 N N . SER A 1 793 ? 49.848 60.192 -59.152 1.00 68.06 793 SER A N 1
ATOM 5612 C CA . SER A 1 793 ? 48.638 60.057 -58.329 1.00 68.06 793 SER A CA 1
ATOM 5613 C C . SER A 1 793 ? 47.837 58.766 -58.511 1.00 68.06 793 SER A C 1
ATOM 5615 O O . SER A 1 793 ? 46.770 58.622 -57.926 1.00 68.06 793 SER A O 1
ATOM 5617 N N . ARG A 1 794 ? 48.294 57.843 -59.360 1.00 67.75 794 ARG A N 1
ATOM 5618 C CA . ARG A 1 794 ? 47.587 56.609 -59.734 1.00 67.75 794 ARG A CA 1
ATOM 5619 C C . ARG A 1 794 ? 48.454 55.365 -59.601 1.00 67.75 794 ARG A C 1
ATOM 5621 O O . ARG A 1 794 ? 47.969 54.267 -59.855 1.00 67.75 794 ARG A O 1
ATOM 5628 N N . THR A 1 795 ? 49.716 55.530 -59.225 1.00 65.56 795 THR A N 1
ATOM 5629 C CA . THR A 1 795 ? 50.557 54.425 -58.784 1.00 65.56 795 THR A CA 1
ATOM 5630 C C . THR A 1 795 ? 50.403 54.308 -57.271 1.00 65.56 795 THR A C 1
ATOM 5632 O O . THR A 1 795 ? 50.223 55.318 -56.601 1.00 65.56 795 THR A O 1
ATOM 5635 N N . ASN A 1 796 ? 50.383 53.099 -56.718 1.00 67.25 796 ASN A N 1
ATOM 5636 C CA . ASN A 1 796 ? 50.398 52.886 -55.270 1.00 67.25 796 ASN A CA 1
ATOM 5637 C C . ASN A 1 796 ? 51.771 52.332 -54.891 1.00 67.25 796 ASN A C 1
ATOM 5639 O O . ASN A 1 796 ? 52.233 51.389 -55.525 1.00 67.25 796 ASN A O 1
ATOM 5643 N N . GLY A 1 797 ? 52.425 52.920 -53.886 1.00 65.12 797 GLY A N 1
ATOM 5644 C CA . GLY A 1 797 ? 53.690 52.404 -53.344 1.00 65.12 797 GLY A CA 1
ATOM 5645 C C . GLY A 1 797 ? 54.949 52.754 -54.149 1.00 65.12 797 GLY A C 1
ATOM 5646 O O . GLY A 1 797 ? 55.950 52.059 -54.026 1.00 65.12 797 GLY A O 1
ATOM 5647 N N . TYR A 1 798 ? 54.909 53.822 -54.955 1.00 69.38 798 TYR A N 1
ATOM 5648 C CA . TYR A 1 798 ? 56.081 54.361 -55.665 1.00 69.38 798 TYR A CA 1
ATOM 5649 C C . TYR A 1 798 ? 56.480 55.720 -55.068 1.00 69.38 798 TYR A C 1
ATOM 5651 O O . TYR A 1 798 ? 55.610 56.554 -54.820 1.00 69.38 798 TYR A O 1
ATOM 5659 N N . ASP A 1 799 ? 57.782 55.969 -54.911 1.00 69.44 799 ASP A N 1
ATOM 5660 C CA . ASP A 1 799 ? 58.314 57.245 -54.409 1.00 69.44 799 ASP A CA 1
ATOM 5661 C C . ASP A 1 799 ? 58.532 58.280 -55.528 1.00 69.44 799 ASP A C 1
ATOM 5663 O O . ASP A 1 799 ? 58.869 57.929 -56.664 1.00 69.44 799 ASP A O 1
ATOM 5667 N N . LEU A 1 800 ? 58.399 59.574 -55.204 1.00 72.75 800 LEU A N 1
ATOM 5668 C CA . LEU A 1 800 ? 58.531 60.691 -56.161 1.00 72.75 800 LEU A CA 1
ATOM 5669 C C . LEU A 1 800 ? 59.882 60.730 -56.890 1.00 72.75 800 LEU A C 1
ATOM 5671 O O . LEU A 1 800 ? 59.918 60.952 -58.101 1.00 72.75 800 LEU A O 1
ATOM 5675 N N . ALA A 1 801 ? 60.989 60.488 -56.179 1.00 69.50 801 ALA A N 1
ATOM 5676 C CA . ALA A 1 801 ? 62.341 60.551 -56.744 1.00 69.50 801 ALA A CA 1
ATOM 5677 C C . ALA A 1 801 ? 62.587 59.481 -57.825 1.00 69.50 801 ALA A C 1
ATOM 5679 O O . ALA A 1 801 ? 63.340 59.700 -58.773 1.00 69.50 801 ALA A O 1
ATOM 5680 N N . GLY A 1 802 ? 61.922 58.326 -57.711 1.00 68.06 802 GLY A N 1
ATOM 5681 C CA . GLY A 1 802 ? 61.963 57.262 -58.716 1.00 68.06 802 GLY A CA 1
ATOM 5682 C C . GLY A 1 802 ? 60.992 57.484 -59.879 1.00 68.06 802 GLY A C 1
ATOM 5683 O O . GLY A 1 802 ? 61.057 56.777 -60.889 1.00 68.06 802 GLY A O 1
ATOM 5684 N N . PHE A 1 803 ? 60.091 58.464 -59.770 1.00 74.25 803 PHE A N 1
ATOM 5685 C CA . PHE A 1 803 ? 59.008 58.652 -60.721 1.00 74.25 803 PHE A CA 1
ATOM 5686 C C . PHE A 1 803 ? 59.419 59.543 -61.899 1.00 74.25 803 PHE A C 1
ATOM 5688 O O . PHE A 1 803 ? 59.285 60.764 -61.879 1.00 74.25 803 PHE A O 1
ATOM 5695 N N . SER A 1 804 ? 59.911 58.906 -62.962 1.00 75.50 804 SER A N 1
ATOM 5696 C CA . SER A 1 804 ? 60.393 59.565 -64.189 1.00 75.50 804 SER A CA 1
ATOM 5697 C C . SER A 1 804 ? 59.488 59.357 -65.414 1.00 75.50 804 SER A C 1
ATOM 5699 O O . SER A 1 804 ? 59.861 59.726 -66.526 1.00 75.50 804 SER A O 1
ATOM 5701 N N . ARG A 1 805 ? 58.282 58.799 -65.226 1.00 75.00 805 ARG A N 1
ATOM 5702 C CA . ARG A 1 805 ? 57.300 58.504 -66.294 1.00 75.00 805 ARG A CA 1
ATOM 5703 C C . ARG A 1 805 ? 56.183 59.562 -66.378 1.00 75.00 805 ARG A C 1
ATOM 5705 O O . ARG A 1 805 ? 56.200 60.522 -65.606 1.00 75.00 805 ARG A O 1
ATOM 5712 N N . GLY A 1 806 ? 55.253 59.421 -67.327 1.00 74.62 806 GLY A N 1
ATOM 5713 C CA . GLY A 1 806 ? 54.201 60.402 -67.639 1.00 74.62 806 GLY A CA 1
ATOM 5714 C C . GLY A 1 806 ? 54.416 61.151 -68.959 1.00 74.62 806 GLY A C 1
ATOM 5715 O O . GLY A 1 806 ? 55.534 61.241 -69.467 1.00 74.62 806 GLY A O 1
ATOM 5716 N N . GLN A 1 807 ? 53.340 61.698 -69.536 1.00 79.69 807 GLN A N 1
ATOM 5717 C CA . GLN A 1 807 ? 53.409 62.372 -70.836 1.00 79.69 807 GLN A CA 1
ATOM 5718 C C . GLN A 1 807 ? 53.684 63.866 -70.697 1.00 79.69 807 GLN A C 1
ATOM 5720 O O . GLN A 1 807 ? 53.004 64.552 -69.940 1.00 79.69 807 GLN A O 1
ATOM 5725 N N . GLY A 1 808 ? 54.637 64.368 -71.489 1.00 76.19 808 GLY A N 1
ATOM 5726 C CA . GLY A 1 808 ? 54.981 65.791 -71.576 1.00 76.19 808 GLY A CA 1
ATOM 5727 C C . GLY A 1 808 ? 55.952 66.283 -70.500 1.00 76.19 808 GLY A C 1
ATOM 5728 O O . GLY A 1 808 ? 56.293 67.466 -70.497 1.00 76.19 808 GLY A O 1
ATOM 5729 N N . TRP A 1 809 ? 56.422 65.391 -69.624 1.00 81.56 809 TRP A N 1
ATOM 5730 C CA . TRP A 1 809 ? 57.387 65.677 -68.563 1.00 81.56 809 TRP A CA 1
ATOM 5731 C C . TRP A 1 809 ? 58.798 65.197 -68.922 1.00 81.56 809 TRP A C 1
ATOM 5733 O O . TRP A 1 809 ? 58.990 64.277 -69.717 1.00 81.56 809 TRP A O 1
ATOM 5743 N N . SER A 1 810 ? 59.805 65.834 -68.339 1.00 77.88 810 SER A N 1
ATOM 5744 C CA . SER A 1 810 ? 61.218 65.488 -68.468 1.00 77.88 810 SER A CA 1
ATOM 5745 C C . SER A 1 810 ? 61.815 65.262 -67.081 1.00 77.88 810 SER A C 1
ATOM 5747 O O . SER A 1 810 ? 61.526 66.011 -66.148 1.00 77.88 810 SER A O 1
ATOM 5749 N N . GLY A 1 811 ? 62.628 64.212 -66.945 1.00 79.00 811 GLY A N 1
ATOM 5750 C CA . GLY A 1 811 ? 63.244 63.842 -65.669 1.00 79.00 811 GLY A CA 1
ATOM 5751 C C . GLY A 1 811 ? 62.243 63.391 -64.598 1.00 79.00 811 GLY A C 1
ATOM 5752 O O . GLY A 1 811 ? 61.052 63.209 -64.869 1.00 79.00 811 GLY A O 1
ATOM 5753 N N . GLY A 1 812 ? 62.754 63.162 -63.389 1.00 80.12 812 GLY A N 1
ATOM 5754 C CA . GLY A 1 812 ? 61.946 62.922 -62.191 1.00 80.12 812 GLY A CA 1
ATOM 5755 C C . GLY A 1 812 ? 61.551 64.222 -61.490 1.00 80.12 812 GLY A C 1
ATOM 5756 O O . GLY A 1 812 ? 61.905 65.311 -61.942 1.00 80.12 812 GLY A O 1
ATOM 5757 N N . TRP A 1 813 ? 60.818 64.095 -60.388 1.00 80.44 813 TRP A N 1
ATOM 5758 C CA . TRP A 1 813 ? 60.539 65.213 -59.490 1.00 80.44 813 TRP A CA 1
ATOM 5759 C C . TRP A 1 813 ? 61.809 65.650 -58.753 1.00 80.44 813 TRP A C 1
ATOM 5761 O O . TRP A 1 813 ? 62.563 64.811 -58.260 1.00 80.44 813 TRP A O 1
ATOM 5771 N N . THR A 1 814 ? 62.023 66.961 -58.664 1.00 78.69 814 THR A N 1
ATOM 5772 C CA . THR A 1 814 ? 63.073 67.575 -57.847 1.00 78.69 814 THR A CA 1
ATOM 5773 C C . THR A 1 814 ? 62.429 68.300 -56.675 1.00 78.69 814 THR A C 1
ATOM 5775 O O . THR A 1 814 ? 61.432 69.002 -56.843 1.00 78.69 814 THR A O 1
ATOM 5778 N N . GLU A 1 815 ? 63.010 68.152 -55.492 1.00 75.31 815 GLU A N 1
ATOM 5779 C CA . GLU A 1 815 ? 62.558 68.825 -54.278 1.00 75.31 815 GLU A CA 1
ATOM 5780 C C . GLU A 1 815 ? 63.443 70.047 -54.004 1.00 75.31 815 GLU A C 1
ATOM 5782 O O . GLU A 1 815 ? 64.670 69.941 -53.965 1.00 75.31 815 GLU A O 1
ATOM 5787 N N . GLU A 1 816 ? 62.831 71.211 -53.800 1.00 73.75 816 GLU A N 1
ATOM 5788 C CA . GLU A 1 816 ? 63.498 72.439 -53.367 1.00 73.75 816 GLU A CA 1
ATOM 5789 C C . GLU A 1 816 ? 62.939 72.838 -51.999 1.00 73.75 816 GLU A C 1
ATOM 5791 O O . GLU A 1 816 ? 61.845 73.384 -51.912 1.00 73.75 816 GLU A O 1
ATOM 5796 N N . ALA A 1 817 ? 63.663 72.567 -50.911 1.00 59.78 817 ALA A N 1
ATOM 5797 C CA . ALA A 1 817 ? 63.231 72.926 -49.558 1.00 59.78 817 ALA A CA 1
ATOM 5798 C C . ALA A 1 817 ? 64.360 73.575 -48.753 1.00 59.78 817 ALA A C 1
ATOM 5800 O O . ALA A 1 817 ? 65.514 73.157 -48.853 1.00 59.78 817 ALA A O 1
ATOM 5801 N N . SER A 1 818 ? 64.031 74.573 -47.920 1.00 57.34 818 SER A N 1
ATOM 5802 C CA . SER A 1 818 ? 65.027 75.226 -47.061 1.00 57.34 818 SER A CA 1
ATOM 5803 C C . SER A 1 818 ? 65.131 74.674 -45.631 1.00 57.34 818 SER A C 1
ATOM 5805 O O . SER A 1 818 ? 66.133 75.010 -45.011 1.00 57.34 818 SER A O 1
ATOM 5807 N N . SER A 1 819 ? 64.198 73.837 -45.111 1.00 55.25 819 SER A N 1
ATOM 5808 C CA . SER A 1 819 ? 64.487 72.892 -43.987 1.00 55.25 819 SER A CA 1
ATOM 5809 C C . SER A 1 819 ? 63.400 71.873 -43.501 1.00 55.25 819 SER A C 1
ATOM 5811 O O . SER A 1 819 ? 63.599 71.357 -42.405 1.00 55.25 819 SER A O 1
ATOM 5813 N N . GLU A 1 820 ? 62.297 71.517 -44.186 1.00 54.94 820 GLU A N 1
ATOM 5814 C CA . GLU A 1 820 ? 61.392 70.420 -43.711 1.00 54.94 820 GLU A CA 1
ATOM 5815 C C . GLU A 1 820 ? 60.840 69.494 -44.825 1.00 54.94 820 GLU A C 1
ATOM 5817 O O . GLU A 1 820 ? 60.945 69.795 -46.011 1.00 54.94 820 GLU A O 1
ATOM 5822 N N . THR A 1 821 ? 60.344 68.318 -44.400 1.00 59.69 821 THR A N 1
ATOM 5823 C CA . THR A 1 821 ? 60.223 67.019 -45.097 1.00 59.69 821 THR A CA 1
ATOM 5824 C C . THR A 1 821 ? 59.162 66.974 -46.203 1.00 59.69 821 THR A C 1
ATOM 5826 O O . THR A 1 821 ? 57.972 67.156 -45.937 1.00 59.69 821 THR A O 1
ATOM 5829 N N . VAL A 1 822 ? 59.570 66.622 -47.427 1.00 62.84 822 VAL A N 1
ATOM 5830 C CA . VAL A 1 822 ? 58.646 66.108 -48.446 1.00 62.84 822 VAL A CA 1
ATOM 5831 C C . VAL A 1 822 ? 58.431 64.621 -48.183 1.00 62.84 822 VAL A C 1
ATOM 5833 O O . VAL A 1 822 ? 59.375 63.885 -47.907 1.00 62.84 822 VAL A O 1
ATOM 5836 N N . SER A 1 823 ? 57.185 64.160 -48.234 1.00 67.75 823 SER A N 1
ATOM 5837 C CA . SER A 1 823 ? 56.891 62.722 -48.204 1.00 67.75 823 SER A CA 1
ATOM 5838 C C . SER A 1 823 ? 55.865 62.344 -49.259 1.00 67.75 823 SER A C 1
ATOM 5840 O O . SER A 1 823 ? 55.019 63.155 -49.651 1.00 67.75 823 SER A O 1
ATOM 5842 N N . SER A 1 824 ? 55.984 61.106 -49.742 1.00 68.94 824 SER A N 1
ATOM 5843 C CA . SER A 1 824 ? 55.177 60.576 -50.830 1.00 68.94 824 SER A CA 1
ATOM 5844 C C . SER A 1 824 ? 54.744 59.135 -50.581 1.00 68.94 824 SER A C 1
ATOM 5846 O O . SER A 1 824 ? 55.516 58.366 -50.019 1.00 68.94 824 SER A O 1
ATOM 5848 N N . GLY A 1 825 ? 53.526 58.765 -50.987 1.00 66.81 825 GLY A N 1
ATOM 5849 C CA . GLY A 1 825 ? 53.043 57.380 -50.895 1.00 66.81 825 GLY A CA 1
ATOM 5850 C C . GLY A 1 825 ? 51.519 57.229 -50.862 1.00 66.81 825 GLY A C 1
ATOM 5851 O O . GLY A 1 825 ? 50.772 58.215 -50.854 1.00 66.81 825 GLY A O 1
ATOM 5852 N N . ALA A 1 826 ? 51.053 55.977 -50.849 1.00 59.62 826 ALA A N 1
ATOM 5853 C CA . ALA A 1 826 ? 49.636 55.631 -50.745 1.00 59.62 826 ALA A CA 1
ATOM 5854 C C . ALA A 1 826 ? 49.105 55.918 -49.326 1.00 59.62 826 ALA A C 1
ATOM 5856 O O . ALA A 1 826 ? 49.729 55.543 -48.337 1.00 59.62 826 ALA A O 1
ATOM 5857 N N . GLY A 1 827 ? 47.947 56.580 -49.210 1.00 55.97 827 GLY A N 1
ATOM 5858 C CA . GLY A 1 827 ? 47.299 56.822 -47.909 1.00 55.97 827 GLY A CA 1
ATOM 5859 C C . GLY A 1 827 ? 47.923 57.925 -47.040 1.00 55.97 827 GLY A C 1
ATOM 5860 O O . GLY A 1 827 ? 47.588 58.027 -45.865 1.00 55.97 827 GLY A O 1
ATOM 5861 N N . SER A 1 828 ? 48.777 58.789 -47.599 1.00 55.69 828 SER A N 1
ATOM 5862 C CA . SER A 1 828 ? 49.444 59.891 -46.878 1.00 55.69 828 SER A CA 1
ATOM 5863 C C . SER A 1 828 ? 48.513 61.041 -46.407 1.00 55.69 828 SER A C 1
ATOM 5865 O O . SER A 1 828 ? 49.008 62.081 -45.982 1.00 55.69 828 SER A O 1
ATOM 5867 N N . LEU A 1 829 ? 47.179 60.897 -46.464 1.00 56.09 829 LEU A N 1
ATOM 5868 C CA . LEU A 1 829 ? 46.192 61.881 -45.982 1.00 56.09 829 LEU A CA 1
ATOM 5869 C C . LEU A 1 829 ? 45.062 61.203 -45.186 1.00 56.09 829 LEU A C 1
ATOM 5871 O O . LEU A 1 829 ? 44.579 60.143 -45.581 1.00 56.09 829 LEU A O 1
ATOM 5875 N N . VAL A 1 830 ? 44.535 61.887 -44.159 1.00 55.66 830 VAL A N 1
ATOM 5876 C CA . VAL A 1 830 ? 43.127 61.728 -43.744 1.00 55.66 830 VAL A CA 1
ATOM 5877 C C . VAL A 1 830 ? 42.293 62.637 -44.661 1.00 55.66 830 VAL A C 1
ATOM 5879 O O . VAL A 1 830 ? 42.509 63.853 -44.638 1.00 55.66 830 VAL A O 1
ATOM 5882 N N . PRO A 1 831 ? 41.387 62.110 -45.506 1.00 55.47 831 PRO A N 1
ATOM 5883 C CA . PRO A 1 831 ? 40.623 62.942 -46.432 1.00 55.47 831 PRO A CA 1
ATOM 5884 C C . PRO A 1 831 ? 39.709 63.912 -45.669 1.00 55.47 831 PRO A C 1
ATOM 5886 O O . PRO A 1 831 ? 39.030 63.530 -44.716 1.00 55.47 831 PRO A O 1
ATOM 5889 N N . ALA A 1 832 ? 39.678 65.178 -46.091 1.00 49.31 832 ALA A N 1
ATOM 5890 C CA . ALA A 1 832 ? 38.706 66.143 -45.584 1.00 49.31 832 ALA A CA 1
ATOM 5891 C C . ALA A 1 832 ? 37.289 65.801 -46.082 1.00 49.31 832 ALA A C 1
ATOM 5893 O O . ALA A 1 832 ? 37.120 65.146 -47.114 1.00 49.31 832 ALA A O 1
ATOM 5894 N N . ILE A 1 833 ? 36.259 66.288 -45.380 1.00 49.22 833 ILE A N 1
ATOM 5895 C CA . ILE A 1 833 ? 34.867 66.203 -45.847 1.00 49.22 833 ILE A CA 1
ATOM 5896 C C . ILE A 1 833 ? 34.783 66.839 -47.249 1.00 49.22 833 ILE A C 1
ATOM 5898 O O . ILE A 1 833 ? 35.167 67.992 -47.422 1.00 49.22 833 ILE A O 1
ATOM 5902 N N . ALA A 1 834 ? 34.282 66.071 -48.227 1.00 48.88 834 ALA A N 1
ATOM 5903 C CA . ALA A 1 834 ? 34.187 66.391 -49.662 1.00 48.88 834 ALA A CA 1
ATOM 5904 C C . ALA A 1 834 ? 35.482 66.306 -50.509 1.00 48.88 834 ALA A C 1
ATOM 5906 O O . ALA A 1 834 ? 35.471 66.731 -51.665 1.00 48.88 834 ALA A O 1
ATOM 5907 N N . TYR A 1 835 ? 36.564 65.698 -50.004 1.00 52.59 835 TYR A N 1
ATOM 5908 C CA . TYR A 1 835 ? 37.730 65.311 -50.818 1.00 52.59 835 TYR A CA 1
ATOM 5909 C C . TYR A 1 835 ? 37.586 63.861 -51.340 1.00 52.59 835 TYR A C 1
ATOM 5911 O O . TYR A 1 835 ? 37.102 63.010 -50.589 1.00 52.59 835 TYR A O 1
ATOM 5919 N N . PRO A 1 836 ? 37.985 63.523 -52.585 1.00 53.25 836 PRO A N 1
ATOM 5920 C CA . PRO A 1 836 ? 37.900 62.146 -53.084 1.00 53.25 836 PRO A CA 1
ATOM 5921 C C . PRO A 1 836 ? 38.746 61.164 -52.239 1.00 53.25 836 PRO A C 1
ATOM 5923 O O . PRO A 1 836 ? 39.913 61.461 -51.976 1.00 53.25 836 PRO A O 1
ATOM 5926 N N . PRO A 1 837 ? 38.210 60.000 -51.815 1.00 54.56 837 PRO A N 1
ATOM 5927 C CA . PRO A 1 837 ? 38.980 58.975 -51.106 1.00 54.56 837 PRO A CA 1
ATOM 5928 C C . PRO A 1 837 ? 40.155 58.397 -51.918 1.00 54.56 837 PRO A C 1
ATOM 5930 O O . PRO A 1 837 ? 40.122 58.330 -53.146 1.00 54.56 837 PRO A O 1
ATOM 5933 N N . VAL A 1 838 ? 41.183 57.975 -51.175 1.00 55.06 838 VAL A N 1
ATOM 5934 C CA . VAL A 1 838 ? 42.604 57.834 -51.540 1.00 55.06 838 VAL A CA 1
ATOM 5935 C C . VAL A 1 838 ? 42.918 56.437 -52.098 1.00 55.06 838 VAL A C 1
ATOM 5937 O O . VAL A 1 838 ? 42.907 55.462 -51.354 1.00 55.06 838 VAL A O 1
ATOM 5940 N N . GLY A 1 839 ? 43.218 56.329 -53.394 1.00 58.81 839 GLY A N 1
ATOM 5941 C CA . GLY A 1 839 ? 43.657 55.076 -54.034 1.00 58.81 839 GLY A CA 1
ATOM 5942 C C . GLY A 1 839 ? 44.920 55.215 -54.884 1.00 58.81 839 GLY A C 1
ATOM 5943 O O . GLY A 1 839 ? 45.172 54.363 -55.731 1.00 58.81 839 GLY A O 1
ATOM 5944 N N . GLY A 1 840 ? 45.671 56.298 -54.698 1.00 64.56 840 GLY A N 1
ATOM 5945 C CA . GLY A 1 840 ? 46.917 56.559 -55.410 1.00 64.56 840 GLY A CA 1
ATOM 5946 C C . GLY A 1 840 ? 47.902 57.367 -54.571 1.00 64.56 840 GLY A C 1
ATOM 5947 O O . GLY A 1 840 ? 47.547 57.848 -53.486 1.00 64.56 840 GLY A O 1
ATOM 5948 N N . ASN A 1 841 ? 49.143 57.499 -55.044 1.00 71.25 841 ASN A N 1
ATOM 5949 C CA . ASN A 1 841 ? 50.173 58.238 -54.318 1.00 71.25 841 ASN A CA 1
ATOM 5950 C C . ASN A 1 841 ? 49.854 59.743 -54.241 1.00 71.25 841 ASN A C 1
ATOM 5952 O O . ASN A 1 841 ? 49.262 60.329 -55.141 1.00 71.25 841 ASN A O 1
ATOM 5956 N N . HIS A 1 842 ? 50.273 60.400 -53.164 1.00 73.25 842 HIS A N 1
ATOM 5957 C CA . HIS A 1 842 ? 50.187 61.858 -53.011 1.00 73.25 842 HIS A CA 1
ATOM 5958 C C . HIS A 1 842 ? 51.540 62.411 -52.568 1.00 73.25 842 HIS A C 1
ATOM 5960 O O . HIS A 1 842 ? 52.379 61.650 -52.091 1.00 73.25 842 HIS A O 1
ATOM 5966 N N . ALA A 1 843 ? 51.744 63.718 -52.735 1.00 74.44 843 ALA A N 1
ATOM 5967 C CA . ALA A 1 843 ? 52.925 64.435 -52.267 1.00 74.44 843 ALA A CA 1
ATOM 5968 C C . ALA A 1 843 ? 52.518 65.465 -51.205 1.00 74.44 843 ALA A C 1
ATOM 5970 O O . ALA A 1 843 ? 51.520 66.166 -51.391 1.00 74.44 843 ALA A O 1
ATOM 5971 N N . GLN A 1 844 ? 53.281 65.570 -50.117 1.00 73.88 844 GLN A N 1
ATOM 5972 C CA . GLN A 1 844 ? 53.065 66.571 -49.067 1.00 73.88 844 GLN A CA 1
ATOM 5973 C C . GLN A 1 844 ? 54.366 67.266 -48.673 1.00 73.88 844 GLN A C 1
ATOM 5975 O O . GLN A 1 844 ? 55.430 66.654 -48.730 1.00 73.88 844 GLN A O 1
ATOM 5980 N N . ALA A 1 845 ? 54.255 68.516 -48.226 1.00 73.00 845 ALA A N 1
ATOM 5981 C CA . ALA A 1 845 ? 55.355 69.290 -47.663 1.00 73.00 845 ALA A CA 1
ATOM 5982 C C . ALA A 1 845 ? 54.859 70.114 -46.464 1.00 73.00 845 ALA A C 1
ATOM 5984 O O . ALA A 1 845 ? 53.787 70.722 -46.529 1.00 73.00 845 ALA A O 1
ATOM 5985 N N . ALA A 1 846 ? 55.643 70.145 -45.386 1.00 69.62 846 ALA A N 1
ATOM 5986 C CA . ALA A 1 846 ? 55.451 71.051 -44.253 1.00 69.62 846 ALA A CA 1
ATOM 5987 C C . ALA A 1 846 ? 56.437 72.223 -44.363 1.00 69.62 846 ALA A C 1
ATOM 5989 O O . ALA A 1 846 ? 57.592 72.027 -44.740 1.00 69.62 846 ALA A O 1
ATOM 5990 N N . VAL A 1 847 ? 55.982 73.448 -44.075 1.00 70.06 847 VAL A N 1
ATOM 5991 C CA . VAL A 1 847 ? 56.805 74.660 -44.223 1.00 70.06 847 VAL A CA 1
ATOM 5992 C C . VAL A 1 847 ? 56.697 75.539 -42.978 1.00 70.06 847 VAL A C 1
ATOM 5994 O O . VAL A 1 847 ? 55.599 75.939 -42.587 1.00 70.06 847 VAL A O 1
ATOM 5997 N N . GLY A 1 848 ? 57.842 75.854 -42.364 1.00 63.84 848 GLY A N 1
ATOM 5998 C CA . GLY A 1 848 ? 57.951 76.773 -41.230 1.00 63.84 848 GLY A CA 1
ATOM 5999 C C . GLY A 1 848 ? 57.921 78.257 -41.626 1.00 63.84 848 GLY A C 1
ATOM 6000 O O . GLY A 1 848 ? 57.982 78.628 -42.799 1.00 63.84 848 GLY A O 1
ATOM 6001 N N . ASN A 1 849 ? 57.842 79.150 -40.634 1.00 66.88 849 ASN A N 1
ATOM 6002 C CA . ASN A 1 849 ? 57.738 80.593 -40.879 1.00 66.88 849 ASN A CA 1
ATOM 6003 C C . ASN A 1 849 ? 59.018 81.147 -41.544 1.00 66.88 849 ASN A C 1
ATOM 6005 O O . ASN A 1 849 ? 60.110 81.011 -40.994 1.00 66.88 849 ASN A O 1
ATOM 6009 N N . GLY A 1 850 ? 58.883 81.791 -42.708 1.00 65.19 850 GLY A N 1
ATOM 6010 C CA . GLY A 1 850 ? 60.010 82.339 -43.480 1.00 65.19 850 GLY A CA 1
ATOM 6011 C C . GLY A 1 850 ? 60.775 81.326 -44.344 1.00 65.19 850 GLY A C 1
ATOM 6012 O O . GLY A 1 850 ? 61.875 81.641 -44.794 1.00 65.19 850 GLY A O 1
ATOM 6013 N N . GLN A 1 851 ? 60.220 80.131 -44.570 1.00 72.31 851 GLN A N 1
ATOM 6014 C CA . GLN A 1 851 ? 60.846 79.046 -45.336 1.00 72.31 851 GLN A CA 1
ATOM 6015 C C . GLN A 1 851 ? 60.094 78.750 -46.642 1.00 72.31 851 GLN A C 1
ATOM 6017 O O . GLN A 1 851 ? 58.959 79.193 -46.818 1.00 72.31 851 GLN A O 1
ATOM 6022 N N . LEU A 1 852 ? 60.728 78.005 -47.554 1.00 72.75 852 LEU A N 1
ATOM 6023 C CA . LEU A 1 852 ? 60.144 77.568 -48.828 1.00 72.75 852 LEU A CA 1
ATOM 6024 C C . LEU A 1 852 ? 60.265 76.047 -48.974 1.00 72.75 852 LEU A C 1
ATOM 6026 O O . LEU A 1 852 ? 61.303 75.480 -48.625 1.00 72.75 852 LEU A O 1
ATOM 6030 N N . ALA A 1 853 ? 59.212 75.417 -49.502 1.00 75.94 853 ALA A N 1
ATOM 6031 C CA . ALA A 1 853 ? 59.241 74.060 -50.036 1.00 75.94 853 ALA A CA 1
ATOM 6032 C C . ALA A 1 853 ? 58.495 74.025 -51.377 1.00 75.94 853 ALA A C 1
ATOM 6034 O O . ALA A 1 853 ? 57.362 74.499 -51.468 1.00 75.94 853 ALA A O 1
ATOM 6035 N N . ALA A 1 854 ? 59.127 73.465 -52.402 1.00 76.75 854 ALA A N 1
ATOM 6036 C CA . ALA A 1 854 ? 58.581 73.314 -53.738 1.00 76.75 854 ALA A CA 1
ATOM 6037 C C . ALA A 1 854 ? 58.936 71.939 -54.314 1.00 76.75 854 ALA A C 1
ATOM 6039 O O . ALA A 1 854 ? 60.002 71.380 -54.051 1.00 76.75 854 ALA A O 1
ATOM 6040 N N . LEU A 1 855 ? 58.013 71.406 -55.113 1.00 78.75 855 LEU A N 1
ATOM 6041 C CA . LEU A 1 855 ? 58.230 70.225 -55.936 1.00 78.75 855 LEU A CA 1
ATOM 6042 C C . LEU A 1 855 ? 58.201 70.664 -57.387 1.00 78.75 855 LEU A C 1
ATOM 6044 O O . LEU A 1 855 ? 57.177 71.144 -57.876 1.00 78.75 855 LEU A O 1
ATOM 6048 N N . THR A 1 856 ? 59.330 70.494 -58.062 1.00 79.62 856 THR A N 1
ATOM 6049 C CA . THR A 1 856 ? 59.543 71.013 -59.407 1.00 79.62 856 THR A CA 1
ATOM 6050 C C . THR A 1 856 ? 59.788 69.864 -60.365 1.00 79.62 856 THR A C 1
ATOM 6052 O O . THR A 1 856 ? 60.596 68.969 -60.116 1.00 79.62 856 THR A O 1
ATOM 6055 N N . ARG A 1 857 ? 59.104 69.910 -61.506 1.00 81.38 857 ARG A N 1
ATOM 6056 C CA . ARG A 1 857 ? 59.341 69.013 -62.633 1.00 81.38 857 ARG A CA 1
ATOM 6057 C C . ARG A 1 857 ? 59.203 69.793 -63.930 1.00 81.38 857 ARG A C 1
ATOM 6059 O O . ARG A 1 857 ? 58.368 70.687 -64.043 1.00 81.38 857 ARG A O 1
ATOM 6066 N N . TRP A 1 858 ? 60.039 69.466 -64.907 1.00 78.69 858 TRP A N 1
ATOM 6067 C CA . TRP A 1 858 ? 60.169 70.250 -66.134 1.00 78.69 858 TRP A CA 1
ATOM 6068 C C . TRP A 1 858 ? 59.377 69.626 -67.279 1.00 78.69 858 TRP A C 1
ATOM 6070 O O . TRP A 1 858 ? 59.432 68.410 -67.472 1.00 78.69 858 TRP A O 1
ATOM 6080 N N . PHE A 1 859 ? 58.691 70.439 -68.086 1.00 76.31 859 PHE A N 1
ATOM 6081 C CA . PHE A 1 859 ? 58.107 69.961 -69.341 1.00 76.31 859 PHE A CA 1
ATOM 6082 C C . PHE A 1 859 ? 59.197 69.633 -70.358 1.00 76.31 859 PHE A C 1
ATOM 6084 O O . PHE A 1 859 ? 60.178 70.361 -70.487 1.00 76.31 859 PHE A O 1
ATOM 6091 N N . THR A 1 860 ? 59.000 68.568 -71.129 1.00 70.94 860 THR A N 1
ATOM 6092 C CA . THR A 1 860 ? 59.927 68.206 -72.208 1.00 70.94 860 THR A CA 1
ATOM 6093 C C . THR A 1 860 ? 59.801 69.174 -73.390 1.00 70.94 860 THR A C 1
ATOM 6095 O O . THR A 1 860 ? 60.803 69.484 -74.031 1.00 70.94 860 THR A O 1
ATOM 6098 N N . THR A 1 861 ? 58.588 69.646 -73.721 1.00 62.50 861 THR A N 1
ATOM 6099 C CA . THR A 1 861 ? 58.320 70.634 -74.790 1.00 62.50 861 THR A CA 1
ATOM 6100 C C . THR A 1 861 ? 56.842 71.031 -74.769 1.00 62.50 861 THR A C 1
ATOM 6102 O O . THR A 1 861 ? 55.978 70.182 -74.983 1.00 62.50 861 THR A O 1
ATOM 6105 N N . PRO A 1 862 ? 56.518 72.315 -74.588 1.00 57.94 862 PRO A N 1
ATOM 6106 C CA . PRO A 1 862 ? 55.636 72.882 -75.600 1.00 57.94 862 PRO A CA 1
ATOM 6107 C C . PRO A 1 862 ? 56.040 74.305 -75.980 1.00 57.94 862 PRO A C 1
ATOM 6109 O O . PRO A 1 862 ? 56.187 75.189 -75.140 1.00 57.94 862 PRO A O 1
ATOM 6112 N N . THR A 1 863 ? 56.127 74.558 -77.283 1.00 57.72 863 THR A N 1
ATOM 6113 C CA . THR A 1 863 ? 55.862 75.899 -77.804 1.00 57.72 863 THR A CA 1
ATOM 6114 C C . THR A 1 863 ? 54.374 76.163 -77.579 1.00 57.72 863 THR A C 1
ATOM 6116 O O . THR A 1 863 ? 53.527 75.695 -78.333 1.00 57.72 863 THR A O 1
ATOM 6119 N N . LEU A 1 864 ? 54.047 76.847 -76.484 1.00 60.53 864 LEU A N 1
ATOM 6120 C CA . LEU A 1 864 ? 52.677 77.219 -76.141 1.00 60.53 864 LEU A CA 1
ATOM 6121 C C . LEU A 1 864 ? 52.254 78.408 -77.015 1.00 60.53 864 LEU A C 1
ATOM 6123 O O . LEU A 1 864 ? 52.502 79.561 -76.685 1.00 60.53 864 LEU A O 1
ATOM 6127 N N . ASN A 1 865 ? 51.652 78.127 -78.167 1.00 60.78 865 ASN A N 1
ATOM 6128 C CA . ASN A 1 865 ? 51.099 79.121 -79.095 1.00 60.78 865 ASN A CA 1
ATOM 6129 C C . ASN A 1 865 ? 49.563 79.247 -78.998 1.00 60.78 865 ASN A C 1
ATOM 6131 O O . ASN A 1 865 ? 48.943 79.951 -79.794 1.00 60.78 865 ASN A O 1
ATOM 6135 N N . THR A 1 866 ? 48.953 78.586 -78.010 1.00 59.66 866 THR A N 1
ATOM 6136 C CA . THR A 1 866 ? 47.512 78.588 -77.711 1.00 59.66 866 THR A CA 1
ATOM 6137 C C . THR A 1 866 ? 47.266 78.778 -76.210 1.00 59.66 866 THR A C 1
ATOM 6139 O O . THR A 1 866 ? 48.206 78.811 -75.418 1.00 59.66 866 THR A O 1
ATOM 6142 N N . ASN A 1 867 ? 45.996 78.861 -75.796 1.00 68.88 867 ASN A N 1
ATOM 6143 C CA . ASN A 1 867 ? 45.621 78.916 -74.380 1.00 68.88 867 ASN A CA 1
ATOM 6144 C C . ASN A 1 867 ? 46.107 77.665 -73.626 1.00 68.88 867 ASN A C 1
ATOM 6146 O O . ASN A 1 867 ? 45.832 76.542 -74.053 1.00 68.88 867 ASN A O 1
ATOM 6150 N N . LEU A 1 868 ? 46.782 77.862 -72.493 1.00 71.62 868 LEU A N 1
ATOM 6151 C CA . LEU A 1 868 ? 47.116 76.802 -71.546 1.00 71.62 868 LEU A CA 1
ATOM 6152 C C . LEU A 1 868 ? 45.968 76.655 -70.541 1.00 71.62 868 LEU A C 1
ATOM 6154 O O . LEU A 1 868 ? 45.662 77.586 -69.798 1.00 71.62 868 LEU A O 1
ATOM 6158 N N . TYR A 1 869 ? 45.349 75.478 -70.511 1.00 72.75 869 TYR A N 1
ATOM 6159 C CA . TYR A 1 869 ? 44.377 75.114 -69.485 1.00 72.75 869 TYR A CA 1
ATOM 6160 C C . TYR A 1 869 ? 45.075 74.235 -68.459 1.00 72.75 869 TYR A C 1
ATOM 6162 O O . TYR A 1 869 ? 45.620 73.188 -68.802 1.00 72.75 869 TYR A O 1
ATOM 6170 N N . VAL A 1 870 ? 45.061 74.667 -67.203 1.00 73.25 870 VAL A N 1
ATOM 6171 C CA . VAL A 1 870 ? 45.723 73.960 -66.111 1.00 73.25 870 VAL A CA 1
ATOM 6172 C C . VAL A 1 870 ? 44.672 73.503 -65.121 1.00 73.25 870 VAL A C 1
ATOM 6174 O O . VAL A 1 870 ? 43.818 74.282 -64.702 1.00 73.25 870 VAL A O 1
ATOM 6177 N N . SER A 1 871 ? 44.757 72.239 -64.733 1.00 71.25 871 SER A N 1
ATOM 6178 C CA . SER A 1 871 ? 44.020 71.698 -63.603 1.00 71.25 871 SER A CA 1
ATOM 6179 C C . SER A 1 871 ? 45.027 71.089 -62.644 1.00 71.25 871 SER A C 1
ATOM 6181 O O . SER A 1 871 ? 45.889 70.313 -63.051 1.00 71.25 871 SER A O 1
ATOM 6183 N N . TRP A 1 872 ? 44.930 71.466 -61.377 1.00 74.31 872 TRP A N 1
ATOM 6184 C CA . TRP A 1 872 ? 45.668 70.850 -60.288 1.00 74.31 872 TRP A CA 1
ATOM 6185 C C . TRP A 1 872 ? 44.737 70.746 -59.085 1.00 74.31 872 TRP A C 1
ATOM 6187 O O . TRP A 1 872 ? 43.729 71.451 -58.991 1.00 74.31 872 TRP A O 1
ATOM 6197 N N . VAL A 1 873 ? 45.083 69.863 -58.161 1.00 70.25 873 VAL A N 1
ATOM 6198 C CA . VAL A 1 873 ? 44.375 69.718 -56.894 1.00 70.25 873 VAL A CA 1
ATOM 6199 C C . VAL A 1 873 ? 45.409 69.853 -55.792 1.00 70.25 873 VAL A C 1
ATOM 6201 O O . VAL A 1 873 ? 46.442 69.193 -55.824 1.00 70.25 873 VAL A O 1
ATOM 6204 N N . MET A 1 874 ? 45.139 70.723 -54.825 1.00 72.88 874 MET A N 1
ATOM 6205 C CA . MET A 1 874 ? 45.973 70.909 -53.642 1.00 72.88 874 MET A CA 1
ATOM 6206 C C . MET A 1 874 ? 45.104 71.194 -52.427 1.00 72.88 874 MET A C 1
ATOM 6208 O O . MET A 1 874 ? 43.977 71.672 -52.558 1.00 72.88 874 MET A O 1
ATOM 6212 N N . ASN A 1 875 ? 45.643 70.914 -51.248 1.00 70.62 875 ASN A N 1
ATOM 6213 C CA . ASN A 1 875 ? 45.031 71.241 -49.971 1.00 70.62 875 ASN A CA 1
ATOM 6214 C C . ASN A 1 875 ? 46.096 71.861 -49.056 1.00 70.62 875 ASN A C 1
ATOM 6216 O O . ASN A 1 875 ? 47.227 71.384 -49.040 1.00 70.62 875 ASN A O 1
ATOM 6220 N N . VAL A 1 876 ? 45.741 72.905 -48.303 1.00 70.31 876 VAL A N 1
ATOM 6221 C CA . VAL A 1 876 ? 46.644 73.621 -47.387 1.00 70.31 876 VAL A CA 1
ATOM 6222 C C . VAL A 1 876 ? 46.045 73.561 -45.984 1.00 70.31 876 VAL A C 1
ATOM 6224 O O . VAL A 1 876 ? 44.943 74.056 -45.756 1.00 70.31 876 VAL A O 1
ATOM 6227 N N . GLN A 1 877 ? 46.759 72.963 -45.033 1.00 64.75 877 GLN A N 1
ATOM 6228 C CA . GLN A 1 877 ? 46.324 72.860 -43.638 1.00 64.75 877 GLN A CA 1
ATOM 6229 C C . GLN A 1 877 ? 47.036 73.940 -42.795 1.00 64.75 877 GLN A C 1
ATOM 6231 O O . GLN A 1 877 ? 48.255 74.036 -42.841 1.00 64.75 877 GLN A O 1
ATOM 6236 N N . ASN A 1 878 ? 46.286 74.753 -42.031 1.00 63.00 878 ASN A N 1
ATOM 6237 C CA . ASN A 1 878 ? 46.764 75.881 -41.194 1.00 63.00 878 ASN A CA 1
ATOM 6238 C C . ASN A 1 878 ? 47.485 77.034 -41.939 1.00 63.00 878 ASN A C 1
ATOM 6240 O O . ASN A 1 878 ? 48.696 77.197 -41.810 1.00 63.00 878 ASN A O 1
ATOM 6244 N N . PRO A 1 879 ? 46.756 77.925 -42.637 1.00 56.19 879 PRO A N 1
ATOM 6245 C CA . PRO A 1 879 ? 47.352 78.960 -43.490 1.00 56.19 879 PRO A CA 1
ATOM 6246 C C . PRO A 1 879 ? 48.049 80.139 -42.774 1.00 56.19 879 PRO A C 1
ATOM 6248 O O . PRO A 1 879 ? 48.437 81.075 -43.463 1.00 56.19 879 PRO A O 1
ATOM 6251 N N . GLY A 1 880 ? 48.230 80.126 -41.443 1.00 59.66 880 GLY A N 1
ATOM 6252 C CA . GLY A 1 880 ? 49.024 81.110 -40.674 1.00 59.66 880 GLY A CA 1
ATOM 6253 C C . GLY A 1 880 ? 48.988 82.569 -41.181 1.00 59.66 880 GLY A C 1
ATOM 6254 O O . GLY A 1 880 ? 47.962 83.063 -41.635 1.00 59.66 880 GLY A O 1
ATOM 6255 N N . SER A 1 881 ? 50.120 83.280 -41.113 1.00 57.16 881 SER A N 1
ATOM 6256 C CA . SER A 1 881 ? 50.350 84.556 -41.821 1.00 57.16 881 SER A CA 1
ATOM 6257 C C . SER A 1 881 ? 51.082 84.327 -43.155 1.00 57.16 881 SER A C 1
ATOM 6259 O O . SER A 1 881 ? 52.056 85.015 -43.459 1.00 57.16 881 SER A O 1
ATOM 6261 N N . VAL A 1 882 ? 50.690 83.287 -43.896 1.00 57.22 882 VAL A N 1
ATOM 6262 C CA . VAL A 1 882 ? 51.524 82.665 -44.939 1.00 57.22 882 VAL A CA 1
ATOM 6263 C C . VAL A 1 882 ? 51.629 83.512 -46.222 1.00 57.22 882 VAL A C 1
ATOM 6265 O O . VAL A 1 882 ? 50.602 83.966 -46.733 1.00 57.22 882 VAL A O 1
ATOM 6268 N N . PRO A 1 883 ? 52.840 83.697 -46.795 1.00 61.31 883 PRO A N 1
ATOM 6269 C CA . PRO A 1 883 ? 53.034 84.088 -48.192 1.00 61.31 883 PRO A CA 1
ATOM 6270 C C . PRO A 1 883 ? 52.847 82.890 -49.155 1.00 61.31 883 PRO A C 1
ATOM 6272 O O . PRO A 1 883 ? 53.261 81.786 -48.849 1.00 61.31 883 PRO A O 1
ATOM 6275 N N . TYR A 1 884 ? 52.198 83.142 -50.298 1.00 68.00 884 TYR A N 1
ATOM 6276 C CA . TYR A 1 884 ? 51.813 82.267 -51.428 1.00 68.00 884 TYR A CA 1
ATOM 6277 C C . TYR A 1 884 ? 51.948 80.723 -51.321 1.00 68.00 884 TYR A C 1
ATOM 6279 O O . TYR A 1 884 ? 53.054 80.193 -51.311 1.00 68.00 884 TYR A O 1
ATOM 6287 N N . ALA A 1 885 ? 50.819 80.000 -51.419 1.00 73.62 885 ALA A N 1
ATOM 6288 C CA . ALA A 1 885 ? 50.768 78.543 -51.630 1.00 73.62 885 ALA A CA 1
ATOM 6289 C C . ALA A 1 885 ? 49.951 78.217 -52.890 1.00 73.62 885 ALA A C 1
ATOM 6291 O O . ALA A 1 885 ? 48.786 78.613 -53.002 1.00 73.62 885 ALA A O 1
ATOM 6292 N N . GLY A 1 886 ? 50.555 77.527 -53.857 1.00 76.81 886 GLY A N 1
ATOM 6293 C CA . GLY A 1 886 ? 49.966 77.399 -55.184 1.00 76.81 886 GLY A CA 1
ATOM 6294 C C . GLY A 1 886 ? 50.823 76.633 -56.178 1.00 76.81 886 GLY A C 1
ATOM 6295 O O . GLY A 1 886 ? 51.863 76.081 -55.838 1.00 76.81 886 GLY A O 1
ATOM 6296 N N . LEU A 1 887 ? 50.361 76.622 -57.423 1.00 81.38 887 LEU A N 1
ATOM 6297 C CA . LEU A 1 887 ? 51.130 76.167 -58.570 1.00 81.38 887 LEU A CA 1
ATOM 6298 C C . LEU A 1 887 ? 51.881 77.361 -59.161 1.00 81.38 887 LEU A C 1
ATOM 6300 O O . LEU A 1 887 ? 51.318 78.451 -59.304 1.00 81.38 887 LEU A O 1
ATOM 6304 N N . GLU A 1 888 ? 53.141 77.157 -59.516 1.00 81.25 888 GLU A N 1
ATOM 6305 C CA . GLU A 1 888 ? 53.998 78.169 -60.126 1.00 81.25 888 GLU A CA 1
ATOM 6306 C C . GLU A 1 888 ? 54.527 77.655 -61.467 1.00 81.25 888 GLU A C 1
ATOM 6308 O O . GLU A 1 888 ? 54.992 76.522 -61.571 1.00 81.25 888 GLU A O 1
ATOM 6313 N N . PHE A 1 889 ? 54.423 78.488 -62.505 1.00 79.62 889 PHE A N 1
ATOM 6314 C CA . PHE A 1 889 ? 55.014 78.235 -63.815 1.00 79.62 889 PHE A CA 1
ATOM 6315 C C . PHE A 1 889 ? 56.245 79.112 -63.980 1.00 79.62 889 PHE A C 1
ATOM 6317 O O . PHE A 1 889 ? 56.141 80.340 -63.975 1.00 79.62 889 PHE A O 1
ATOM 6324 N N . LEU A 1 890 ? 57.396 78.468 -64.139 1.00 76.69 890 LEU A N 1
ATOM 6325 C CA . LEU A 1 890 ? 58.698 79.116 -64.257 1.00 76.69 890 LEU A CA 1
ATOM 6326 C C . LEU A 1 890 ? 59.093 79.333 -65.725 1.00 76.69 890 LEU A C 1
ATOM 6328 O O . LEU A 1 890 ? 58.709 78.562 -66.613 1.00 76.69 890 LEU A O 1
ATOM 6332 N N . GLY A 1 891 ? 59.847 80.401 -65.981 1.00 67.19 891 GLY A N 1
ATOM 6333 C CA . GLY A 1 891 ? 60.237 80.856 -67.313 1.00 67.19 891 GLY A CA 1
ATOM 6334 C C . GLY A 1 891 ? 61.362 80.064 -67.967 1.00 67.19 891 GLY A C 1
ATOM 6335 O O . GLY A 1 891 ? 62.427 80.595 -68.208 1.00 67.19 891 GLY A O 1
ATOM 6336 N N . GLY A 1 892 ? 61.128 78.819 -68.374 1.00 67.38 892 GLY A N 1
ATOM 6337 C CA . GLY A 1 892 ? 62.140 78.037 -69.098 1.00 67.38 892 GLY A CA 1
ATOM 6338 C C . GLY A 1 892 ? 63.204 77.403 -68.191 1.00 67.38 892 GLY A C 1
ATOM 6339 O O . GLY A 1 892 ? 63.308 77.677 -67.000 1.00 67.38 892 GLY A O 1
ATOM 6340 N N . GLN A 1 893 ? 63.959 76.456 -68.749 1.00 62.53 893 GLN A N 1
ATOM 6341 C CA . GLN A 1 893 ? 64.782 75.537 -67.961 1.00 62.53 893 GLN A CA 1
ATOM 6342 C C . GLN A 1 893 ? 65.947 76.264 -67.263 1.00 62.53 893 GLN A C 1
ATOM 6344 O O . GLN A 1 893 ? 66.855 76.763 -67.925 1.00 62.53 893 GLN A O 1
ATOM 6349 N N . GLY A 1 894 ? 65.932 76.280 -65.927 1.00 62.88 894 GLY A N 1
ATOM 6350 C CA . GLY A 1 894 ? 66.970 76.899 -65.090 1.00 62.88 894 GLY A CA 1
ATOM 6351 C C . GLY A 1 894 ? 66.741 78.374 -64.745 1.00 62.88 894 GLY A C 1
ATOM 6352 O O . GLY A 1 894 ? 67.528 78.940 -63.990 1.00 62.88 894 GLY A O 1
ATOM 6353 N N . ASP A 1 895 ? 65.669 78.983 -65.251 1.00 64.12 895 ASP A N 1
ATOM 6354 C CA . ASP A 1 895 ? 65.209 80.294 -64.809 1.00 64.12 895 ASP A CA 1
ATOM 6355 C C . ASP A 1 895 ? 64.112 80.101 -63.753 1.00 64.12 895 ASP A C 1
ATOM 6357 O O . ASP A 1 895 ? 63.066 79.501 -63.996 1.00 64.12 895 ASP A O 1
ATOM 6361 N N . THR A 1 896 ? 64.393 80.572 -62.541 1.00 66.19 896 THR A N 1
ATOM 6362 C CA . THR A 1 896 ? 63.495 80.488 -61.382 1.00 66.19 896 THR A CA 1
ATOM 6363 C C . THR A 1 896 ? 62.505 81.649 -61.336 1.00 66.19 896 THR A C 1
ATOM 6365 O O . THR A 1 896 ? 61.853 81.869 -60.315 1.00 66.19 896 THR A O 1
ATOM 6368 N N . THR A 1 897 ? 62.415 82.441 -62.404 1.00 73.12 897 THR A N 1
ATOM 6369 C CA . THR A 1 897 ? 61.477 83.555 -62.481 1.00 73.12 897 THR A CA 1
ATOM 6370 C C . THR A 1 897 ? 60.074 83.015 -62.775 1.00 73.12 897 THR A C 1
ATOM 6372 O O . THR A 1 897 ? 59.869 82.375 -63.812 1.00 73.12 897 THR A O 1
ATOM 6375 N N . PRO A 1 898 ? 59.079 83.250 -61.901 1.00 71.25 898 PRO A N 1
ATOM 6376 C CA . PRO A 1 898 ? 57.690 82.942 -62.218 1.00 71.25 898 PRO A CA 1
ATOM 6377 C C . PRO A 1 898 ? 57.199 83.751 -63.408 1.00 71.25 898 PRO A C 1
ATOM 6379 O O . PRO A 1 898 ? 57.162 84.976 -63.346 1.00 71.25 898 PRO A O 1
ATOM 6382 N N . LEU A 1 899 ? 56.698 83.056 -64.425 1.00 71.31 899 LEU A N 1
ATOM 6383 C CA . LEU A 1 899 ? 55.816 83.642 -65.434 1.00 71.31 899 LEU A CA 1
ATOM 6384 C C . LEU A 1 899 ? 54.402 83.821 -64.876 1.00 71.31 899 LEU A C 1
ATOM 6386 O O . LEU A 1 899 ? 53.690 84.773 -65.193 1.00 71.31 899 LEU A O 1
ATOM 6390 N N . PHE A 1 900 ? 53.959 82.861 -64.063 1.00 75.12 900 PHE A N 1
ATOM 6391 C CA . PHE A 1 900 ? 52.603 82.849 -63.545 1.00 75.12 900 PHE A CA 1
ATOM 6392 C C . PHE A 1 900 ? 52.482 82.053 -62.243 1.00 75.12 900 PHE A C 1
ATOM 6394 O O . PHE A 1 900 ? 53.100 81.002 -62.075 1.00 75.12 900 PHE A O 1
ATOM 6401 N N . ARG A 1 901 ? 51.630 82.547 -61.338 1.00 79.31 901 ARG A N 1
ATOM 6402 C CA . ARG A 1 901 ? 51.296 81.932 -60.054 1.00 79.31 901 ARG A CA 1
ATOM 6403 C C . ARG A 1 901 ? 49.772 81.820 -59.894 1.00 79.31 901 ARG A C 1
ATOM 6405 O O . ARG A 1 901 ? 49.077 82.838 -59.873 1.00 79.31 901 ARG A O 1
ATOM 6412 N N . ALA A 1 902 ? 49.251 80.596 -59.760 1.00 77.50 902 ALA A N 1
ATOM 6413 C CA . ALA A 1 902 ? 47.880 80.327 -59.313 1.00 77.50 902 ALA A CA 1
ATOM 6414 C C . ALA A 1 902 ? 47.811 79.701 -57.909 1.00 77.50 902 ALA A C 1
ATOM 6416 O O . ALA A 1 902 ? 48.278 78.578 -57.696 1.00 77.50 902 ALA A O 1
ATOM 6417 N N . GLY A 1 903 ? 47.183 80.388 -56.954 1.00 76.44 903 GLY A N 1
ATOM 6418 C CA . GLY A 1 903 ? 47.121 79.896 -55.578 1.00 76.44 903 GLY A CA 1
ATOM 6419 C C . GLY A 1 903 ? 46.534 80.881 -54.576 1.00 76.44 903 GLY A C 1
ATOM 6420 O O . GLY A 1 903 ? 45.904 81.873 -54.937 1.00 76.44 903 GLY A O 1
ATOM 6421 N N . LEU A 1 904 ? 46.729 80.607 -53.291 1.00 70.44 904 LEU A N 1
ATOM 6422 C CA . LEU A 1 904 ? 46.326 81.494 -52.199 1.00 70.44 904 LEU A CA 1
ATOM 6423 C C . LEU A 1 904 ? 47.384 82.588 -52.007 1.00 70.44 904 LEU A C 1
ATOM 6425 O O . LEU A 1 904 ? 48.546 82.273 -51.781 1.00 70.44 904 LEU A O 1
ATOM 6429 N N . THR A 1 905 ? 47.005 83.868 -52.084 1.00 63.16 905 THR A N 1
ATOM 6430 C CA . THR A 1 905 ? 47.899 85.015 -51.814 1.00 63.16 905 THR A CA 1
ATOM 6431 C C . THR A 1 905 ? 47.912 85.386 -50.323 1.00 63.16 905 THR A C 1
ATOM 6433 O O . THR A 1 905 ? 46.893 85.179 -49.656 1.00 63.16 905 THR A O 1
ATOM 6436 N N . PRO A 1 906 ? 48.993 85.999 -49.791 1.00 61.09 906 PRO A N 1
ATOM 6437 C CA . PRO A 1 906 ? 49.059 86.357 -48.374 1.00 61.09 906 PRO A CA 1
ATOM 6438 C C . PRO A 1 906 ? 47.862 87.209 -47.922 1.00 61.09 906 PRO A C 1
ATOM 6440 O O . PRO A 1 906 ? 47.589 88.263 -48.494 1.00 61.09 906 PRO A O 1
ATOM 6443 N N . GLY A 1 907 ? 47.140 86.729 -46.903 1.00 59.22 907 GLY A N 1
ATOM 6444 C CA . GLY A 1 907 ? 45.969 87.394 -46.313 1.00 59.22 907 GLY A CA 1
ATOM 6445 C C . GLY A 1 907 ? 44.617 87.158 -47.010 1.00 59.22 907 GLY A C 1
ATOM 6446 O O . GLY A 1 907 ? 43.623 87.736 -46.574 1.00 59.22 907 GLY A O 1
ATOM 6447 N N . SER A 1 908 ? 44.541 86.326 -48.057 1.00 59.44 908 SER A N 1
ATOM 6448 C CA . SER A 1 908 ? 43.282 85.993 -48.749 1.00 59.44 908 SER A CA 1
ATOM 6449 C C . SER A 1 908 ? 42.751 84.611 -48.357 1.00 59.44 908 SER A C 1
ATOM 6451 O O . SER A 1 908 ? 43.505 83.643 -48.307 1.00 59.44 908 SER A O 1
ATOM 6453 N N . ALA A 1 909 ? 41.434 84.498 -48.159 1.00 58.53 909 ALA A N 1
ATOM 6454 C CA . ALA A 1 909 ? 40.739 83.211 -48.030 1.00 58.53 909 ALA A CA 1
ATOM 6455 C C . ALA A 1 909 ? 40.347 82.593 -49.390 1.00 58.53 909 ALA A C 1
ATOM 6457 O O . ALA A 1 909 ? 39.923 81.442 -49.442 1.00 58.53 909 ALA A O 1
ATOM 6458 N N . ASN A 1 910 ? 40.486 83.347 -50.488 1.00 62.22 910 ASN A N 1
ATOM 6459 C CA . ASN A 1 910 ? 40.132 82.916 -51.841 1.00 62.22 910 ASN A CA 1
ATOM 6460 C C . ASN A 1 910 ? 41.387 82.772 -52.711 1.00 62.22 910 ASN A C 1
ATOM 6462 O O . ASN A 1 910 ? 42.281 83.624 -52.659 1.00 62.22 910 ASN A O 1
ATOM 6466 N N . ALA A 1 911 ? 41.431 81.723 -53.536 1.00 63.06 911 ALA A N 1
ATOM 6467 C CA . ALA A 1 911 ? 42.498 81.521 -54.513 1.00 63.06 911 ALA A CA 1
ATOM 6468 C C . ALA A 1 911 ? 42.439 82.592 -55.614 1.00 63.06 911 ALA A C 1
ATOM 6470 O O . ALA A 1 911 ? 41.367 82.917 -56.126 1.00 63.06 911 ALA A O 1
ATOM 6471 N N . GLY A 1 912 ? 43.601 83.137 -55.967 1.00 64.44 912 GLY A N 1
ATOM 6472 C CA . GLY A 1 912 ? 43.782 84.158 -56.987 1.00 64.44 912 GLY A CA 1
ATOM 6473 C C . GLY A 1 912 ? 44.843 83.763 -58.012 1.00 64.44 912 GLY A C 1
ATOM 6474 O O . GLY A 1 912 ? 45.678 82.886 -57.794 1.00 64.44 912 GLY A O 1
ATOM 6475 N N . ILE A 1 913 ? 44.789 84.433 -59.157 1.00 65.00 913 ILE A N 1
ATOM 6476 C CA . ILE A 1 913 ? 45.731 84.308 -60.270 1.00 65.00 913 ILE A CA 1
ATOM 6477 C C . ILE A 1 913 ? 46.567 85.586 -60.258 1.00 65.00 913 ILE A C 1
ATOM 6479 O O . ILE A 1 913 ? 46.025 86.673 -60.460 1.00 65.00 913 ILE A O 1
ATOM 6483 N N . GLN A 1 914 ? 47.870 85.468 -60.002 1.00 63.94 914 GLN A N 1
ATOM 6484 C CA . GLN A 1 914 ? 48.803 86.587 -60.086 1.00 63.94 914 GLN A CA 1
ATOM 6485 C C . GLN A 1 914 ? 49.677 86.419 -61.331 1.00 63.94 914 GLN A C 1
ATOM 6487 O O . GLN A 1 914 ? 50.509 85.516 -61.411 1.00 63.94 914 GLN A O 1
ATOM 6492 N N . CYS A 1 915 ? 49.468 87.296 -62.314 1.00 60.28 915 CYS A N 1
ATOM 6493 C CA . CYS A 1 915 ? 50.340 87.414 -63.478 1.00 60.28 915 CYS A CA 1
ATOM 6494 C C . CYS A 1 915 ? 51.524 88.318 -63.111 1.00 60.28 915 CYS A C 1
ATOM 6496 O O . CYS A 1 915 ? 51.315 89.441 -62.645 1.00 60.28 915 CYS A O 1
ATOM 6498 N N . LEU A 1 916 ? 52.744 87.814 -63.277 1.00 57.31 916 LEU A N 1
ATOM 6499 C CA . LEU A 1 916 ? 53.989 88.539 -63.041 1.00 57.31 916 LEU A CA 1
ATOM 6500 C C . LEU A 1 916 ? 54.649 88.653 -64.416 1.00 57.31 916 LEU A C 1
ATOM 6502 O O . LEU A 1 916 ? 55.196 87.676 -64.910 1.00 57.31 916 LEU A O 1
ATOM 6506 N N . LEU A 1 917 ? 54.446 89.792 -65.084 1.00 45.94 917 LEU A N 1
ATOM 6507 C CA . LEU A 1 917 ? 55.022 90.049 -66.408 1.00 45.94 917 LEU A CA 1
ATOM 6508 C C . LEU A 1 917 ? 56.532 90.260 -66.323 1.00 45.94 917 LEU A C 1
ATOM 6510 O O . LEU A 1 917 ? 56.942 91.085 -65.471 1.00 45.94 917 LEU A O 1
#

pLDDT: mean 88.58, std 11.28, range [45.94, 98.75]

Secondary structure (DSSP, 8-state):
--EE--S-EEEE--SSS-EEE-S-EEBSS-EEEESSSPEEE----S-B-S-EEE-SSEEEE-STTTT--TTT-EEE-TT-EEEE--TTS-EEE----EEEEES-GGGS-SEEE-STTEEE-S-EEEEEEEEEEE-SSS-EE-S-EEEETS-EEEE--TT--EEEE-SPEEE--EETTEESEEEESSSEEEE-S--TEE-S-EEE-SEEEEESSTTTT-SSS-EEE-TTEEEEESSSS-EEE-S-EEE-S-EEES-SSS----EEE-S-EE-TTSEEEEEE---TT-EEEE-SPEESSEEEEESSSEEEE-SPBPTT--EEESSSEEEE-TTTS-S-EEESSEEEEE-SS-EEE-SPEESS-EEEEESSSEEEE-S-----S-EEEEEEEEE-SSEETTSPEEEEEEEEEEESSEESSEEESSEEEEBSSTT---EEEESSEEE-TT-EEEEEES-TT---BTTTB-EEEEEEEEEE--BTTB-EEEEEEE--TT--TTS-EEEEEEEEEEEEES--GGGEEEEEEEE--S--TT-EEEEEE-TTS-EEEEEE----EEEETTTTEEE-TTB-S--TTTTSEEEEEETT--EEEEEEEE--SSS-EEBPPPEEE-TTS-EEEEEPPPSEE-TT-EEEEEEEE--SS-EEEEEEEEEEBS--TT-SEEEEEEEEEEE-PPPEEEEEEEETTTEEEEEEE--SS-EEEEEEESS-----PPTT----TT-EETTEEEEEEES-SEEEEE--TTEEEEEEEEEEES-GGG-EE---EEEEEEEEPPPPTT--B--GGG-SS--GGG---SBSEEEEEEEEESSS-EEEEET-SPPPTTSPP--SEEEEE---TT--EEEEEEES-----SPPP-------S--TT---EEEEEESSTT---EEEEEEEPTT-SSEEEEE--